Protein 3M8N (pdb70)

Sequence (782 aa):
SLYKLYSQRSGNSYKVRLALALLDAPYRAVEVDILRGESRTPDFLAKNPSGQVPLLETAPGRYLAESNAILWYLAVGTSLAPDTRDRAEALQWFFEQHALEPNIGSAYFWLCLVKGGRDLQTHALEDWLERGYAALQVENHLKTNDYFAAGQLTIADIALYGYTHVADQCDFDLSTFPAVNAWLRRVEQTPGFITDWTPSLYKLYSQRSGNSYKVRLALALLDAPYRAVEVDILRGESRTPDFLAKNPSGQVPLLETAPGRYLAESNAILWYLAVGTSLAPDTRDRAEALQWFFEQHALEPALEDWLERGYAALQVENHLKTNDYFAAGQLTIADIALYGYTHVADQCDFDLSTFPAVNAWLRRVEQTPGFITDWTPSLYKLYSQRSGNSYKVRLALALLDAPYRAVEVDILRGESRTPDFLAKNPSGQVPLLETAPGRYLAESNAILWYLAVGTSLAPDTRDRAEALQWFFEQHALEPNIGSAYFWLCLLEDWLERGYAALQVENHLKTNDYFAAGQLTIADIALYGYTHVADQCDFDLSTFPAVNAWLRRVEQTPGFITDWTPSLYKLYSQRSGNSYKVRLALALLDAPYRAVEVDILRGESRTPDFLAKNPSGQVPLLETAPGRYLAESNAILWYLAVGTSLAPDTRDRAEALQWFFEQHALEPNIGSAYFWLCLVKGGRDLQTHALEDWLERGYAALQVENHLKTNDYFAAGQLTIADIALYGYTHVADQCDFDLSTFPAVNAWLRRVEQTPGFITDWTPIAADPTSFAAEGHHHHHH

Nearest PDB structures (foldseek):
  3m8n-assembly2_C  TM=1.004E+00  e=1.010E-29  Rhodopseudomonas palustris
  3m8n-assembly1_A  TM=9.842E-01  e=3.176E-26  Rhodopseudomonas palustris
  3m8n-assembly2_D  TM=9.783E-01  e=2.150E-25  Rhodopseudomonas palustris
  3m8n-assembly1_B  TM=9.543E-01  e=1.333E-23  Rhodopseudomonas palustris
  4hz2-assembly1_A  TM=9.155E-01  e=4.753E-14  Xanthobacter autotrophicus Py2

Solvent-accessible surface area: 32626 Å² total

InterPro domains:
  IPR004045 Glutathione S-transferase, N-terminal [PF02798] (2-75)
  IPR004045 Glutathione S-transferase, N-terminal [PS50404] (1-82)
  IPR004046 Glutathione S-transferase, C-terminal [PF00043] (128-194)
  IPR010987 Glutathione S-transferase, C-terminal-like [PS50405] (84-213)
  IPR036249 Thioredoxin-like superfamily [SSF52833] (1-75)
  IPR036282 Glutathione S-transferase, C-terminal domain superfamily [SSF47616] (78-197)
  IPR040079 Glutathione transferase family [SFLDS00019] (1-205)

Secondary structure (DSSP, 8-state):
--EEEE----HHHHHHHHHHHHTT--EEEE---GGGTTTSSHHHHTT-TT--SSEEE-STT-EEE-HHHHHHHHHTTSTTS-S---HHHHHH--HIIIIIIIIIIHHIIIIIISTT-TGGGTTTHHHHHHHHHHHHH---GGGS-SSSBTTB--HHHHHHHHHHTTGGGTT---TT-HHHHHHHHHHHTSTT-------/---EEE----HHHHHHHHHHHHHT---EEE---BTTBTTSSHHHHTT-TT--S-EEEEETTEEEESHHHHHHHHHTTSTTS-S---HHHHHH--HHHHHT---HHHHHHHHHHHHH--TTTTS-SSSSTTS--HHHHHHHHHHHHHHHTT---TT-HHHHHHHHHHHTSTT-------/---EEE----HHHHHHHHHHHHHT---EEE---TTTTSSSSHHHHTTSTT--SSEEE-SSS-EEE-HHHHHHHHHTTSTTS-S---HHHHHH--HIIIIIIIIIIHHHHHHT--HHHHHHHHHHHH--TTTTT-SSSBTTB--HHHHHHHHHHTHHHHT---GGG-HHHHHHHHHHHTSTT-------/--EEEE----HHHHHHHHHHHHTT--EEEE---GGGTTTSSHHHHHH-TT--S-EEEEETTEEEESHHHHHHHHHTTSTTS-S---HHHHHH--HIIIIITTTHHHHIIIIIISTTTTTTTHHHHHHHHHHHHHHHH--TTGGG-SSSSTTS--HHHHHHHHHHTTGGGGT---TT-HHHHHHHHHHHTSTT-----------GGGGSSSSS-----

B-factor: mean 38.39, std 13.96, range [12.93, 94.6]

Organism: Rhodopseudomonas palustris (strain ATCC BAA-98 / CGA009) (NCBI:txid258594)

CATH classification: 3.40.30.10 (+1 more: 1.20.1050.10)

Foldseek 3Di:
DQKEWEAFLALLRVLLVQLCLLQVPDYHYDYADVLVVRLPDPVNCQLPVVSAPTWIDHDVSHIDGDSLVSQVVSPVPHPQADDPVLNVQLVVLVLCVPQPCVQLVVLCCQQPNDVVRCVVPVPCHVVSQVRNVVSLVCLVQLVPALDRTDRDHHSSLSSNLSRLVCNCVRPHDCPVNPSSVSSNVVQVVNPSGDDSDDD/DQKEKEAFPALLRVLLVQLCLLVVPDHHYHYADDVDCRLVDVVNCQLPVVSDDTWIRRHVSHIDDDSLVSQCVSCVPHPQADDPVLNVQLVVLVCCVVQQPCVVCCNVVSVVVSLVCLVCLVVALESTDNDHHSSLSSNLSRVVVCVVVDHDCVVSVSVVSSNVVSCPRPRGDRSDDD/DQKEWEAFLQLLRVLLVQLCLLQVPDYHYDYADPPVCSLPDPVNCVLPVPSAPTWMDNDPSRIDGGSLVSQVVSCVPHPQADDPCLNVQLVVLVLCVVQNCVQLVVVCVPLVCHPVSVVSNVVSLVCLVCQVVALDRTPNDHHSSLSSNLSRVVVCVVSVPPCVVSVSSVSNNVVSCPRPSGDDSDDD/DQKEKEAQPQLLRVLLVQLCLLQVHDYAYDYADVVVVRLPPPVNCQLPVVSDDIWIADDFSRIDDDSLVSQVVSCPPGPQADDPVLNVQLVVLVLCVPQNCVQLVVLCCQQPPDDNSCVVCVVCNVVSQVSNVVSLVVLVCLVPALDRTDRDHHSSLSSNLSRLVCSVVRPHDCPVNVSSVNSNVVQVPRPSGDDSDDDHDDDPVLPPDPDDPSDDD

Radius of gyration: 31.1 Å; Cα contacts (8 Å, |Δi|>4): 1304; chains: 4; bounding box: 64×101×50 Å

Structure (mmCIF, N/CA/C/O backbone):
data_3M8N
#
_entry.id   3M8N
#
_cell.length_a   56.972
_cell.length_b   105.088
_cell.length_c   152.128
_cell.angle_alpha   90.00
_cell.angle_beta   90.00
_cell.angle_gamma   90.00
#
_symmetry.space_group_name_H-M   'P 21 21 21'
#
loop_
_entity.id
_entity.type
_entity.pdbx_description
1 polymer 'Possible glutathione S-transferase'
2 non-polymer 'SULFATE ION'
3 water water
#
loop_
_atom_site.group_PDB
_atom_site.id
_atom_site.type_symbol
_atom_site.label_atom_id
_atom_site.label_alt_id
_atom_site.label_comp_id
_atom_site.label_asym_id
_atom_site.label_entity_id
_atom_site.label_seq_id
_atom_site.pdbx_PDB_ins_code
_atom_site.Cartn_x
_atom_site.Cartn_y
_atom_site.Cartn_z
_atom_site.occupancy
_atom_site.B_iso_or_equiv
_atom_site.auth_seq_id
_atom_site.auth_comp_id
_atom_site.auth_asym_id
_atom_site.auth_atom_id
_atom_site.pdbx_PDB_model_num
ATOM 1 N N . SER A 1 2 ? -21.225 59.535 69.353 1.00 39.36 0 SER A N 1
ATOM 2 C CA . SER A 1 2 ? -21.858 60.551 68.432 1.00 40.72 0 SER A CA 1
ATOM 3 C C . SER A 1 2 ? -21.068 61.849 68.383 1.00 39.42 0 SER A C 1
ATOM 4 O O . SER A 1 2 ? -20.265 62.013 67.487 1.00 39.85 0 SER A O 1
ATOM 7 N N . LEU A 1 3 ? -21.247 62.768 69.338 1.00 37.89 1 LEU A N 1
ATOM 8 C CA . LEU A 1 3 ? -20.301 63.889 69.440 1.00 36.35 1 LEU A CA 1
ATOM 9 C C . LEU A 1 3 ? -19.031 63.444 70.134 1.00 35.60 1 LEU A C 1
ATOM 10 O O . LEU A 1 3 ? -17.961 63.876 69.811 1.00 34.60 1 LEU A O 1
ATOM 15 N N . TYR A 1 4 ? -19.147 62.575 71.120 1.00 35.23 2 TYR A N 1
ATOM 16 C CA . TYR A 1 4 ? -17.971 62.235 71.907 1.00 33.68 2 TYR A CA 1
ATOM 17 C C . TYR A 1 4 ? -17.972 60.796 72.243 1.00 32.04 2 TYR A C 1
ATOM 18 O O . TYR A 1 4 ? -19.018 60.141 72.213 1.00 32.09 2 TYR A O 1
ATOM 27 N N . LYS A 1 5 ? -16.777 60.326 72.557 1.00 31.13 3 LYS A N 1
ATOM 28 C CA . LYS A 1 5 ? -16.557 59.011 73.096 1.00 30.65 3 LYS A CA 1
ATOM 29 C C . LYS A 1 5 ? -16.084 59.160 74.524 1.00 29.60 3 LYS A C 1
ATOM 30 O O . LYS A 1 5 ? -15.098 59.837 74.752 1.00 31.40 3 LYS A O 1
ATOM 36 N N . LEU A 1 6 ? -16.782 58.551 75.478 1.00 28.50 4 LEU A N 1
ATOM 37 C CA . LEU A 1 6 ? -16.354 58.459 76.838 1.00 26.92 4 LEU A CA 1
ATOM 38 C C . LEU A 1 6 ? -15.932 57.059 77.292 1.00 27.61 4 LEU A C 1
ATOM 39 O O . LEU A 1 6 ? -16.706 56.111 77.285 1.00 28.11 4 LEU A O 1
ATOM 44 N N . TYR A 1 7 ? -14.701 56.964 77.770 1.00 27.70 5 TYR A N 1
ATOM 45 C CA . TYR A 1 7 ? -14.235 55.774 78.437 1.00 27.92 5 TYR A CA 1
ATOM 46 C C . TYR A 1 7 ? -14.574 55.952 79.890 1.00 27.38 5 TYR A C 1
ATOM 47 O O . TYR A 1 7 ? -14.197 56.945 80.513 1.00 27.48 5 TYR A O 1
ATOM 56 N N . SER A 1 8 ? -15.328 54.994 80.408 1.00 27.14 6 SER A N 1
ATOM 57 C CA . SER A 1 8 ? -16.071 55.167 81.648 1.00 27.51 6 SER A CA 1
ATOM 58 C C . SER A 1 8 ? -16.113 53.908 82.468 1.00 27.07 6 SER A C 1
ATOM 59 O O . SER A 1 8 ? -16.233 52.851 81.960 1.00 27.05 6 SER A O 1
ATOM 70 N N . GLN A 1 10 ? -18.540 52.216 85.231 1.00 29.66 8 GLN A N 1
ATOM 71 C CA . GLN A 1 10 ? -19.948 52.333 85.662 1.00 30.86 8 GLN A CA 1
ATOM 72 C C . GLN A 1 10 ? -20.070 52.707 87.142 1.00 30.57 8 GLN A C 1
ATOM 73 O O . GLN A 1 10 ? -20.777 53.622 87.491 1.00 30.38 8 GLN A O 1
ATOM 79 N N . ARG A 1 11 ? -19.283 52.070 87.992 1.00 31.99 9 ARG A N 1
ATOM 80 C CA . ARG A 1 11 ? -19.391 52.267 89.442 1.00 33.23 9 ARG A CA 1
ATOM 81 C C . ARG A 1 11 ? -18.345 53.240 89.966 1.00 32.36 9 ARG A C 1
ATOM 82 O O . ARG A 1 11 ? -18.261 53.458 91.155 1.00 33.71 9 ARG A O 1
ATOM 90 N N . SER A 1 12 ? -17.570 53.853 89.083 1.00 30.17 10 SER A N 1
ATOM 91 C CA . SER A 1 12 ? -16.679 54.927 89.478 1.00 28.34 10 SER A CA 1
ATOM 92 C C . SER A 1 12 ? -17.372 56.298 89.672 1.00 27.82 10 SER A C 1
ATOM 93 O O . SER A 1 12 ? -18.120 56.748 88.785 1.00 28.36 10 SER A O 1
ATOM 96 N N . GLY A 1 13 ? -17.125 56.985 90.793 1.00 25.42 11 GLY A N 1
ATOM 97 C CA . GLY A 1 13 ? -17.760 58.260 91.063 1.00 24.57 11 GLY A CA 1
ATOM 98 C C . GLY A 1 13 ? -17.294 59.365 90.140 1.00 24.21 11 GLY A C 1
ATOM 99 O O . GLY A 1 13 ? -18.062 60.209 89.757 1.00 24.16 11 GLY A O 1
ATOM 100 N N . ASN A 1 14 ? -16.020 59.374 89.777 1.00 23.31 12 ASN A N 1
ATOM 101 C CA . ASN A 1 14 ? -15.538 60.332 88.796 1.00 23.08 12 ASN A CA 1
ATOM 102 C C . ASN A 1 14 ? -16.144 60.204 87.443 1.00 22.33 12 ASN A C 1
ATOM 103 O O . ASN A 1 14 ? -16.398 61.229 86.810 1.00 21.80 12 ASN A O 1
ATOM 108 N N . SER A 1 15 ? -16.357 58.958 87.012 1.00 21.15 13 SER A N 1
ATOM 109 C CA . SER A 1 15 ? -16.911 58.687 85.739 1.00 22.04 13 SER A CA 1
ATOM 110 C C . SER A 1 15 ? -18.367 59.064 85.760 1.00 22.80 13 SER A C 1
ATOM 111 O O . SER A 1 15 ? -18.874 59.599 84.765 1.00 24.09 13 SER A O 1
ATOM 114 N N . TYR A 1 16 ? -19.054 58.750 86.850 1.00 22.49 14 TYR A N 1
ATOM 115 C CA . TYR A 1 16 ? -20.444 59.093 86.944 1.00 22.33 14 TYR A CA 1
ATOM 116 C C . TYR A 1 16 ? -20.699 60.592 86.882 1.00 22.61 14 TYR A C 1
ATOM 117 O O . TYR A 1 16 ? -21.678 61.005 86.316 1.00 24.08 14 TYR A O 1
ATOM 126 N N . LYS A 1 17 ? -19.840 61.423 87.468 1.00 22.87 15 LYS A N 1
ATOM 127 C CA . LYS A 1 17 ? -19.917 62.890 87.269 1.00 22.58 15 LYS A CA 1
ATOM 128 C C . LYS A 1 17 ? -20.077 63.304 85.798 1.00 21.67 15 LYS A C 1
ATOM 129 O O . LYS A 1 17 ? -20.925 64.116 85.465 1.00 21.96 15 LYS A O 1
ATOM 135 N N . VAL A 1 18 ? -19.244 62.746 84.933 1.00 21.36 16 VAL A N 1
ATOM 136 C CA . VAL A 1 18 ? -19.232 63.094 83.561 1.00 20.56 16 VAL A CA 1
ATOM 137 C C . VAL A 1 18 ? -20.466 62.558 82.866 1.00 21.04 16 VAL A C 1
ATOM 138 O O . VAL A 1 18 ? -21.066 63.250 82.083 1.00 21.30 16 VAL A O 1
ATOM 142 N N . ARG A 1 19 ? -20.847 61.328 83.136 1.00 20.67 17 ARG A N 1
ATOM 143 C CA . ARG A 1 19 ? -22.146 60.833 82.638 1.00 20.90 17 ARG A CA 1
ATOM 144 C C . ARG A 1 19 ? -23.351 61.676 83.061 1.00 20.89 17 ARG A C 1
ATOM 145 O O . ARG A 1 19 ? -24.255 61.853 82.309 1.00 21.78 17 ARG A O 1
ATOM 153 N N . LEU A 1 20 ? -23.358 62.190 84.267 1.00 22.00 18 LEU A N 1
ATOM 154 C CA . LEU A 1 20 ? -24.440 62.985 84.788 1.00 22.19 18 LEU A CA 1
ATOM 155 C C . LEU A 1 20 ? -24.525 64.289 84.015 1.00 24.03 18 LEU A C 1
ATOM 156 O O . LEU A 1 20 ? -25.614 64.663 83.547 1.00 24.85 18 LEU A O 1
ATOM 161 N N . ALA A 1 21 ? -23.379 64.970 83.856 1.00 23.82 19 ALA A N 1
ATOM 162 C CA . ALA A 1 21 ? -23.291 66.171 83.021 1.00 22.14 19 ALA A CA 1
ATOM 163 C C . ALA A 1 21 ? -23.789 65.922 81.606 1.00 21.44 19 ALA A C 1
ATOM 164 O O . ALA A 1 21 ? -24.578 66.684 81.125 1.00 21.40 19 ALA A O 1
ATOM 166 N N . LEU A 1 22 ? -23.362 64.847 80.968 1.00 20.73 20 LEU A N 1
ATOM 167 C CA . LEU A 1 22 ? -23.824 64.500 79.655 1.00 22.00 20 LEU A CA 1
ATOM 168 C C . LEU A 1 22 ? -25.352 64.249 79.571 1.00 23.73 20 LEU A C 1
ATOM 169 O O . LEU A 1 22 ? -25.966 64.642 78.582 1.00 24.46 20 LEU A O 1
ATOM 174 N N . ALA A 1 23 ? -25.945 63.618 80.594 1.00 24.36 21 ALA A N 1
ATOM 175 C CA . ALA A 1 23 ? -27.390 63.430 80.677 1.00 24.67 21 ALA A CA 1
ATOM 176 C C . ALA A 1 23 ? -28.040 64.770 80.832 1.00 25.50 21 ALA A C 1
ATOM 177 O O . ALA A 1 23 ? -28.985 65.043 80.126 1.00 27.10 21 ALA A O 1
ATOM 179 N N . LEU A 1 24 ? -27.516 65.623 81.717 1.00 26.71 22 LEU A N 1
ATOM 180 C CA . LEU A 1 24 ? -28.172 66.896 81.975 1.00 27.46 22 LEU A CA 1
ATOM 181 C C . LEU A 1 24 ? -28.132 67.828 80.779 1.00 28.72 22 LEU A C 1
ATOM 182 O O . LEU A 1 24 ? -29.060 68.565 80.569 1.00 30.12 22 LEU A O 1
ATOM 187 N N . LEU A 1 25 ? -27.060 67.765 80.007 1.00 29.52 23 LEU A N 1
ATOM 188 C CA . LEU A 1 25 ? -26.847 68.529 78.794 1.00 30.88 23 LEU A CA 1
ATOM 189 C C . LEU A 1 25 ? -27.573 67.924 77.599 1.00 32.28 23 LEU A C 1
ATOM 190 O O . LEU A 1 25 ? -27.628 68.489 76.508 1.00 33.67 23 LEU A O 1
ATOM 195 N N . ASP A 1 26 ? -28.141 66.760 77.826 1.00 33.88 24 ASP A N 1
ATOM 196 C CA . ASP A 1 26 ? -28.723 65.980 76.814 1.00 34.05 24 ASP A CA 1
ATOM 197 C C . ASP A 1 26 ? -27.725 65.788 75.680 1.00 33.92 24 ASP A C 1
ATOM 198 O O . ASP A 1 26 ? -28.085 65.853 74.530 1.00 35.09 24 ASP A O 1
ATOM 203 N N . ALA A 1 27 ? -26.465 65.500 75.984 1.00 33.59 25 ALA A N 1
ATOM 204 C CA . ALA A 1 27 ? -25.452 65.430 74.950 1.00 31.41 25 ALA A CA 1
ATOM 205 C C . ALA A 1 27 ? -25.298 64.003 74.474 1.00 31.60 25 ALA A C 1
ATOM 206 O O . ALA A 1 27 ? -25.148 63.100 75.283 1.00 32.00 25 ALA A O 1
ATOM 208 N N . PRO A 1 28 ? -25.331 63.782 73.146 1.00 30.95 26 PRO A N 1
ATOM 209 C CA . PRO A 1 28 ? -25.137 62.466 72.563 1.00 30.51 26 PRO A CA 1
ATOM 210 C C . PRO A 1 28 ? -23.669 61.970 72.576 1.00 30.25 26 PRO A C 1
ATOM 211 O O . PRO A 1 28 ? -22.740 62.685 72.153 1.00 31.81 26 PRO A O 1
ATOM 215 N N . TYR A 1 29 ? -23.450 60.753 73.036 1.00 29.53 27 TYR A N 1
ATOM 216 C CA . TYR A 1 29 ? -22.113 60.275 73.145 1.00 30.78 27 TYR A CA 1
ATOM 217 C C . TYR A 1 29 ? -22.148 58.781 73.172 1.00 31.19 27 TYR A C 1
ATOM 218 O O . TYR A 1 29 ? -23.192 58.186 73.375 1.00 31.59 27 TYR A O 1
ATOM 227 N N . ARG A 1 30 ? -20.982 58.190 73.003 1.00 32.22 28 ARG A N 1
ATOM 228 C CA . ARG A 1 30 ? -20.825 56.763 72.938 1.00 33.04 28 ARG A CA 1
ATOM 229 C C . ARG A 1 30 ? -19.888 56.307 74.053 1.00 33.39 28 ARG A C 1
ATOM 230 O O . ARG A 1 30 ? -18.785 56.825 74.177 1.00 32.04 28 ARG A O 1
ATOM 238 N N . ALA A 1 31 ? -20.321 55.323 74.846 1.00 33.88 29 ALA A N 1
ATOM 239 C CA . ALA A 1 31 ? -19.621 54.913 76.049 1.00 34.27 29 ALA A CA 1
ATOM 240 C C . ALA A 1 31 ? -18.787 53.718 75.705 1.00 34.51 29 ALA A C 1
ATOM 241 O O . ALA A 1 31 ? -19.251 52.834 74.962 1.00 35.53 29 ALA A O 1
ATOM 243 N N . VAL A 1 32 ? -17.546 53.730 76.199 1.00 33.63 30 VAL A N 1
ATOM 244 C CA . VAL A 1 32 ? -16.702 52.558 76.203 1.00 32.28 30 VAL A CA 1
ATOM 245 C C . VAL A 1 32 ? -16.424 52.213 77.664 1.00 32.15 30 VAL A C 1
ATOM 246 O O . VAL A 1 32 ? -15.894 53.026 78.390 1.00 31.42 30 VAL A O 1
ATOM 250 N N . GLU A 1 33 ? -16.813 51.016 78.086 1.00 32.47 31 GLU A N 1
ATOM 251 C CA . GLU A 1 33 ? -16.626 50.584 79.457 1.00 33.20 31 GLU A CA 1
ATOM 252 C C . GLU A 1 33 ? -15.196 50.112 79.755 1.00 33.84 31 GLU A C 1
ATOM 253 O O . GLU A 1 33 ? -14.615 49.363 78.991 1.00 34.31 31 GLU A O 1
ATOM 259 N N . VAL A 1 34 ? -14.622 50.599 80.854 1.00 34.87 32 VAL A N 1
ATOM 260 C CA . VAL A 1 34 ? -13.250 50.308 81.247 1.00 35.14 32 VAL A CA 1
ATOM 261 C C . VAL A 1 34 ? -13.286 49.937 82.703 1.00 36.44 32 VAL A C 1
ATOM 262 O O . VAL A 1 34 ? -13.547 50.786 83.511 1.00 37.16 32 VAL A O 1
ATOM 266 N N . ASP A 1 35 ? -13.005 48.683 83.052 1.00 37.88 33 ASP A N 1
ATOM 267 C CA . ASP A 1 35 ? -13.009 48.279 84.452 1.00 39.25 33 ASP A CA 1
ATOM 268 C C . ASP A 1 35 ? -11.657 48.343 85.227 1.00 39.84 33 ASP A C 1
ATOM 269 O O . ASP A 1 35 ? -10.851 47.416 85.187 1.00 40.39 33 ASP A O 1
ATOM 274 N N . ILE A 1 36 ? -11.475 49.423 85.983 1.00 39.99 34 ILE A N 1
ATOM 275 C CA . ILE A 1 36 ? -10.271 49.681 86.788 1.00 40.51 34 ILE A CA 1
ATOM 276 C C . ILE A 1 36 ? -9.828 48.481 87.608 1.00 39.92 34 ILE A C 1
ATOM 277 O O . ILE A 1 36 ? -8.638 48.186 87.704 1.00 39.66 34 ILE A O 1
ATOM 282 N N . LEU A 1 37 ? -10.814 47.806 88.170 1.00 39.44 35 LEU A N 1
ATOM 283 C CA . LEU A 1 37 ? -10.594 46.726 89.093 1.00 39.35 35 LEU A CA 1
ATOM 284 C C . LEU A 1 37 ? -10.105 45.496 88.399 1.00 39.57 35 LEU A C 1
ATOM 285 O O . LEU A 1 37 ? -9.564 44.647 89.032 1.00 40.55 35 LEU A O 1
ATOM 290 N N . ARG A 1 38 ? -10.274 45.403 87.100 1.00 39.89 36 ARG A N 1
ATOM 291 C CA . ARG A 1 38 ? -9.667 44.319 86.368 1.00 40.52 36 ARG A CA 1
ATOM 292 C C . ARG A 1 38 ? -8.419 44.732 85.538 1.00 39.87 36 ARG A C 1
ATOM 293 O O . ARG A 1 38 ? -8.031 44.058 84.563 1.00 40.28 36 ARG A O 1
ATOM 301 N N . GLY A 1 39 ? -7.813 45.850 85.933 1.00 39.58 37 GLY A N 1
ATOM 302 C CA . GLY A 1 39 ? -6.574 46.359 85.347 1.00 39.20 37 GLY A CA 1
ATOM 303 C C . GLY A 1 39 ? -6.695 46.877 83.940 1.00 39.13 37 GLY A C 1
ATOM 304 O O . GLY A 1 39 ? -5.703 47.030 83.265 1.00 39.39 37 GLY A O 1
ATOM 305 N N . GLU A 1 40 ? -7.920 47.171 83.519 1.00 39.12 38 GLU A N 1
ATOM 306 C CA . GLU A 1 40 ? -8.237 47.399 82.143 1.00 38.25 38 GLU A CA 1
ATOM 307 C C . GLU A 1 40 ? -7.802 48.753 81.659 1.00 38.03 38 GLU A C 1
ATOM 308 O O . GLU A 1 40 ? -7.698 48.963 80.439 1.00 38.56 38 GLU A O 1
ATOM 314 N N . SER A 1 41 ? -7.564 49.679 82.570 1.00 37.31 39 SER A N 1
ATOM 315 C CA . SER A 1 41 ? -6.944 50.911 82.169 1.00 38.06 39 SER A CA 1
ATOM 316 C C . SER A 1 41 ? -5.402 50.825 82.031 1.00 39.66 39 SER A C 1
ATOM 317 O O . SER A 1 41 ? -4.754 51.823 81.691 1.00 39.82 39 SER A O 1
ATOM 320 N N . ARG A 1 42 ? -4.795 49.660 82.258 1.00 41.06 40 ARG A N 1
ATOM 321 C CA . ARG A 1 42 ? -3.321 49.589 82.303 1.00 43.11 40 ARG A CA 1
ATOM 322 C C . ARG A 1 42 ? -2.729 48.813 81.166 1.00 43.40 40 ARG A C 1
ATOM 323 O O . ARG A 1 42 ? -1.546 48.542 81.164 1.00 44.46 40 ARG A O 1
ATOM 331 N N . THR A 1 43 ? -3.555 48.446 80.213 1.00 43.94 41 THR A N 1
ATOM 332 C CA . THR A 1 43 ? -3.112 47.728 79.061 1.00 44.52 41 THR A CA 1
ATOM 333 C C . THR A 1 43 ? -2.377 48.661 78.096 1.00 45.19 41 THR A C 1
ATOM 334 O O . THR A 1 43 ? -2.606 49.879 78.086 1.00 45.35 41 THR A O 1
ATOM 338 N N . PRO A 1 44 ? -1.435 48.106 77.312 1.00 45.76 42 PRO A N 1
ATOM 339 C CA . PRO A 1 44 ? -0.834 48.884 76.267 1.00 45.24 42 PRO A CA 1
ATOM 340 C C . PRO A 1 44 ? -1.852 49.775 75.566 1.00 45.11 42 PRO A C 1
ATOM 341 O O . PRO A 1 44 ? -1.720 50.992 75.563 1.00 45.44 42 PRO A O 1
ATOM 345 N N . ASP A 1 45 ? -2.851 49.158 74.973 1.00 45.32 43 ASP A N 1
ATOM 346 C CA . ASP A 1 45 ? -3.856 49.837 74.170 1.00 46.43 43 ASP A CA 1
ATOM 347 C C . ASP A 1 45 ? -4.484 51.065 74.829 1.00 45.05 43 ASP A C 1
ATOM 348 O O . ASP A 1 45 ? -4.598 52.113 74.191 1.00 45.04 43 ASP A O 1
ATOM 353 N N . PHE A 1 46 ? -4.844 50.941 76.109 1.00 43.70 44 PHE A N 1
ATOM 354 C CA . PHE A 1 46 ? -5.359 52.075 76.869 1.00 42.15 44 PHE A CA 1
ATOM 355 C C . PHE A 1 46 ? -4.281 53.117 77.241 1.00 42.89 44 PHE A C 1
ATOM 356 O O . PHE A 1 46 ? -4.512 54.338 77.159 1.00 43.32 44 PHE A O 1
ATOM 364 N N . LEU A 1 47 ? -3.107 52.659 77.666 1.00 42.35 45 LEU A N 1
ATOM 365 C CA . LEU A 1 47 ? -2.084 53.589 78.087 1.00 40.84 45 LEU A CA 1
ATOM 366 C C . LEU A 1 47 ? -1.665 54.456 76.923 1.00 40.12 45 LEU A C 1
ATOM 367 O O . LEU A 1 47 ? -1.237 55.574 77.084 1.00 40.03 45 LEU A O 1
ATOM 372 N N . ALA A 1 48 ? -1.864 53.948 75.730 1.00 40.07 46 ALA A N 1
ATOM 373 C CA . ALA A 1 48 ? -1.626 54.737 74.569 1.00 40.67 46 ALA A CA 1
ATOM 374 C C . ALA A 1 48 ? -2.461 56.033 74.548 1.00 41.10 46 ALA A C 1
ATOM 375 O O . ALA A 1 48 ? -1.949 57.056 74.109 1.00 43.31 46 ALA A O 1
ATOM 377 N N . LYS A 1 49 ? -3.719 56.013 75.011 1.00 40.08 47 LYS A N 1
ATOM 378 C CA . LYS A 1 49 ? -4.606 57.211 74.980 1.00 38.35 47 LYS A CA 1
ATOM 379 C C . LYS A 1 49 ? -4.484 58.067 76.240 1.00 36.95 47 LYS A C 1
ATOM 380 O O . LYS A 1 49 ? -4.533 59.295 76.184 1.00 36.24 47 LYS A O 1
ATOM 386 N N . ASN A 1 50 ? -4.377 57.414 77.386 1.00 35.94 48 ASN A N 1
ATOM 387 C CA . ASN A 1 50 ? -3.922 58.100 78.566 1.00 35.94 48 ASN A CA 1
ATOM 388 C C . ASN A 1 50 ? -2.833 57.338 79.273 1.00 36.10 48 ASN A C 1
ATOM 389 O O . ASN A 1 50 ? -3.078 56.249 79.786 1.00 35.87 48 ASN A O 1
ATOM 394 N N . PRO A 1 51 ? -1.616 57.931 79.302 1.00 37.82 49 PRO A N 1
ATOM 395 C CA . PRO A 1 51 ? -0.383 57.259 79.780 1.00 38.51 49 PRO A CA 1
ATOM 396 C C . PRO A 1 51 ? -0.431 56.975 81.275 1.00 38.64 49 PRO A C 1
ATOM 397 O O . PRO A 1 51 ? 0.311 56.080 81.709 1.00 39.71 49 PRO A O 1
ATOM 401 N N . SER A 1 52 ? -1.293 57.707 82.016 1.00 37.89 50 SER A N 1
ATOM 402 C CA . SER A 1 52 ? -1.567 57.530 83.477 1.00 37.69 50 SER A CA 1
ATOM 403 C C . SER A 1 52 ? -2.680 56.588 83.880 1.00 36.79 50 SER A C 1
ATOM 404 O O . SER A 1 52 ? -3.004 56.532 85.047 1.00 36.94 50 SER A O 1
ATOM 407 N N . GLY A 1 53 ? -3.290 55.896 82.936 1.00 36.53 51 GLY A N 1
ATOM 408 C CA . GLY A 1 53 ? -4.333 54.945 83.254 1.00 35.97 51 GLY A CA 1
ATOM 409 C C . GLY A 1 53 ? -5.651 55.547 83.726 1.00 36.09 51 GLY A C 1
ATOM 410 O O . GLY A 1 53 ? -6.456 54.864 84.344 1.00 36.58 51 GLY A O 1
ATOM 411 N N . GLN A 1 54 ? -5.886 56.819 83.423 1.00 36.01 52 GLN A N 1
ATOM 412 C CA . GLN A 1 54 ? -7.033 57.531 83.965 1.00 35.30 52 GLN A CA 1
ATOM 413 C C . GLN A 1 54 ? -8.364 57.226 83.232 1.00 33.48 52 GLN A C 1
ATOM 414 O O . GLN A 1 54 ? -8.458 57.306 82.032 1.00 32.80 52 GLN A O 1
ATOM 420 N N . VAL A 1 55 ? -9.374 56.876 84.001 1.00 32.32 53 VAL A N 1
ATOM 421 C CA . VAL A 1 55 ? -10.775 56.788 83.582 1.00 30.62 53 VAL A CA 1
ATOM 422 C C . VAL A 1 55 ? -11.568 57.752 84.522 1.00 28.63 53 VAL A C 1
ATOM 423 O O . VAL A 1 55 ? -11.358 57.694 85.711 1.00 28.93 53 VAL A O 1
ATOM 427 N N . PRO A 1 56 ? -12.465 58.642 84.006 1.00 26.40 54 PRO A N 1
ATOM 428 C CA . PRO A 1 56 ? -12.947 58.776 82.648 1.00 25.54 54 PRO A CA 1
ATOM 429 C C . PRO A 1 56 ? -11.945 59.476 81.718 1.00 24.85 54 PRO A C 1
ATOM 430 O O . PRO A 1 56 ? -11.048 60.171 82.182 1.00 25.63 54 PRO A O 1
ATOM 434 N N . LEU A 1 57 ? -12.110 59.245 80.422 1.00 24.82 55 LEU A N 1
ATOM 435 C CA . LEU A 1 57 ? -11.366 59.915 79.391 1.00 25.12 55 LEU A CA 1
ATOM 436 C C . LEU A 1 57 ? -12.333 60.302 78.324 1.00 25.19 55 LEU A C 1
ATOM 437 O O . LEU A 1 57 ? -13.146 59.494 77.898 1.00 25.27 55 LEU A O 1
ATOM 442 N N . LEU A 1 58 ? -12.256 61.560 77.904 1.00 25.87 56 LEU A N 1
ATOM 443 C CA . LEU A 1 58 ? -13.092 62.057 76.843 1.00 27.31 56 LEU A CA 1
ATOM 444 C C . LEU A 1 58 ? -12.295 62.286 75.585 1.00 28.83 56 LEU A C 1
ATOM 445 O O . LEU A 1 58 ? -11.494 63.168 75.541 1.00 27.64 56 LEU A O 1
ATOM 450 N N . GLU A 1 59 ? -12.548 61.493 74.548 1.00 32.84 57 GLU A N 1
ATOM 451 C CA . GLU A 1 59 ? -12.024 61.793 73.196 1.00 37.21 57 GLU A CA 1
ATOM 452 C C . GLU A 1 59 ? -12.735 62.937 72.567 1.00 38.61 57 GLU A C 1
ATOM 453 O O . GLU A 1 59 ? -13.935 62.841 72.256 1.00 38.89 57 GLU A O 1
ATOM 459 N N . THR A 1 60 ? -12.008 64.011 72.363 1.00 41.29 58 THR A N 1
ATOM 460 C CA . THR A 1 60 ? -12.449 65.068 71.474 1.00 44.64 58 THR A CA 1
ATOM 461 C C . THR A 1 60 ? -12.289 64.782 69.950 1.00 45.74 58 THR A C 1
ATOM 462 O O . THR A 1 60 ? -13.139 64.166 69.255 1.00 46.61 58 THR A O 1
ATOM 466 N N . ALA A 1 61 ? -11.166 65.291 69.459 1.00 47.11 59 ALA A N 1
ATOM 467 C CA . ALA A 1 61 ? -10.609 64.990 68.145 1.00 47.87 59 ALA A CA 1
ATOM 468 C C . ALA A 1 61 ? -10.283 63.492 68.064 1.00 47.51 59 ALA A C 1
ATOM 469 O O . ALA A 1 61 ? -10.252 62.832 69.084 1.00 47.26 59 ALA A O 1
ATOM 471 N N . PRO A 1 62 ? -10.036 62.936 66.855 1.00 47.64 60 PRO A N 1
ATOM 472 C CA . PRO A 1 62 ? -9.557 61.527 66.876 1.00 46.71 60 PRO A CA 1
ATOM 473 C C . PRO A 1 62 ? -8.138 61.471 67.427 1.00 45.21 60 PRO A C 1
ATOM 474 O O . PRO A 1 62 ? -7.309 62.289 67.053 1.00 44.93 60 PRO A O 1
ATOM 478 N N . GLY A 1 63 ? -7.896 60.564 68.370 1.00 43.90 61 GLY A N 1
ATOM 479 C CA . GLY A 1 63 ? -6.639 60.553 69.123 1.00 40.66 61 GLY A CA 1
ATOM 480 C C . GLY A 1 63 ? -6.281 61.754 69.989 1.00 38.66 61 GLY A C 1
ATOM 481 O O . GLY A 1 63 ? -5.120 62.003 70.230 1.00 38.32 61 GLY A O 1
ATOM 482 N N . ARG A 1 64 ? -7.273 62.492 70.459 1.00 36.56 62 ARG A N 1
ATOM 483 C CA . ARG A 1 64 ? -7.051 63.502 71.446 1.00 35.06 62 ARG A CA 1
ATOM 484 C C . ARG A 1 64 ? -7.991 63.308 72.644 1.00 32.62 62 ARG A C 1
ATOM 485 O O . ARG A 1 64 ? -9.188 63.368 72.522 1.00 32.11 62 ARG A O 1
ATOM 493 N N . TYR A 1 65 ? -7.406 63.074 73.803 1.00 30.73 63 TYR A N 1
ATOM 494 C CA . TYR A 1 65 ? -8.117 62.696 75.029 1.00 29.19 63 TYR A CA 1
ATOM 495 C C . TYR A 1 65 ? -8.012 63.689 76.176 1.00 27.64 63 TYR A C 1
ATOM 496 O O . TYR A 1 65 ? -6.946 64.131 76.538 1.00 30.44 63 TYR A O 1
ATOM 505 N N . LEU A 1 66 ? -9.118 64.052 76.758 1.00 25.15 64 LEU A N 1
ATOM 506 C CA . LEU A 1 66 ? -9.066 64.867 77.907 1.00 23.12 64 LEU A CA 1
ATOM 507 C C . LEU A 1 66 ? -9.340 64.010 79.127 1.00 22.54 64 LEU A C 1
ATOM 508 O O . LEU A 1 66 ? -10.215 63.186 79.126 1.00 22.35 64 LEU A O 1
ATOM 513 N N . ALA A 1 67 ? -8.493 64.143 80.140 1.00 22.33 65 ALA A N 1
ATOM 514 C CA . ALA A 1 67 ? -8.602 63.385 81.353 1.00 21.29 65 ALA A CA 1
ATOM 515 C C . ALA A 1 67 ? -9.026 64.283 82.463 1.00 20.36 65 ALA A C 1
ATOM 516 O O . ALA A 1 67 ? -9.084 65.481 82.303 1.00 20.99 65 ALA A O 1
ATOM 518 N N . GLU A 1 68 ? -9.302 63.700 83.617 1.00 21.43 66 GLU A N 1
ATOM 519 C CA . GLU A 1 68 ? -9.744 64.443 84.817 1.00 22.36 66 GLU A CA 1
ATOM 520 C C . GLU A 1 68 ? -11.212 64.825 84.722 1.00 22.61 66 GLU A C 1
ATOM 521 O O . GLU A 1 68 ? -11.573 65.759 84.023 1.00 24.80 66 GLU A O 1
ATOM 527 N N . SER A 1 69 ? -12.041 64.130 85.488 1.00 21.95 67 SER A N 1
ATOM 528 C CA . SER A 1 69 ? -13.454 64.340 85.475 1.00 21.43 67 SER A CA 1
ATOM 529 C C . SER A 1 69 ? -13.823 65.761 85.630 1.00 20.49 67 SER A C 1
ATOM 530 O O . SER A 1 69 ? -14.735 66.159 85.008 1.00 21.73 67 SER A O 1
ATOM 533 N N . ASN A 1 70 ? -13.096 66.561 86.381 1.00 21.10 68 ASN A N 1
ATOM 534 C CA . ASN A 1 70 ? -13.530 67.944 86.609 1.00 19.71 68 ASN A CA 1
ATOM 535 C C . ASN A 1 70 ? -13.155 68.877 85.498 1.00 19.80 68 ASN A C 1
ATOM 536 O O . ASN A 1 70 ? -13.840 69.872 85.279 1.00 18.70 68 ASN A O 1
ATOM 541 N N . ALA A 1 71 ? -12.057 68.560 84.799 1.00 19.65 69 ALA A N 1
ATOM 542 C CA . ALA A 1 71 ? -11.703 69.221 83.536 1.00 18.92 69 ALA A CA 1
ATOM 543 C C . ALA A 1 71 ? -12.645 68.844 82.381 1.00 17.66 69 ALA A C 1
ATOM 544 O O . ALA A 1 71 ? -12.966 69.670 81.559 1.00 18.82 69 ALA A O 1
ATOM 546 N N . ILE A 1 72 ? -13.035 67.594 82.312 1.00 17.71 70 ILE A N 1
ATOM 547 C CA . ILE A 1 72 ? -14.047 67.126 81.385 1.00 18.00 70 ILE A CA 1
ATOM 548 C C . ILE A 1 72 ? -15.330 67.910 81.614 1.00 19.53 70 ILE A C 1
ATOM 549 O O . ILE A 1 72 ? -15.888 68.419 80.680 1.00 21.68 70 ILE A O 1
ATOM 554 N N . LEU A 1 73 ? -15.754 68.088 82.853 1.00 20.20 71 LEU A N 1
ATOM 555 C CA . LEU A 1 73 ? -16.986 68.766 83.152 1.00 20.70 71 LEU A CA 1
ATOM 556 C C . LEU A 1 73 ? -16.925 70.159 82.635 1.00 20.36 71 LEU A C 1
ATOM 557 O O . LEU A 1 73 ? -17.850 70.565 82.001 1.00 20.27 71 LEU A O 1
ATOM 562 N N . TRP A 1 74 ? -15.844 70.878 82.923 1.00 19.47 72 TRP A N 1
ATOM 563 C CA . TRP A 1 74 ? -15.683 72.230 82.442 1.00 19.43 72 TRP A CA 1
ATOM 564 C C . TRP A 1 74 ? -15.780 72.338 80.906 1.00 19.47 72 TRP A C 1
ATOM 565 O O . TRP A 1 74 ? -16.454 73.226 80.393 1.00 20.27 72 TRP A O 1
ATOM 576 N N . TYR A 1 75 ? -15.093 71.438 80.223 1.00 19.24 73 TYR A N 1
ATOM 577 C CA . TYR A 1 75 ? -15.063 71.390 78.817 1.00 20.33 73 TYR A CA 1
ATOM 578 C C . TYR A 1 75 ? -16.467 71.238 78.226 1.00 21.08 73 TYR A C 1
ATOM 579 O O . TYR A 1 75 ? -16.816 71.849 77.245 1.00 20.94 73 TYR A O 1
ATOM 588 N N . LEU A 1 76 ? -17.248 70.364 78.812 1.00 21.48 74 LEU A N 1
ATOM 589 C CA . LEU A 1 76 ? -18.545 70.044 78.286 1.00 21.70 74 LEU A CA 1
ATOM 590 C C . LEU A 1 76 ? -19.526 71.198 78.522 1.00 20.39 74 LEU A C 1
ATOM 591 O O . LEU A 1 76 ? -20.458 71.362 77.765 1.00 21.59 74 LEU A O 1
ATOM 596 N N . ALA A 1 77 ? -19.275 72.018 79.525 1.00 20.18 75 ALA A N 1
ATOM 597 C CA . ALA A 1 77 ? -20.205 73.001 79.979 1.00 18.35 75 ALA A CA 1
ATOM 598 C C . ALA A 1 77 ? -20.042 74.368 79.455 1.00 18.61 75 ALA A C 1
ATOM 599 O O . ALA A 1 77 ? -20.892 75.158 79.681 1.00 18.20 75 ALA A O 1
ATOM 601 N N . VAL A 1 78 ? -18.941 74.672 78.776 1.00 18.77 76 VAL A N 1
ATOM 602 C CA . VAL A 1 78 ? -18.709 75.994 78.270 1.00 18.25 76 VAL A CA 1
ATOM 603 C C . VAL A 1 78 ? -19.878 76.265 77.329 1.00 18.57 76 VAL A C 1
ATOM 604 O O . VAL A 1 78 ? -20.266 75.414 76.554 1.00 16.88 76 VAL A O 1
ATOM 608 N N . GLY A 1 79 ? -20.437 77.452 77.409 1.00 19.04 77 GLY A N 1
ATOM 609 C CA . GLY A 1 79 ? -21.492 77.808 76.535 1.00 20.41 77 GLY A CA 1
ATOM 610 C C . GLY A 1 79 ? -22.842 77.147 76.757 1.00 22.09 77 GLY A C 1
ATOM 611 O O . GLY A 1 79 ? -23.678 77.138 75.848 1.00 22.54 77 GLY A O 1
ATOM 612 N N . THR A 1 80 ? -23.022 76.544 77.932 1.00 22.36 78 THR A N 1
ATOM 613 C CA . THR A 1 80 ? -24.221 75.783 78.251 1.00 22.55 78 THR A CA 1
ATOM 614 C C . THR A 1 80 ? -24.831 76.401 79.447 1.00 22.54 78 THR A C 1
ATOM 615 O O . THR A 1 80 ? -24.276 77.311 80.020 1.00 22.53 78 THR A O 1
ATOM 619 N N . SER A 1 81 ? -26.026 75.950 79.777 1.00 23.99 79 SER A N 1
ATOM 620 C CA . SER A 1 81 ? -26.725 76.449 80.954 1.00 24.75 79 SER A CA 1
ATOM 621 C C . SER A 1 81 ? -26.065 76.016 82.273 1.00 24.81 79 SER A C 1
ATOM 622 O O . SER A 1 81 ? -26.308 76.644 83.261 1.00 25.23 79 SER A O 1
ATOM 625 N N . LEU A 1 82 ? -25.196 74.995 82.263 1.00 25.79 80 LEU A N 1
ATOM 626 C CA . LEU A 1 82 ? -24.356 74.663 83.425 1.00 25.53 80 LEU A CA 1
ATOM 627 C C . LEU A 1 82 ? -23.146 75.511 83.705 1.00 26.30 80 LEU A C 1
ATOM 628 O O . LEU A 1 82 ? -22.452 75.262 84.712 1.00 27.97 80 LEU A O 1
ATOM 633 N N . ALA A 1 83 ? -22.839 76.464 82.809 1.00 26.00 81 ALA A N 1
ATOM 634 C CA . ALA A 1 83 ? -21.787 77.445 82.989 1.00 25.90 81 ALA A CA 1
ATOM 635 C C . ALA A 1 83 ? -22.344 78.813 83.402 1.00 26.44 81 ALA A C 1
ATOM 636 O O . ALA A 1 83 ? -23.216 79.301 82.755 1.00 27.95 81 ALA A O 1
ATOM 638 N N . PRO A 1 84 ? -21.874 79.436 84.498 1.00 26.36 82 PRO A N 1
ATOM 639 C CA . PRO A 1 84 ? -22.418 80.771 84.824 1.00 27.60 82 PRO A CA 1
ATOM 640 C C . PRO A 1 84 ? -21.895 81.879 83.930 1.00 27.47 82 PRO A C 1
ATOM 641 O O . PRO A 1 84 ? -21.119 81.591 83.052 1.00 28.36 82 PRO A O 1
ATOM 645 N N . ASP A 1 85 ? -22.276 83.128 84.154 1.00 28.66 83 ASP A N 1
ATOM 646 C CA . ASP A 1 85 ? -21.994 84.193 83.171 1.00 29.62 83 ASP A CA 1
ATOM 647 C C . ASP A 1 85 ? -20.825 85.021 83.469 1.00 29.34 83 ASP A C 1
ATOM 648 O O . ASP A 1 85 ? -20.046 85.310 82.588 1.00 30.42 83 ASP A O 1
ATOM 653 N N . THR A 1 86 ? -20.714 85.458 84.703 1.00 28.89 84 THR A N 1
ATOM 654 C CA . THR A 1 86 ? -19.660 86.384 85.034 1.00 28.55 84 THR A CA 1
ATOM 655 C C . THR A 1 86 ? -18.342 85.679 85.300 1.00 27.02 84 THR A C 1
ATOM 656 O O . THR A 1 86 ? -18.296 84.519 85.599 1.00 25.85 84 THR A O 1
ATOM 660 N N . ARG A 1 87 ? -17.269 86.414 85.133 1.00 27.07 85 ARG A N 1
ATOM 661 C CA . ARG A 1 87 ? -15.972 85.895 85.410 1.00 27.91 85 ARG A CA 1
ATOM 662 C C . ARG A 1 87 ? -15.860 85.359 86.849 1.00 27.75 85 ARG A C 1
ATOM 663 O O . ARG A 1 87 ? -15.241 84.332 87.081 1.00 26.87 85 ARG A O 1
ATOM 679 N N . ASP A 1 89 ? -18.365 84.360 88.929 1.00 27.86 87 ASP A N 1
ATOM 680 C CA . ASP A 1 89 ? -19.180 83.175 89.101 1.00 27.37 87 ASP A CA 1
ATOM 681 C C . ASP A 1 89 ? -18.600 81.891 88.512 1.00 25.80 87 ASP A C 1
ATOM 682 O O . ASP A 1 89 ? -18.723 80.835 89.071 1.00 26.11 87 ASP A O 1
ATOM 687 N N . ARG A 1 90 ? -18.044 81.980 87.329 1.00 24.57 88 ARG A N 1
ATOM 688 C CA . ARG A 1 90 ? -17.251 80.931 86.816 1.00 22.50 88 ARG A CA 1
ATOM 689 C C . ARG A 1 90 ? -16.106 80.498 87.736 1.00 21.54 88 ARG A C 1
ATOM 690 O O . ARG A 1 90 ? -15.853 79.329 87.866 1.00 19.56 88 ARG A O 1
ATOM 698 N N . ALA A 1 91 ? -15.400 81.443 88.343 1.00 21.85 89 ALA A N 1
ATOM 699 C CA . ALA A 1 91 ? -14.246 81.146 89.179 1.00 22.05 89 ALA A CA 1
ATOM 700 C C . ALA A 1 91 ? -14.710 80.477 90.473 1.00 22.79 89 ALA A C 1
ATOM 701 O O . ALA A 1 91 ? -14.061 79.587 90.966 1.00 23.30 89 ALA A O 1
ATOM 703 N N . GLU A 1 92 ? -15.879 80.857 90.989 1.00 23.94 90 GLU A N 1
ATOM 704 C CA . GLU A 1 92 ? -16.477 80.177 92.126 1.00 23.99 90 GLU A CA 1
ATOM 705 C C . GLU A 1 92 ? -16.903 78.791 91.860 1.00 21.83 90 GLU A C 1
ATOM 706 O O . GLU A 1 92 ? -16.745 77.987 92.708 1.00 20.88 90 GLU A O 1
ATOM 712 N N . ALA A 1 93 ? -17.435 78.496 90.682 1.00 22.12 91 ALA A N 1
ATOM 713 C CA . ALA A 1 93 ? -17.703 77.114 90.280 1.00 21.24 91 ALA A CA 1
ATOM 714 C C . ALA A 1 93 ? -16.452 76.290 90.315 1.00 21.14 91 ALA A C 1
ATOM 715 O O . ALA A 1 93 ? -16.501 75.194 90.785 1.00 21.31 91 ALA A O 1
ATOM 717 N N . LEU A 1 94 ? -15.334 76.822 89.794 1.00 21.15 92 LEU A N 1
ATOM 718 C CA . LEU A 1 94 ? -14.046 76.150 89.792 1.00 21.15 92 LEU A CA 1
ATOM 719 C C . LEU A 1 94 ? -13.500 76.024 91.169 1.00 20.40 92 LEU A C 1
ATOM 720 O O . LEU A 1 94 ? -12.940 75.019 91.497 1.00 20.23 92 LEU A O 1
ATOM 725 N N . GLN A 1 95 ? -13.668 77.068 91.981 1.00 22.51 93 GLN A N 1
ATOM 726 C CA . GLN A 1 95 ? -13.314 77.031 93.403 1.00 21.99 93 GLN A CA 1
ATOM 727 C C . GLN A 1 95 ? -13.911 75.808 94.066 1.00 22.13 93 GLN A C 1
ATOM 728 O O . GLN A 1 95 ? -13.184 75.016 94.618 1.00 20.99 93 GLN A O 1
ATOM 734 N N . TRP A 1 96 ? -15.218 75.609 93.935 1.00 21.52 94 TRP A N 1
ATOM 735 C CA . TRP A 1 96 ? -15.836 74.459 94.520 1.00 21.73 94 TRP A CA 1
ATOM 736 C C . TRP A 1 96 ? -15.402 73.148 93.895 1.00 22.26 94 TRP A C 1
ATOM 737 O O . TRP A 1 96 ? -15.329 72.151 94.559 1.00 23.69 94 TRP A O 1
ATOM 756 N N . PHE A 1 98 ? -12.287 72.626 92.622 1.00 19.17 96 PHE A N 1
ATOM 757 C CA . PHE A 1 98 ? -10.982 72.419 93.212 1.00 20.00 96 PHE A CA 1
ATOM 758 C C . PHE A 1 98 ? -11.099 71.938 94.642 1.00 21.13 96 PHE A C 1
ATOM 759 O O . PHE A 1 98 ? -10.364 71.059 95.022 1.00 21.31 96 PHE A O 1
ATOM 767 N N . PHE A 1 99 ? -12.076 72.457 95.386 1.00 21.41 97 PHE A N 1
ATOM 768 C CA . PHE A 1 99 ? -12.391 71.977 96.716 1.00 22.39 97 PHE A CA 1
ATOM 769 C C . PHE A 1 99 ? -12.782 70.562 96.677 1.00 22.67 97 PHE A C 1
ATOM 770 O O . PHE A 1 99 ? -12.296 69.827 97.477 1.00 24.27 97 PHE A O 1
ATOM 778 N N . GLU A 1 100 ? -13.626 70.152 95.754 1.00 23.38 98 GLU A N 1
ATOM 779 C CA . GLU A 1 100 ? -13.982 68.733 95.645 1.00 23.77 98 GLU A CA 1
ATOM 780 C C . GLU A 1 100 ? -12.756 67.897 95.402 1.00 24.47 98 GLU A C 1
ATOM 781 O O . GLU A 1 100 ? -12.623 66.861 95.967 1.00 26.73 98 GLU A O 1
ATOM 787 N N . GLN A 1 101 ? -11.833 68.358 94.587 1.00 25.77 99 GLN A N 1
ATOM 788 C CA . GLN A 1 101 ? -10.588 67.607 94.257 1.00 26.52 99 GLN A CA 1
ATOM 789 C C . GLN A 1 101 ? -9.625 67.294 95.434 1.00 26.22 99 GLN A C 1
ATOM 790 O O . GLN A 1 101 ? -9.146 66.195 95.517 1.00 25.44 99 GLN A O 1
ATOM 796 N N . HIS A 1 102 ? -9.359 68.247 96.327 1.00 27.28 100 HIS A N 1
ATOM 797 C CA . HIS A 1 102 ? -8.511 67.986 97.506 1.00 28.93 100 HIS A CA 1
ATOM 798 C C . HIS A 1 102 ? -9.225 67.585 98.808 1.00 29.03 100 HIS A C 1
ATOM 799 O O . HIS A 1 102 ? -8.614 66.982 99.628 1.00 29.97 100 HIS A O 1
ATOM 806 N N . ALA A 1 103 ? -10.514 67.890 98.950 1.00 29.09 101 ALA A N 1
ATOM 807 C CA . ALA A 1 103 ? -11.295 67.573 100.151 1.00 28.89 101 ALA A CA 1
ATOM 808 C C . ALA A 1 103 ? -12.268 66.412 100.078 1.00 28.85 101 ALA A C 1
ATOM 809 O O . ALA A 1 103 ? -12.374 65.702 101.017 1.00 29.42 101 ALA A O 1
ATOM 811 N N . LEU A 1 104 ? -12.952 66.178 98.967 1.00 31.22 102 LEU A N 1
ATOM 812 C CA . LEU A 1 104 ? -13.886 65.016 98.816 1.00 31.77 102 LEU A CA 1
ATOM 813 C C . LEU A 1 104 ? -13.327 63.742 98.226 1.00 32.77 102 LEU A C 1
ATOM 814 O O . LEU A 1 104 ? -13.514 62.658 98.815 1.00 33.66 102 LEU A O 1
ATOM 819 N N . GLU A 1 105 ? -12.710 63.864 97.044 1.00 32.54 103 GLU A N 1
ATOM 820 C CA . GLU A 1 105 ? -12.076 62.768 96.378 1.00 32.87 103 GLU A CA 1
ATOM 821 C C . GLU A 1 105 ? -11.161 61.989 97.299 1.00 31.79 103 GLU A C 1
ATOM 822 O O . GLU A 1 105 ? -11.361 60.817 97.451 1.00 32.39 103 GLU A O 1
ATOM 828 N N . PRO A 1 106 ? -10.176 62.647 97.935 1.00 31.70 104 PRO A N 1
ATOM 829 C CA . PRO A 1 106 ? -9.230 61.908 98.760 1.00 32.32 104 PRO A CA 1
ATOM 830 C C . PRO A 1 106 ? -9.775 61.262 100.053 1.00 32.31 104 PRO A C 1
ATOM 831 O O . PRO A 1 106 ? -9.096 60.447 100.655 1.00 33.68 104 PRO A O 1
ATOM 835 N N . ASN A 1 107 ? -10.974 61.610 100.453 1.00 31.25 105 ASN A N 1
ATOM 836 C CA . ASN A 1 107 ? -11.497 61.162 101.693 1.00 31.36 105 ASN A CA 1
ATOM 837 C C . ASN A 1 107 ? -12.778 60.420 101.503 1.00 30.54 105 ASN A C 1
ATOM 838 O O . ASN A 1 107 ? -12.864 59.229 101.801 1.00 30.89 105 ASN A O 1
ATOM 843 N N . ILE A 1 108 ? -13.786 61.103 100.978 1.00 30.34 106 ILE A N 1
ATOM 844 C CA . ILE A 1 108 ? -15.037 60.399 100.715 1.00 29.49 106 ILE A CA 1
ATOM 845 C C . ILE A 1 108 ? -14.895 59.484 99.554 1.00 28.90 106 ILE A C 1
ATOM 846 O O . ILE A 1 108 ? -15.458 58.396 99.537 1.00 29.22 106 ILE A O 1
ATOM 851 N N . GLY A 1 109 ? -14.113 59.903 98.578 1.00 28.69 107 GLY A N 1
ATOM 852 C CA . GLY A 1 109 ? -13.847 59.033 97.432 1.00 28.86 107 GLY A CA 1
ATOM 853 C C . GLY A 1 109 ? -13.046 57.778 97.718 1.00 28.77 107 GLY A C 1
ATOM 854 O O . GLY A 1 109 ? -13.359 56.712 97.182 1.00 28.69 107 GLY A O 1
ATOM 855 N N . SER A 1 110 ? -11.985 57.906 98.525 1.00 29.17 108 SER A N 1
ATOM 856 C CA . SER A 1 110 ? -11.228 56.730 98.962 1.00 29.84 108 SER A CA 1
ATOM 857 C C . SER A 1 110 ? -12.073 55.800 99.826 1.00 29.51 108 SER A C 1
ATOM 858 O O . SER A 1 110 ? -12.045 54.610 99.645 1.00 29.80 108 SER A O 1
ATOM 861 N N . ALA A 1 111 ? -12.825 56.374 100.764 1.00 30.40 109 ALA A N 1
ATOM 862 C CA . ALA A 1 111 ? -13.826 55.647 101.559 1.00 30.73 109 ALA A CA 1
ATOM 863 C C . ALA A 1 111 ? -14.751 54.829 100.665 1.00 31.18 109 ALA A C 1
ATOM 864 O O . ALA A 1 111 ? -14.866 53.622 100.817 1.00 31.10 109 ALA A O 1
ATOM 866 N N . TYR A 1 112 ? -15.362 55.491 99.679 1.00 31.84 110 TYR A N 1
ATOM 867 C CA . TYR A 1 112 ? -16.194 54.817 98.680 1.00 32.25 110 TYR A CA 1
ATOM 868 C C . TYR A 1 112 ? -15.455 53.711 97.940 1.00 32.54 110 TYR A C 1
ATOM 869 O O . TYR A 1 112 ? -15.966 52.610 97.701 1.00 32.21 110 TYR A O 1
ATOM 878 N N . PHE A 1 113 ? -14.244 54.017 97.513 1.00 33.67 111 PHE A N 1
ATOM 879 C CA . PHE A 1 113 ? -13.557 53.073 96.666 1.00 33.41 111 PHE A CA 1
ATOM 880 C C . PHE A 1 113 ? -13.266 51.821 97.465 1.00 33.23 111 PHE A C 1
ATOM 881 O O . PHE A 1 113 ? -13.553 50.708 97.016 1.00 32.95 111 PHE A O 1
ATOM 889 N N . TRP A 1 114 ? -12.679 52.039 98.640 1.00 33.37 112 TRP A N 1
ATOM 890 C CA . TRP A 1 114 ? -12.148 50.945 99.480 1.00 35.11 112 TRP A CA 1
ATOM 891 C C . TRP A 1 114 ? -13.236 50.210 100.230 1.00 35.52 112 TRP A C 1
ATOM 892 O O . TRP A 1 114 ? -13.259 48.991 100.221 1.00 35.49 112 TRP A O 1
ATOM 903 N N . LEU A 1 115 ? -14.170 50.968 100.804 1.00 36.85 113 LEU A N 1
ATOM 904 C CA . LEU A 1 115 ? -15.234 50.368 101.594 1.00 39.28 113 LEU A CA 1
ATOM 905 C C . LEU A 1 115 ? -16.397 49.837 100.778 1.00 39.91 113 LEU A C 1
ATOM 906 O O . LEU A 1 115 ? -17.092 48.950 101.210 1.00 40.73 113 LEU A O 1
ATOM 911 N N . CYS A 1 116 ? -16.623 50.375 99.599 1.00 41.84 114 CYS A N 1
ATOM 912 C CA . CYS A 1 116 ? -17.788 49.959 98.822 1.00 43.54 114 CYS A CA 1
ATOM 913 C C . CYS A 1 116 ? -17.400 49.244 97.555 1.00 43.67 114 CYS A C 1
ATOM 914 O O . CYS A 1 116 ? -18.139 48.385 97.107 1.00 45.03 114 CYS A O 1
ATOM 917 N N . LEU A 1 117 ? -16.262 49.562 96.960 1.00 43.94 115 LEU A N 1
ATOM 918 C CA . LEU A 1 117 ? -15.985 48.990 95.642 1.00 43.81 115 LEU A CA 1
ATOM 919 C C . LEU A 1 117 ? -15.001 47.802 95.593 1.00 43.75 115 LEU A C 1
ATOM 920 O O . LEU A 1 117 ? -15.208 46.834 94.865 1.00 43.63 115 LEU A O 1
ATOM 925 N N . VAL A 1 118 ? -13.913 47.903 96.347 1.00 43.46 116 VAL A N 1
ATOM 926 C CA . VAL A 1 118 ? -12.895 46.867 96.376 1.00 43.33 116 VAL A CA 1
ATOM 927 C C . VAL A 1 118 ? -13.333 45.765 97.286 1.00 44.57 116 VAL A C 1
ATOM 928 O O . VAL A 1 118 ? -13.590 46.001 98.471 1.00 45.12 116 VAL A O 1
ATOM 932 N N . LYS A 1 119 ? -13.436 44.559 96.739 1.00 45.66 117 LYS A N 1
ATOM 933 C CA . LYS A 1 119 ? -13.899 43.408 97.525 1.00 46.47 117 LYS A CA 1
ATOM 934 C C . LYS A 1 119 ? -12.933 43.158 98.710 1.00 46.55 117 LYS A C 1
ATOM 935 O O . LYS A 1 119 ? -11.724 43.146 98.518 1.00 46.25 117 LYS A O 1
ATOM 941 N N . GLY A 1 120 ? -13.467 43.032 99.931 1.00 46.47 118 GLY A N 1
ATOM 942 C CA . GLY A 1 120 ? -12.648 43.011 101.148 1.00 46.27 118 GLY A CA 1
ATOM 943 C C . GLY A 1 120 ? -11.654 44.153 101.322 1.00 46.36 118 GLY A C 1
ATOM 944 O O . GLY A 1 120 ? -10.546 43.944 101.806 1.00 47.16 118 GLY A O 1
ATOM 945 N N . GLY A 1 121 ? -12.031 45.369 100.944 1.00 45.95 119 GLY A N 1
ATOM 946 C CA . GLY A 1 121 ? -11.124 46.506 101.039 1.00 45.07 119 GLY A CA 1
ATOM 947 C C . GLY A 1 121 ? -11.052 47.257 102.352 1.00 45.50 119 GLY A C 1
ATOM 948 O O . GLY A 1 121 ? -10.101 48.032 102.537 1.00 44.91 119 GLY A O 1
ATOM 949 N N . ARG A 1 122 ? -12.050 47.072 103.246 1.00 45.85 120 ARG A N 1
ATOM 950 C CA . ARG A 1 122 ? -12.009 47.666 104.609 1.00 46.64 120 ARG A CA 1
ATOM 951 C C . ARG A 1 122 ? -10.807 47.211 105.406 1.00 47.08 120 ARG A C 1
ATOM 952 O O . ARG A 1 122 ? -10.151 48.020 106.090 1.00 48.03 120 ARG A O 1
ATOM 960 N N . ASP A 1 123 ? -10.528 45.918 105.334 1.00 46.95 121 ASP A N 1
ATOM 961 C CA . ASP A 1 123 ? -9.376 45.373 106.021 1.00 47.97 121 ASP A CA 1
ATOM 962 C C . ASP A 1 123 ? -8.047 45.814 105.504 1.00 46.66 121 ASP A C 1
ATOM 963 O O . ASP A 1 123 ? -7.057 45.885 106.259 1.00 46.62 121 ASP A O 1
ATOM 968 N N . LEU A 1 124 ? -8.043 46.185 104.228 1.00 45.41 122 LEU A N 1
ATOM 969 C CA . LEU A 1 124 ? -6.860 46.745 103.609 1.00 44.00 122 LEU A CA 1
ATOM 970 C C . LEU A 1 124 ? -6.607 48.193 104.034 1.00 43.77 122 LEU A C 1
ATOM 971 O O . LEU A 1 124 ? -5.507 48.683 103.860 1.00 42.50 122 LEU A O 1
ATOM 976 N N . GLN A 1 125 ? -7.594 48.889 104.602 1.00 44.14 123 GLN A N 1
ATOM 977 C CA . GLN A 1 125 ? -7.351 50.309 104.883 1.00 44.81 123 GLN A CA 1
ATOM 978 C C . GLN A 1 125 ? -7.708 50.797 106.274 1.00 45.38 123 GLN A C 1
ATOM 979 O O . GLN A 1 125 ? -8.088 51.964 106.463 1.00 45.64 123 GLN A O 1
ATOM 985 N N . THR A 1 126 ? -7.538 49.922 107.252 1.00 46.41 124 THR A N 1
ATOM 986 C CA . THR A 1 126 ? -7.968 50.227 108.617 1.00 47.26 124 THR A CA 1
ATOM 987 C C . THR A 1 126 ? -7.249 51.437 109.185 1.00 47.55 124 THR A C 1
ATOM 988 O O . THR A 1 126 ? -7.799 52.171 109.975 1.00 47.09 124 THR A O 1
ATOM 992 N N . HIS A 1 127 ? -6.022 51.656 108.748 1.00 48.89 125 HIS A N 1
ATOM 993 C CA . HIS A 1 127 ? -5.265 52.818 109.184 1.00 50.53 125 HIS A CA 1
ATOM 994 C C . HIS A 1 127 ? -5.733 54.133 108.547 1.00 50.57 125 HIS A C 1
ATOM 995 O O . HIS A 1 127 ? -5.421 55.211 109.056 1.00 51.51 125 HIS A O 1
ATOM 1002 N N . ALA A 1 128 ? -6.422 54.070 107.411 1.00 50.16 126 ALA A N 1
ATOM 1003 C CA . ALA A 1 128 ? -6.710 55.290 106.681 1.00 49.56 126 ALA A CA 1
ATOM 1004 C C . ALA A 1 128 ? -8.059 55.819 107.102 1.00 49.47 126 ALA A C 1
ATOM 1005 O O . ALA A 1 128 ? -8.266 57.014 107.190 1.00 49.27 126 ALA A O 1
ATOM 1007 N N . LEU A 1 129 ? -8.952 54.899 107.423 1.00 49.48 127 LEU A N 1
ATOM 1008 C CA . LEU A 1 129 ? -10.310 55.203 107.747 1.00 49.81 127 LEU A CA 1
ATOM 1009 C C . LEU A 1 129 ? -10.610 56.426 108.589 1.00 49.89 127 LEU A C 1
ATOM 1010 O O . LEU A 1 129 ? -11.421 57.247 108.214 1.00 49.79 127 LEU A O 1
ATOM 1015 N N . GLU A 1 130 ? -10.022 56.565 109.753 1.00 50.26 128 GLU A N 1
ATOM 1016 C CA . GLU A 1 130 ? -10.585 57.585 110.651 1.00 51.06 128 GLU A CA 1
ATOM 1017 C C . GLU A 1 130 ? -10.193 59.032 110.237 1.00 50.32 128 GLU A C 1
ATOM 1018 O O . GLU A 1 130 ? -10.833 60.033 110.642 1.00 50.18 128 GLU A O 1
ATOM 1024 N N . ASP A 1 131 ? -9.152 59.110 109.396 1.00 49.06 129 ASP A N 1
ATOM 1025 C CA . ASP A 1 131 ? -8.813 60.328 108.675 1.00 47.57 129 ASP A CA 1
ATOM 1026 C C . ASP A 1 131 ? -9.811 60.636 107.590 1.00 44.65 129 ASP A C 1
ATOM 1027 O O . ASP A 1 131 ? -10.204 61.781 107.454 1.00 44.32 129 ASP A O 1
ATOM 1032 N N . TRP A 1 132 ? -10.191 59.612 106.818 1.00 41.58 130 TRP A N 1
ATOM 1033 C CA . TRP A 1 132 ? -11.160 59.767 105.749 1.00 39.00 130 TRP A CA 1
ATOM 1034 C C . TRP A 1 132 ? -12.412 60.337 106.363 1.00 39.80 130 TRP A C 1
ATOM 1035 O O . TRP A 1 132 ? -12.950 61.337 105.882 1.00 39.19 130 TRP A O 1
ATOM 1046 N N . LEU A 1 133 ? -12.844 59.717 107.461 1.00 40.43 131 LEU A N 1
ATOM 1047 C CA . LEU A 1 133 ? -13.994 60.179 108.200 1.00 40.70 131 LEU A CA 1
ATOM 1048 C C . LEU A 1 133 ? -13.727 61.586 108.769 1.00 40.48 131 LEU A C 1
ATOM 1049 O O . LEU A 1 133 ? -14.494 62.539 108.552 1.00 39.65 131 LEU A O 1
ATOM 1054 N N . GLU A 1 134 ? -12.633 61.714 109.493 1.00 40.20 132 GLU A N 1
ATOM 1055 C CA . GLU A 1 134 ? -12.343 62.984 110.065 1.00 40.82 132 GLU A CA 1
ATOM 1056 C C . GLU A 1 134 ? -12.350 64.093 108.956 1.00 39.95 132 GLU A C 1
ATOM 1057 O O . GLU A 1 134 ? -12.945 65.156 109.144 1.00 39.95 132 GLU A O 1
ATOM 1063 N N . ARG A 1 135 ? -11.710 63.841 107.813 1.00 38.69 133 ARG A N 1
ATOM 1064 C CA . ARG A 1 135 ? -11.476 64.905 106.833 1.00 38.15 133 ARG A CA 1
ATOM 1065 C C . ARG A 1 135 ? -12.698 65.105 105.946 1.00 36.27 133 ARG A C 1
ATOM 1066 O O . ARG A 1 135 ? -12.975 66.213 105.540 1.00 36.37 133 ARG A O 1
ATOM 1074 N N . GLY A 1 136 ? -13.398 64.021 105.655 1.00 34.74 134 GLY A N 1
ATOM 1075 C CA . GLY A 1 136 ? -14.678 64.041 104.947 1.00 34.12 134 GLY A CA 1
ATOM 1076 C C . GLY A 1 136 ? -15.767 64.794 105.695 1.00 33.95 134 GLY A C 1
ATOM 1077 O O . GLY A 1 136 ? -16.555 65.466 105.074 1.00 33.45 134 GLY A O 1
ATOM 1078 N N . TYR A 1 137 ? -15.796 64.707 107.034 1.00 33.36 135 TYR A N 1
ATOM 1079 C CA . TYR A 1 137 ? -16.798 65.395 107.797 1.00 31.95 135 TYR A CA 1
ATOM 1080 C C . TYR A 1 137 ? -16.465 66.861 107.871 1.00 31.65 135 TYR A C 1
ATOM 1081 O O . TYR A 1 137 ? -17.352 67.687 107.911 1.00 31.44 135 TYR A O 1
ATOM 1090 N N . ALA A 1 138 ? -15.187 67.200 107.907 1.00 30.35 136 ALA A N 1
ATOM 1091 C CA . ALA A 1 138 ? -14.831 68.586 107.878 1.00 30.20 136 ALA A CA 1
ATOM 1092 C C . ALA A 1 138 ? -15.250 69.219 106.543 1.00 29.80 136 ALA A C 1
ATOM 1093 O O . ALA A 1 138 ? -15.640 70.367 106.513 1.00 30.39 136 ALA A O 1
ATOM 1095 N N . ALA A 1 139 ? -15.168 68.459 105.444 1.00 30.41 137 ALA A N 1
ATOM 1096 C CA . ALA A 1 139 ? -15.595 68.917 104.104 1.00 29.94 137 ALA A CA 1
ATOM 1097 C C . ALA A 1 139 ? -17.126 69.101 104.035 1.00 30.02 137 ALA A C 1
ATOM 1098 O O . ALA A 1 139 ? -17.627 70.168 103.629 1.00 30.78 137 ALA A O 1
ATOM 1100 N N . LEU A 1 140 ? -17.866 68.073 104.452 1.00 29.68 138 LEU A N 1
ATOM 1101 C CA . LEU A 1 140 ? -19.310 68.134 104.535 1.00 28.53 138 LEU A CA 1
ATOM 1102 C C . LEU A 1 140 ? -19.787 69.281 105.360 1.00 29.34 138 LEU A C 1
ATOM 1103 O O . LEU A 1 140 ? -20.825 69.832 105.111 1.00 30.00 138 LEU A O 1
ATOM 1108 N N . GLN A 1 141 ? -18.981 69.703 106.300 1.00 31.16 139 GLN A N 1
ATOM 1109 C CA . GLN A 1 141 ? -19.323 70.831 107.135 1.00 33.08 139 GLN A CA 1
ATOM 1110 C C . GLN A 1 141 ? -19.113 72.125 106.446 1.00 32.81 139 GLN A C 1
ATOM 1111 O O . GLN A 1 141 ? -19.887 73.048 106.642 1.00 33.97 139 GLN A O 1
ATOM 1117 N N . VAL A 1 142 ? -18.036 72.217 105.669 1.00 32.61 140 VAL A N 1
ATOM 1118 C CA . VAL A 1 142 ? -17.819 73.375 104.821 1.00 31.79 140 VAL A CA 1
ATOM 1119 C C . VAL A 1 142 ? -19.018 73.460 103.876 1.00 30.78 140 VAL A C 1
ATOM 1120 O O . VAL A 1 142 ? -19.527 74.530 103.611 1.00 31.13 140 VAL A O 1
ATOM 1132 N N . GLU A 1 144 ? -22.194 72.105 104.330 1.00 33.30 142 GLU A N 1
ATOM 1133 C CA . GLU A 1 144 ? -23.335 72.459 105.164 1.00 34.15 142 GLU A CA 1
ATOM 1134 C C . GLU A 1 144 ? -23.351 73.938 105.434 1.00 34.08 142 GLU A C 1
ATOM 1135 O O . GLU A 1 144 ? -24.356 74.600 105.215 1.00 34.17 142 GLU A O 1
ATOM 1141 N N . ASN A 1 145 ? -22.249 74.461 105.927 1.00 34.04 143 ASN A N 1
ATOM 1142 C CA . ASN A 1 145 ? -22.256 75.855 106.291 1.00 35.78 143 ASN A CA 1
ATOM 1143 C C . ASN A 1 145 ? -22.620 76.798 105.133 1.00 34.71 143 ASN A C 1
ATOM 1144 O O . ASN A 1 145 ? -23.289 77.840 105.326 1.00 34.66 143 ASN A O 1
ATOM 1149 N N . HIS A 1 146 ? -22.217 76.405 103.921 1.00 33.70 144 HIS A N 1
ATOM 1150 C CA . HIS A 1 146 ? -22.426 77.202 102.715 1.00 31.54 144 HIS A CA 1
ATOM 1151 C C . HIS A 1 146 ? -23.846 77.103 102.216 1.00 31.17 144 HIS A C 1
ATOM 1152 O O . HIS A 1 146 ? -24.427 78.065 101.757 1.00 30.82 144 HIS A O 1
ATOM 1159 N N . LEU A 1 147 ? -24.388 75.904 102.325 1.00 30.91 145 LEU A N 1
ATOM 1160 C CA . LEU A 1 147 ? -25.682 75.585 101.869 1.00 31.79 145 LEU A CA 1
ATOM 1161 C C . LEU A 1 147 ? -26.739 76.128 102.811 1.00 34.45 145 LEU A C 1
ATOM 1162 O O . LEU A 1 147 ? -27.933 75.950 102.573 1.00 35.22 145 LEU A O 1
ATOM 1167 N N . LYS A 1 148 ? -26.299 76.789 103.876 1.00 36.52 146 LYS A N 1
ATOM 1168 C CA . LYS A 1 148 ? -27.198 77.387 104.814 1.00 38.15 146 LYS A CA 1
ATOM 1169 C C . LYS A 1 148 ? -27.798 78.584 104.154 1.00 38.67 146 LYS A C 1
ATOM 1170 O O . LYS A 1 148 ? -28.998 78.720 104.099 1.00 39.77 146 LYS A O 1
ATOM 1176 N N . THR A 1 149 ? -26.986 79.461 103.612 1.00 38.88 147 THR A N 1
ATOM 1177 C CA . THR A 1 149 ? -27.590 80.558 102.928 1.00 38.05 147 THR A CA 1
ATOM 1178 C C . THR A 1 149 ? -27.534 80.457 101.397 1.00 37.64 147 THR A C 1
ATOM 1179 O O . THR A 1 149 ? -27.645 81.477 100.736 1.00 38.81 147 THR A O 1
ATOM 1183 N N . ASN A 1 150 ? -27.385 79.257 100.827 1.00 35.50 148 ASN A N 1
ATOM 1184 C CA . ASN A 1 150 ? -27.284 79.095 99.388 1.00 32.76 148 ASN A CA 1
ATOM 1185 C C . ASN A 1 150 ? -27.963 77.822 98.970 1.00 31.80 148 ASN A C 1
ATOM 1186 O O . ASN A 1 150 ? -27.864 76.818 99.641 1.00 31.63 148 ASN A O 1
ATOM 1191 N N . ASP A 1 151 ? -28.661 77.837 97.847 1.00 30.79 149 ASP A N 1
ATOM 1192 C CA . ASP A 1 151 ? -29.294 76.593 97.342 1.00 30.30 149 ASP A CA 1
ATOM 1193 C C . ASP A 1 151 ? -28.361 75.754 96.470 1.00 29.13 149 ASP A C 1
ATOM 1194 O O . ASP A 1 151 ? -28.526 74.548 96.337 1.00 27.60 149 ASP A O 1
ATOM 1199 N N . TYR A 1 152 ? -27.412 76.440 95.848 1.00 28.74 150 TYR A N 1
ATOM 1200 C CA . TYR A 1 152 ? -26.401 75.831 94.966 1.00 28.84 150 TYR A CA 1
ATOM 1201 C C . TYR A 1 152 ? -25.053 76.386 95.264 1.00 28.29 150 TYR A C 1
ATOM 1202 O O . TYR A 1 152 ? -24.939 77.498 95.804 1.00 27.86 150 TYR A O 1
ATOM 1211 N N . PHE A 1 153 ? -24.021 75.644 94.871 1.00 28.23 151 PHE A N 1
ATOM 1212 C CA . PHE A 1 153 ? -22.674 76.056 95.263 1.00 28.00 151 PHE A CA 1
ATOM 1213 C C . PHE A 1 153 ? -22.168 77.324 94.605 1.00 27.87 151 PHE A C 1
ATOM 1214 O O . PHE A 1 153 ? -21.497 78.102 95.242 1.00 28.82 151 PHE A O 1
ATOM 1222 N N . ALA A 1 154 ? -22.506 77.579 93.353 1.00 29.07 152 ALA A N 1
ATOM 1223 C CA . ALA A 1 154 ? -22.003 78.796 92.706 1.00 28.31 152 ALA A CA 1
ATOM 1224 C C . ALA A 1 154 ? -23.104 79.483 91.945 1.00 28.25 152 ALA A C 1
ATOM 1225 O O . ALA A 1 154 ? -23.934 78.785 91.360 1.00 27.49 152 ALA A O 1
ATOM 1227 N N . ALA A 1 155 ? -23.091 80.831 91.918 1.00 28.98 153 ALA A N 1
ATOM 1228 C CA . ALA A 1 155 ? -23.893 81.610 90.964 1.00 30.14 153 ALA A CA 1
ATOM 1229 C C . ALA A 1 155 ? -25.434 81.505 91.129 1.00 30.80 153 ALA A C 1
ATOM 1230 O O . ALA A 1 155 ? -26.207 81.826 90.208 1.00 30.90 153 ALA A O 1
ATOM 1232 N N . GLY A 1 156 ? -25.862 80.992 92.274 1.00 31.35 154 GLY A N 1
ATOM 1233 C CA . GLY A 1 156 ? -27.263 80.782 92.546 1.00 30.65 154 GLY A CA 1
ATOM 1234 C C . GLY A 1 156 ? -28.005 79.840 91.656 1.00 30.54 154 GLY A C 1
ATOM 1235 O O . GLY A 1 156 ? -29.215 79.912 91.599 1.00 33.15 154 GLY A O 1
ATOM 1236 N N . GLN A 1 157 ? -27.342 78.923 90.990 1.00 28.63 155 GLN A N 1
ATOM 1237 C CA . GLN A 1 157 ? -28.025 78.090 90.018 1.00 27.69 155 GLN A CA 1
ATOM 1238 C C . GLN A 1 157 ? -27.232 76.859 89.939 1.00 25.40 1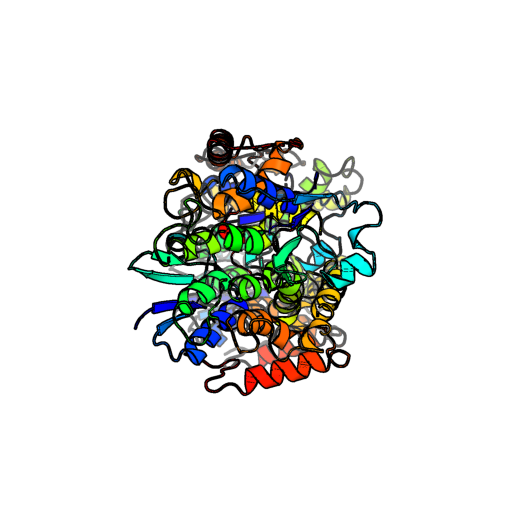55 GLN A C 1
ATOM 1239 O O . GLN A 1 157 ? -26.126 76.832 90.482 1.00 25.96 155 GLN A O 1
ATOM 1245 N N . LEU A 1 158 ? -27.819 75.838 89.325 1.00 24.42 156 LEU A N 1
ATOM 1246 C CA . LEU A 1 158 ? -27.137 74.581 89.037 1.00 24.41 156 LEU A CA 1
ATOM 1247 C C . LEU A 1 158 ? -25.980 74.813 88.026 1.00 25.22 156 LEU A C 1
ATOM 1248 O O . LEU A 1 158 ? -26.191 75.378 86.939 1.00 26.76 156 LEU A O 1
ATOM 1253 N N . THR A 1 159 ? -24.771 74.398 88.414 1.00 25.05 157 THR A N 1
ATOM 1254 C CA . THR A 1 159 ? -23.581 74.534 87.605 1.00 24.66 157 THR A CA 1
ATOM 1255 C C . THR A 1 159 ? -22.857 73.185 87.713 1.00 25.27 157 THR A C 1
ATOM 1256 O O . THR A 1 159 ? -23.338 72.263 88.402 1.00 25.90 157 THR A O 1
ATOM 1260 N N . ILE A 1 160 ? -21.738 73.055 87.009 1.00 24.67 158 ILE A N 1
ATOM 1261 C CA . ILE A 1 160 ? -20.901 71.861 87.094 1.00 23.87 158 ILE A CA 1
ATOM 1262 C C . ILE A 1 160 ? -20.268 71.651 88.466 1.00 22.11 158 ILE A C 1
ATOM 1263 O O . ILE A 1 160 ? -19.907 70.553 88.796 1.00 22.55 158 ILE A O 1
ATOM 1268 N N . ALA A 1 161 ? -20.132 72.695 89.264 1.00 22.88 159 ALA A N 1
ATOM 1269 C CA . ALA A 1 161 ? -19.695 72.556 90.653 1.00 23.42 159 ALA A CA 1
ATOM 1270 C C . ALA A 1 161 ? -20.586 71.659 91.470 1.00 24.11 159 ALA A C 1
ATOM 1271 O O . ALA A 1 161 ? -20.066 70.917 92.267 1.00 23.65 159 ALA A O 1
ATOM 1273 N N . ASP A 1 162 ? -21.929 71.753 91.287 1.00 26.34 160 ASP A N 1
ATOM 1274 C CA . ASP A 1 162 ? -22.928 70.915 91.996 1.00 24.65 160 ASP A CA 1
ATOM 1275 C C . ASP A 1 162 ? -22.799 69.480 91.559 1.00 24.49 160 ASP A C 1
ATOM 1276 O O . ASP A 1 162 ? -22.784 68.578 92.377 1.00 24.27 160 ASP A O 1
ATOM 1281 N N . ILE A 1 163 ? -22.690 69.284 90.256 1.00 25.08 161 ILE A N 1
ATOM 1282 C CA . ILE A 1 163 ? -22.487 67.970 89.664 1.00 24.52 161 ILE A CA 1
ATOM 1283 C C . ILE A 1 163 ? -21.201 67.360 90.158 1.00 24.26 161 ILE A C 1
ATOM 1284 O O . ILE A 1 163 ? -21.169 66.181 90.433 1.00 24.89 161 ILE A O 1
ATOM 1289 N N . ALA A 1 164 ? -20.115 68.124 90.203 1.00 23.03 162 ALA A N 1
ATOM 1290 C CA . ALA A 1 164 ? -18.863 67.578 90.705 1.00 23.25 162 ALA A CA 1
ATOM 1291 C C . ALA A 1 164 ? -18.943 67.124 92.161 1.00 23.37 162 ALA A C 1
ATOM 1292 O O . ALA A 1 164 ? -18.567 66.028 92.495 1.00 23.41 162 ALA A O 1
ATOM 1294 N N . LEU A 1 165 ? -19.498 67.967 93.015 1.00 24.39 163 LEU A N 1
ATOM 1295 C CA . LEU A 1 165 ? -19.694 67.646 94.426 1.00 25.00 163 LEU A CA 1
ATOM 1296 C C . LEU A 1 165 ? -20.697 66.520 94.628 1.00 25.80 163 LEU A C 1
ATOM 1297 O O . LEU A 1 165 ? -20.532 65.667 95.492 1.00 26.33 163 LEU A O 1
ATOM 1302 N N . TYR A 1 166 ? -21.692 66.459 93.767 1.00 24.91 164 TYR A N 1
ATOM 1303 C CA . TYR A 1 166 ? -22.640 65.413 93.882 1.00 24.43 164 TYR A CA 1
ATOM 1304 C C . TYR A 1 166 ? -22.063 64.020 93.751 1.00 24.52 164 TYR A C 1
ATOM 1305 O O . TYR A 1 166 ? -22.550 63.127 94.382 1.00 25.97 164 TYR A O 1
ATOM 1314 N N . GLY A 1 167 ? -21.077 63.821 92.902 1.00 24.30 165 GLY A N 1
ATOM 1315 C CA . GLY A 1 167 ? -20.462 62.534 92.634 1.00 24.63 165 GLY A CA 1
ATOM 1316 C C . GLY A 1 167 ? -20.149 61.627 93.812 1.00 25.65 165 GLY A C 1
ATOM 1317 O O . GLY A 1 167 ? -20.620 60.480 93.849 1.00 27.14 165 GLY A O 1
ATOM 1318 N N . TYR A 1 168 ? -19.330 62.109 94.744 1.00 25.37 166 TYR A N 1
ATOM 1319 C CA . TYR A 1 168 ? -19.051 61.391 95.967 1.00 24.73 166 TYR A CA 1
ATOM 1320 C C . TYR A 1 168 ? -20.035 61.747 97.076 1.00 25.07 166 TYR A C 1
ATOM 1321 O O . TYR A 1 168 ? -20.437 60.886 97.795 1.00 24.46 166 TYR A O 1
ATOM 1330 N N . THR A 1 169 ? -20.435 63.011 97.212 1.00 25.66 167 THR A N 1
ATOM 1331 C CA . THR A 1 169 ? -21.364 63.370 98.276 1.00 26.22 167 THR A CA 1
ATOM 1332 C C . THR A 1 169 ? -22.550 62.410 98.317 1.00 27.49 167 THR A C 1
ATOM 1333 O O . THR A 1 169 ? -23.016 62.028 99.391 1.00 29.19 167 THR A O 1
ATOM 1337 N N . HIS A 1 170 ? -22.991 61.932 97.183 1.00 27.43 168 HIS A N 1
ATOM 1338 C CA . HIS A 1 170 ? -24.223 61.226 97.182 1.00 27.74 168 HIS A CA 1
ATOM 1339 C C . HIS A 1 170 ? -24.062 59.799 97.621 1.00 28.59 168 HIS A C 1
ATOM 1340 O O . HIS A 1 170 ? -25.053 59.138 97.946 1.00 28.55 168 HIS A O 1
ATOM 1347 N N . VAL A 1 171 ? -22.848 59.301 97.627 1.00 28.54 169 VAL A N 1
ATOM 1348 C CA . VAL A 1 171 ? -22.651 57.952 98.132 1.00 30.44 169 VAL A CA 1
ATOM 1349 C C . VAL A 1 171 ? -22.070 57.914 99.550 1.00 31.25 169 VAL A C 1
ATOM 1350 O O . VAL A 1 171 ? -21.818 56.850 100.050 1.00 33.22 169 VAL A O 1
ATOM 1354 N N . ALA A 1 172 ? -21.866 59.054 100.191 1.00 32.09 170 ALA A N 1
ATOM 1355 C CA . ALA A 1 172 ? -21.193 59.105 101.476 1.00 33.86 170 ALA A CA 1
ATOM 1356 C C . ALA A 1 172 ? -21.863 58.250 102.556 1.00 36.20 170 ALA A C 1
ATOM 1357 O O . ALA A 1 172 ? -21.209 57.411 103.119 1.00 36.66 170 ALA A O 1
ATOM 1359 N N . ASP A 1 173 ? -23.153 58.442 102.817 1.00 38.91 171 ASP A N 1
ATOM 1360 C CA . ASP A 1 173 ? -23.919 57.596 103.758 1.00 41.25 171 ASP A CA 1
ATOM 1361 C C . ASP A 1 173 ? -23.859 56.080 103.461 1.00 41.60 171 ASP A C 1
ATOM 1362 O O . ASP A 1 173 ? -24.197 55.278 104.315 1.00 42.21 171 ASP A O 1
ATOM 1367 N N . GLN A 1 174 ? -23.428 55.684 102.270 1.00 41.70 172 GLN A N 1
ATOM 1368 C CA . GLN A 1 174 ? -23.256 54.279 101.983 1.00 42.13 172 GLN A CA 1
ATOM 1369 C C . GLN A 1 174 ? -21.867 53.857 102.369 1.00 42.23 172 GLN A C 1
ATOM 1370 O O . GLN A 1 174 ? -21.552 52.685 102.338 1.00 43.01 172 GLN A O 1
ATOM 1376 N N . CYS A 1 175 ? -21.023 54.781 102.764 1.00 41.99 173 CYS A N 1
ATOM 1377 C CA . CYS A 1 175 ? -19.664 54.389 102.979 1.00 42.11 173 CYS A CA 1
ATOM 1378 C C . CYS A 1 175 ? -19.128 54.853 104.321 1.00 40.84 173 CYS A C 1
ATOM 1379 O O . CYS A 1 175 ? -17.974 55.222 104.420 1.00 40.34 173 CYS A O 1
ATOM 1382 N N . ASP A 1 176 ? -19.995 54.842 105.337 1.00 39.79 174 ASP A N 1
ATOM 1383 C CA . ASP A 1 176 ? -19.630 55.016 106.737 1.00 38.92 174 ASP A CA 1
ATOM 1384 C C . ASP A 1 176 ? -19.761 56.430 107.206 1.00 38.02 174 ASP A C 1
ATOM 1385 O O . ASP A 1 176 ? -19.296 56.757 108.286 1.00 38.16 174 ASP A O 1
ATOM 1390 N N . PHE A 1 177 ? -20.349 57.289 106.385 1.00 36.60 175 PHE A N 1
ATOM 1391 C CA . PHE A 1 177 ? -20.654 58.623 106.832 1.00 34.90 175 PHE A CA 1
ATOM 1392 C C . PHE A 1 177 ? -22.139 58.646 107.213 1.00 35.18 175 PHE A C 1
ATOM 1393 O O . PHE A 1 177 ? -22.961 57.960 106.645 1.00 34.35 175 PHE A O 1
ATOM 1401 N N . ASP A 1 178 ? -22.473 59.462 108.183 1.00 36.24 176 ASP A N 1
ATOM 1402 C CA . ASP A 1 178 ? -23.835 59.552 108.652 1.00 38.10 176 ASP A CA 1
ATOM 1403 C C . ASP A 1 178 ? -24.195 60.968 108.369 1.00 37.34 176 ASP A C 1
ATOM 1404 O O . ASP A 1 178 ? -23.602 61.895 108.922 1.00 36.83 176 ASP A O 1
ATOM 1409 N N . LEU A 1 179 ? -25.175 61.120 107.485 1.00 38.22 177 LEU A N 1
ATOM 1410 C CA . LEU A 1 179 ? -25.526 62.427 106.978 1.00 38.47 177 LEU A CA 1
ATOM 1411 C C . LEU A 1 179 ? -26.696 63.105 107.692 1.00 38.57 177 LEU A C 1
ATOM 1412 O O . LEU A 1 179 ? -27.134 64.195 107.295 1.00 38.22 177 LEU A O 1
ATOM 1417 N N . SER A 1 180 ? -27.171 62.481 108.773 1.00 38.61 178 SER A N 1
ATOM 1418 C CA . SER A 1 180 ? -28.327 62.992 109.509 1.00 38.19 178 SER A CA 1
ATOM 1419 C C . SER A 1 180 ? -28.074 64.358 110.117 1.00 37.49 178 SER A C 1
ATOM 1420 O O . SER A 1 180 ? -28.941 65.153 110.265 1.00 37.34 178 SER A O 1
ATOM 1423 N N . THR A 1 181 ? -26.839 64.671 110.370 1.00 38.22 179 THR A N 1
ATOM 1424 C CA . THR A 1 181 ? -26.438 65.925 110.977 1.00 38.15 179 THR A CA 1
ATOM 1425 C C . THR A 1 181 ? -26.257 67.094 109.937 1.00 38.13 179 THR A C 1
ATOM 1426 O O . THR A 1 181 ? -25.879 68.238 110.284 1.00 37.88 179 THR A O 1
ATOM 1430 N N . PHE A 1 182 ? -26.553 66.802 108.660 1.00 37.67 180 PHE A N 1
ATOM 1431 C CA . PHE A 1 182 ? -26.317 67.733 107.524 1.00 36.18 180 PHE A CA 1
ATOM 1432 C C . PHE A 1 182 ? -27.564 67.850 106.662 1.00 35.81 180 PHE A C 1
ATOM 1433 O O . PHE A 1 182 ? -27.584 67.349 105.544 1.00 35.38 180 PHE A O 1
ATOM 1441 N N . PRO A 1 183 ? -28.613 68.518 107.191 1.00 35.58 181 PRO A N 1
ATOM 1442 C CA . PRO A 1 183 ? -29.882 68.737 106.472 1.00 34.83 181 PRO A CA 1
ATOM 1443 C C . PRO A 1 183 ? -29.762 69.611 105.217 1.00 33.19 181 PRO A C 1
ATOM 1444 O O . PRO A 1 183 ? -30.403 69.302 104.234 1.00 33.88 181 PRO A O 1
ATOM 1448 N N . ALA A 1 184 ? -28.970 70.688 105.271 1.00 31.90 182 ALA A N 1
ATOM 1449 C CA . ALA A 1 184 ? -28.730 71.564 104.123 1.00 30.91 182 ALA A CA 1
ATOM 1450 C C . ALA A 1 184 ? -28.056 70.781 103.030 1.00 30.59 182 ALA A C 1
ATOM 1451 O O . ALA A 1 184 ? -28.423 70.913 101.871 1.00 31.22 182 ALA A O 1
ATOM 1453 N N . VAL A 1 185 ? -27.148 69.894 103.402 1.00 29.76 183 VAL A N 1
ATOM 1454 C CA . VAL A 1 185 ? -26.514 69.026 102.428 1.00 29.68 183 VAL A CA 1
ATOM 1455 C C . VAL A 1 185 ? -27.517 68.134 101.818 1.00 29.45 183 VAL A C 1
ATOM 1456 O O . VAL A 1 185 ? -27.521 67.940 100.639 1.00 29.38 183 VAL A O 1
ATOM 1460 N N . ASN A 1 186 ? -28.369 67.567 102.636 1.00 29.95 184 ASN A N 1
ATOM 1461 C CA . ASN A 1 186 ? -29.282 66.594 102.137 1.00 29.94 184 ASN A CA 1
ATOM 1462 C C . ASN A 1 186 ? -30.371 67.205 101.255 1.00 28.58 184 ASN A C 1
ATOM 1463 O O . ASN A 1 186 ? -30.857 66.576 100.329 1.00 27.69 184 ASN A O 1
ATOM 1468 N N . ALA A 1 187 ? -30.750 68.441 101.543 1.00 28.80 185 ALA A N 1
ATOM 1469 C CA . ALA A 1 187 ? -31.744 69.162 100.736 1.00 28.63 185 ALA A CA 1
ATOM 1470 C C . ALA A 1 187 ? -31.167 69.462 99.366 1.00 28.47 185 ALA A C 1
ATOM 1471 O O . ALA A 1 187 ? -31.851 69.348 98.346 1.00 28.25 185 ALA A O 1
ATOM 1473 N N . TRP A 1 188 ? -29.883 69.828 99.372 1.00 28.84 186 TRP A N 1
ATOM 1474 C CA . TRP A 1 188 ? -29.080 70.026 98.145 1.00 28.29 186 TRP A CA 1
ATOM 1475 C C . TRP A 1 188 ? -29.002 68.764 97.242 1.00 27.84 186 TRP A C 1
ATOM 1476 O O . TRP A 1 188 ? -29.277 68.812 96.038 1.00 27.97 186 TRP A O 1
ATOM 1487 N N . LEU A 1 189 ? -28.725 67.614 97.836 1.00 27.96 187 LEU A N 1
ATOM 1488 C CA . LEU A 1 189 ? -28.731 66.355 97.085 1.00 27.35 187 LEU A CA 1
ATOM 1489 C C . LEU A 1 189 ? -30.024 66.114 96.419 1.00 27.78 187 LEU A C 1
ATOM 1490 O O . LEU A 1 189 ? -30.032 65.714 95.268 1.00 28.77 187 LEU A O 1
ATOM 1495 N N . ARG A 1 190 ? -31.125 66.333 97.141 1.00 28.50 188 ARG A N 1
ATOM 1496 C CA . ARG A 1 190 ? -32.460 66.159 96.568 1.00 28.71 188 ARG A CA 1
ATOM 1497 C C . ARG A 1 190 ? -32.696 67.179 95.504 1.00 27.44 188 ARG A C 1
ATOM 1498 O O . ARG A 1 190 ? -33.296 66.858 94.524 1.00 28.24 188 ARG A O 1
ATOM 1506 N N . ARG A 1 191 ? -32.216 68.409 95.661 1.00 27.21 189 ARG A N 1
ATOM 1507 C CA . ARG A 1 191 ? -32.411 69.423 94.629 1.00 26.92 189 ARG A CA 1
ATOM 1508 C C . ARG A 1 191 ? -31.736 69.028 93.319 1.00 27.29 189 ARG A C 1
ATOM 1509 O O . ARG A 1 191 ? -32.307 69.137 92.231 1.00 29.73 189 ARG A O 1
ATOM 1517 N N . VAL A 1 192 ? -30.533 68.514 93.425 1.00 26.62 190 VAL A N 1
ATOM 1518 C CA . VAL A 1 192 ? -29.813 67.956 92.301 1.00 25.53 190 VAL A CA 1
ATOM 1519 C C . VAL A 1 192 ? -30.507 66.789 91.650 1.00 25.56 190 VAL A C 1
ATOM 1520 O O . VAL A 1 192 ? -30.659 66.739 90.453 1.00 26.00 190 VAL A O 1
ATOM 1524 N N . GLU A 1 193 ? -30.923 65.830 92.440 1.00 26.52 191 GLU A N 1
ATOM 1525 C CA . GLU A 1 193 ? -31.759 64.753 91.927 1.00 26.80 191 GLU A CA 1
ATOM 1526 C C . GLU A 1 193 ? -33.084 65.149 91.249 1.00 26.95 191 GLU A C 1
ATOM 1527 O O . GLU A 1 193 ? -33.594 64.358 90.545 1.00 26.12 191 GLU A O 1
ATOM 1533 N N . GLN A 1 194 ? -33.615 66.354 91.453 1.00 29.05 192 GLN A N 1
ATOM 1534 C CA . GLN A 1 194 ? -34.907 66.681 90.883 1.00 31.23 192 GLN A CA 1
ATOM 1535 C C . GLN A 1 194 ? -34.776 67.523 89.664 1.00 32.01 192 GLN A C 1
ATOM 1536 O O . GLN A 1 194 ? -35.820 67.920 89.112 1.00 33.21 192 GLN A O 1
ATOM 1542 N N . THR A 1 195 ? -33.522 67.804 89.262 1.00 31.06 193 THR A N 1
ATOM 1543 C CA . THR A 1 195 ? -33.191 68.470 88.010 1.00 29.94 193 THR A CA 1
ATOM 1544 C C . THR A 1 195 ? -33.610 67.586 86.902 1.00 28.98 193 THR A C 1
ATOM 1545 O O . THR A 1 195 ? -33.407 66.398 86.957 1.00 28.60 193 THR A O 1
ATOM 1549 N N . PRO A 1 196 ? -34.215 68.171 85.872 1.00 29.53 194 PRO A N 1
ATOM 1550 C CA . PRO A 1 196 ? -34.688 67.371 84.770 1.00 28.94 194 PRO A CA 1
ATOM 1551 C C . PRO A 1 196 ? -33.534 66.727 84.071 1.00 29.28 194 PRO A C 1
ATOM 1552 O O . PRO A 1 196 ? -32.525 67.365 83.848 1.00 30.28 194 PRO A O 1
ATOM 1556 N N . GLY A 1 197 ? -33.689 65.465 83.709 1.00 29.12 195 GLY A N 1
ATOM 1557 C CA . GLY A 1 197 ? -32.639 64.738 83.059 1.00 28.00 195 GLY A CA 1
ATOM 1558 C C . GLY A 1 197 ? -31.647 64.105 83.978 1.00 28.16 195 GLY A C 1
ATOM 1559 O O . GLY A 1 197 ? -30.666 63.581 83.506 1.00 30.00 195 GLY A O 1
ATOM 1560 N N . PHE A 1 198 ? -31.890 64.128 85.281 1.00 27.77 196 PHE A N 1
ATOM 1561 C CA . PHE A 1 198 ? -31.006 63.545 86.228 1.00 27.20 196 PHE A CA 1
ATOM 1562 C C . PHE A 1 198 ? -30.987 62.057 85.976 1.00 28.36 196 PHE A C 1
ATOM 1563 O O . PHE A 1 198 ? -32.013 61.483 85.594 1.00 28.17 196 PHE A O 1
ATOM 1571 N N . ILE A 1 199 ? -29.793 61.453 86.132 1.00 28.98 197 ILE A N 1
ATOM 1572 C CA . ILE A 1 199 ? -29.576 59.987 86.119 1.00 28.06 197 ILE A CA 1
ATOM 1573 C C . ILE A 1 199 ? -28.812 59.531 87.345 1.00 29.13 197 ILE A C 1
ATOM 1574 O O . ILE A 1 199 ? -28.041 60.270 87.928 1.00 29.96 197 ILE A O 1
ATOM 1579 N N . THR A 1 200 ? -29.058 58.298 87.763 1.00 30.25 198 THR A N 1
ATOM 1580 C CA . THR A 1 200 ? -28.383 57.772 88.916 1.00 30.61 198 THR A CA 1
ATOM 1581 C C . THR A 1 200 ? -27.096 57.126 88.441 1.00 31.23 198 THR A C 1
ATOM 1582 O O . THR A 1 200 ? -26.903 56.962 87.261 1.00 30.61 198 THR A O 1
ATOM 1594 N N . ASP A 1 202 ? -26.337 54.030 88.592 1.00 36.25 200 ASP A N 1
ATOM 1595 C CA . ASP A 1 202 ? -26.513 52.734 87.973 1.00 38.40 200 ASP A CA 1
ATOM 1596 C C . ASP A 1 202 ? -27.215 52.720 86.616 1.00 38.74 200 ASP A C 1
ATOM 1597 O O . ASP A 1 202 ? -27.218 51.714 85.934 1.00 39.12 200 ASP A O 1
ATOM 1602 N N . TRP A 1 203 ? -27.742 53.854 86.197 1.00 39.49 201 TRP A N 1
ATOM 1603 C CA . TRP A 1 203 ? -28.275 54.017 84.869 1.00 40.85 201 TRP A CA 1
ATOM 1604 C C . TRP A 1 203 ? -27.219 53.768 83.806 1.00 42.56 201 TRP A C 1
ATOM 1605 O O . TRP A 1 203 ? -26.089 54.256 83.928 1.00 42.14 201 TRP A O 1
ATOM 1616 N N . THR A 1 204 ? -27.592 53.022 82.762 1.00 45.33 202 THR A N 1
ATOM 1617 C CA . THR A 1 204 ? -26.652 52.648 81.670 1.00 48.77 202 THR A CA 1
ATOM 1618 C C . THR A 1 204 ? -26.863 53.370 80.336 1.00 50.34 202 THR A C 1
ATOM 1619 O O . THR A 1 204 ? -27.995 53.576 79.906 1.00 50.46 202 THR A O 1
ATOM 1623 N N . PRO A 1 205 ? -25.751 53.749 79.669 1.00 52.58 203 PRO A N 1
ATOM 1624 C CA . PRO A 1 205 ? -25.851 54.467 78.383 1.00 53.35 203 PRO A CA 1
ATOM 1625 C C . PRO A 1 205 ? -26.142 53.506 77.243 1.00 53.60 203 PRO A C 1
ATOM 1626 O O . PRO A 1 205 ? -25.272 52.707 76.900 1.00 54.36 203 PRO A O 1
ATOM 1630 N N . SER B 1 2 ? -5.428 97.959 95.067 1.00 59.85 0 SER B N 1
ATOM 1631 C CA . SER B 1 2 ? -5.838 98.389 93.698 1.00 59.85 0 SER B CA 1
ATOM 1632 C C . SER B 1 2 ? -7.336 98.126 93.461 1.00 59.54 0 SER B C 1
ATOM 1633 O O . SER B 1 2 ? -8.194 98.972 93.777 1.00 60.23 0 SER B O 1
ATOM 1636 N N . LEU B 1 3 ? -7.660 96.979 92.875 1.00 58.63 1 LEU B N 1
ATOM 1637 C CA . LEU B 1 3 ? -8.777 96.239 93.454 1.00 57.32 1 LEU B CA 1
ATOM 1638 C C . LEU B 1 3 ? -7.999 95.192 94.261 1.00 54.33 1 LEU B C 1
ATOM 1639 O O . LEU B 1 3 ? -7.536 95.506 95.364 1.00 54.48 1 LEU B O 1
ATOM 1644 N N . TYR B 1 4 ? -7.792 94.012 93.677 1.00 50.36 2 TYR B N 1
ATOM 1645 C CA . TYR B 1 4 ? -7.021 92.935 94.303 1.00 46.03 2 TYR B CA 1
ATOM 1646 C C . TYR B 1 4 ? -6.257 93.176 95.623 1.00 43.25 2 TYR B C 1
ATOM 1647 O O . TYR B 1 4 ? -5.231 93.896 95.709 1.00 42.26 2 TYR B O 1
ATOM 1656 N N . LYS B 1 5 ? -6.794 92.535 96.645 1.00 39.54 3 LYS B N 1
ATOM 1657 C CA . LYS B 1 5 ? -6.107 92.320 97.882 1.00 36.50 3 LYS B CA 1
ATOM 1658 C C . LYS B 1 5 ? -5.937 90.824 98.000 1.00 33.86 3 LYS B C 1
ATOM 1659 O O . LYS B 1 5 ? -6.904 90.087 97.928 1.00 33.57 3 LYS B O 1
ATOM 1665 N N . LEU B 1 6 ? -4.709 90.373 98.168 1.00 31.97 4 LEU B N 1
ATOM 1666 C CA . LEU B 1 6 ? -4.446 88.952 98.297 1.00 30.58 4 LEU B CA 1
ATOM 1667 C C . LEU B 1 6 ? -4.051 88.607 99.712 1.00 30.04 4 LEU B C 1
ATOM 1668 O O . LEU B 1 6 ? -3.074 89.104 100.215 1.00 30.56 4 LEU B O 1
ATOM 1673 N N . TYR B 1 7 ? -4.809 87.723 100.347 1.00 29.93 5 TYR B N 1
ATOM 1674 C CA . TYR B 1 7 ? -4.383 87.180 101.624 1.00 29.69 5 TYR B CA 1
ATOM 1675 C C . TYR B 1 7 ? -3.451 86.015 101.392 1.00 29.56 5 TYR B C 1
ATOM 1676 O O . TYR B 1 7 ? -3.825 85.036 100.762 1.00 29.53 5 TYR B O 1
ATOM 1685 N N . SER B 1 8 ? -2.248 86.118 101.931 1.00 30.33 6 SER B N 1
ATOM 1686 C CA . SER B 1 8 ? -1.170 85.259 101.529 1.00 31.41 6 SER B CA 1
ATOM 1687 C C . SER B 1 8 ? -0.268 84.906 102.676 1.00 32.36 6 SER B C 1
ATOM 1688 O O . SER B 1 8 ? -0.135 85.672 103.577 1.00 32.73 6 SER B O 1
ATOM 1699 N N . GLN B 1 10 ? 3.833 83.693 103.181 1.00 35.28 8 GLN B N 1
ATOM 1700 C CA . GLN B 1 10 ? 5.091 83.589 102.423 1.00 35.34 8 GLN B CA 1
ATOM 1701 C C . GLN B 1 10 ? 5.515 82.191 102.152 1.00 34.91 8 GLN B C 1
ATOM 1702 O O . GLN B 1 10 ? 5.746 81.829 101.036 1.00 34.94 8 GLN B O 1
ATOM 1708 N N . ARG B 1 11 ? 5.591 81.366 103.150 1.00 35.41 9 ARG B N 1
ATOM 1709 C CA . ARG B 1 11 ? 6.190 80.093 102.885 1.00 37.02 9 ARG B CA 1
ATOM 1710 C C . ARG B 1 11 ? 5.127 79.014 102.656 1.00 36.59 9 ARG B C 1
ATOM 1711 O O . ARG B 1 11 ? 5.158 77.944 103.184 1.00 38.15 9 ARG B O 1
ATOM 1719 N N . SER B 1 12 ? 4.188 79.310 101.800 1.00 35.23 10 SER B N 1
ATOM 1720 C CA . SER B 1 12 ? 3.154 78.402 101.479 1.00 32.79 10 SER B CA 1
ATOM 1721 C C . SER B 1 12 ? 3.176 78.251 99.949 1.00 31.27 10 SER B C 1
ATOM 1722 O O . SER B 1 12 ? 3.139 79.224 99.254 1.00 30.41 10 SER B O 1
ATOM 1725 N N . GLY B 1 13 ? 3.244 77.020 99.452 1.00 30.00 11 GLY B N 1
ATOM 1726 C CA . GLY B 1 13 ? 3.173 76.710 98.051 1.00 28.56 11 GLY B CA 1
ATOM 1727 C C . GLY B 1 13 ? 1.938 77.245 97.348 1.00 28.15 11 GLY B C 1
ATOM 1728 O O . GLY B 1 13 ? 2.041 77.845 96.276 1.00 28.34 11 GLY B O 1
ATOM 1729 N N . ASN B 1 14 ? 0.773 77.048 97.933 1.00 26.59 12 ASN B N 1
ATOM 1730 C CA . ASN B 1 14 ? -0.425 77.517 97.330 1.00 26.11 12 ASN B CA 1
ATOM 1731 C C . ASN B 1 14 ? -0.448 79.031 97.198 1.00 26.19 12 ASN B C 1
ATOM 1732 O O . ASN B 1 14 ? -0.976 79.547 96.202 1.00 26.37 12 ASN B O 1
ATOM 1737 N N . SER B 1 15 ? 0.097 79.756 98.178 1.00 25.40 13 SER B N 1
ATOM 1738 C CA . SER B 1 15 ? 0.082 81.215 98.123 1.00 24.09 13 SER B CA 1
ATOM 1739 C C . SER B 1 15 ? 1.113 81.688 97.115 1.00 23.84 13 SER B C 1
ATOM 1740 O O . SER B 1 15 ? 0.931 82.656 96.438 1.00 23.84 13 SER B O 1
ATOM 1743 N N . TYR B 1 16 ? 2.220 80.998 97.029 1.00 24.38 14 TYR B N 1
ATOM 1744 C CA . TYR B 1 16 ? 3.276 81.364 96.091 1.00 24.43 14 TYR B CA 1
ATOM 1745 C C . TYR B 1 16 ? 2.778 81.302 94.633 1.00 23.40 14 TYR B C 1
ATOM 1746 O O . TYR B 1 16 ? 2.969 82.214 93.884 1.00 24.02 14 TYR B O 1
ATOM 1755 N N . LYS B 1 17 ? 2.094 80.231 94.265 1.00 23.62 15 LYS B N 1
ATOM 1756 C CA . LYS B 1 17 ? 1.417 80.113 92.969 1.00 23.66 15 LYS B CA 1
ATOM 1757 C C . LYS B 1 17 ? 0.777 81.382 92.477 1.00 23.35 15 LYS B C 1
ATOM 1758 O O . LYS B 1 17 ? 0.973 81.774 91.343 1.00 22.45 15 LYS B O 1
ATOM 1764 N N . VAL B 1 18 ? -0.033 81.967 93.348 1.00 23.08 16 VAL B N 1
ATOM 1765 C CA . VAL B 1 18 ? -0.753 83.167 93.097 1.00 21.86 16 VAL B CA 1
ATOM 1766 C C . VAL B 1 18 ? 0.171 84.354 93.039 1.00 23.18 16 VAL B C 1
ATOM 1767 O O . VAL B 1 18 ? 0.016 85.185 92.162 1.00 24.98 16 VAL B O 1
ATOM 1771 N N . ARG B 1 19 ? 1.124 84.496 93.941 1.00 23.80 17 ARG B N 1
ATOM 1772 C CA . ARG B 1 19 ? 2.038 85.646 93.832 1.00 23.76 17 ARG B CA 1
ATOM 1773 C C . ARG B 1 19 ? 2.863 85.596 92.540 1.00 23.30 17 ARG B C 1
ATOM 1774 O O . ARG B 1 19 ? 3.217 86.617 92.014 1.00 24.10 17 ARG B O 1
ATOM 1782 N N . LEU B 1 20 ? 3.222 84.407 92.091 1.00 22.84 18 LEU B N 1
ATOM 1783 C CA . LEU B 1 20 ? 3.991 84.193 90.900 1.00 22.08 18 LEU B CA 1
ATOM 1784 C C . LEU B 1 20 ? 3.211 84.596 89.668 1.00 23.43 18 LEU B C 1
ATOM 1785 O O . LEU B 1 20 ? 3.731 85.338 88.859 1.00 26.33 18 LEU B O 1
ATOM 1790 N N . ALA B 1 21 ? 1.957 84.171 89.547 1.00 22.62 19 ALA B N 1
ATOM 1791 C CA . ALA B 1 21 ? 1.029 84.595 88.515 1.00 21.63 19 ALA B CA 1
ATOM 1792 C C . ALA B 1 21 ? 0.866 86.067 88.501 1.00 21.69 19 ALA B C 1
ATOM 1793 O O . ALA B 1 21 ? 0.976 86.643 87.472 1.00 22.32 19 ALA B O 1
ATOM 1795 N N . LEU B 1 22 ? 0.595 86.696 89.637 1.00 22.70 20 LEU B N 1
ATOM 1796 C CA . LEU B 1 22 ? 0.527 88.159 89.703 1.00 23.91 20 LEU B CA 1
ATOM 1797 C C . LEU B 1 22 ? 1.755 88.851 89.154 1.00 23.86 20 LEU B C 1
ATOM 1798 O O . LEU B 1 22 ? 1.649 89.837 88.444 1.00 25.50 20 LEU B O 1
ATOM 1803 N N . ALA B 1 23 ? 2.921 88.354 89.499 1.00 24.56 21 ALA B N 1
ATOM 1804 C CA . ALA B 1 23 ? 4.196 88.922 89.018 1.00 24.79 21 ALA B CA 1
ATOM 1805 C C . ALA B 1 23 ? 4.386 88.714 87.517 1.00 25.70 21 ALA B C 1
ATOM 1806 O O . ALA B 1 23 ? 4.777 89.619 86.810 1.00 26.25 21 ALA B O 1
ATOM 1808 N N . LEU B 1 24 ? 4.108 87.507 87.043 1.00 26.01 22 LEU B N 1
ATOM 1809 C CA . LEU B 1 24 ? 4.163 87.274 85.621 1.00 27.31 22 LEU B CA 1
ATOM 1810 C C . LEU B 1 24 ? 3.143 88.133 84.843 1.00 27.60 22 LEU B C 1
ATOM 1811 O O . LEU B 1 24 ? 3.432 88.516 83.721 1.00 28.58 22 LEU B O 1
ATOM 1816 N N . LEU B 1 25 ? 1.998 88.445 85.448 1.00 27.86 23 LEU B N 1
ATOM 1817 C CA . LEU B 1 25 ? 1.010 89.309 84.855 1.00 28.91 23 LEU B CA 1
ATOM 1818 C C . LEU B 1 25 ? 1.316 90.782 85.064 1.00 29.97 23 LEU B C 1
ATOM 1819 O O . LEU B 1 25 ? 0.763 91.620 84.385 1.00 30.40 23 LEU B O 1
ATOM 1824 N N . ASP B 1 26 ? 2.230 91.105 85.974 1.00 31.88 24 ASP B N 1
ATOM 1825 C CA . ASP B 1 26 ? 2.495 92.515 86.328 1.00 33.11 24 ASP B CA 1
ATOM 1826 C C . ASP B 1 26 ? 1.189 93.114 86.822 1.00 32.84 24 ASP B C 1
ATOM 1827 O O . ASP B 1 26 ? 0.813 94.198 86.442 1.00 33.44 24 ASP B O 1
ATOM 1832 N N . ALA B 1 27 ? 0.464 92.368 87.630 1.00 32.38 25 ALA B N 1
ATOM 1833 C CA . ALA B 1 27 ? -0.756 92.887 88.131 1.00 33.12 25 ALA B CA 1
ATOM 1834 C C . ALA B 1 27 ? -0.508 93.473 89.544 1.00 34.26 25 ALA B C 1
ATOM 1835 O O . ALA B 1 27 ? 0.075 92.797 90.411 1.00 34.30 25 ALA B O 1
ATOM 1837 N N . PRO B 1 28 ? -0.870 94.771 89.756 1.00 34.78 26 PRO B N 1
ATOM 1838 C CA . PRO B 1 28 ? -0.711 95.394 91.043 1.00 35.02 26 PRO B CA 1
ATOM 1839 C C . PRO B 1 28 ? -1.723 94.792 92.017 1.00 34.75 26 PRO B C 1
ATOM 1840 O O . PRO B 1 28 ? -2.837 94.461 91.641 1.00 35.97 26 PRO B O 1
ATOM 1844 N N . TYR B 1 29 ? -1.302 94.560 93.240 1.00 34.72 27 TYR B N 1
ATOM 1845 C CA . TYR B 1 29 ? -2.234 94.163 94.257 1.00 35.15 27 TYR B CA 1
ATOM 1846 C C . TYR B 1 29 ? -1.699 94.564 95.606 1.00 35.65 27 TYR B C 1
ATOM 1847 O O . TYR B 1 29 ? -0.520 94.807 95.760 1.00 36.55 27 TYR B O 1
ATOM 1856 N N . ARG B 1 30 ? -2.593 94.593 96.574 1.00 37.47 28 ARG B N 1
ATOM 1857 C CA . ARG B 1 30 ? -2.272 94.851 97.972 1.00 38.75 28 ARG B CA 1
ATOM 1858 C C . ARG B 1 30 ? -2.173 93.486 98.653 1.00 36.82 28 ARG B C 1
ATOM 1859 O O . ARG B 1 30 ? -3.057 92.692 98.565 1.00 36.44 28 ARG B O 1
ATOM 1867 N N . ALA B 1 31 ? -1.066 93.220 99.297 1.00 36.35 29 ALA B N 1
ATOM 1868 C CA . ALA B 1 31 ? -0.819 91.948 99.854 1.00 36.56 29 ALA B CA 1
ATOM 1869 C C . ALA B 1 31 ? -1.027 91.974 101.371 1.00 37.44 29 ALA B C 1
ATOM 1870 O O . ALA B 1 31 ? -0.692 92.944 102.038 1.00 38.09 29 ALA B O 1
ATOM 1872 N N . VAL B 1 32 ? -1.616 90.918 101.917 1.00 37.70 30 VAL B N 1
ATOM 1873 C CA . VAL B 1 32 ? -1.894 90.852 103.345 1.00 37.73 30 VAL B CA 1
ATOM 1874 C C . VAL B 1 32 ? -1.304 89.551 103.849 1.00 37.54 30 VAL B C 1
ATOM 1875 O O . VAL B 1 32 ? -1.766 88.491 103.490 1.00 37.09 30 VAL B O 1
ATOM 1879 N N . GLU B 1 33 ? -0.250 89.647 104.656 1.00 37.80 31 GLU B N 1
ATOM 1880 C CA . GLU B 1 33 ? 0.396 88.480 105.183 1.00 38.43 31 GLU B CA 1
ATOM 1881 C C . GLU B 1 33 ? -0.468 87.851 106.284 1.00 39.47 31 GLU B C 1
ATOM 1882 O O . GLU B 1 33 ? -1.020 88.549 107.113 1.00 40.52 31 GLU B O 1
ATOM 1888 N N . VAL B 1 34 ? -0.636 86.536 106.249 1.00 40.64 32 VAL B N 1
ATOM 1889 C CA . VAL B 1 34 ? -1.506 85.850 107.163 1.00 41.72 32 VAL B CA 1
ATOM 1890 C C . VAL B 1 34 ? -0.650 84.791 107.822 1.00 44.83 32 VAL B C 1
ATOM 1891 O O . VAL B 1 34 ? -0.155 83.857 107.169 1.00 45.08 32 VAL B O 1
ATOM 1895 N N . ASP B 1 35 ? -0.472 84.958 109.133 1.00 48.84 33 ASP B N 1
ATOM 1896 C CA . ASP B 1 35 ? 0.338 84.048 109.941 1.00 52.25 33 ASP B CA 1
ATOM 1897 C C . ASP B 1 35 ? -0.471 82.900 110.486 1.00 53.96 33 ASP B C 1
ATOM 1898 O O . ASP B 1 35 ? -1.081 83.028 111.536 1.00 54.21 33 ASP B O 1
ATOM 1903 N N . ILE B 1 36 ? -0.498 81.812 109.717 1.00 57.00 34 ILE B N 1
ATOM 1904 C CA . ILE B 1 36 ? -0.780 80.458 110.201 1.00 59.60 34 ILE B CA 1
ATOM 1905 C C . ILE B 1 36 ? 0.556 79.967 110.723 1.00 61.15 34 ILE B C 1
ATOM 1906 O O . ILE B 1 36 ? 1.619 80.576 110.416 1.00 62.19 34 ILE B O 1
ATOM 1911 N N . LEU B 1 37 ? 0.519 78.826 111.426 1.00 62.39 35 LEU B N 1
ATOM 1912 C CA . LEU B 1 37 ? 1.650 78.320 112.238 1.00 62.89 35 LEU B CA 1
ATOM 1913 C C . LEU B 1 37 ? 1.776 79.374 113.389 1.00 62.98 35 LEU B C 1
ATOM 1914 O O . LEU B 1 37 ? 2.802 79.529 114.098 1.00 63.24 35 LEU B O 1
ATOM 1919 N N . ARG B 1 38 ? 0.660 80.111 113.456 1.00 61.93 36 ARG B N 1
ATOM 1920 C CA . ARG B 1 38 ? 0.152 80.910 114.525 1.00 60.99 36 ARG B CA 1
ATOM 1921 C C . ARG B 1 38 ? -1.335 80.960 114.141 1.00 59.89 36 ARG B C 1
ATOM 1922 O O . ARG B 1 38 ? -1.817 80.065 113.411 1.00 59.79 36 ARG B O 1
ATOM 1930 N N . GLY B 1 39 ? -2.036 82.022 114.567 1.00 58.02 37 GLY B N 1
ATOM 1931 C CA . GLY B 1 39 ? -3.496 82.001 114.673 1.00 55.67 37 GLY B CA 1
ATOM 1932 C C . GLY B 1 39 ? -4.333 82.662 113.608 1.00 53.87 37 GLY B C 1
ATOM 1933 O O . GLY B 1 39 ? -5.550 82.504 113.601 1.00 53.20 37 GLY B O 1
ATOM 1934 N N . GLU B 1 40 ? -3.682 83.366 112.687 1.00 52.66 38 GLU B N 1
ATOM 1935 C CA . GLU B 1 40 ? -4.354 84.389 111.871 1.00 51.31 38 GLU B CA 1
ATOM 1936 C C . GLU B 1 40 ? -5.424 83.961 110.837 1.00 49.79 38 GLU B C 1
ATOM 1937 O O . GLU B 1 40 ? -6.237 84.788 110.409 1.00 48.88 38 GLU B O 1
ATOM 1943 N N . SER B 1 41 ? -5.429 82.687 110.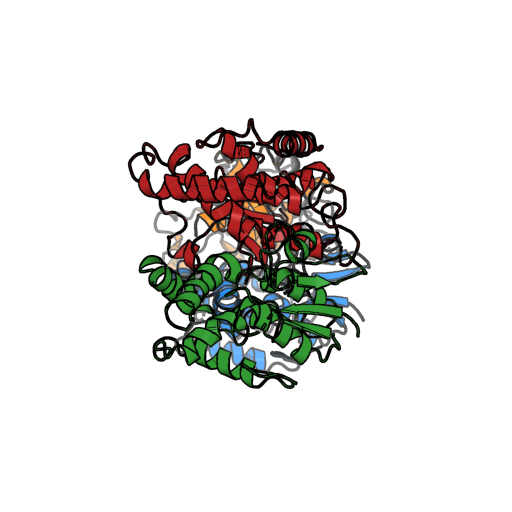452 1.00 48.51 39 SER B N 1
ATOM 1944 C CA . SER B 1 41 ? -6.422 82.193 109.521 1.00 47.49 39 SER B CA 1
ATOM 1945 C C . SER B 1 41 ? -7.535 81.434 110.258 1.00 47.97 39 SER B C 1
ATOM 1946 O O . SER B 1 41 ? -8.441 80.851 109.635 1.00 47.84 39 SER B O 1
ATOM 1949 N N . ARG B 1 42 ? -7.431 81.449 111.589 1.00 47.86 40 ARG B N 1
ATOM 1950 C CA . ARG B 1 42 ? -8.353 80.797 112.499 1.00 48.13 40 ARG B CA 1
ATOM 1951 C C . ARG B 1 42 ? -9.353 81.818 113.067 1.00 47.04 40 ARG B C 1
ATOM 1952 O O . ARG B 1 42 ? -10.340 81.424 113.641 1.00 47.28 40 ARG B O 1
ATOM 1960 N N . THR B 1 43 ? -9.098 83.117 112.905 1.00 45.92 41 THR B N 1
ATOM 1961 C CA . THR B 1 43 ? -9.880 84.133 113.576 1.00 44.86 41 THR B CA 1
ATOM 1962 C C . THR B 1 43 ? -11.265 84.265 112.994 1.00 44.69 41 THR B C 1
ATOM 1963 O O . THR B 1 43 ? -11.496 83.950 111.849 1.00 44.59 41 THR B O 1
ATOM 1967 N N . PRO B 1 44 ? -12.203 84.747 113.797 1.00 44.34 42 PRO B N 1
ATOM 1968 C CA . PRO B 1 44 ? -13.535 84.871 113.291 1.00 43.83 42 PRO B CA 1
ATOM 1969 C C . PRO B 1 44 ? -13.591 85.786 112.116 1.00 43.21 42 PRO B C 1
ATOM 1970 O O . PRO B 1 44 ? -14.406 85.599 111.230 1.00 43.14 42 PRO B O 1
ATOM 1974 N N . ASP B 1 45 ? -12.761 86.806 112.155 1.00 43.06 43 ASP B N 1
ATOM 1975 C CA . ASP B 1 45 ? -12.750 87.836 111.141 1.00 43.43 43 ASP B CA 1
ATOM 1976 C C . ASP B 1 45 ? -12.269 87.268 109.801 1.00 41.96 43 ASP B C 1
ATOM 1977 O O . ASP B 1 45 ? -12.801 87.617 108.775 1.00 40.49 43 ASP B O 1
ATOM 1982 N N . PHE B 1 46 ? -11.245 86.414 109.859 1.00 41.82 44 PHE B N 1
ATOM 1983 C CA . PHE B 1 46 ? -10.789 85.692 108.709 1.00 41.35 44 PHE B CA 1
ATOM 1984 C C . PHE B 1 46 ? -11.805 84.652 108.261 1.00 41.46 44 PHE B C 1
ATOM 1985 O O . PHE B 1 46 ? -12.103 84.587 107.085 1.00 41.72 44 PHE B O 1
ATOM 1993 N N . LEU B 1 47 ? -12.352 83.847 109.181 1.00 41.43 45 LEU B N 1
ATOM 1994 C CA . LEU B 1 47 ? -13.488 82.924 108.863 1.00 39.97 45 LEU B CA 1
ATOM 1995 C C . LEU B 1 47 ? -14.732 83.637 108.322 1.00 39.36 45 LEU B C 1
ATOM 1996 O O . LEU B 1 47 ? -15.550 83.028 107.674 1.00 40.11 45 LEU B O 1
ATOM 2001 N N . ALA B 1 48 ? -14.869 84.930 108.577 1.00 38.94 46 ALA B N 1
ATOM 2002 C CA . ALA B 1 48 ? -15.949 85.684 108.000 1.00 39.10 46 ALA B CA 1
ATOM 2003 C C . ALA B 1 48 ? -15.731 85.818 106.491 1.00 40.19 46 ALA B C 1
ATOM 2004 O O . ALA B 1 48 ? -16.683 86.026 105.749 1.00 41.09 46 ALA B O 1
ATOM 2006 N N . LYS B 1 49 ? -14.471 85.769 106.050 1.00 40.20 47 LYS B N 1
ATOM 2007 C CA . LYS B 1 49 ? -14.105 85.970 104.636 1.00 39.24 47 LYS B CA 1
ATOM 2008 C C . LYS B 1 49 ? -14.019 84.648 103.910 1.00 39.35 47 LYS B C 1
ATOM 2009 O O . LYS B 1 49 ? -14.505 84.513 102.782 1.00 39.42 47 LYS B O 1
ATOM 2015 N N . ASN B 1 50 ? -13.399 83.683 104.575 1.00 39.23 48 ASN B N 1
ATOM 2016 C CA . ASN B 1 50 ? -13.345 82.319 104.119 1.00 40.27 48 ASN B CA 1
ATOM 2017 C C . ASN B 1 50 ? -13.532 81.323 105.294 1.00 41.14 48 ASN B C 1
ATOM 2018 O O . ASN B 1 50 ? -12.623 81.119 106.095 1.00 41.16 48 ASN B O 1
ATOM 2023 N N . PRO B 1 51 ? -14.742 80.738 105.406 1.00 42.47 49 PRO B N 1
ATOM 2024 C CA . PRO B 1 51 ? -15.186 79.694 106.329 1.00 43.81 49 PRO B CA 1
ATOM 2025 C C . PRO B 1 51 ? -14.253 78.535 106.493 1.00 44.61 49 PRO B C 1
ATOM 2026 O O . PRO B 1 51 ? -14.281 77.912 107.541 1.00 46.15 49 PRO B O 1
ATOM 2030 N N . SER B 1 52 ? -13.458 78.224 105.474 1.00 44.57 50 SER B N 1
ATOM 2031 C CA . SER B 1 52 ? -12.571 77.073 105.493 1.00 44.35 50 SER B CA 1
ATOM 2032 C C . SER B 1 52 ? -11.318 77.479 106.143 1.00 43.93 50 SER B C 1
ATOM 2033 O O . SER B 1 52 ? -10.440 76.669 106.330 1.00 43.74 50 SER B O 1
ATOM 2036 N N . GLY B 1 53 ? -11.199 78.765 106.417 1.00 43.86 51 GLY B N 1
ATOM 2037 C CA . GLY B 1 53 ? -9.963 79.294 106.981 1.00 45.08 51 GLY B CA 1
ATOM 2038 C C . GLY B 1 53 ? -8.697 78.994 106.194 1.00 45.39 51 GLY B C 1
ATOM 2039 O O . GLY B 1 53 ? -7.664 78.629 106.778 1.00 46.51 51 GLY B O 1
ATOM 2040 N N . GLN B 1 54 ? -8.764 79.159 104.873 1.00 44.57 52 GLN B N 1
ATOM 2041 C CA . GLN B 1 54 ? -7.587 78.940 104.034 1.00 43.51 52 GLN B CA 1
ATOM 2042 C C . GLN B 1 54 ? -7.084 80.171 103.315 1.00 39.92 52 GLN B C 1
ATOM 2043 O O . GLN B 1 54 ? -7.821 81.109 103.015 1.00 38.51 52 GLN B O 1
ATOM 2049 N N . VAL B 1 55 ? -5.781 80.092 103.085 1.00 37.48 53 VAL B N 1
ATOM 2050 C CA . VAL B 1 55 ? -4.958 81.072 102.433 1.00 35.27 53 VAL B CA 1
ATOM 2051 C C . VAL B 1 55 ? -4.380 80.275 101.226 1.00 32.73 53 VAL B C 1
ATOM 2052 O O . VAL B 1 55 ? -3.982 79.110 101.374 1.00 32.36 53 VAL B O 1
ATOM 2056 N N . PRO B 1 56 ? -4.352 80.878 100.024 1.00 30.26 54 PRO B N 1
ATOM 2057 C CA . PRO B 1 56 ? -4.568 82.270 99.742 1.00 29.29 54 PRO B CA 1
ATOM 2058 C C . PRO B 1 56 ? -6.001 82.624 99.516 1.00 27.25 54 PRO B C 1
ATOM 2059 O O . PRO B 1 56 ? -6.801 81.767 99.271 1.00 27.52 54 PRO B O 1
ATOM 2063 N N . LEU B 1 57 ? -6.295 83.904 99.577 1.00 25.59 55 LEU B N 1
ATOM 2064 C CA . LEU B 1 57 ? -7.605 84.323 99.383 1.00 25.99 55 LEU B CA 1
ATOM 2065 C C . LEU B 1 57 ? -7.540 85.593 98.636 1.00 25.07 55 LEU B C 1
ATOM 2066 O O . LEU B 1 57 ? -6.811 86.455 99.018 1.00 25.47 55 LEU B O 1
ATOM 2071 N N . LEU B 1 58 ? -8.306 85.706 97.555 1.00 26.45 56 LEU B N 1
ATOM 2072 C CA . LEU B 1 58 ? -8.298 86.916 96.716 1.00 28.07 56 LEU B CA 1
ATOM 2073 C C . LEU B 1 58 ? -9.547 87.734 96.894 1.00 29.96 56 LEU B C 1
ATOM 2074 O O . LEU B 1 58 ? -10.640 87.258 96.651 1.00 29.76 56 LEU B O 1
ATOM 2079 N N . GLU B 1 59 ? -9.385 88.965 97.351 1.00 33.58 57 GLU B N 1
ATOM 2080 C CA . GLU B 1 59 ? -10.526 89.837 97.490 1.00 37.63 57 GLU B CA 1
ATOM 2081 C C . GLU B 1 59 ? -10.716 90.469 96.121 1.00 39.54 57 GLU B C 1
ATOM 2082 O O . GLU B 1 59 ? -9.915 91.283 95.699 1.00 40.32 57 GLU B O 1
ATOM 2088 N N . THR B 1 60 ? -11.794 90.071 95.447 1.00 42.51 58 THR B N 1
ATOM 2089 C CA . THR B 1 60 ? -12.074 90.377 94.045 1.00 44.97 58 THR B CA 1
ATOM 2090 C C . THR B 1 60 ? -13.032 91.532 93.885 1.00 47.10 58 THR B C 1
ATOM 2091 O O . THR B 1 60 ? -12.937 92.300 92.934 1.00 48.82 58 THR B O 1
ATOM 2095 N N . ALA B 1 61 ? -13.985 91.640 94.795 1.00 48.72 59 ALA B N 1
ATOM 2096 C CA . ALA B 1 61 ? -14.896 92.765 94.826 1.00 49.20 59 ALA B CA 1
ATOM 2097 C C . ALA B 1 61 ? -14.906 93.278 96.252 1.00 49.68 59 ALA B C 1
ATOM 2098 O O . ALA B 1 61 ? -14.376 92.637 97.158 1.00 50.25 59 ALA B O 1
ATOM 2100 N N . PRO B 1 62 ? -15.477 94.460 96.463 1.00 50.02 60 PRO B N 1
ATOM 2101 C CA . PRO B 1 62 ? -15.639 94.872 97.847 1.00 49.78 60 PRO B CA 1
ATOM 2102 C C . PRO B 1 62 ? -16.327 93.803 98.724 1.00 48.61 60 PRO B C 1
ATOM 2103 O O . PRO B 1 62 ? -17.507 93.471 98.535 1.00 48.90 60 PRO B O 1
ATOM 2107 N N . GLY B 1 63 ? -15.559 93.249 99.654 1.00 47.31 61 GLY B N 1
ATOM 2108 C CA . GLY B 1 63 ? -16.060 92.203 100.513 1.00 45.08 61 GLY B CA 1
ATOM 2109 C C . GLY B 1 63 ? -16.496 90.942 99.817 1.00 43.67 61 GLY B C 1
ATOM 2110 O O . GLY B 1 63 ? -17.197 90.174 100.410 1.00 44.17 61 GLY B O 1
ATOM 2111 N N . ARG B 1 64 ? -16.070 90.717 98.576 1.00 42.66 62 ARG B N 1
ATOM 2112 C CA . ARG B 1 64 ? -16.316 89.462 97.839 1.00 41.54 62 ARG B CA 1
ATOM 2113 C C . ARG B 1 64 ? -14.976 88.721 97.642 1.00 39.50 62 ARG B C 1
ATOM 2114 O O . ARG B 1 64 ? -14.014 89.306 97.157 1.00 38.33 62 ARG B O 1
ATOM 2122 N N . TYR B 1 65 ? -14.906 87.456 98.059 1.00 37.39 63 TYR B N 1
ATOM 2123 C CA . TYR B 1 65 ? -13.637 86.705 98.084 1.00 35.34 63 TYR B CA 1
ATOM 2124 C C . TYR B 1 65 ? -13.595 85.410 97.251 1.00 33.78 63 TYR B C 1
ATOM 2125 O O . TYR B 1 65 ? -14.576 84.651 97.143 1.00 34.90 63 TYR B O 1
ATOM 2134 N N . LEU B 1 66 ? -12.431 85.159 96.677 1.00 30.62 64 LEU B N 1
ATOM 2135 C CA . LEU B 1 66 ? -12.216 83.917 95.985 1.00 27.98 64 LEU B CA 1
ATOM 2136 C C . LEU B 1 66 ? -11.092 83.065 96.671 1.00 26.70 64 LEU B C 1
ATOM 2137 O O . LEU B 1 66 ? -9.996 83.530 96.929 1.00 26.57 64 LEU B O 1
ATOM 2142 N N . ALA B 1 67 ? -11.394 81.808 96.936 1.00 25.26 65 ALA B N 1
ATOM 2143 C CA . ALA B 1 67 ? -10.478 80.903 97.537 1.00 24.98 65 ALA B CA 1
ATOM 2144 C C . ALA B 1 67 ? -10.081 79.855 96.515 1.00 24.69 65 ALA B C 1
ATOM 2145 O O . ALA B 1 67 ? -10.621 79.804 95.416 1.00 25.49 65 ALA B O 1
ATOM 2147 N N . GLU B 1 68 ? -9.146 79.002 96.914 1.00 25.01 66 GLU B N 1
ATOM 2148 C CA . GLU B 1 68 ? -8.542 77.915 96.118 1.00 24.97 66 GLU B CA 1
ATOM 2149 C C . GLU B 1 68 ? -7.505 78.495 95.139 1.00 23.87 66 GLU B C 1
ATOM 2150 O O . GLU B 1 68 ? -7.827 79.240 94.223 1.00 23.84 66 GLU B O 1
ATOM 2156 N N . SER B 1 69 ? -6.256 78.187 95.343 1.00 23.43 67 SER B N 1
ATOM 2157 C CA . SER B 1 69 ? -5.225 78.886 94.505 1.00 23.66 67 SER B CA 1
ATOM 2158 C C . SER B 1 69 ? -5.368 78.680 92.981 1.00 22.50 67 SER B C 1
ATOM 2159 O O . SER B 1 69 ? -5.081 79.541 92.205 1.00 22.85 67 SER B O 1
ATOM 2162 N N . ASN B 1 70 ? -5.841 77.517 92.590 1.00 22.79 68 ASN B N 1
ATOM 2163 C CA . ASN B 1 70 ? -5.989 77.163 91.205 1.00 22.84 68 ASN B CA 1
ATOM 2164 C C . ASN B 1 70 ? -7.126 77.892 90.593 1.00 22.48 68 ASN B C 1
ATOM 2165 O O . ASN B 1 70 ? -7.066 78.269 89.433 1.00 22.89 68 ASN B O 1
ATOM 2170 N N . ALA B 1 71 ? -8.154 78.137 91.399 1.00 22.14 69 ALA B N 1
ATOM 2171 C CA . ALA B 1 71 ? -9.266 78.927 90.971 1.00 21.38 69 ALA B CA 1
ATOM 2172 C C . ALA B 1 71 ? -8.888 80.391 90.891 1.00 21.21 69 ALA B C 1
ATOM 2173 O O . ALA B 1 71 ? -9.296 81.089 90.005 1.00 21.27 69 ALA B O 1
ATOM 2175 N N . ILE B 1 72 ? -8.118 80.861 91.843 1.00 21.73 70 ILE B N 1
ATOM 2176 C CA . ILE B 1 72 ? -7.623 82.216 91.798 1.00 21.63 70 ILE B CA 1
ATOM 2177 C C . ILE B 1 72 ? -6.737 82.434 90.546 1.00 21.30 70 ILE B C 1
ATOM 2178 O O . ILE B 1 72 ? -6.790 83.492 89.945 1.00 20.85 70 ILE B O 1
ATOM 2183 N N . LEU B 1 73 ? -5.916 81.444 90.214 1.00 21.20 71 LEU B N 1
ATOM 2184 C CA . LEU B 1 73 ? -5.043 81.497 89.025 1.00 22.12 71 LEU B CA 1
ATOM 2185 C C . LEU B 1 73 ? -5.883 81.587 87.746 1.00 22.69 71 LEU B C 1
ATOM 2186 O O . LEU B 1 73 ? -5.618 82.387 86.871 1.00 23.64 71 LEU B O 1
ATOM 2191 N N . TRP B 1 74 ? -6.933 80.780 87.680 1.00 23.27 72 TRP B N 1
ATOM 2192 C CA . TRP B 1 74 ? -7.784 80.817 86.562 1.00 22.47 72 TRP B CA 1
ATOM 2193 C C . TRP B 1 74 ? -8.411 82.168 86.443 1.00 23.21 72 TRP B C 1
ATOM 2194 O O . TRP B 1 74 ? -8.434 82.742 85.375 1.00 24.62 72 TRP B O 1
ATOM 2205 N N . TYR B 1 75 ? -8.951 82.673 87.532 1.00 23.53 73 TYR B N 1
ATOM 2206 C CA . TYR B 1 75 ? -9.566 83.979 87.564 1.00 23.06 73 TYR B CA 1
ATOM 2207 C C . TYR B 1 75 ? -8.664 85.145 87.040 1.00 23.50 73 TYR B C 1
ATOM 2208 O O . TYR B 1 75 ? -9.072 86.026 86.257 1.00 23.02 73 TYR B O 1
ATOM 2217 N N . LEU B 1 76 ? -7.433 85.145 87.520 1.00 24.29 74 LEU B N 1
ATOM 2218 C CA . LEU B 1 76 ? -6.508 86.159 87.224 1.00 23.52 74 LEU B CA 1
ATOM 2219 C C . LEU B 1 76 ? -6.013 86.026 85.802 1.00 24.48 74 LEU B C 1
ATOM 2220 O O . LEU B 1 76 ? -5.620 87.005 85.220 1.00 25.69 74 LEU B O 1
ATOM 2225 N N . ALA B 1 77 ? -6.037 84.822 85.220 1.00 24.58 75 ALA B N 1
ATOM 2226 C CA . ALA B 1 77 ? -5.457 84.610 83.914 1.00 23.80 75 ALA B CA 1
ATOM 2227 C C . ALA B 1 77 ? -6.448 84.808 82.754 1.00 23.79 75 ALA B C 1
ATOM 2228 O O . ALA B 1 77 ? -6.045 84.899 81.614 1.00 24.28 75 ALA B O 1
ATOM 2230 N N . VAL B 1 78 ? -7.722 84.931 83.050 1.00 24.84 76 VAL B N 1
ATOM 2231 C CA . VAL B 1 78 ? -8.789 85.007 82.025 1.00 25.98 76 VAL B CA 1
ATOM 2232 C C . VAL B 1 78 ? -8.518 86.211 81.157 1.00 26.49 76 VAL B C 1
ATOM 2233 O O . VAL B 1 78 ? -8.315 87.291 81.672 1.00 27.90 76 VAL B O 1
ATOM 2237 N N . GLY B 1 79 ? -8.460 85.997 79.848 1.00 26.59 77 GLY B N 1
ATOM 2238 C CA . GLY B 1 79 ? -8.130 87.048 78.901 1.00 26.81 77 GLY B CA 1
ATOM 2239 C C . GLY B 1 79 ? -6.695 87.561 78.860 1.00 27.25 77 GLY B C 1
ATOM 2240 O O . GLY B 1 79 ? -6.474 88.674 78.437 1.00 28.07 77 GLY B O 1
ATOM 2241 N N . THR B 1 80 ? -5.733 86.771 79.324 1.00 26.97 78 THR B N 1
ATOM 2242 C CA . THR B 1 80 ? -4.323 87.151 79.356 1.00 25.95 78 THR B CA 1
ATOM 2243 C C . THR B 1 80 ? -3.513 86.121 78.609 1.00 25.39 78 THR B C 1
ATOM 2244 O O . THR B 1 80 ? -4.002 85.077 78.202 1.00 23.92 78 THR B O 1
ATOM 2248 N N . SER B 1 81 ? -2.226 86.416 78.515 1.00 26.87 79 SER B N 1
ATOM 2249 C CA . SER B 1 81 ? -1.244 85.526 77.967 1.00 27.32 79 SER B CA 1
ATOM 2250 C C . SER B 1 81 ? -1.075 84.230 78.735 1.00 26.49 79 SER B C 1
ATOM 2251 O O . SER B 1 81 ? -0.542 83.295 78.187 1.00 27.09 79 SER B O 1
ATOM 2254 N N . LEU B 1 82 ? -1.524 84.154 79.987 1.00 26.36 80 LEU B N 1
ATOM 2255 C CA . LEU B 1 82 ? -1.396 82.907 80.736 1.00 25.64 80 LEU B CA 1
ATOM 2256 C C . LEU B 1 82 ? -2.591 81.968 80.596 1.00 25.26 80 LEU B C 1
ATOM 2257 O O . LEU B 1 82 ? -2.605 80.887 81.161 1.00 25.00 80 LEU B O 1
ATOM 2262 N N . ALA B 1 83 ? -3.591 82.368 79.813 1.00 25.69 81 ALA B N 1
ATOM 2263 C CA . ALA B 1 83 ? -4.699 81.472 79.457 1.00 24.90 81 ALA B CA 1
ATOM 2264 C C . ALA B 1 83 ? -4.568 81.195 77.962 1.00 24.90 81 ALA B C 1
ATOM 2265 O O . ALA B 1 83 ? -4.418 82.127 77.200 1.00 25.54 81 ALA B O 1
ATOM 2267 N N . PRO B 1 84 ? -4.585 79.907 77.550 1.00 24.49 82 PRO B N 1
ATOM 2268 C CA . PRO B 1 84 ? -4.551 79.624 76.169 1.00 25.61 82 PRO B CA 1
ATOM 2269 C C . PRO B 1 84 ? -5.859 79.971 75.411 1.00 26.90 82 PRO B C 1
ATOM 2270 O O . PRO B 1 84 ? -6.876 80.312 75.978 1.00 27.06 82 PRO B O 1
ATOM 2274 N N . ASP B 1 85 ? -5.797 79.868 74.111 1.00 28.84 83 ASP B N 1
ATOM 2275 C CA . ASP B 1 85 ? -6.813 80.381 73.255 1.00 31.32 83 ASP B CA 1
ATOM 2276 C C . ASP B 1 85 ? -8.033 79.521 73.025 1.00 30.68 83 ASP B C 1
ATOM 2277 O O . ASP B 1 85 ? -9.118 80.036 73.052 1.00 33.65 83 ASP B O 1
ATOM 2282 N N . THR B 1 86 ? -7.916 78.223 72.843 1.00 27.95 84 THR B N 1
ATOM 2283 C CA . THR B 1 86 ? -9.094 77.525 72.485 1.00 24.03 84 THR B CA 1
ATOM 2284 C C . THR B 1 86 ? -9.708 76.830 73.684 1.00 23.40 84 THR B C 1
ATOM 2285 O O . THR B 1 86 ? -9.083 76.674 74.700 1.00 21.08 84 THR B O 1
ATOM 2289 N N . ARG B 1 87 ? -10.962 76.433 73.536 1.00 21.90 85 ARG B N 1
ATOM 2290 C CA . ARG B 1 87 ? -11.661 75.686 74.542 1.00 21.78 85 ARG B CA 1
ATOM 2291 C C . ARG B 1 87 ? -10.896 74.385 74.905 1.00 22.01 85 ARG B C 1
ATOM 2292 O O . ARG B 1 87 ? -10.760 74.058 76.078 1.00 20.39 85 ARG B O 1
ATOM 2308 N N . ASP B 1 89 ? -7.598 73.695 74.588 1.00 22.91 87 ASP B N 1
ATOM 2309 C CA . ASP B 1 89 ? -6.359 74.043 75.261 1.00 23.79 87 ASP B CA 1
ATOM 2310 C C . ASP B 1 89 ? -6.601 74.511 76.670 1.00 22.75 87 ASP B C 1
ATOM 2311 O O . ASP B 1 89 ? -5.844 74.165 77.572 1.00 23.33 87 ASP B O 1
ATOM 2316 N N . ARG B 1 90 ? -7.645 75.302 76.866 1.00 22.25 88 ARG B N 1
ATOM 2317 C CA . ARG B 1 90 ? -8.045 75.660 78.224 1.00 22.26 88 ARG B CA 1
ATOM 2318 C C . ARG B 1 90 ? -8.418 74.489 79.125 1.00 21.24 88 ARG B C 1
ATOM 2319 O O . ARG B 1 90 ? -7.965 74.404 80.222 1.00 20.89 88 ARG B O 1
ATOM 2327 N N . ALA B 1 91 ? -9.218 73.576 78.622 1.00 20.20 89 ALA B N 1
ATOM 2328 C CA . ALA B 1 91 ? -9.514 72.363 79.321 1.00 20.89 89 ALA B CA 1
ATOM 2329 C C . ALA B 1 91 ? -8.260 71.557 79.663 1.00 21.13 89 ALA B C 1
ATOM 2330 O O . ALA B 1 91 ? -8.188 70.938 80.686 1.00 21.03 89 ALA B O 1
ATOM 2332 N N . GLU B 1 92 ? -7.287 71.554 78.759 1.00 22.71 90 GLU B N 1
ATOM 2333 C CA . GLU B 1 92 ? -6.031 70.830 78.909 1.00 22.76 90 GLU B CA 1
ATOM 2334 C C . GLU B 1 92 ? -5.246 71.438 80.061 1.00 21.05 90 GLU B C 1
ATOM 2335 O O . GLU B 1 92 ? -4.690 70.736 80.821 1.00 22.03 90 GLU B O 1
ATOM 2341 N N . ALA B 1 93 ? -5.288 72.736 80.228 1.00 20.65 91 ALA B N 1
ATOM 2342 C CA . ALA B 1 93 ? -4.708 73.364 81.363 1.00 21.22 91 ALA B CA 1
ATOM 2343 C C . ALA B 1 93 ? -5.426 73.002 82.660 1.00 21.24 91 ALA B C 1
ATOM 2344 O O . ALA B 1 93 ? -4.781 72.621 83.628 1.00 21.80 91 ALA B O 1
ATOM 2346 N N . LEU B 1 94 ? -6.748 73.030 82.651 1.00 20.38 92 LEU B N 1
ATOM 2347 C CA . LEU B 1 94 ? -7.494 72.558 83.788 1.00 19.99 92 LEU B CA 1
ATOM 2348 C C . LEU B 1 94 ? -7.207 71.156 84.133 1.00 19.11 92 LEU B C 1
ATOM 2349 O O . LEU B 1 94 ? -7.130 70.832 85.299 1.00 19.57 92 LEU B O 1
ATOM 2354 N N . GLN B 1 95 ? -7.052 70.318 83.141 1.00 18.63 93 GLN B N 1
ATOM 2355 C CA . GLN B 1 95 ? -6.675 68.943 83.393 1.00 18.66 93 GLN B CA 1
ATOM 2356 C C . GLN B 1 95 ? -5.410 68.829 84.272 1.00 19.65 93 GLN B C 1
ATOM 2357 O O . GLN B 1 95 ? -5.393 68.073 85.217 1.00 20.05 93 GLN B O 1
ATOM 2363 N N . TRP B 1 96 ? -4.359 69.548 83.956 1.00 18.49 94 TRP B N 1
ATOM 2364 C CA . TRP B 1 96 ? -3.164 69.427 84.744 1.00 18.56 94 TRP B CA 1
ATOM 2365 C C . TRP B 1 96 ? -3.299 70.097 86.125 1.00 19.43 94 TRP B C 1
ATOM 2366 O O . TRP B 1 96 ? -2.621 69.721 87.073 1.00 19.80 94 TRP B O 1
ATOM 2385 N N . PHE B 1 98 ? -6.208 70.179 87.926 1.00 20.33 96 PHE B N 1
ATOM 2386 C CA . PHE B 1 98 ? -6.881 69.199 88.743 1.00 20.87 96 PHE B CA 1
ATOM 2387 C C . PHE B 1 98 ? -5.995 68.028 89.204 1.00 21.30 96 PHE B C 1
ATOM 2388 O O . PHE B 1 98 ? -6.087 67.624 90.332 1.00 21.39 96 PHE B O 1
ATOM 2396 N N . PHE B 1 99 ? -5.163 67.495 88.310 1.00 21.45 97 PHE B N 1
ATOM 2397 C CA . PHE B 1 99 ? -4.090 66.556 88.596 1.00 21.38 97 PHE B CA 1
ATOM 2398 C C . PHE B 1 99 ? -3.196 67.060 89.722 1.00 21.41 97 PHE B C 1
ATOM 2399 O O . PHE B 1 99 ? -2.902 66.348 90.620 1.00 22.21 97 PHE B O 1
ATOM 2407 N N . GLU B 1 100 ? -2.757 68.297 89.663 1.00 22.10 98 GLU B N 1
ATOM 2408 C CA . GLU B 1 100 ? -1.879 68.855 90.670 1.00 23.15 98 GLU B CA 1
ATOM 2409 C C . GLU B 1 100 ? -2.612 68.802 92.009 1.00 23.75 98 GLU B C 1
ATOM 2410 O O . GLU B 1 100 ? -2.009 68.611 93.038 1.00 23.02 98 GLU B O 1
ATOM 2416 N N . GLN B 1 101 ? -3.919 68.971 91.969 1.00 24.69 99 GLN B N 1
ATOM 2417 C CA . GLN B 1 101 ? -4.717 69.129 93.155 1.00 26.63 99 GLN B CA 1
ATOM 2418 C C . GLN B 1 101 ? -4.943 67.814 93.891 1.00 27.18 99 GLN B C 1
ATOM 2419 O O . GLN B 1 101 ? -4.977 67.806 95.101 1.00 29.60 99 GLN B O 1
ATOM 2425 N N . HIS B 1 102 ? -5.056 66.698 93.192 1.00 27.27 100 HIS B N 1
ATOM 2426 C CA . HIS B 1 102 ? -5.043 65.395 93.854 1.00 27.70 100 HIS B CA 1
ATOM 2427 C C . HIS B 1 102 ? -3.724 64.656 93.918 1.00 28.73 100 HIS B C 1
ATOM 2428 O O . HIS B 1 102 ? -3.572 63.830 94.762 1.00 29.29 100 HIS B O 1
ATOM 2435 N N . ALA B 1 103 ? -2.779 64.952 93.031 1.00 30.58 101 ALA B N 1
ATOM 2436 C CA . ALA B 1 103 ? -1.502 64.256 92.932 1.00 32.28 101 ALA B CA 1
ATOM 2437 C C . ALA B 1 103 ? -0.365 64.902 93.698 1.00 34.56 101 ALA B C 1
ATOM 2438 O O . ALA B 1 103 ? 0.491 64.207 94.190 1.00 35.41 101 ALA B O 1
ATOM 2440 N N . LEU B 1 104 ? -0.322 66.227 93.782 1.00 37.14 102 LEU B N 1
ATOM 2441 C CA . LEU B 1 104 ? 0.794 66.914 94.452 1.00 38.12 102 LEU B CA 1
ATOM 2442 C C . LEU B 1 104 ? 0.417 67.587 95.757 1.00 39.83 102 LEU B C 1
ATOM 2443 O O . LEU B 1 104 ? 1.152 67.551 96.685 1.00 41.06 102 LEU B O 1
ATOM 2448 N N . GLU B 1 105 ? -0.721 68.237 95.811 1.00 42.18 103 GLU B N 1
ATOM 2449 C CA . GLU B 1 105 ? -1.240 68.851 97.017 1.00 44.40 103 GLU B CA 1
ATOM 2450 C C . GLU B 1 105 ? -1.429 67.791 98.084 1.00 45.08 103 GLU B C 1
ATOM 2451 O O . GLU B 1 105 ? -2.132 66.807 97.852 1.00 45.51 103 GLU B O 1
ATOM 2457 N N . PRO B 1 106 ? -0.802 68.000 99.261 1.00 46.34 104 PRO B N 1
ATOM 2458 C CA . PRO B 1 106 ? -0.727 66.998 100.362 1.00 46.54 104 PRO B CA 1
ATOM 2459 C C . PRO B 1 106 ? -2.073 66.460 100.881 1.00 47.31 104 PRO B C 1
ATOM 2460 O O . PRO B 1 106 ? -3.077 67.187 100.929 1.00 47.62 104 PRO B O 1
ATOM 2464 N N . ALA B 1 128 ? -0.111 57.741 106.123 1.00 59.88 126 ALA B N 1
ATOM 2465 C CA . ALA B 1 128 ? -0.736 58.768 105.278 1.00 60.07 126 ALA B CA 1
ATOM 2466 C C . ALA B 1 128 ? 0.253 59.817 104.746 1.00 60.22 126 ALA B C 1
ATOM 2467 O O . ALA B 1 128 ? -0.021 60.497 103.747 1.00 60.10 126 ALA B O 1
ATOM 2469 N N . LEU B 1 129 ? 1.394 59.953 105.428 1.00 60.48 127 LEU B N 1
ATOM 2470 C CA . LEU B 1 129 ? 2.542 60.697 104.893 1.00 60.46 127 LEU B CA 1
ATOM 2471 C C . LEU B 1 129 ? 3.264 59.896 103.766 1.00 60.24 127 LEU B C 1
ATOM 2472 O O . LEU B 1 129 ? 3.666 60.494 102.746 1.00 60.83 127 LEU B O 1
ATOM 2474 N N . GLU B 1 130 ? 3.418 58.567 103.925 1.00 59.07 128 GLU B N 1
ATOM 2475 C CA . GLU B 1 130 ? 3.948 57.754 102.826 1.00 57.89 128 GLU B CA 1
ATOM 2476 C C . GLU B 1 130 ? 3.118 57.912 101.578 1.00 56.88 128 GLU B C 1
ATOM 2477 O O . GLU B 1 130 ? 3.642 58.405 100.599 1.00 56.24 128 GLU B O 1
ATOM 2483 N N . ASP B 1 131 ? 1.831 57.546 101.611 1.00 56.18 129 ASP B N 1
ATOM 2484 C CA . ASP B 1 131 ? 0.976 57.741 100.415 1.00 55.59 129 ASP B CA 1
ATOM 2485 C C . ASP B 1 131 ? 1.185 59.085 99.697 1.00 55.60 129 ASP B C 1
ATOM 2486 O O . ASP B 1 131 ? 1.211 59.081 98.464 1.00 55.05 129 ASP B O 1
ATOM 2491 N N . TRP B 1 132 ? 1.299 60.204 100.444 1.00 55.62 130 TRP B N 1
ATOM 2492 C CA . TRP B 1 132 ? 1.597 61.530 99.822 1.00 56.61 130 TRP B CA 1
ATOM 2493 C C . TRP B 1 132 ? 3.030 61.660 99.204 1.00 55.37 130 TRP B C 1
ATOM 2494 O O . TRP B 1 132 ? 3.167 62.264 98.141 1.00 55.88 130 TRP B O 1
ATOM 2505 N N . LEU B 1 133 ? 4.060 61.103 99.845 1.00 53.64 131 LEU B N 1
ATOM 2506 C CA . LEU B 1 133 ? 5.422 61.133 99.309 1.00 52.66 131 LEU B CA 1
ATOM 2507 C C . LEU B 1 133 ? 5.582 60.203 98.083 1.00 51.08 131 LEU B C 1
ATOM 2508 O O . LEU B 1 133 ? 6.282 60.503 97.127 1.00 51.01 131 LEU B O 1
ATOM 2513 N N . GLU B 1 134 ? 4.927 59.055 98.146 1.00 48.81 132 GLU B N 1
ATOM 2514 C CA . GLU B 1 134 ? 4.929 58.071 97.107 1.00 45.96 132 GLU B CA 1
ATOM 2515 C C . GLU B 1 134 ? 4.094 58.528 95.965 1.00 43.35 132 GLU B C 1
ATOM 2516 O O . GLU B 1 134 ? 4.382 58.195 94.825 1.00 41.91 132 GLU B O 1
ATOM 2522 N N . ARG B 1 135 ? 3.023 59.237 96.305 1.00 40.91 133 ARG B N 1
ATOM 2523 C CA . ARG B 1 135 ? 2.044 59.675 95.337 1.00 39.49 133 ARG B CA 1
ATOM 2524 C C . ARG B 1 135 ? 2.656 60.826 94.539 1.00 37.63 133 ARG B C 1
ATOM 2525 O O . ARG B 1 135 ? 2.445 60.931 93.333 1.00 36.65 133 ARG B O 1
ATOM 2533 N N . GLY B 1 136 ? 3.441 61.645 95.226 1.00 36.04 134 GLY B N 1
ATOM 2534 C CA . GLY B 1 136 ? 4.198 62.756 94.625 1.00 34.41 134 GLY B CA 1
ATOM 2535 C C . GLY B 1 136 ? 5.340 62.307 93.736 1.00 32.40 134 GLY B C 1
ATOM 2536 O O . GLY B 1 136 ? 5.643 62.897 92.736 1.00 32.01 134 GLY B O 1
ATOM 2537 N N . TYR B 1 137 ? 5.968 61.231 94.107 1.00 31.77 135 TYR B N 1
ATOM 2538 C CA . TYR B 1 137 ? 6.991 60.679 93.297 1.00 31.62 135 TYR B CA 1
ATOM 2539 C C . TYR B 1 137 ? 6.432 60.088 92.002 1.00 30.18 135 TYR B C 1
ATOM 2540 O O . TYR B 1 137 ? 7.013 60.203 90.954 1.00 30.42 135 TYR B O 1
ATOM 2549 N N . ALA B 1 138 ? 5.308 59.421 92.082 1.00 28.25 136 ALA B N 1
ATOM 2550 C CA . ALA B 1 138 ? 4.688 58.891 90.939 1.00 26.38 136 ALA B CA 1
ATOM 2551 C C . ALA B 1 138 ? 4.142 60.012 90.089 1.00 25.55 136 ALA B C 1
ATOM 2552 O O . ALA B 1 138 ? 4.106 59.878 88.894 1.00 25.76 136 ALA B O 1
ATOM 2554 N N . ALA B 1 139 ? 3.718 61.104 90.721 1.00 25.14 137 ALA B N 1
ATOM 2555 C CA . ALA B 1 139 ? 3.261 62.319 90.042 1.00 24.85 137 ALA B CA 1
ATOM 2556 C C . ALA B 1 139 ? 4.382 62.932 89.242 1.00 24.40 137 ALA B C 1
ATOM 2557 O O . ALA B 1 139 ? 4.191 63.328 88.095 1.00 24.24 137 ALA B O 1
ATOM 2559 N N . LEU B 1 140 ? 5.564 62.954 89.852 1.00 25.45 138 LEU B N 1
ATOM 2560 C CA . LEU B 1 140 ? 6.831 63.306 89.195 1.00 25.69 138 LEU B CA 1
ATOM 2561 C C . LEU B 1 140 ? 7.187 62.500 87.964 1.00 24.84 138 LEU B C 1
ATOM 2562 O O . LEU B 1 140 ? 7.636 63.058 86.997 1.00 25.39 138 LEU B O 1
ATOM 2567 N N . GLN B 1 141 ? 6.995 61.189 87.997 1.00 24.71 139 GLN B N 1
ATOM 2568 C CA . GLN B 1 141 ? 7.117 60.399 86.819 1.00 24.69 139 GLN B CA 1
ATOM 2569 C C . GLN B 1 141 ? 6.104 60.721 85.711 1.00 24.49 139 GLN B C 1
ATOM 2570 O O . GLN B 1 141 ? 6.467 60.739 84.566 1.00 24.68 139 GLN B O 1
ATOM 2576 N N . VAL B 1 142 ? 4.845 60.971 86.066 1.00 24.17 140 VAL B N 1
ATOM 2577 C CA . VAL B 1 142 ? 3.833 61.382 85.134 1.00 23.22 140 VAL B CA 1
ATOM 2578 C C . VAL B 1 142 ? 4.263 62.687 84.522 1.00 23.01 140 VAL B C 1
ATOM 2579 O O . VAL B 1 142 ? 4.157 62.845 83.331 1.00 23.50 140 VAL B O 1
ATOM 2591 N N . GLU B 1 144 ? 7.359 63.950 84.231 1.00 23.80 142 GLU B N 1
ATOM 2592 C CA . GLU B 1 144 ? 8.525 63.635 83.480 1.00 24.61 142 GLU B CA 1
ATOM 2593 C C . GLU B 1 144 ? 8.176 63.047 82.158 1.00 24.20 142 GLU B C 1
ATOM 2594 O O . GLU B 1 144 ? 8.703 63.429 81.143 1.00 24.02 142 GLU B O 1
ATOM 2600 N N . ASN B 1 145 ? 7.342 62.039 82.162 1.00 24.94 143 ASN B N 1
ATOM 2601 C CA . ASN B 1 145 ? 6.941 61.463 80.927 1.00 25.18 143 ASN B CA 1
ATOM 2602 C C . ASN B 1 145 ? 6.310 62.426 79.953 1.00 24.94 143 ASN B C 1
ATOM 2603 O O . ASN B 1 145 ? 6.512 62.303 78.790 1.00 25.06 143 ASN B O 1
ATOM 2608 N N . HIS B 1 146 ? 5.548 63.377 80.429 1.00 23.73 144 HIS B N 1
ATOM 2609 C CA . HIS B 1 146 ? 4.861 64.313 79.579 1.00 22.85 144 HIS B CA 1
ATOM 2610 C C . HIS B 1 146 ? 5.858 65.303 79.014 1.00 22.71 144 HIS B C 1
ATOM 2611 O O . HIS B 1 146 ? 5.801 65.665 77.873 1.00 23.26 144 HIS B O 1
ATOM 2618 N N . LEU B 1 147 ? 6.774 65.728 79.843 1.00 22.47 145 LEU B N 1
ATOM 2619 C CA . LEU B 1 147 ? 7.791 66.738 79.494 1.00 24.01 145 LEU B CA 1
ATOM 2620 C C . LEU B 1 147 ? 8.907 66.212 78.551 1.00 24.22 145 LEU B C 1
ATOM 2621 O O . LEU B 1 147 ? 9.658 66.973 77.969 1.00 25.50 145 LEU B O 1
ATOM 2626 N N . LYS B 1 148 ? 8.956 64.911 78.357 1.00 26.17 146 LYS B N 1
ATOM 2627 C CA . LYS B 1 148 ? 9.820 64.333 77.403 1.00 29.00 146 LYS B CA 1
ATOM 2628 C C . LYS B 1 148 ? 9.464 64.803 76.022 1.00 30.48 146 LYS B C 1
ATOM 2629 O O . LYS B 1 148 ? 10.345 64.930 75.148 1.00 32.73 146 LYS B O 1
ATOM 2635 N N . THR B 1 149 ? 8.197 65.098 75.792 1.00 30.87 147 THR B N 1
ATOM 2636 C CA . THR B 1 149 ? 7.798 65.430 74.443 1.00 30.20 147 THR B CA 1
ATOM 2637 C C . THR B 1 149 ? 7.140 66.778 74.367 1.00 28.94 147 THR B C 1
ATOM 2638 O O . THR B 1 149 ? 6.655 67.146 73.335 1.00 30.69 147 THR B O 1
ATOM 2642 N N . ASN B 1 150 ? 7.130 67.523 75.463 1.00 27.07 148 ASN B N 1
ATOM 2643 C CA . ASN B 1 150 ? 6.443 68.755 75.515 1.00 24.53 148 ASN B CA 1
ATOM 2644 C C . ASN B 1 150 ? 7.288 69.636 76.345 1.00 23.84 148 ASN B C 1
ATOM 2645 O O . ASN B 1 150 ? 7.908 69.213 77.282 1.00 25.22 148 ASN B O 1
ATOM 2650 N N . ASP B 1 151 ? 7.320 70.913 76.027 1.00 23.94 149 ASP B N 1
ATOM 2651 C CA . ASP B 1 151 ? 8.048 71.842 76.857 1.00 22.41 149 ASP B CA 1
ATOM 2652 C C . ASP B 1 151 ? 7.182 72.377 77.963 1.00 21.25 149 ASP B C 1
ATOM 2653 O O . ASP B 1 151 ? 7.708 72.816 78.953 1.00 20.54 149 ASP B O 1
ATOM 2658 N N . TYR B 1 152 ? 5.857 72.389 77.770 1.00 21.15 150 TYR B N 1
ATOM 2659 C CA . TYR B 1 152 ? 4.892 72.986 78.708 1.00 21.77 150 TYR B CA 1
ATOM 2660 C C . TYR B 1 152 ? 3.788 71.995 78.903 1.00 21.45 150 TYR B C 1
ATOM 2661 O O . TYR B 1 152 ? 3.573 71.162 78.068 1.00 23.58 150 TYR B O 1
ATOM 2670 N N . PHE B 1 153 ? 3.092 72.074 80.019 1.00 21.02 151 PHE B N 1
ATOM 2671 C CA . PHE B 1 153 ? 2.063 71.096 80.341 1.00 20.48 151 PHE B CA 1
ATOM 2672 C C . PHE B 1 153 ? 0.908 71.171 79.371 1.00 20.73 151 PHE B C 1
ATOM 2673 O O . PHE B 1 153 ? 0.487 70.145 78.870 1.00 21.34 151 PHE B O 1
ATOM 2681 N N . ALA B 1 154 ? 0.422 72.382 79.081 1.00 21.97 152 ALA B N 1
ATOM 2682 C CA . ALA B 1 154 ? -0.714 72.508 78.176 1.00 21.44 152 ALA B CA 1
ATOM 2683 C C . ALA B 1 154 ? -0.522 73.497 77.092 1.00 21.11 152 ALA B C 1
ATOM 2684 O O . ALA B 1 154 ? 0.185 74.512 77.244 1.00 20.25 152 ALA B O 1
ATOM 2686 N N . ALA B 1 155 ? -1.174 73.180 75.971 1.00 22.04 153 ALA B N 1
ATOM 2687 C CA . ALA B 1 155 ? -1.316 74.101 74.833 1.00 22.25 153 ALA B CA 1
ATOM 2688 C C . ALA B 1 155 ? -0.040 74.489 74.126 1.00 21.67 153 ALA B C 1
ATOM 2689 O O . ALA B 1 155 ? -0.071 75.432 73.409 1.00 23.23 153 ALA B O 1
ATOM 2691 N N . GLY B 1 156 ? 1.064 73.820 74.383 1.00 22.17 154 GLY B N 1
ATOM 2692 C CA . GLY B 1 156 ? 2.343 74.191 73.808 1.00 21.58 154 GLY B CA 1
ATOM 2693 C C . GLY B 1 156 ? 2.883 75.565 74.155 1.00 21.38 154 GLY B C 1
ATOM 2694 O O . GLY B 1 156 ? 3.707 76.086 73.430 1.00 21.27 154 GLY B O 1
ATOM 2695 N N . GLN B 1 157 ? 2.435 76.172 75.243 1.00 20.93 155 GLN B N 1
ATOM 2696 C CA . GLN B 1 157 ? 2.916 77.472 75.678 1.00 20.92 155 GLN B CA 1
ATOM 2697 C C . GLN B 1 157 ? 2.842 77.434 77.179 1.00 21.12 155 GLN B C 1
ATOM 2698 O O . GLN B 1 157 ? 2.240 76.523 77.715 1.00 21.18 155 GLN B O 1
ATOM 2704 N N . LEU B 1 158 ? 3.520 78.366 77.836 1.00 20.97 156 LEU B N 1
ATOM 2705 C CA . LEU B 1 158 ? 3.331 78.639 79.277 1.00 22.27 156 LEU B CA 1
ATOM 2706 C C . LEU B 1 158 ? 1.896 79.103 79.652 1.00 22.13 156 LEU B C 1
ATOM 2707 O O . LEU B 1 158 ? 1.394 80.105 79.128 1.00 21.87 156 LEU B O 1
ATOM 2712 N N . THR B 1 159 ? 1.279 78.408 80.605 1.00 21.95 157 THR B N 1
ATOM 2713 C CA . THR B 1 159 ? -0.066 78.729 81.020 1.00 22.04 157 THR B CA 1
ATOM 2714 C C . THR B 1 159 ? -0.079 78.734 82.505 1.00 22.61 157 THR B C 1
ATOM 2715 O O . THR B 1 159 ? 0.904 78.413 83.127 1.00 22.10 157 THR B O 1
ATOM 2719 N N . ILE B 1 160 ? -1.219 79.080 83.084 1.00 22.69 158 ILE B N 1
ATOM 2720 C CA . ILE B 1 160 ? -1.500 78.744 84.498 1.00 22.10 158 ILE B CA 1
ATOM 2721 C C . ILE B 1 160 ? -1.310 77.278 84.944 1.00 20.65 158 ILE B C 1
ATOM 2722 O O . ILE B 1 160 ? -1.049 77.056 86.080 1.00 20.68 158 ILE B O 1
ATOM 2727 N N . ALA B 1 161 ? -1.382 76.300 84.062 1.00 19.86 159 ALA B N 1
ATOM 2728 C CA . ALA B 1 161 ? -1.111 74.941 84.420 1.00 19.55 159 ALA B CA 1
ATOM 2729 C C . ALA B 1 161 ? 0.338 74.739 84.827 1.00 20.35 159 ALA B C 1
ATOM 2730 O O . ALA B 1 161 ? 0.597 73.991 85.734 1.00 20.82 159 ALA B O 1
ATOM 2732 N N . ASP B 1 162 ? 1.283 75.421 84.192 1.00 20.55 160 ASP B N 1
ATOM 2733 C CA . ASP B 1 162 ? 2.710 75.287 84.557 1.00 20.08 160 ASP B CA 1
ATOM 2734 C C . ASP B 1 162 ? 2.970 75.964 85.870 1.00 19.94 160 ASP B C 1
ATOM 2735 O O . ASP B 1 162 ? 3.683 75.470 86.662 1.00 20.74 160 ASP B O 1
ATOM 2740 N N . ILE B 1 163 ? 2.413 77.141 86.070 1.00 19.99 161 ILE B N 1
ATOM 2741 C CA . ILE B 1 163 ? 2.475 77.811 87.338 1.00 21.16 161 ILE B CA 1
ATOM 2742 C C . ILE B 1 163 ? 1.877 77.079 88.536 1.00 20.76 161 ILE B C 1
ATOM 2743 O O . ILE B 1 163 ? 2.503 77.050 89.561 1.00 21.53 161 ILE B O 1
ATOM 2748 N N . ALA B 1 164 ? 0.710 76.466 88.397 1.00 20.92 162 ALA B N 1
ATOM 2749 C CA . ALA B 1 164 ? 0.129 75.585 89.417 1.00 22.39 162 ALA B CA 1
ATOM 2750 C C . ALA B 1 164 ? 1.103 74.500 89.822 1.00 23.85 162 ALA B C 1
ATOM 2751 O O . ALA B 1 164 ? 1.404 74.319 91.019 1.00 25.80 162 ALA B O 1
ATOM 2753 N N . LEU B 1 165 ? 1.632 73.808 88.826 1.00 23.38 163 LEU B N 1
ATOM 2754 C CA . LEU B 1 165 ? 2.481 72.699 89.038 1.00 23.45 163 LEU B CA 1
ATOM 2755 C C . LEU B 1 165 ? 3.817 73.211 89.553 1.00 24.29 163 LEU B C 1
ATOM 2756 O O . LEU B 1 165 ? 4.462 72.509 90.321 1.00 24.64 163 LEU B O 1
ATOM 2761 N N . TYR B 1 166 ? 4.224 74.426 89.166 1.00 23.86 164 TYR B N 1
ATOM 2762 C CA . TYR B 1 166 ? 5.522 74.934 89.628 1.00 24.05 164 TYR B CA 1
ATOM 2763 C C . TYR B 1 166 ? 5.560 75.044 91.180 1.00 24.87 164 TYR B C 1
ATOM 2764 O O . TYR B 1 166 ? 6.539 74.686 91.809 1.00 25.67 164 TYR B O 1
ATOM 2773 N N . GLY B 1 167 ? 4.471 75.542 91.754 1.00 25.42 165 GLY B N 1
ATOM 2774 C CA . GLY B 1 167 ? 4.349 75.876 93.151 1.00 25.88 165 GLY B CA 1
ATOM 2775 C C . GLY B 1 167 ? 4.987 74.849 94.034 1.00 26.22 165 GLY B C 1
ATOM 2776 O O . GLY B 1 167 ? 5.927 75.169 94.700 1.00 25.89 165 GLY B O 1
ATOM 2777 N N . TYR B 1 168 ? 4.498 73.609 93.992 1.00 27.25 166 TYR B N 1
ATOM 2778 C CA . TYR B 1 168 ? 4.983 72.571 94.880 1.00 28.52 166 TYR B CA 1
ATOM 2779 C C . TYR B 1 168 ? 6.141 71.832 94.340 1.00 28.95 166 TYR B C 1
ATOM 2780 O O . TYR B 1 168 ? 6.930 71.369 95.128 1.00 30.34 166 TYR B O 1
ATOM 2789 N N . THR B 1 169 ? 6.278 71.693 93.037 1.00 28.84 167 THR B N 1
ATOM 2790 C CA . THR B 1 169 ? 7.466 71.055 92.500 1.00 28.91 167 THR B CA 1
ATOM 2791 C C . THR B 1 169 ? 8.704 71.870 92.874 1.00 30.53 167 THR B C 1
ATOM 2792 O O . THR B 1 169 ? 9.760 71.316 93.087 1.00 31.36 167 THR B O 1
ATOM 2796 N N . HIS B 1 170 ? 8.548 73.185 92.891 1.00 31.10 168 HIS B N 1
ATOM 2797 C CA . HIS B 1 170 ? 9.543 74.131 93.353 1.00 33.78 168 HIS B CA 1
ATOM 2798 C C . HIS B 1 170 ? 9.953 73.918 94.817 1.00 35.42 168 HIS B C 1
ATOM 2799 O O . HIS B 1 170 ? 11.133 73.772 95.095 1.00 37.36 168 HIS B O 1
ATOM 2806 N N . VAL B 1 171 ? 8.984 73.925 95.743 1.00 36.78 169 VAL B N 1
ATOM 2807 C CA . VAL B 1 171 ? 9.202 73.612 97.162 1.00 36.96 169 VAL B CA 1
ATOM 2808 C C . VAL B 1 171 ? 9.996 72.329 97.311 1.00 37.36 169 VAL B C 1
ATOM 2809 O O . VAL B 1 171 ? 10.931 72.291 98.036 1.00 37.90 169 VAL B O 1
ATOM 2813 N N . ALA B 1 172 ? 9.655 71.285 96.577 1.00 38.49 170 ALA B N 1
ATOM 2814 C CA . ALA B 1 172 ? 10.398 70.055 96.653 1.00 39.51 170 ALA B CA 1
ATOM 2815 C C . ALA B 1 172 ? 11.797 70.339 96.262 1.00 40.73 170 ALA B C 1
ATOM 2816 O O . ALA B 1 172 ? 12.711 69.809 96.846 1.00 41.74 170 ALA B O 1
ATOM 2818 N N . ASP B 1 173 ? 11.956 71.177 95.252 1.00 43.02 171 ASP B N 1
ATOM 2819 C CA . ASP B 1 173 ? 13.253 71.431 94.612 1.00 45.03 171 ASP B CA 1
ATOM 2820 C C . ASP B 1 173 ? 14.127 72.146 95.609 1.00 46.96 171 ASP B C 1
ATOM 2821 O O . ASP B 1 173 ? 15.296 71.760 95.843 1.00 46.92 171 ASP B O 1
ATOM 2826 N N . GLN B 1 174 ? 13.508 73.179 96.188 1.00 49.07 172 GLN B N 1
ATOM 2827 C CA . GLN B 1 174 ? 14.113 74.141 97.102 1.00 51.75 172 GLN B CA 1
ATOM 2828 C C . GLN B 1 174 ? 14.182 73.601 98.514 1.00 53.49 172 GLN B C 1
ATOM 2829 O O . GLN B 1 174 ? 14.621 74.305 99.411 1.00 53.76 172 GLN B O 1
ATOM 2835 N N . CYS B 1 175 ? 13.721 72.375 98.721 1.00 55.20 173 CYS B N 1
ATOM 2836 C CA . CYS B 1 175 ? 13.793 71.797 100.026 1.00 57.43 173 CYS B CA 1
ATOM 2837 C C . CYS B 1 175 ? 14.345 70.395 99.902 1.00 57.52 173 CYS B C 1
ATOM 2838 O O . CYS B 1 175 ? 13.769 69.417 100.386 1.00 57.43 173 CYS B O 1
ATOM 2841 N N . ASP B 1 176 ? 15.475 70.333 99.198 1.00 57.90 174 ASP B N 1
ATOM 2842 C CA . ASP B 1 176 ? 16.406 69.203 99.254 1.00 58.83 174 ASP B CA 1
ATOM 2843 C C . ASP B 1 176 ? 16.025 67.921 98.468 1.00 56.92 174 ASP B C 1
ATOM 2844 O O . ASP B 1 176 ? 16.848 66.990 98.385 1.00 57.24 174 ASP B O 1
ATOM 2849 N N . PHE B 1 177 ? 14.828 67.860 97.869 1.00 54.48 175 PHE B N 1
ATOM 2850 C CA . PHE B 1 177 ? 14.365 66.570 97.282 1.00 51.98 175 PHE B CA 1
ATOM 2851 C C . PHE B 1 177 ? 15.133 66.119 96.072 1.00 49.29 175 PHE B C 1
ATOM 2852 O O . PHE B 1 177 ? 15.454 66.944 95.220 1.00 50.04 175 PHE B O 1
ATOM 2860 N N . ASP B 1 178 ? 15.451 64.839 96.002 1.00 45.57 176 ASP B N 1
ATOM 2861 C CA . ASP B 1 178 ? 16.255 64.376 94.889 1.00 43.39 176 ASP B CA 1
ATOM 2862 C C . ASP B 1 178 ? 15.493 64.204 93.548 1.00 41.31 176 ASP B C 1
ATOM 2863 O O . ASP B 1 178 ? 14.898 63.168 93.277 1.00 40.27 176 ASP B O 1
ATOM 2868 N N . LEU B 1 179 ? 15.597 65.213 92.688 1.00 38.82 177 LEU B N 1
ATOM 2869 C CA . LEU B 1 179 ? 14.894 65.233 91.421 1.00 37.20 177 LEU B CA 1
ATOM 2870 C C . LEU B 1 179 ? 15.772 64.846 90.220 1.00 36.09 177 LEU B C 1
ATOM 2871 O O . LEU B 1 179 ? 15.343 64.945 89.080 1.00 35.26 177 LEU B O 1
ATOM 2876 N N . SER B 1 180 ? 16.982 64.357 90.500 1.00 35.73 178 SER B N 1
ATOM 2877 C CA . SER B 1 180 ? 17.981 64.048 89.488 1.00 34.75 178 SER B CA 1
ATOM 2878 C C . SER B 1 180 ? 17.474 63.009 88.500 1.00 34.48 178 SER B C 1
ATOM 2879 O O . SER B 1 180 ? 17.900 62.976 87.352 1.00 34.14 178 SER B O 1
ATOM 2882 N N . THR B 1 181 ? 16.516 62.180 88.905 1.00 33.93 179 THR B N 1
ATOM 2883 C CA . THR B 1 181 ? 15.997 61.186 87.961 1.00 32.62 179 THR B CA 1
ATOM 2884 C C . THR B 1 181 ? 14.908 61.751 87.037 1.00 30.83 179 THR B C 1
ATOM 2885 O O . THR B 1 181 ? 14.454 61.078 86.110 1.00 29.33 179 THR B O 1
ATOM 2889 N N . PHE B 1 182 ? 14.587 63.032 87.243 1.00 29.47 180 PHE B N 1
ATOM 2890 C CA . PHE B 1 182 ? 13.557 63.727 86.458 1.00 27.51 180 PHE B CA 1
ATOM 2891 C C . PHE B 1 182 ? 14.095 64.909 85.690 1.00 26.15 180 PHE B C 1
ATOM 2892 O O . PHE B 1 182 ? 13.692 66.016 85.966 1.00 26.82 180 PHE B O 1
ATOM 2900 N N . PRO B 1 183 ? 14.993 64.674 84.715 1.00 25.29 181 PRO B N 1
ATOM 2901 C CA . PRO B 1 183 ? 15.631 65.725 83.961 1.00 24.88 181 PRO B CA 1
ATOM 2902 C C . PRO B 1 183 ? 14.719 66.645 83.130 1.00 23.74 181 PRO B C 1
ATOM 2903 O O . PRO B 1 183 ? 14.927 67.873 83.080 1.00 23.69 181 PRO B O 1
ATOM 2907 N N . ALA B 1 184 ? 13.726 66.052 82.486 1.00 23.60 182 ALA B N 1
ATOM 2908 C CA . ALA B 1 184 ? 12.689 66.799 81.819 1.00 22.35 182 ALA B CA 1
ATOM 2909 C C . ALA B 1 184 ? 11.951 67.740 82.787 1.00 22.20 182 ALA B C 1
ATOM 2910 O O . ALA B 1 184 ? 11.775 68.873 82.482 1.00 25.43 182 ALA B O 1
ATOM 2912 N N . VAL B 1 185 ? 11.606 67.327 83.990 1.00 22.82 183 VAL B N 1
ATOM 2913 C CA . VAL B 1 185 ? 11.031 68.211 84.984 1.00 21.81 183 VAL B CA 1
ATOM 2914 C C . VAL B 1 185 ? 11.973 69.320 85.358 1.00 22.73 183 VAL B C 1
ATOM 2915 O O . VAL B 1 185 ? 11.591 70.475 85.429 1.00 23.55 183 VAL B O 1
ATOM 2919 N N . ASN B 1 186 ? 13.223 68.977 85.633 1.00 23.17 184 ASN B N 1
ATOM 2920 C CA . ASN B 1 186 ? 14.208 69.989 85.923 1.00 22.54 184 ASN B CA 1
ATOM 2921 C C . ASN B 1 186 ? 14.416 70.959 84.829 1.00 21.54 184 ASN B C 1
ATOM 2922 O O . ASN B 1 186 ? 14.506 72.125 85.119 1.00 21.88 184 ASN B O 1
ATOM 2927 N N . ALA B 1 187 ? 14.507 70.516 83.577 1.00 21.88 185 ALA B N 1
ATOM 2928 C CA . ALA B 1 187 ? 14.559 71.485 82.447 1.00 20.94 185 ALA B CA 1
ATOM 2929 C C . ALA B 1 187 ? 13.330 72.396 82.326 1.00 19.93 185 ALA B C 1
ATOM 2930 O O . ALA 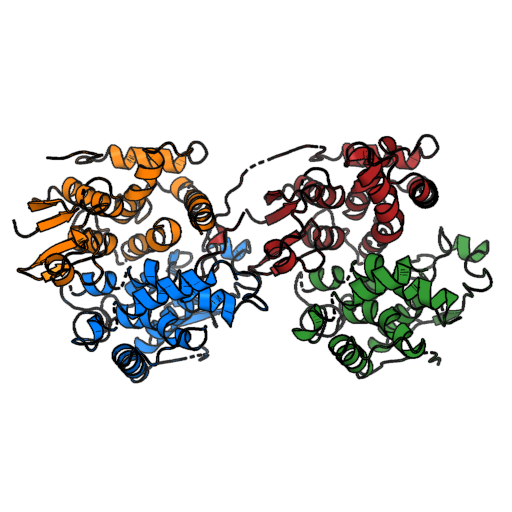B 1 187 ? 13.453 73.557 81.998 1.00 19.39 185 ALA B O 1
ATOM 2932 N N . TRP B 1 188 ? 12.136 71.846 82.566 1.00 20.77 186 TRP B N 1
ATOM 2933 C CA . TRP B 1 188 ? 10.898 72.619 82.676 1.00 18.86 186 TRP B CA 1
ATOM 2934 C C . TRP B 1 188 ? 10.918 73.635 83.850 1.00 20.00 186 TRP B C 1
ATOM 2935 O O . TRP B 1 188 ? 10.526 74.779 83.686 1.00 20.12 186 TRP B O 1
ATOM 2946 N N . LEU B 1 189 ? 11.405 73.253 85.040 1.00 19.77 187 LEU B N 1
ATOM 2947 C CA . LEU B 1 189 ? 11.511 74.227 86.118 1.00 20.13 187 LEU B CA 1
ATOM 2948 C C . LEU B 1 189 ? 12.345 75.423 85.740 1.00 18.98 187 LEU B C 1
ATOM 2949 O O . LEU B 1 189 ? 12.033 76.530 86.116 1.00 19.81 187 LEU B O 1
ATOM 2954 N N . ARG B 1 190 ? 13.426 75.189 85.027 1.00 19.84 188 ARG B N 1
ATOM 2955 C CA . ARG B 1 190 ? 14.319 76.246 84.524 1.00 19.85 188 ARG B CA 1
ATOM 2956 C C . ARG B 1 190 ? 13.607 77.121 83.544 1.00 19.25 188 ARG B C 1
ATOM 2957 O O . ARG B 1 190 ? 13.733 78.315 83.604 1.00 19.21 188 ARG B O 1
ATOM 2965 N N . ARG B 1 191 ? 12.824 76.531 82.649 1.00 20.43 189 ARG B N 1
ATOM 2966 C CA . ARG B 1 191 ? 12.011 77.338 81.775 1.00 20.82 189 ARG B CA 1
ATOM 2967 C C . ARG B 1 191 ? 11.139 78.288 82.502 1.00 20.83 189 ARG B C 1
ATOM 2968 O O . ARG B 1 191 ? 11.025 79.430 82.099 1.00 21.97 189 ARG B O 1
ATOM 2976 N N . VAL B 1 192 ? 10.477 77.854 83.553 1.00 20.72 190 VAL B N 1
ATOM 2977 C CA . VAL B 1 192 ? 9.611 78.764 84.285 1.00 20.03 190 VAL B CA 1
ATOM 2978 C C . VAL B 1 192 ? 10.396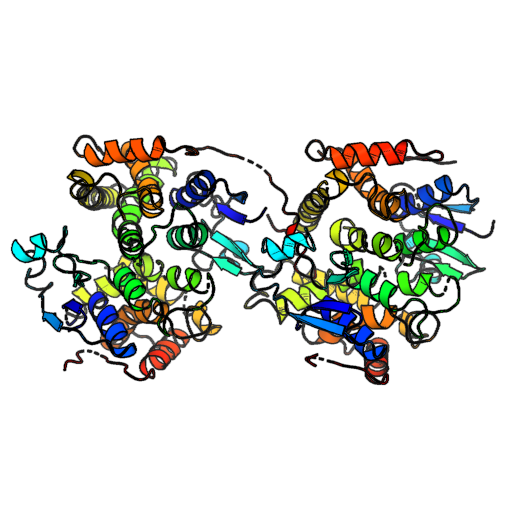 79.907 84.886 1.00 20.09 190 VAL B C 1
ATOM 2979 O O . VAL B 1 192 ? 9.997 81.034 84.850 1.00 20.82 190 VAL B O 1
ATOM 2983 N N . GLU B 1 193 ? 11.528 79.600 85.471 1.00 21.76 191 GLU B N 1
ATOM 2984 C CA . GLU B 1 193 ? 12.321 80.563 86.227 1.00 22.08 191 GLU B CA 1
ATOM 2985 C C . GLU B 1 193 ? 12.933 81.604 85.344 1.00 22.70 191 GLU B C 1
ATOM 2986 O O . GLU B 1 193 ? 13.265 82.704 85.801 1.00 22.65 191 GLU B O 1
ATOM 2992 N N . GLN B 1 194 ? 13.102 81.218 84.064 1.00 23.53 192 GLN B N 1
ATOM 2993 C CA . GLN B 1 194 ? 13.645 82.074 83.028 1.00 23.14 192 GLN B CA 1
ATOM 2994 C C . GLN B 1 194 ? 12.632 82.983 82.345 1.00 22.94 192 GLN B C 1
ATOM 2995 O O . GLN B 1 194 ? 13.016 83.850 81.600 1.00 23.41 192 GLN B O 1
ATOM 3001 N N . THR B 1 195 ? 11.354 82.807 82.663 1.00 22.62 193 THR B N 1
ATOM 3002 C CA . THR B 1 195 ? 10.295 83.633 82.200 1.00 22.36 193 THR B CA 1
ATOM 3003 C C . THR B 1 195 ? 10.384 85.019 82.790 1.00 23.45 193 THR B C 1
ATOM 3004 O O . THR B 1 195 ? 10.534 85.187 83.976 1.00 26.03 193 THR B O 1
ATOM 3008 N N . PRO B 1 196 ? 10.290 86.042 81.934 1.00 23.19 194 PRO B N 1
ATOM 3009 C CA . PRO B 1 196 ? 10.304 87.370 82.428 1.00 23.35 194 PRO B CA 1
ATOM 3010 C C . PRO B 1 196 ? 9.189 87.640 83.459 1.00 24.38 194 PRO B C 1
ATOM 3011 O O . PRO B 1 196 ? 8.023 87.283 83.280 1.00 25.11 194 PRO B O 1
ATOM 3015 N N . GLY B 1 197 ? 9.603 88.253 84.547 1.00 25.10 195 GLY B N 1
ATOM 3016 C CA . GLY B 1 197 ? 8.763 88.517 85.655 1.00 24.73 195 GLY B CA 1
ATOM 3017 C C . GLY B 1 197 ? 8.832 87.458 86.707 1.00 25.09 195 GLY B C 1
ATOM 3018 O O . GLY B 1 197 ? 8.238 87.665 87.713 1.00 27.07 195 GLY B O 1
ATOM 3019 N N . PHE B 1 198 ? 9.500 86.321 86.513 1.00 24.77 196 PHE B N 1
ATOM 3020 C CA . PHE B 1 198 ? 9.542 85.339 87.551 1.00 24.43 196 PHE B CA 1
ATOM 3021 C C . PHE B 1 198 ? 10.047 85.885 88.915 1.00 26.59 196 PHE B C 1
ATOM 3022 O O . PHE B 1 198 ? 10.931 86.703 88.974 1.00 27.49 196 PHE B O 1
ATOM 3030 N N . ILE B 1 199 ? 9.433 85.444 90.014 1.00 27.34 197 ILE B N 1
ATOM 3031 C CA . ILE B 1 199 ? 9.845 85.729 91.391 1.00 27.34 197 ILE B CA 1
ATOM 3032 C C . ILE B 1 199 ? 9.966 84.410 92.158 1.00 28.07 197 ILE B C 1
ATOM 3033 O O . ILE B 1 199 ? 9.193 83.467 91.934 1.00 28.33 197 ILE B O 1
ATOM 3038 N N . THR B 1 200 ? 10.943 84.296 93.047 1.00 29.48 198 THR B N 1
ATOM 3039 C CA . THR B 1 200 ? 11.086 83.065 93.833 1.00 30.29 198 THR B CA 1
ATOM 3040 C C . THR B 1 200 ? 10.128 83.109 94.982 1.00 30.83 198 THR B C 1
ATOM 3041 O O . THR B 1 200 ? 9.502 84.129 95.245 1.00 29.91 198 THR B O 1
ATOM 3053 N N . ASP B 1 202 ? 10.747 83.039 98.182 1.00 39.55 200 ASP B N 1
ATOM 3054 C CA . ASP B 1 202 ? 11.107 84.000 99.195 1.00 42.82 200 ASP B CA 1
ATOM 3055 C C . ASP B 1 202 ? 11.286 85.415 98.753 1.00 42.58 200 ASP B C 1
ATOM 3056 O O . ASP B 1 202 ? 11.744 86.197 99.539 1.00 43.99 200 ASP B O 1
ATOM 3061 N N . TRP B 1 203 ? 10.869 85.769 97.542 1.00 41.73 201 TRP B N 1
ATOM 3062 C CA . TRP B 1 203 ? 10.840 87.144 97.157 1.00 41.15 201 TRP B CA 1
ATOM 3063 C C . TRP B 1 203 ? 9.685 87.876 97.829 1.00 42.31 201 TRP B C 1
ATOM 3064 O O . TRP B 1 203 ? 8.590 87.344 97.981 1.00 42.21 201 TRP B O 1
ATOM 3075 N N . THR B 1 204 ? 9.953 89.123 98.210 1.00 44.05 202 THR B N 1
ATOM 3076 C CA . THR B 1 204 ? 8.968 90.086 98.669 1.00 45.58 202 THR B CA 1
ATOM 3077 C C . THR B 1 204 ? 9.248 91.413 97.970 1.00 46.53 202 THR B C 1
ATOM 3078 O O . THR B 1 204 ? 10.370 91.655 97.531 1.00 46.68 202 THR B O 1
ATOM 3082 N N . PRO B 1 205 ? 8.237 92.295 97.866 1.00 48.27 203 PRO B N 1
ATOM 3083 C CA . PRO B 1 205 ? 8.426 93.519 97.030 1.00 49.24 203 PRO B CA 1
ATOM 3084 C C . PRO B 1 205 ? 9.704 94.357 97.299 1.00 49.93 203 PRO B C 1
ATOM 3085 O O . PRO B 1 205 ? 9.863 94.956 98.377 1.00 50.92 203 PRO B O 1
ATOM 3089 N N . SER C 1 2 ? -10.417 5.348 75.675 1.00 50.92 0 SER C N 1
ATOM 3090 C CA . SER C 1 2 ? -11.278 6.335 75.008 1.00 51.29 0 SER C CA 1
ATOM 3091 C C . SER C 1 2 ? -10.453 7.557 74.658 1.00 50.99 0 SER C C 1
ATOM 3092 O O . SER C 1 2 ? -9.471 7.445 73.935 1.00 51.88 0 SER C O 1
ATOM 3095 N N . LEU C 1 3 ? -10.837 8.724 75.159 1.00 50.30 1 LEU C N 1
ATOM 3096 C CA . LEU C 1 3 ? -9.996 9.889 74.988 1.00 50.06 1 LEU C CA 1
ATOM 3097 C C . LEU C 1 3 ? -8.639 9.802 75.709 1.00 49.66 1 LEU C C 1
ATOM 3098 O O . LEU C 1 3 ? -7.646 10.305 75.216 1.00 50.52 1 LEU C O 1
ATOM 3103 N N . TYR C 1 4 ? -8.616 9.198 76.897 1.00 49.16 2 TYR C N 1
ATOM 3104 C CA . TYR C 1 4 ? -7.448 9.228 77.807 1.00 47.35 2 TYR C CA 1
ATOM 3105 C C . TYR C 1 4 ? -7.348 7.905 78.527 1.00 45.80 2 TYR C C 1
ATOM 3106 O O . TYR C 1 4 ? -8.361 7.247 78.716 1.00 46.49 2 TYR C O 1
ATOM 3115 N N . LYS C 1 5 ? -6.146 7.558 78.976 1.00 44.30 3 LYS C N 1
ATOM 3116 C CA . LYS C 1 5 ? -5.937 6.531 79.996 1.00 42.81 3 LYS C CA 1
ATOM 3117 C C . LYS C 1 5 ? -5.510 7.173 81.339 1.00 41.04 3 LYS C C 1
ATOM 3118 O O . LYS C 1 5 ? -4.554 7.936 81.398 1.00 40.41 3 LYS C O 1
ATOM 3124 N N . LEU C 1 6 ? -6.221 6.857 82.410 1.00 38.97 4 LEU C N 1
ATOM 3125 C CA . LEU C 1 6 ? -5.872 7.318 83.733 1.00 36.97 4 LEU C CA 1
ATOM 3126 C C . LEU C 1 6 ? -5.416 6.158 84.617 1.00 37.53 4 LEU C C 1
ATOM 3127 O O . LEU C 1 6 ? -6.151 5.224 84.795 1.00 38.44 4 LEU C O 1
ATOM 3132 N N . TYR C 1 7 ? -4.213 6.206 85.169 1.00 37.50 5 TYR C N 1
ATOM 3133 C CA . TYR C 1 7 ? -3.848 5.289 86.228 1.00 37.71 5 TYR C CA 1
ATOM 3134 C C . TYR C 1 7 ? -4.214 5.919 87.539 1.00 38.60 5 TYR C C 1
ATOM 3135 O O . TYR C 1 7 ? -3.804 7.060 87.836 1.00 38.52 5 TYR C O 1
ATOM 3144 N N . SER C 1 8 ? -4.977 5.175 88.335 1.00 39.70 6 SER C N 1
ATOM 3145 C CA . SER C 1 8 ? -5.693 5.747 89.462 1.00 41.53 6 SER C CA 1
ATOM 3146 C C . SER C 1 8 ? -5.784 4.817 90.646 1.00 42.27 6 SER C C 1
ATOM 3147 O O . SER C 1 8 ? -5.943 3.617 90.504 1.00 41.91 6 SER C O 1
ATOM 3158 N N . GLN C 1 10 ? -8.241 4.220 94.045 1.00 46.70 8 GLN C N 1
ATOM 3159 C CA . GLN C 1 10 ? -9.610 4.551 94.385 1.00 46.92 8 GLN C CA 1
ATOM 3160 C C . GLN C 1 10 ? -9.713 5.478 95.619 1.00 47.10 8 GLN C C 1
ATOM 3161 O O . GLN C 1 10 ? -10.456 6.476 95.608 1.00 46.78 8 GLN C O 1
ATOM 3167 N N . ARG C 1 11 ? -8.946 5.185 96.663 1.00 47.16 9 ARG C N 1
ATOM 3168 C CA . ARG C 1 11 ? -9.084 5.948 97.899 1.00 47.15 9 ARG C CA 1
ATOM 3169 C C . ARG C 1 11 ? -8.060 7.084 98.042 1.00 45.92 9 ARG C C 1
ATOM 3170 O O . ARG C 1 11 ? -7.922 7.650 99.119 1.00 46.04 9 ARG C O 1
ATOM 3178 N N . SER C 1 12 ? -7.334 7.401 96.966 1.00 44.82 10 SER C N 1
ATOM 3179 C CA . SER C 1 12 ? -6.303 8.468 96.948 1.00 43.12 10 SER C CA 1
ATOM 3180 C C . SER C 1 12 ? -6.933 9.809 96.623 1.00 41.07 10 SER C C 1
ATOM 3181 O O . SER C 1 12 ? -7.523 9.956 95.587 1.00 40.26 10 SER C O 1
ATOM 3184 N N . GLY C 1 13 ? -6.829 10.785 97.506 1.00 39.72 11 GLY C N 1
ATOM 3185 C CA . GLY C 1 13 ? -7.523 12.052 97.283 1.00 38.34 11 GLY C CA 1
ATOM 3186 C C . GLY C 1 13 ? -7.154 12.653 95.934 1.00 37.29 11 GLY C C 1
ATOM 3187 O O . GLY C 1 13 ? -8.011 13.167 95.213 1.00 36.98 11 GLY C O 1
ATOM 3188 N N . ASN C 1 14 ? -5.856 12.542 95.626 1.00 36.22 12 ASN C N 1
ATOM 3189 C CA . ASN C 1 14 ? -5.179 13.073 94.447 1.00 34.46 12 ASN C CA 1
ATOM 3190 C C . ASN C 1 14 ? -5.775 12.513 93.173 1.00 32.76 12 ASN C C 1
ATOM 3191 O O . ASN C 1 14 ? -6.013 13.242 92.226 1.00 32.59 12 ASN C O 1
ATOM 3196 N N . SER C 1 15 ? -6.003 11.211 93.171 1.00 32.15 13 SER C N 1
ATOM 3197 C CA . SER C 1 15 ? -6.667 10.469 92.074 1.00 31.29 13 SER C CA 1
ATOM 3198 C C . SER C 1 15 ? -8.129 10.813 91.872 1.00 30.10 13 SER C C 1
ATOM 3199 O O . SER C 1 15 ? -8.566 10.998 90.748 1.00 29.57 13 SER C O 1
ATOM 3202 N N . TYR C 1 16 ? -8.859 10.880 92.980 1.00 29.56 14 TYR C N 1
ATOM 3203 C CA . TYR C 1 16 ? -10.247 11.248 92.996 1.00 30.23 14 TYR C CA 1
ATOM 3204 C C . TYR C 1 16 ? -10.450 12.645 92.378 1.00 30.52 14 TYR C C 1
ATOM 3205 O O . TYR C 1 16 ? -11.364 12.877 91.599 1.00 30.85 14 TYR C O 1
ATOM 3214 N N . LYS C 1 17 ? -9.547 13.566 92.691 1.00 31.14 15 LYS C N 1
ATOM 3215 C CA . LYS C 1 17 ? -9.522 14.871 92.049 1.00 31.00 15 LYS C CA 1
ATOM 3216 C C . LYS C 1 17 ? -9.636 14.794 90.524 1.00 30.81 15 LYS C C 1
ATOM 3217 O O . LYS C 1 17 ? -10.449 15.467 89.950 1.00 30.69 15 LYS C O 1
ATOM 3223 N N . VAL C 1 18 ? -8.812 13.973 89.882 1.00 30.03 16 VAL C N 1
ATOM 3224 C CA . VAL C 1 18 ? -8.828 13.869 88.456 1.00 29.83 16 VAL C CA 1
ATOM 3225 C C . VAL C 1 18 ? -10.079 13.129 88.017 1.00 30.35 16 VAL C C 1
ATOM 3226 O O . VAL C 1 18 ? -10.659 13.438 87.029 1.00 30.68 16 VAL C O 1
ATOM 3230 N N . ARG C 1 19 ? -10.526 12.175 88.783 1.00 31.12 17 ARG C N 1
ATOM 3231 C CA . ARG C 1 19 ? -11.713 11.482 88.389 1.00 31.88 17 ARG C CA 1
ATOM 3232 C C . ARG C 1 19 ? -12.893 12.380 88.432 1.00 31.56 17 ARG C C 1
ATOM 3233 O O . ARG C 1 19 ? -13.759 12.281 87.599 1.00 31.73 17 ARG C O 1
ATOM 3241 N N . LEU C 1 20 ? -12.934 13.214 89.452 1.00 32.01 18 LEU C N 1
ATOM 3242 C CA . LEU C 1 20 ? -14.032 14.132 89.658 1.00 32.80 18 LEU C CA 1
ATOM 3243 C C . LEU C 1 20 ? -14.127 15.160 88.531 1.00 32.85 18 LEU C C 1
ATOM 3244 O O . LEU C 1 20 ? -15.190 15.421 87.981 1.00 33.10 18 LEU C O 1
ATOM 3249 N N . ALA C 1 21 ? -12.987 15.729 88.176 1.00 33.39 19 ALA C N 1
ATOM 3250 C CA . ALA C 1 21 ? -12.916 16.643 87.066 1.00 32.32 19 ALA C CA 1
ATOM 3251 C C . ALA C 1 21 ? -13.385 15.985 85.763 1.00 31.64 19 ALA C C 1
ATOM 3252 O O . ALA C 1 21 ? -14.117 16.609 85.030 1.00 32.06 19 ALA C O 1
ATOM 3254 N N . LEU C 1 22 ? -12.942 14.762 85.457 1.00 31.27 20 LEU C N 1
ATOM 3255 C CA . LEU C 1 22 ? -13.359 14.028 84.240 1.00 31.28 20 LEU C CA 1
ATOM 3256 C C . LEU C 1 22 ? -14.871 13.854 84.219 1.00 32.13 20 LEU C C 1
ATOM 3257 O O . LEU C 1 22 ? -15.551 14.146 83.239 1.00 32.85 20 LEU C O 1
ATOM 3262 N N . ALA C 1 23 ? -15.406 13.433 85.347 1.00 33.50 21 ALA C N 1
ATOM 3263 C CA . ALA C 1 23 ? -16.831 13.330 85.505 1.00 33.86 21 ALA C CA 1
ATOM 3264 C C . ALA C 1 23 ? -17.532 14.702 85.359 1.00 34.78 21 ALA C C 1
ATOM 3265 O O . ALA C 1 23 ? -18.478 14.847 84.565 1.00 35.47 21 ALA C O 1
ATOM 3267 N N . LEU C 1 24 ? -17.086 15.715 86.097 1.00 35.40 22 LEU C N 1
ATOM 3268 C CA . LEU C 1 24 ? -17.664 17.049 85.919 1.00 36.29 22 LEU C CA 1
ATOM 3269 C C . LEU C 1 24 ? -17.626 17.530 84.491 1.00 36.74 22 LEU C C 1
ATOM 3270 O O . LEU C 1 24 ? -18.510 18.231 84.083 1.00 37.87 22 LEU C O 1
ATOM 3275 N N . LEU C 1 25 ? -16.620 17.137 83.723 1.00 38.74 23 LEU C N 1
ATOM 3276 C CA . LEU C 1 25 ? -16.491 17.543 82.317 1.00 39.60 23 LEU C CA 1
ATOM 3277 C C . LEU C 1 25 ? -17.082 16.555 81.357 1.00 41.00 23 LEU C C 1
ATOM 3278 O O . LEU C 1 25 ? -17.150 16.824 80.161 1.00 41.77 23 LEU C O 1
ATOM 3283 N N . ASP C 1 26 ? -17.445 15.382 81.855 1.00 42.77 24 ASP C N 1
ATOM 3284 C CA . ASP C 1 26 ? -18.142 14.401 81.038 1.00 43.41 24 ASP C CA 1
ATOM 3285 C C . ASP C 1 26 ? -17.206 13.903 79.955 1.00 42.70 24 ASP C C 1
ATOM 3286 O O . ASP C 1 26 ? -17.619 13.682 78.835 1.00 42.63 24 ASP C O 1
ATOM 3291 N N . ALA C 1 27 ? -15.937 13.730 80.310 1.00 41.91 25 ALA C N 1
ATOM 3292 C CA . ALA C 1 27 ? -14.893 13.323 79.371 1.00 41.29 25 ALA C CA 1
ATOM 3293 C C . ALA C 1 27 ? -14.812 11.813 79.391 1.00 41.07 25 ALA C C 1
ATOM 3294 O O . ALA C 1 27 ? -14.996 11.248 80.457 1.00 42.29 25 ALA C O 1
ATOM 3296 N N . PRO C 1 28 ? -14.607 11.131 78.225 1.00 41.02 26 PRO C N 1
ATOM 3297 C CA . PRO C 1 28 ? -14.478 9.659 78.299 1.00 40.00 26 PRO C CA 1
ATOM 3298 C C . PRO C 1 28 ? -13.065 9.240 78.605 1.00 39.05 26 PRO C C 1
ATOM 3299 O O . PRO C 1 28 ? -12.130 9.905 78.214 1.00 39.15 26 PRO C O 1
ATOM 3303 N N . TYR C 1 29 ? -12.908 8.151 79.320 1.00 38.71 27 TYR C N 1
ATOM 3304 C CA . TYR C 1 29 ? -11.592 7.713 79.603 1.00 39.13 27 TYR C CA 1
ATOM 3305 C C . TYR C 1 29 ? -11.546 6.265 80.079 1.00 40.33 27 TYR C C 1
ATOM 3306 O O . TYR C 1 29 ? -12.522 5.723 80.583 1.00 41.40 27 TYR C O 1
ATOM 3315 N N . ARG C 1 30 ? -10.384 5.654 79.939 1.00 41.81 28 ARG C N 1
ATOM 3316 C CA . ARG C 1 30 ? -10.134 4.316 80.448 1.00 43.90 28 ARG C CA 1
ATOM 3317 C C . ARG C 1 30 ? -9.386 4.362 81.792 1.00 45.24 28 ARG C C 1
ATOM 3318 O O . ARG C 1 30 ? -8.242 4.803 81.857 1.00 45.07 28 ARG C O 1
ATOM 3326 N N . ALA C 1 31 ? -10.032 3.917 82.864 1.00 46.92 29 ALA C N 1
ATOM 3327 C CA . ALA C 1 31 ? -9.387 3.813 84.165 1.00 48.42 29 ALA C CA 1
ATOM 3328 C C . ALA C 1 31 ? -8.477 2.590 84.242 1.00 49.99 29 ALA C C 1
ATOM 3329 O O . ALA C 1 31 ? -8.707 1.607 83.562 1.00 51.04 29 ALA C O 1
ATOM 3331 N N . VAL C 1 32 ? -7.439 2.650 85.065 1.00 51.02 30 VAL C N 1
ATOM 3332 C CA . VAL C 1 32 ? -6.646 1.465 85.390 1.00 51.62 30 VAL C CA 1
ATOM 3333 C C . VAL C 1 32 ? -6.317 1.541 86.873 1.00 53.10 30 VAL C C 1
ATOM 3334 O O . VAL C 1 32 ? -5.693 2.501 87.305 1.00 54.03 30 VAL C O 1
ATOM 3338 N N . GLU C 1 33 ? -6.730 0.562 87.670 1.00 54.76 31 GLU C N 1
ATOM 3339 C CA . GLU C 1 33 ? -6.453 0.646 89.104 1.00 56.33 31 GLU C CA 1
ATOM 3340 C C . GLU C 1 33 ? -5.064 0.188 89.519 1.00 57.66 31 GLU C C 1
ATOM 3341 O O . GLU C 1 33 ? -4.693 -0.949 89.307 1.00 57.73 31 GLU C O 1
ATOM 3347 N N . VAL C 1 34 ? -4.320 1.085 90.141 1.00 60.06 32 VAL C N 1
ATOM 3348 C CA . VAL C 1 34 ? -3.001 0.783 90.687 1.00 62.99 32 VAL C CA 1
ATOM 3349 C C . VAL C 1 34 ? -3.129 0.810 92.207 1.00 66.05 32 VAL C C 1
ATOM 3350 O O . VAL C 1 34 ? -3.758 1.719 92.761 1.00 66.95 32 VAL C O 1
ATOM 3354 N N . ASP C 1 35 ? -2.532 -0.162 92.899 1.00 69.55 33 ASP C N 1
ATOM 3355 C CA . ASP C 1 35 ? -2.528 -0.125 94.381 1.00 72.47 33 ASP C CA 1
ATOM 3356 C C . ASP C 1 35 ? -1.316 0.558 95.024 1.00 73.68 33 ASP C C 1
ATOM 3357 O O . ASP C 1 35 ? -0.242 -0.048 95.121 1.00 74.08 33 ASP C O 1
ATOM 3362 N N . ILE C 1 36 ? -1.484 1.813 95.461 1.00 75.10 34 ILE C N 1
ATOM 3363 C CA . ILE C 1 36 ? -0.397 2.520 96.172 1.00 76.23 34 ILE C CA 1
ATOM 3364 C C . ILE C 1 36 ? -0.110 1.684 97.433 1.00 77.13 34 ILE C C 1
ATOM 3365 O O . ILE C 1 36 ? 1.051 1.365 97.735 1.00 77.21 34 ILE C O 1
ATOM 3370 N N . LEU C 1 37 ? -1.196 1.267 98.096 1.00 78.08 35 LEU C N 1
ATOM 3371 C CA . LEU C 1 37 ? -1.142 0.459 99.319 1.00 78.79 35 LEU C CA 1
ATOM 3372 C C . LEU C 1 37 ? -0.289 -0.817 99.152 1.00 79.22 35 LEU C C 1
ATOM 3373 O O . LEU C 1 37 ? 0.597 -1.057 99.985 1.00 79.52 35 LEU C O 1
ATOM 3378 N N . ARG C 1 38 ? -0.496 -1.590 98.075 1.00 79.35 36 ARG C N 1
ATOM 3379 C CA . ARG C 1 38 ? 0.292 -2.822 97.865 1.00 79.71 36 ARG C CA 1
ATOM 3380 C C . ARG C 1 38 ? 1.519 -2.699 96.966 1.00 79.86 36 ARG C C 1
ATOM 3381 O O . ARG C 1 38 ? 1.887 -3.670 96.315 1.00 79.93 36 ARG C O 1
ATOM 3389 N N . GLY C 1 39 ? 2.150 -1.523 96.945 1.00 80.20 37 GLY C N 1
ATOM 3390 C CA . GLY C 1 39 ? 3.390 -1.297 96.198 1.00 80.44 37 GLY C CA 1
ATOM 3391 C C . GLY C 1 39 ? 3.261 -1.579 94.713 1.00 80.71 37 GLY C C 1
ATOM 3392 O O . GLY C 1 39 ? 4.230 -2.014 94.083 1.00 80.76 37 GLY C O 1
ATOM 3393 N N . GLU C 1 40 ? 2.054 -1.349 94.175 1.00 80.86 38 GLU C N 1
ATOM 3394 C CA . GLU C 1 40 ? 1.758 -1.431 92.730 1.00 80.92 38 GLU C CA 1
ATOM 3395 C C . GLU C 1 40 ? 2.280 -0.214 91.973 1.00 80.83 38 GLU C C 1
ATOM 3396 O O . GLU C 1 40 ? 2.605 -0.314 90.797 1.00 80.53 38 GLU C O 1
ATOM 3402 N N . SER C 1 41 ? 2.335 0.931 92.659 1.00 81.21 39 SER C N 1
ATOM 3403 C CA . SER C 1 41 ? 2.976 2.152 92.143 1.00 81.50 39 SER C CA 1
ATOM 3404 C C . SER C 1 41 ? 4.521 2.076 92.123 1.00 81.51 39 SER C C 1
ATOM 3405 O O . SER C 1 41 ? 5.175 2.825 91.392 1.00 81.00 39 SER C O 1
ATOM 3408 N N . ARG C 1 42 ? 5.098 1.175 92.919 1.00 81.86 40 ARG C N 1
ATOM 3409 C CA . ARG C 1 42 ? 6.542 0.931 92.856 1.00 82.28 40 ARG C CA 1
ATOM 3410 C C . ARG C 1 42 ? 6.922 -0.500 92.405 1.00 81.73 40 ARG C C 1
ATOM 3411 O O . ARG C 1 42 ? 7.473 -1.294 93.172 1.00 82.00 40 ARG C O 1
ATOM 3419 N N . THR C 1 43 ? 6.606 -0.793 91.140 1.00 80.97 41 THR C N 1
ATOM 3420 C CA . THR C 1 43 ? 6.961 -2.038 90.439 1.00 80.05 41 THR C CA 1
ATOM 3421 C C . THR C 1 43 ? 7.759 -1.631 89.188 1.00 79.46 41 THR C C 1
ATOM 3422 O O . THR C 1 43 ? 7.607 -0.489 88.757 1.00 79.68 41 THR C O 1
ATOM 3426 N N . PRO C 1 44 ? 8.590 -2.541 88.589 1.00 78.69 42 PRO C N 1
ATOM 3427 C CA . PRO C 1 44 ? 9.447 -2.065 87.459 1.00 77.76 42 PRO C CA 1
ATOM 3428 C C . PRO C 1 44 ? 8.644 -1.409 86.311 1.00 76.69 42 PRO C C 1
ATOM 3429 O O . PRO C 1 44 ? 9.053 -0.348 85.815 1.00 76.40 42 PRO C O 1
ATOM 3433 N N . ASP C 1 45 ? 7.509 -2.028 85.944 1.00 75.35 43 ASP C N 1
ATOM 3434 C CA . ASP C 1 45 ? 6.596 -1.578 84.870 1.00 74.24 43 ASP C CA 1
ATOM 3435 C C . ASP C 1 45 ? 5.874 -0.254 85.104 1.00 73.40 43 ASP C C 1
ATOM 3436 O O . ASP C 1 45 ? 5.685 0.530 84.162 1.00 73.55 43 ASP C O 1
ATOM 3441 N N . PHE C 1 46 ? 5.406 -0.045 86.333 1.00 72.09 44 PHE C N 1
ATOM 3442 C CA . PHE C 1 46 ? 4.828 1.229 86.698 1.00 70.73 44 PHE C CA 1
ATOM 3443 C C . PHE C 1 46 ? 5.888 2.334 86.902 1.00 70.41 44 PHE C C 1
ATOM 3444 O O . PHE C 1 46 ? 5.651 3.492 86.549 1.00 69.91 44 PHE C O 1
ATOM 3452 N N . LEU C 1 47 ? 7.045 1.977 87.455 1.00 70.46 45 LEU C N 1
ATOM 3453 C CA . LEU C 1 47 ? 8.160 2.929 87.594 1.00 70.98 45 LEU C CA 1
ATOM 3454 C C . LEU C 1 47 ? 8.793 3.266 86.252 1.00 71.54 45 LEU C C 1
ATOM 3455 O O . LEU C 1 47 ? 9.341 4.376 86.079 1.00 72.02 45 LEU C O 1
ATOM 3460 N N . ALA C 1 48 ? 8.715 2.311 85.317 1.00 71.53 46 ALA C N 1
ATOM 3461 C CA . ALA C 1 48 ? 8.968 2.553 83.880 1.00 71.30 46 ALA C CA 1
ATOM 3462 C C . ALA C 1 48 ? 8.099 3.688 83.289 1.00 70.92 46 ALA C C 1
ATOM 3463 O O . ALA C 1 48 ? 8.558 4.438 82.404 1.00 70.82 46 ALA C O 1
ATOM 3465 N N . LYS C 1 49 ? 6.854 3.780 83.798 1.00 70.65 47 LYS C N 1
ATOM 3466 C CA . LYS C 1 49 ? 5.802 4.744 83.381 1.00 70.00 47 LYS C CA 1
ATOM 3467 C C . LYS C 1 49 ? 5.852 6.102 84.115 1.00 69.92 47 LYS C C 1
ATOM 3468 O O . LYS C 1 49 ? 5.680 7.142 83.479 1.00 70.08 47 LYS C O 1
ATOM 3474 N N . ASN C 1 50 ? 6.069 6.116 85.429 1.00 69.38 48 ASN C N 1
ATOM 3475 C CA . ASN C 1 50 ? 6.554 7.354 86.012 1.00 69.39 48 ASN C CA 1
ATOM 3476 C C . ASN C 1 50 ? 7.781 7.188 86.892 1.00 69.55 48 ASN C C 1
ATOM 3477 O O . ASN C 1 50 ? 7.782 6.329 87.767 1.00 69.03 48 ASN C O 1
ATOM 3482 N N . PRO C 1 51 ? 8.838 8.003 86.621 1.00 69.93 49 PRO C N 1
ATOM 3483 C CA . PRO C 1 51 ? 9.996 8.277 87.463 1.00 69.63 49 PRO C CA 1
ATOM 3484 C C . PRO C 1 51 ? 9.919 7.784 88.917 1.00 68.76 49 PRO C C 1
ATOM 3485 O O . PRO C 1 51 ? 10.640 6.847 89.286 1.00 68.92 49 PRO C O 1
ATOM 3489 N N . SER C 1 52 ? 9.048 8.402 89.720 1.00 67.24 50 SER C N 1
ATOM 3490 C CA . SER C 1 52 ? 9.007 8.175 91.176 1.00 65.39 50 SER C CA 1
ATOM 3491 C C . SER C 1 52 ? 7.701 7.529 91.697 1.00 64.05 50 SER C C 1
ATOM 3492 O O . SER C 1 52 ? 7.225 7.886 92.794 1.00 64.45 50 SER C O 1
ATOM 3495 N N . GLY C 1 53 ? 7.145 6.590 90.910 1.00 61.88 51 GLY C N 1
ATOM 3496 C CA . GLY C 1 53 ? 5.882 5.866 91.200 1.00 58.64 51 GLY C CA 1
ATOM 3497 C C . GLY C 1 53 ? 4.627 6.712 91.440 1.00 56.48 51 GLY C C 1
ATOM 3498 O O . GLY C 1 53 ? 3.965 6.606 92.494 1.00 56.17 51 GLY C O 1
ATOM 3499 N N . GLN C 1 54 ? 4.274 7.548 90.471 1.00 53.71 52 GLN C N 1
ATOM 3500 C CA . GLN C 1 54 ? 3.258 8.552 90.754 1.00 50.82 52 GLN C CA 1
ATOM 3501 C C . GLN C 1 54 ? 1.898 8.183 90.256 1.00 47.67 52 GLN C C 1
ATOM 3502 O O . GLN C 1 54 ? 1.745 7.723 89.148 1.00 47.22 52 GLN C O 1
ATOM 3508 N N . VAL C 1 55 ? 0.915 8.389 91.121 1.00 44.88 53 VAL C N 1
ATOM 3509 C CA . VAL C 1 55 ? -0.497 8.152 90.830 1.00 40.84 53 VAL C CA 1
ATOM 3510 C C . VAL C 1 55 ? -1.207 9.348 91.427 1.00 37.86 53 VAL C C 1
ATOM 3511 O O . VAL C 1 55 ? -1.040 9.643 92.586 1.00 36.55 53 VAL C O 1
ATOM 3515 N N . PRO C 1 56 ? -2.036 10.029 90.637 1.00 35.86 54 PRO C N 1
ATOM 3516 C CA . PRO C 1 56 ? -2.508 9.640 89.315 1.00 34.42 54 PRO C CA 1
ATOM 3517 C C . PRO C 1 56 ? -1.564 9.939 88.171 1.00 33.42 54 PRO C C 1
ATOM 3518 O O . PRO C 1 56 ? -0.682 10.811 88.270 1.00 32.92 54 PRO C O 1
ATOM 3522 N N . LEU C 1 57 ? -1.784 9.214 87.088 1.00 32.72 55 LEU C N 1
ATOM 3523 C CA . LEU C 1 57 ? -0.992 9.329 85.898 1.00 33.02 55 LEU C CA 1
ATOM 3524 C C . LEU C 1 57 ? -1.925 9.332 84.689 1.00 32.62 55 LEU C C 1
ATOM 3525 O O . LEU C 1 57 ? -2.702 8.443 84.516 1.00 31.15 55 LEU C O 1
ATOM 3530 N N . LEU C 1 58 ? -1.827 10.361 83.860 1.00 34.09 56 LEU C N 1
ATOM 3531 C CA . LEU C 1 58 ? -2.663 10.517 82.683 1.00 36.24 56 LEU C CA 1
ATOM 3532 C C . LEU C 1 58 ? -1.846 10.362 81.436 1.00 38.65 56 LEU C C 1
ATOM 3533 O O . LEU C 1 58 ? -0.857 11.056 81.253 1.00 38.43 56 LEU C O 1
ATOM 3538 N N . GLU C 1 59 ? -2.279 9.455 80.576 1.00 42.37 57 GLU C N 1
ATOM 3539 C CA . GLU C 1 59 ? -1.608 9.188 79.315 1.00 46.39 57 GLU C CA 1
ATOM 3540 C C . GLU C 1 59 ? -2.193 10.129 78.295 1.00 47.75 57 GLU C C 1
ATOM 3541 O O . GLU C 1 59 ? -3.357 10.036 77.910 1.00 48.23 57 GLU C O 1
ATOM 3547 N N . THR C 1 60 ? -1.331 11.025 77.858 1.00 49.69 58 THR C N 1
ATOM 3548 C CA . THR C 1 60 ? -1.701 12.278 77.290 1.00 51.81 58 THR C CA 1
ATOM 3549 C C . THR C 1 60 ? -1.535 12.191 75.790 1.00 53.65 58 THR C C 1
ATOM 3550 O O . THR C 1 60 ? -2.336 12.713 75.038 1.00 54.71 58 THR C O 1
ATOM 3554 N N . ALA C 1 61 ? -0.464 11.538 75.369 1.00 55.84 59 ALA C N 1
ATOM 3555 C CA . ALA C 1 61 ? -0.260 11.063 73.997 1.00 57.65 59 ALA C CA 1
ATOM 3556 C C . ALA C 1 61 ? -0.094 9.515 74.120 1.00 58.75 59 ALA C C 1
ATOM 3557 O O . ALA C 1 61 ? -0.555 8.927 75.127 1.00 59.71 59 ALA C O 1
ATOM 3559 N N . PRO C 1 62 ? 0.491 8.832 73.105 1.00 59.17 60 PRO C N 1
ATOM 3560 C CA . PRO C 1 62 ? 0.786 7.387 73.404 1.00 58.74 60 PRO C CA 1
ATOM 3561 C C . PRO C 1 62 ? 2.197 7.190 73.949 1.00 57.77 60 PRO C C 1
ATOM 3562 O O . PRO C 1 62 ? 3.156 7.747 73.419 1.00 57.50 60 PRO C O 1
ATOM 3566 N N . GLY C 1 63 ? 2.306 6.435 75.037 1.00 57.12 61 GLY C N 1
ATOM 3567 C CA . GLY C 1 63 ? 3.496 6.509 75.887 1.00 56.00 61 GLY C CA 1
ATOM 3568 C C . GLY C 1 63 ? 3.923 7.915 76.398 1.00 55.14 61 GLY C C 1
ATOM 3569 O O . GLY C 1 63 ? 5.084 8.103 76.812 1.00 55.51 61 GLY C O 1
ATOM 3570 N N . ARG C 1 64 ? 3.027 8.908 76.373 1.00 53.44 62 ARG C N 1
ATOM 3571 C CA . ARG C 1 64 ? 3.333 10.229 76.945 1.00 51.72 62 ARG C CA 1
ATOM 3572 C C . ARG C 1 64 ? 2.408 10.491 78.155 1.00 49.78 62 ARG C C 1
ATOM 3573 O O . ARG C 1 64 ? 1.195 10.503 78.016 1.00 48.80 62 ARG C O 1
ATOM 3581 N N . TYR C 1 65 ? 3.004 10.627 79.342 1.00 48.23 63 TYR C N 1
ATOM 3582 C CA . TYR C 1 65 ? 2.273 10.711 80.590 1.00 46.71 63 TYR C CA 1
ATOM 3583 C C . TYR C 1 65 ? 2.364 12.070 81.229 1.00 44.25 63 TYR C C 1
ATOM 3584 O O . TYR C 1 65 ? 3.244 12.857 80.911 1.00 45.34 63 TYR C O 1
ATOM 3593 N N . LEU C 1 66 ? 1.445 12.345 82.139 1.00 40.32 64 LEU C N 1
ATOM 3594 C CA . LEU C 1 66 ? 1.477 13.570 82.901 1.00 36.35 64 LEU C CA 1
ATOM 3595 C C . LEU C 1 66 ? 1.214 13.184 84.366 1.00 34.53 64 LEU C C 1
ATOM 3596 O O . LEU C 1 66 ? 0.304 12.448 84.673 1.00 33.93 64 LEU C O 1
ATOM 3601 N N . ALA C 1 67 ? 2.074 13.646 85.254 1.00 33.06 65 ALA C N 1
ATOM 3602 C CA . ALA C 1 67 ? 2.009 13.359 86.666 1.00 32.21 65 ALA C CA 1
ATOM 3603 C C . ALA C 1 67 ? 1.549 14.615 87.366 1.00 31.74 65 ALA C C 1
ATOM 3604 O O . ALA C 1 67 ? 1.547 15.663 86.761 1.00 32.71 65 ALA C O 1
ATOM 3606 N N . GLU C 1 68 ? 1.150 14.497 88.630 1.00 31.23 66 GLU C N 1
ATOM 3607 C CA . GLU C 1 68 ? 0.689 15.616 89.450 1.00 30.52 66 GLU C CA 1
ATOM 3608 C C . GLU C 1 68 ? -0.726 15.937 89.145 1.00 29.36 66 GLU C C 1
ATOM 3609 O O . GLU C 1 68 ? -1.033 16.598 88.174 1.00 30.28 66 GLU C O 1
ATOM 3615 N N . SER C 1 69 ? -1.593 15.528 90.035 1.00 29.39 67 SER C N 1
ATOM 3616 C CA . SER C 1 69 ? -3.009 15.732 89.871 1.00 27.89 67 SER C CA 1
ATOM 3617 C C . SER C 1 69 ? -3.398 17.177 89.556 1.00 26.20 67 SER C C 1
ATOM 3618 O O . SER C 1 69 ? -4.207 17.411 88.706 1.00 25.95 67 SER C O 1
ATOM 3621 N N . ASN C 1 70 ? -2.790 18.145 90.195 1.00 25.17 68 ASN C N 1
ATOM 3622 C CA . ASN C 1 70 ? -3.097 19.508 89.884 1.00 24.69 68 ASN C CA 1
ATOM 3623 C C . ASN C 1 70 ? -2.670 19.908 88.489 1.00 24.83 68 ASN C C 1
ATOM 3624 O O . ASN C 1 70 ? -3.338 20.716 87.899 1.00 24.92 68 ASN C O 1
ATOM 3629 N N . ALA C 1 71 ? -1.590 19.348 87.930 1.00 24.48 69 ALA C N 1
ATOM 3630 C CA . ALA C 1 71 ? -1.220 19.668 86.550 1.00 24.01 69 ALA C CA 1
ATOM 3631 C C . ALA C 1 71 ? -2.148 18.949 85.601 1.00 24.65 69 ALA C C 1
ATOM 3632 O O . ALA C 1 71 ? -2.437 19.442 84.513 1.00 25.36 69 ALA C O 1
ATOM 3634 N N . ILE C 1 72 ? -2.543 17.740 85.977 1.00 25.55 70 ILE C N 1
ATOM 3635 C CA . ILE C 1 72 ? -3.459 16.998 85.192 1.00 25.53 70 ILE C CA 1
ATOM 3636 C C . ILE C 1 72 ? -4.789 17.709 85.150 1.00 26.19 70 ILE C C 1
ATOM 3637 O O . ILE C 1 72 ? -5.380 17.742 84.098 1.00 27.45 70 ILE C O 1
ATOM 3642 N N . LEU C 1 73 ? -5.233 18.296 86.258 1.00 26.16 71 LEU C N 1
ATOM 3643 C CA . LEU C 1 73 ? -6.446 19.095 86.278 1.00 26.45 71 LEU C CA 1
ATOM 3644 C C . LEU C 1 73 ? -6.402 20.314 85.390 1.00 26.14 71 LEU C C 1
ATOM 3645 O O . LEU C 1 73 ? -7.377 20.582 84.699 1.00 26.14 71 LEU C O 1
ATOM 3650 N N . TRP C 1 74 ? -5.298 21.064 85.412 1.00 25.50 72 TRP C N 1
ATOM 3651 C CA . TRP C 1 74 ? -5.159 22.205 84.531 1.00 24.46 72 TRP C CA 1
ATOM 3652 C C . TRP C 1 74 ? -5.249 21.740 83.070 1.00 24.42 72 TRP C C 1
ATOM 3653 O O . TRP C 1 74 ? -5.928 22.345 82.278 1.00 24.00 72 TRP C O 1
ATOM 3664 N N . TYR C 1 75 ? -4.614 20.620 82.742 1.00 24.68 73 TYR C N 1
ATOM 3665 C CA . TYR C 1 75 ? -4.573 20.166 81.389 1.00 25.06 73 TYR C CA 1
ATOM 3666 C C . TYR C 1 75 ? -5.929 19.870 80.857 1.00 24.99 73 TYR C C 1
ATOM 3667 O O . TYR C 1 75 ? -6.234 20.164 79.725 1.00 26.47 73 TYR C O 1
ATOM 3676 N N . LEU C 1 76 ? -6.731 19.222 81.662 1.00 25.54 74 LEU C N 1
ATOM 3677 C CA . LEU C 1 76 ? -8.074 18.861 81.286 1.00 25.98 74 LEU C CA 1
ATOM 3678 C C . LEU C 1 76 ? -9.036 20.062 81.168 1.00 25.35 74 LEU C C 1
ATOM 3679 O O . LEU C 1 76 ? -9.919 20.037 80.369 1.00 24.42 74 LEU C O 1
ATOM 3684 N N . ALA C 1 77 ? -8.819 21.094 81.971 1.00 24.59 75 ALA C N 1
ATOM 3685 C CA . ALA C 1 77 ? -9.757 22.146 82.185 1.00 23.92 75 ALA C CA 1
ATOM 3686 C C . ALA C 1 77 ? -9.594 23.175 81.144 1.00 24.35 75 ALA C C 1
ATOM 3687 O O . ALA C 1 77 ? -10.424 24.035 80.991 1.00 25.19 75 ALA C O 1
ATOM 3689 N N . VAL C 1 78 ? -8.504 23.120 80.406 1.00 24.31 76 VAL C N 1
ATOM 3690 C CA . VAL C 1 78 ? -8.230 24.145 79.401 1.00 24.55 76 VAL C CA 1
ATOM 3691 C C . VAL C 1 78 ? -9.328 24.232 78.354 1.00 25.22 76 VAL C C 1
ATOM 3692 O O . VAL C 1 78 ? -9.649 23.232 77.745 1.00 26.84 76 VAL C O 1
ATOM 3696 N N . GLY C 1 79 ? -9.848 25.409 78.085 1.00 23.83 77 GLY C N 1
ATOM 3697 C CA . GLY C 1 79 ? -10.913 25.466 77.130 1.00 26.19 77 GLY C CA 1
ATOM 3698 C C . GLY C 1 79 ? -12.270 24.927 77.517 1.00 26.99 77 GLY C C 1
ATOM 3699 O O . GLY C 1 79 ? -13.123 24.722 76.670 1.00 28.01 77 GLY C O 1
ATOM 3700 N N . THR C 1 80 ? -12.458 24.663 78.793 1.00 28.33 78 THR C N 1
ATOM 3701 C CA . THR C 1 80 ? -13.692 24.057 79.277 1.00 28.91 78 THR C CA 1
ATOM 3702 C C . THR C 1 80 ? -14.287 25.043 80.197 1.00 28.96 78 THR C C 1
ATOM 3703 O O . THR C 1 80 ? -13.698 26.090 80.414 1.00 29.39 78 THR C O 1
ATOM 3707 N N . SER C 1 81 ? -15.486 24.741 80.690 1.00 29.64 79 SER C N 1
ATOM 3708 C CA . SER C 1 81 ? -16.178 25.600 81.647 1.00 29.68 79 SER C CA 1
ATOM 3709 C C . SER C 1 81 ? -15.560 25.696 83.034 1.00 29.67 79 SER C C 1
ATOM 3710 O O . SER C 1 81 ? -15.974 26.519 83.798 1.00 31.42 79 SER C O 1
ATOM 3713 N N . LEU C 1 82 ? -14.588 24.852 83.364 1.00 30.16 80 LEU C N 1
ATOM 3714 C CA . LEU C 1 82 ? -13.832 24.913 84.607 1.00 30.31 80 LEU C CA 1
ATOM 3715 C C . LEU C 1 82 ? -12.602 25.832 84.553 1.00 30.72 80 LEU C C 1
ATOM 3716 O O . LEU C 1 82 ? -11.891 25.926 85.555 1.00 33.34 80 LEU C O 1
ATOM 3721 N N . ALA C 1 83 ? -12.328 26.450 83.396 1.00 29.76 81 ALA C N 1
ATOM 3722 C CA . ALA C 1 83 ? -11.269 27.399 83.230 1.00 28.73 81 ALA C CA 1
ATOM 3723 C C . ALA C 1 83 ? -11.864 28.784 83.069 1.00 28.71 81 ALA C C 1
ATOM 3724 O O . ALA C 1 83 ? -12.613 29.041 82.150 1.00 30.33 81 ALA C O 1
ATOM 3726 N N . PRO C 1 84 ? -11.514 29.702 83.965 1.00 29.18 82 PRO C N 1
ATOM 3727 C CA . PRO C 1 84 ? -11.953 31.098 83.840 1.00 30.06 82 PRO C CA 1
ATOM 3728 C C . PRO C 1 84 ? -11.385 31.807 82.630 1.00 31.41 82 PRO C C 1
ATOM 3729 O O . PRO C 1 84 ? -10.524 31.271 81.960 1.00 31.68 82 PRO C O 1
ATOM 3733 N N . ASP C 1 85 ? -11.829 33.017 82.354 1.00 32.64 83 ASP C N 1
ATOM 3734 C CA . ASP C 1 85 ? -11.491 33.652 81.094 1.00 34.31 83 ASP C CA 1
ATOM 3735 C C . ASP C 1 85 ? -10.277 34.557 81.192 1.00 34.25 83 ASP C C 1
ATOM 3736 O O . ASP C 1 85 ? -9.387 34.587 80.323 1.00 34.50 83 ASP C O 1
ATOM 3741 N N . THR C 1 86 ? -10.232 35.334 82.246 1.00 33.65 84 THR C N 1
ATOM 3742 C CA . THR C 1 86 ? -9.153 36.276 82.339 1.00 33.19 84 THR C CA 1
ATOM 3743 C C . THR C 1 86 ? -7.805 35.696 82.902 1.00 32.53 84 THR C C 1
ATOM 3744 O O . THR C 1 86 ? -7.748 34.732 83.663 1.00 31.55 84 THR C O 1
ATOM 3748 N N . ARG C 1 87 ? -6.731 36.319 82.452 1.00 32.72 85 ARG C N 1
ATOM 3749 C CA . ARG C 1 87 ? -5.415 36.008 82.892 1.00 33.76 85 ARG C CA 1
ATOM 3750 C C . ARG C 1 87 ? -5.470 36.017 84.409 1.00 33.21 85 ARG C C 1
ATOM 3751 O O . ARG C 1 87 ? -5.029 35.033 84.967 1.00 33.63 85 ARG C O 1
ATOM 3767 N N . ASP C 1 89 ? -8.016 35.736 86.647 1.00 29.96 87 ASP C N 1
ATOM 3768 C CA . ASP C 1 89 ? -8.901 34.675 87.176 1.00 29.82 87 ASP C CA 1
ATOM 3769 C C . ASP C 1 89 ? -8.158 33.347 87.127 1.00 28.83 87 ASP C C 1
ATOM 3770 O O . ASP C 1 89 ? -8.260 32.551 88.033 1.00 27.94 87 ASP C O 1
ATOM 3775 N N . ARG C 1 90 ? -7.486 33.080 86.002 1.00 28.68 88 ARG C N 1
ATOM 3776 C CA . ARG C 1 90 ? -6.772 31.829 85.802 1.00 27.91 88 ARG C CA 1
ATOM 3777 C C . ARG C 1 90 ? -5.574 31.722 86.716 1.00 27.69 88 ARG C C 1
ATOM 3778 O O . ARG C 1 90 ? -5.312 30.668 87.236 1.00 26.42 88 ARG C O 1
ATOM 3786 N N . ALA C 1 91 ? -4.851 32.818 86.925 1.00 27.19 89 ALA C N 1
ATOM 3787 C CA . ALA C 1 91 ? -3.758 32.783 87.882 1.00 27.80 89 ALA C CA 1
ATOM 3788 C C . ALA C 1 91 ? -4.244 32.613 89.289 1.00 28.28 89 ALA C C 1
ATOM 3789 O O . ALA C 1 91 ? -3.622 31.905 90.077 1.00 29.08 89 ALA C O 1
ATOM 3791 N N . GLU C 1 92 ? -5.374 33.246 89.612 1.00 29.42 90 GLU C N 1
ATOM 3792 C CA . GLU C 1 92 ? -5.974 33.053 90.929 1.00 30.37 90 GLU C CA 1
ATOM 3793 C C . GLU C 1 92 ? -6.338 31.605 91.224 1.00 28.17 90 GLU C C 1
ATOM 3794 O O . GLU C 1 92 ? -6.102 31.132 92.299 1.00 28.39 90 GLU C O 1
ATOM 3800 N N . ALA C 1 93 ? -6.872 30.884 90.263 1.00 27.31 91 ALA C N 1
ATOM 3801 C CA . ALA C 1 93 ? -7.125 29.438 90.409 1.00 26.52 91 ALA C CA 1
ATOM 3802 C C . ALA C 1 93 ? -5.885 28.658 90.671 1.00 25.91 91 ALA C C 1
ATOM 3803 O O . ALA C 1 93 ? -5.880 27.761 91.485 1.00 25.88 91 ALA C O 1
ATOM 3805 N N . LEU C 1 94 ? -4.835 28.968 89.920 1.00 26.12 92 LEU C N 1
ATOM 3806 C CA . LEU C 1 94 ? -3.562 28.310 90.102 1.00 26.43 92 LEU C CA 1
ATOM 3807 C C . LEU C 1 94 ? -3.021 28.523 91.476 1.00 25.75 92 LEU C C 1
ATOM 3808 O O . LEU C 1 94 ? -2.489 27.632 92.087 1.00 25.97 92 LEU C O 1
ATOM 3813 N N . GLN C 1 95 ? -3.165 29.742 91.959 1.00 27.42 93 GLN C N 1
ATOM 3814 C CA . GLN C 1 95 ? -2.711 30.092 93.287 1.00 27.72 93 GLN C CA 1
ATOM 3815 C C . GLN C 1 95 ? -3.277 29.180 94.351 1.00 27.94 93 GLN C C 1
ATOM 3816 O O . GLN C 1 95 ? -2.547 28.742 95.205 1.00 28.00 93 GLN C O 1
ATOM 3822 N N . TRP C 1 96 ? -4.562 28.850 94.266 1.00 28.26 94 TRP C N 1
ATOM 3823 C CA . TRP C 1 96 ? -5.214 28.004 95.249 1.00 28.58 94 TRP C CA 1
ATOM 3824 C C . TRP C 1 96 ? -4.820 26.578 95.114 1.00 28.41 94 TRP C C 1
ATOM 3825 O O . TRP C 1 96 ? -4.821 25.860 96.079 1.00 28.75 94 TRP C O 1
ATOM 3844 N N . PHE C 1 98 ? -1.667 25.634 94.093 1.00 28.71 96 PHE C N 1
ATOM 3845 C CA . PHE C 1 98 ? -0.383 25.677 94.817 1.00 29.85 96 PHE C CA 1
ATOM 3846 C C . PHE C 1 98 ? -0.498 25.667 96.340 1.00 29.97 96 PHE C C 1
ATOM 3847 O O . PHE C 1 98 ? 0.150 24.869 97.003 1.00 29.93 96 PHE C O 1
ATOM 3855 N N . PHE C 1 99 ? -1.355 26.518 96.873 1.00 31.31 97 PHE C N 1
ATOM 3856 C CA . PHE C 1 99 ? -1.744 26.460 98.280 1.00 32.45 97 PHE C CA 1
ATOM 3857 C C . PHE C 1 99 ? -2.124 25.035 98.696 1.00 32.92 97 PHE C C 1
ATOM 3858 O O . PHE C 1 99 ? -1.633 24.496 99.674 1.00 32.93 97 PHE C O 1
ATOM 3866 N N . GLU C 1 100 ? -3.006 24.441 97.924 1.00 34.11 98 GLU C N 1
ATOM 3867 C CA . GLU C 1 100 ? -3.544 23.144 98.192 1.00 35.69 98 GLU C CA 1
ATOM 3868 C C . GLU C 1 100 ? -2.398 22.159 98.305 1.00 37.46 98 GLU C C 1
ATOM 3869 O O . GLU C 1 100 ? -2.397 21.318 99.173 1.00 38.08 98 GLU C O 1
ATOM 3875 N N . GLN C 1 101 ? -1.393 22.290 97.451 1.00 39.54 99 GLN C N 1
ATOM 3876 C CA . GLN C 1 101 ? -0.291 21.315 97.342 1.00 41.04 99 GLN C CA 1
ATOM 3877 C C . GLN C 1 101 ? 0.690 21.281 98.553 1.00 42.30 99 GLN C C 1
ATOM 3878 O O . GLN C 1 101 ? 1.026 20.196 99.023 1.00 42.83 99 GLN C O 1
ATOM 3884 N N . HIS C 1 102 ? 1.166 22.458 99.004 1.00 43.42 100 HIS C N 1
ATOM 3885 C CA . HIS C 1 102 ? 1.995 22.600 100.233 1.00 44.38 100 HIS C CA 1
ATOM 3886 C C . HIS C 1 102 ? 1.185 22.627 101.541 1.00 43.89 100 HIS C C 1
ATOM 3887 O O . HIS C 1 102 ? 1.638 22.135 102.552 1.00 43.95 100 HIS C O 1
ATOM 3894 N N . ALA C 1 103 ? -0.022 23.161 101.502 1.00 43.73 101 ALA C N 1
ATOM 3895 C CA . ALA C 1 103 ? -0.745 23.423 102.706 1.00 44.38 101 ALA C CA 1
ATOM 3896 C C . ALA C 1 103 ? -1.683 22.297 103.101 1.00 44.82 101 ALA C C 1
ATOM 3897 O O . ALA C 1 103 ? -1.672 21.823 104.255 1.00 44.34 101 ALA C O 1
ATOM 3899 N N . LEU C 1 104 ? -2.481 21.870 102.128 1.00 45.34 102 LEU C N 1
ATOM 3900 C CA . LEU C 1 104 ? -3.517 20.882 102.324 1.00 45.68 102 LEU C CA 1
ATOM 3901 C C . LEU C 1 104 ? -3.145 19.434 102.066 1.00 46.27 102 LEU C C 1
ATOM 3902 O O . LEU C 1 104 ? -3.321 18.614 102.957 1.00 47.28 102 LEU C O 1
ATOM 3907 N N . GLU C 1 105 ? -2.667 19.064 100.885 1.00 46.31 103 GLU C N 1
ATOM 3908 C CA . GLU C 1 105 ? -2.537 17.628 100.677 1.00 46.68 103 GLU C CA 1
ATOM 3909 C C . GLU C 1 105 ? -1.484 17.001 101.595 1.00 46.20 103 GLU C C 1
ATOM 3910 O O . GLU C 1 105 ? -1.681 15.894 102.108 1.00 46.42 103 GLU C O 1
ATOM 3916 N N . PRO C 1 106 ? -0.377 17.706 101.847 1.00 46.21 104 PRO C N 1
ATOM 3917 C CA . PRO C 1 106 ? 0.627 16.958 102.572 1.00 47.00 104 PRO C CA 1
ATOM 3918 C C . PRO C 1 106 ? 0.172 16.634 103.995 1.00 48.82 104 PRO C C 1
ATOM 3919 O O . PRO C 1 106 ? 0.734 15.722 104.618 1.00 49.62 104 PRO C O 1
ATOM 3923 N N . ASN C 1 107 ? -0.852 17.373 104.471 1.00 49.70 105 ASN C N 1
ATOM 3924 C CA . ASN C 1 107 ? -1.290 17.436 105.885 1.00 50.13 105 ASN C CA 1
ATOM 3925 C C . ASN C 1 107 ? -2.596 16.714 106.159 1.00 50.37 105 ASN C C 1
ATOM 3926 O O . ASN C 1 107 ? -2.574 15.663 106.800 1.00 50.37 105 ASN C O 1
ATOM 3931 N N . ILE C 1 108 ? -3.709 17.258 105.671 1.00 50.74 106 ILE C N 1
ATOM 3932 C CA . ILE C 1 108 ? -4.981 16.553 105.697 1.00 51.89 106 ILE C CA 1
ATOM 3933 C C . ILE C 1 108 ? -4.927 15.256 104.891 1.00 53.18 106 ILE C C 1
ATOM 3934 O O . ILE C 1 108 ? -5.820 14.407 105.013 1.00 53.54 106 ILE C O 1
ATOM 3939 N N . GLY C 1 109 ? -3.884 15.087 104.068 1.00 54.51 107 GLY C N 1
ATOM 3940 C CA . GLY C 1 109 ? -3.752 13.877 103.244 1.00 54.84 107 GLY C CA 1
ATOM 3941 C C . GLY C 1 109 ? -2.988 12.790 103.954 1.00 55.38 107 GLY C C 1
ATOM 3942 O O . GLY C 1 109 ? -3.356 11.605 103.904 1.00 54.60 107 GLY C O 1
ATOM 3943 N N . SER C 1 110 ? -1.915 13.204 104.619 1.00 56.17 108 SER C N 1
ATOM 3944 C CA . SER C 1 110 ? -1.054 12.265 105.307 1.00 57.53 108 SER C CA 1
ATOM 3945 C C . SER C 1 110 ? -1.768 11.688 106.526 1.00 59.07 108 SER C C 1
ATOM 3946 O O . SER C 1 110 ? -1.661 10.504 106.814 1.00 58.82 108 SER C O 1
ATOM 3949 N N . ALA C 1 111 ? -2.507 12.554 107.213 1.00 61.39 109 ALA C N 1
ATOM 3950 C CA . ALA C 1 111 ? -3.472 12.185 108.266 1.00 63.85 109 ALA C CA 1
ATOM 3951 C C . ALA C 1 111 ? -4.475 11.099 107.858 1.00 65.48 109 ALA C C 1
ATOM 3952 O O . ALA C 1 111 ? -4.563 10.061 108.515 1.00 66.20 109 ALA C O 1
ATOM 3954 N N . TYR C 1 112 ? -5.246 11.355 106.802 1.00 66.91 110 TYR C N 1
ATOM 3955 C CA . TYR C 1 112 ? -6.077 10.337 106.168 1.00 68.68 110 TYR C CA 1
ATOM 3956 C C . TYR C 1 112 ? -5.376 8.971 105.945 1.00 69.54 110 TYR C C 1
ATOM 3957 O O . TYR C 1 112 ? -5.956 7.941 106.253 1.00 69.44 110 TYR C O 1
ATOM 3966 N N . PHE C 1 113 ? -4.141 8.966 105.429 1.00 71.13 111 PHE C N 1
ATOM 3967 C CA . PHE C 1 113 ? -3.410 7.724 105.108 1.00 72.98 111 PHE C CA 1
ATOM 3968 C C . PHE C 1 113 ? -3.513 6.800 106.279 1.00 73.75 111 PHE C C 1
ATOM 3969 O O . PHE C 1 113 ? -3.895 5.642 106.138 1.00 73.97 111 PHE C O 1
ATOM 3977 N N . TRP C 1 114 ? -3.183 7.355 107.441 1.00 75.08 112 TRP C N 1
ATOM 3978 C CA . TRP C 1 114 ? -2.955 6.608 108.661 1.00 76.37 112 TRP C CA 1
ATOM 3979 C C . TRP C 1 114 ? -4.225 6.382 109.463 1.00 76.45 112 TRP C C 1
ATOM 3980 O O . TRP C 1 114 ? -4.560 5.245 109.775 1.00 76.68 112 TRP C O 1
ATOM 3991 N N . LEU C 1 115 ? -4.946 7.448 109.779 1.00 76.85 113 LEU C N 1
ATOM 3992 C CA . LEU C 1 115 ? -6.178 7.312 110.560 1.00 77.44 113 LEU C CA 1
ATOM 3993 C C . LEU C 1 115 ? -7.331 6.663 109.788 1.00 78.65 113 LEU C C 1
ATOM 3994 O O . LEU C 1 115 ? -8.082 5.860 110.331 1.00 79.00 113 LEU C O 1
ATOM 3999 N N . CYS C 1 116 ? -7.455 7.005 108.516 1.00 80.10 114 CYS C N 1
ATOM 4000 C CA . CYS C 1 116 ? -8.607 6.620 107.717 1.00 81.43 114 CYS C CA 1
ATOM 4001 C C . CYS C 1 116 ? -8.309 5.528 106.665 1.00 81.93 114 CYS C C 1
ATOM 4002 O O . CYS C 1 116 ? -8.777 5.636 105.527 1.00 82.62 114 CYS C O 1
ATOM 4005 N N . LEU C 1 117 ? -7.540 4.492 107.027 1.00 82.22 115 LEU C N 1
ATOM 4006 C CA . LEU C 1 117 ? -7.065 3.458 106.064 1.00 82.22 115 LEU C CA 1
ATOM 4007 C C . LEU C 1 117 ? -6.154 2.407 106.728 1.00 82.26 115 LEU C C 1
ATOM 4008 O O . LEU C 1 117 ? -4.995 2.211 106.329 1.00 81.82 115 LEU C O 1
ATOM 4013 N N . LEU C 1 129 ? 2.827 13.540 112.882 1.00 52.05 127 LEU C N 1
ATOM 4014 C CA . LEU C 1 129 ? 1.387 13.323 113.008 1.00 52.56 127 LEU C CA 1
ATOM 4015 C C . LEU C 1 129 ? 0.703 14.355 113.845 1.00 53.20 127 LEU C C 1
ATOM 4016 O O . LEU C 1 129 ? -0.467 14.638 113.607 1.00 53.73 127 LEU C O 1
ATOM 4018 N N . GLU C 1 130 ? 1.403 14.901 114.841 1.00 53.91 128 GLU C N 1
ATOM 4019 C CA . GLU C 1 130 ? 0.880 16.071 115.555 1.00 54.10 128 GLU C CA 1
ATOM 4020 C C . GLU C 1 130 ? 0.963 17.278 114.616 1.00 53.99 128 GLU C C 1
ATOM 4021 O O . GLU C 1 130 ? 0.045 18.119 114.514 1.00 53.27 128 GLU C O 1
ATOM 4023 N N . ASP C 1 131 ? 2.081 17.321 113.901 1.00 54.12 129 ASP C N 1
ATOM 4024 C CA . ASP C 1 131 ? 2.391 18.404 113.002 1.00 53.88 129 ASP C CA 1
ATOM 4025 C C . ASP C 1 131 ? 1.347 18.476 111.890 1.00 53.45 129 ASP C C 1
ATOM 4026 O O . ASP C 1 131 ? 0.896 19.562 111.573 1.00 54.07 129 ASP C O 1
ATOM 4028 N N . TRP C 1 132 ? 0.922 17.329 111.356 1.00 52.81 130 TRP C N 1
ATOM 4029 C CA . TRP C 1 132 ? -0.106 17.299 110.280 1.00 52.88 130 TRP C CA 1
ATOM 4030 C C . TRP C 1 132 ? -1.411 17.936 110.647 1.00 53.50 130 TRP C C 1
ATOM 4031 O O . TRP C 1 132 ? -2.025 18.623 109.843 1.00 53.62 130 TRP C O 1
ATOM 4042 N N . LEU C 1 133 ? -1.853 17.676 111.861 1.00 54.84 131 LEU C N 1
ATOM 4043 C CA . LEU C 1 133 ? -3.162 18.115 112.273 1.00 56.16 131 LEU C CA 1
ATOM 4044 C C . LEU C 1 133 ? -3.115 19.618 112.568 1.00 57.17 131 LEU C C 1
ATOM 4045 O O . LEU C 1 133 ? -4.068 20.366 112.275 1.00 57.18 131 LEU C O 1
ATOM 4050 N N . GLU C 1 134 ? -1.961 20.065 113.072 1.00 58.47 132 GLU C N 1
ATOM 4051 C CA . GLU C 1 134 ? -1.722 21.505 113.269 1.00 59.16 132 GLU C CA 1
ATOM 4052 C C . GLU C 1 134 ? -1.756 22.280 111.946 1.00 58.23 132 GLU C C 1
ATOM 4053 O O . GLU C 1 134 ? -2.587 23.182 111.776 1.00 58.87 132 GLU C O 1
ATOM 4059 N N . ARG C 1 135 ? -0.885 21.910 111.007 1.00 56.66 133 ARG C N 1
ATOM 4060 C CA . ARG C 1 135 ? -0.800 22.626 109.734 1.00 54.69 133 ARG C CA 1
ATOM 4061 C C . ARG C 1 135 ? -2.110 22.479 108.933 1.00 53.25 133 ARG C C 1
ATOM 4062 O O . ARG C 1 135 ? -2.531 23.404 108.248 1.00 52.86 133 ARG C O 1
ATOM 4070 N N . GLY C 1 136 ? -2.782 21.347 109.122 1.00 52.32 134 GLY C N 1
ATOM 4071 C CA . GLY C 1 136 ? -4.110 21.077 108.576 1.00 51.95 134 GLY C CA 1
ATOM 4072 C C . GLY C 1 136 ? -5.222 21.995 109.033 1.00 51.84 134 GLY C C 1
ATOM 4073 O O . GLY C 1 136 ? -6.020 22.447 108.214 1.00 51.22 134 GLY C O 1
ATOM 4074 N N . TYR C 1 137 ? -5.287 22.242 110.347 1.00 51.87 135 TYR C N 1
ATOM 4075 C CA . TYR C 1 137 ? -6.252 23.163 110.933 1.00 51.53 135 TYR C CA 1
ATOM 4076 C C . TYR C 1 137 ? -6.012 24.534 110.349 1.00 49.85 135 TYR C C 1
ATOM 4077 O O . TYR C 1 137 ? -6.942 25.196 109.938 1.00 49.39 135 TYR C O 1
ATOM 4086 N N . ALA C 1 138 ? -4.754 24.946 110.307 1.00 48.57 136 ALA C N 1
ATOM 4087 C CA . ALA C 1 138 ? -4.351 26.272 109.823 1.00 48.06 136 ALA C CA 1
ATOM 4088 C C . ALA C 1 138 ? -4.692 26.560 108.344 1.00 47.72 136 ALA C C 1
ATOM 4089 O O . ALA C 1 138 ? -4.999 27.698 107.949 1.00 47.01 136 ALA C O 1
ATOM 4091 N N . ALA C 1 139 ? -4.585 25.518 107.528 1.00 47.16 137 ALA C N 1
ATOM 4092 C CA . ALA C 1 139 ? -4.978 25.563 106.127 1.00 46.70 137 ALA C CA 1
ATOM 4093 C C . ALA C 1 139 ? -6.478 25.752 106.017 1.00 46.00 137 ALA C C 1
ATOM 4094 O O . ALA C 1 139 ? -6.954 26.676 105.369 1.00 45.81 137 ALA C O 1
ATOM 4096 N N . LEU C 1 140 ? -7.209 24.880 106.690 1.00 46.52 138 LEU C N 1
ATOM 4097 C CA . LEU C 1 140 ? -8.654 24.979 106.815 1.00 46.74 138 LEU C CA 1
ATOM 4098 C C . LEU C 1 140 ? -9.127 26.330 107.321 1.00 47.53 138 LEU C C 1
ATOM 4099 O O . LEU C 1 140 ? -10.153 26.829 106.867 1.00 47.42 138 LEU C O 1
ATOM 4104 N N . GLN C 1 141 ? -8.389 26.910 108.265 1.00 48.53 139 GLN C N 1
ATOM 4105 C CA . GLN C 1 141 ? -8.694 28.255 108.757 1.00 49.87 139 GLN C CA 1
ATOM 4106 C C . GLN C 1 141 ? -8.560 29.307 107.654 1.00 49.49 139 GLN C C 1
ATOM 4107 O O . GLN C 1 141 ? -9.376 30.243 107.607 1.00 49.63 139 GLN C O 1
ATOM 4113 N N . VAL C 1 142 ? -7.539 29.155 106.779 1.00 48.89 140 VAL C N 1
ATOM 4114 C CA . VAL C 1 142 ? -7.307 30.095 105.657 1.00 47.85 140 VAL C CA 1
ATOM 4115 C C . VAL C 1 142 ? -8.425 29.983 104.661 1.00 47.42 140 VAL C C 1
ATOM 4116 O O . VAL C 1 142 ? -8.889 30.987 104.116 1.00 47.49 140 VAL C O 1
ATOM 4128 N N . GLU C 1 144 ? -11.481 28.789 105.427 1.00 48.85 142 GLU C N 1
ATOM 4129 C CA . GLU C 1 144 ? -12.714 29.268 106.111 1.00 50.42 142 GLU C CA 1
ATOM 4130 C C . GLU C 1 144 ? -12.838 30.786 106.037 1.00 49.89 142 GLU C C 1
ATOM 4131 O O . GLU C 1 144 ? -13.872 31.352 105.665 1.00 49.43 142 GLU C O 1
ATOM 4137 N N . ASN C 1 145 ? -11.736 31.432 106.359 1.00 50.20 143 ASN C N 1
ATOM 4138 C CA . ASN C 1 145 ? -11.664 32.854 106.243 1.00 50.77 143 ASN C CA 1
ATOM 4139 C C . ASN C 1 145 ? -11.932 33.340 104.809 1.00 49.62 143 ASN C C 1
ATOM 4140 O O . ASN C 1 145 ? -12.661 34.315 104.610 1.00 49.96 143 ASN C O 1
ATOM 4145 N N . HIS C 1 146 ? -11.379 32.656 103.804 1.00 48.60 144 HIS C N 1
ATOM 4146 C CA . HIS C 1 146 ? -11.635 33.040 102.396 1.00 46.89 144 HIS C CA 1
ATOM 4147 C C . HIS C 1 146 ? -13.086 32.854 101.971 1.00 45.88 144 HIS C C 1
ATOM 4148 O O . HIS C 1 146 ? -13.627 33.632 101.223 1.00 45.10 144 HIS C O 1
ATOM 4155 N N . LEU C 1 147 ? -13.704 31.807 102.464 1.00 46.52 145 LEU C N 1
ATOM 4156 C CA . LEU C 1 147 ? -15.003 31.400 101.970 1.00 47.98 145 LEU C CA 1
ATOM 4157 C C . LEU C 1 147 ? -16.203 32.122 102.614 1.00 49.87 145 LEU C C 1
ATOM 4158 O O . LEU C 1 147 ? -17.372 32.077 102.095 1.00 50.44 145 LEU C O 1
ATOM 4163 N N . LYS C 1 148 ? -15.918 32.750 103.761 1.00 50.94 146 LYS C N 1
ATOM 4164 C CA . LYS C 1 148 ? -16.878 33.653 104.434 1.00 51.28 146 LYS C CA 1
ATOM 4165 C C . LYS C 1 148 ? -17.365 34.763 103.507 1.00 50.09 146 LYS C C 1
ATOM 4166 O O . LYS C 1 148 ? -18.504 35.144 103.571 1.00 50.01 146 LYS C O 1
ATOM 4172 N N . THR C 1 149 ? -16.496 35.213 102.615 1.00 49.54 147 THR C N 1
ATOM 4173 C CA . THR C 1 149 ? -16.758 36.321 101.708 1.00 49.52 147 THR C CA 1
ATOM 4174 C C . THR C 1 149 ? -17.040 35.886 100.264 1.00 49.09 147 THR C C 1
ATOM 4175 O O . THR C 1 149 ? -17.539 36.682 99.482 1.00 49.83 147 THR C O 1
ATOM 4179 N N . ASN C 1 150 ? -16.695 34.639 99.914 1.00 47.86 148 ASN C N 1
ATOM 4180 C CA . ASN C 1 150 ? -16.656 34.152 98.527 1.00 46.08 148 ASN C CA 1
ATOM 4181 C C . ASN C 1 150 ? -17.320 32.825 98.362 1.00 45.63 148 ASN C C 1
ATOM 4182 O O . ASN C 1 150 ? -17.085 31.960 99.197 1.00 46.64 148 ASN C O 1
ATOM 4187 N N . ASP C 1 151 ? -18.071 32.602 97.289 1.00 44.86 149 ASP C N 1
ATOM 4188 C CA . ASP C 1 151 ? -18.671 31.252 97.102 1.00 45.08 149 ASP C CA 1
ATOM 4189 C C . ASP C 1 151 ? -17.678 30.135 96.668 1.00 44.26 149 ASP C C 1
ATOM 4190 O O . ASP C 1 151 ? -17.733 28.953 97.098 1.00 43.59 149 ASP C O 1
ATOM 4195 N N . TYR C 1 152 ? -16.767 30.558 95.795 1.00 43.80 150 TYR C N 1
ATOM 4196 C CA . TYR C 1 152 ? -15.771 29.709 95.147 1.00 42.16 150 TYR C CA 1
ATOM 4197 C C . TYR C 1 152 ? -14.406 30.338 95.261 1.00 41.33 150 TYR C C 1
ATOM 4198 O O . TYR C 1 152 ? -14.264 31.571 95.313 1.00 40.59 150 TYR C O 1
ATOM 4207 N N . PHE C 1 153 ? -13.396 29.485 95.259 1.00 40.46 151 PHE C N 1
ATOM 4208 C CA . PHE C 1 153 ? -12.050 30.001 95.438 1.00 40.25 151 PHE C CA 1
ATOM 4209 C C . PHE C 1 153 ? -11.596 31.032 94.463 1.00 38.96 151 PHE C C 1
ATOM 4210 O O . PHE C 1 153 ? -10.963 31.999 94.878 1.00 40.12 151 PHE C O 1
ATOM 4218 N N . ALA C 1 154 ? -11.986 30.873 93.208 1.00 39.03 152 ALA C N 1
ATOM 4219 C CA . ALA C 1 154 ? -11.496 31.722 92.120 1.00 38.49 152 ALA C CA 1
ATOM 4220 C C . ALA C 1 154 ? -12.588 32.111 91.175 1.00 37.92 152 ALA C C 1
ATOM 4221 O O . ALA C 1 154 ? -13.502 31.338 90.953 1.00 37.64 152 ALA C O 1
ATOM 4223 N N . ALA C 1 155 ? -12.468 33.308 90.615 1.00 38.29 153 ALA C N 1
ATOM 4224 C CA . ALA C 1 155 ? -13.304 33.785 89.518 1.00 39.94 153 ALA C CA 1
ATOM 4225 C C . ALA C 1 155 ? -14.768 33.962 89.867 1.00 41.11 153 ALA C C 1
ATOM 4226 O O . ALA C 1 155 ? -15.588 34.271 89.002 1.00 41.92 153 ALA C O 1
ATOM 4228 N N . GLY C 1 156 ? -15.088 33.769 91.138 1.00 41.98 154 GLY C N 1
ATOM 4229 C CA . GLY C 1 156 ? -16.467 33.777 91.588 1.00 42.09 154 GLY C CA 1
ATOM 4230 C C . GLY C 1 156 ? -17.282 32.697 90.912 1.00 41.82 154 GLY C C 1
ATOM 4231 O O . GLY C 1 156 ? -18.417 32.948 90.532 1.00 41.85 154 GLY C O 1
ATOM 4232 N N . GLN C 1 157 ? -16.692 31.510 90.741 1.00 40.66 155 GLN C N 1
ATOM 4233 C CA . GLN C 1 157 ? -17.380 30.405 90.073 1.00 39.41 155 GLN C CA 1
ATOM 4234 C C . GLN C 1 157 ? -16.607 29.143 90.213 1.00 38.37 155 GLN C C 1
ATOM 4235 O O . GLN C 1 157 ? -15.473 29.170 90.667 1.00 38.14 155 GLN C O 1
ATOM 4241 N N . LEU C 1 158 ? -17.234 28.029 89.869 1.00 37.30 156 LEU C N 1
ATOM 4242 C CA . LEU C 1 158 ? -16.622 26.752 90.092 1.00 37.40 156 LEU C CA 1
ATOM 4243 C C . LEU C 1 158 ? -15.449 26.626 89.114 1.00 37.84 156 LEU C C 1
ATOM 4244 O O . LEU C 1 158 ? -15.642 26.821 87.899 1.00 38.59 156 LEU C O 1
ATOM 4249 N N . THR C 1 159 ? -14.236 26.329 89.631 1.00 37.78 157 THR C N 1
ATOM 4250 C CA . THR C 1 159 ? -13.074 26.087 88.779 1.00 36.36 157 THR C CA 1
ATOM 4251 C C . THR C 1 159 ? -12.364 24.845 89.254 1.00 37.22 157 THR C C 1
ATOM 4252 O O . THR C 1 159 ? -12.698 24.281 90.291 1.00 38.26 157 THR C O 1
ATOM 4256 N N . ILE C 1 160 ? -11.316 24.459 88.539 1.00 36.62 158 ILE C N 1
ATOM 4257 C CA . ILE C 1 160 ? -10.519 23.317 88.936 1.00 36.13 158 ILE C CA 1
ATOM 4258 C C . ILE C 1 160 ? -9.811 23.593 90.214 1.00 34.70 158 ILE C C 1
ATOM 4259 O O . ILE C 1 160 ? -9.367 22.668 90.889 1.00 35.15 158 ILE C O 1
ATOM 4264 N N . ALA C 1 161 ? -9.717 24.869 90.562 1.00 34.16 159 ALA C N 1
ATOM 4265 C CA . ALA C 1 161 ? -9.326 25.246 91.906 1.00 33.96 159 ALA C CA 1
ATOM 4266 C C . ALA C 1 161 ? -10.205 24.653 92.963 1.00 33.73 159 ALA C C 1
ATOM 4267 O O . ALA C 1 161 ? -9.702 24.205 93.959 1.00 34.90 159 ALA C O 1
ATOM 4269 N N . ASP C 1 162 ? -11.510 24.690 92.795 1.00 33.21 160 ASP C N 1
ATOM 4270 C CA . ASP C 1 162 ? -12.379 24.094 93.802 1.00 33.22 160 ASP C CA 1
ATOM 4271 C C . ASP C 1 162 ? -12.237 22.591 93.835 1.00 33.73 160 ASP C C 1
ATOM 4272 O O . ASP C 1 162 ? -12.147 21.977 94.903 1.00 34.65 160 ASP C O 1
ATOM 4277 N N . ILE C 1 163 ? -12.162 21.976 92.673 1.00 34.40 161 ILE C N 1
ATOM 4278 C CA . ILE C 1 163 ? -11.886 20.546 92.624 1.00 34.21 161 ILE C CA 1
ATOM 4279 C C . ILE C 1 163 ? -10.575 20.129 93.272 1.00 34.76 161 ILE C C 1
ATOM 4280 O O . ILE C 1 163 ? -10.543 19.165 94.007 1.00 35.54 161 ILE C O 1
ATOM 4285 N N . ALA C 1 164 ? -9.477 20.829 93.017 1.00 34.96 162 ALA C N 1
ATOM 4286 C CA . ALA C 1 164 ? -8.248 20.453 93.695 1.00 34.67 162 ALA C CA 1
ATOM 4287 C C . ALA C 1 164 ? -8.443 20.496 95.199 1.00 34.72 162 ALA C C 1
ATOM 4288 O O . ALA C 1 164 ? -8.026 19.583 95.918 1.00 35.34 162 ALA C O 1
ATOM 4290 N N . LEU C 1 165 ? -9.100 21.541 95.678 1.00 34.76 163 LEU C N 1
ATOM 4291 C CA . LEU C 1 165 ? -9.325 21.691 97.119 1.00 35.36 163 LEU C CA 1
ATOM 4292 C C . LEU C 1 165 ? -10.391 20.751 97.647 1.00 35.21 163 LEU C C 1
ATOM 4293 O O . LEU C 1 165 ? -10.248 20.241 98.732 1.00 35.90 163 LEU C O 1
ATOM 4298 N N . TYR C 1 166 ? -11.420 20.479 96.878 1.00 34.94 164 TYR C N 1
ATOM 4299 C CA . TYR C 1 166 ? -12.353 19.481 97.278 1.00 35.84 164 TYR C CA 1
ATOM 4300 C C . TYR C 1 166 ? -11.691 18.133 97.619 1.00 37.61 164 TYR C C 1
ATOM 4301 O O . TYR C 1 166 ? -11.964 17.529 98.666 1.00 38.05 164 TYR C O 1
ATOM 4310 N N . GLY C 1 167 ? -10.805 17.646 96.763 1.00 38.74 165 GLY C N 1
ATOM 4311 C CA . GLY C 1 167 ? -10.234 16.319 96.947 1.00 39.67 165 GLY C CA 1
ATOM 4312 C C . GLY C 1 167 ? -9.968 15.898 98.378 1.00 41.11 165 GLY C C 1
ATOM 4313 O O . GLY C 1 167 ? -10.449 14.876 98.816 1.00 41.25 165 GLY C O 1
ATOM 4314 N N . TYR C 1 168 ? -9.180 16.678 99.101 1.00 42.27 166 TYR C N 1
ATOM 4315 C CA . TYR C 1 168 ? -8.772 16.284 100.413 1.00 43.66 166 TYR C CA 1
ATOM 4316 C C . TYR C 1 168 ? -9.632 16.851 101.530 1.00 45.66 166 TYR C C 1
ATOM 4317 O O . TYR C 1 168 ? -9.804 16.209 102.548 1.00 46.52 166 TYR C O 1
ATOM 4326 N N . THR C 1 169 ? -10.159 18.050 101.354 1.00 47.59 167 THR C N 1
ATOM 4327 C CA . THR C 1 169 ? -11.017 18.670 102.359 1.00 50.15 167 THR C CA 1
ATOM 4328 C C . THR C 1 169 ? -12.241 17.815 102.677 1.00 51.69 167 THR C C 1
ATOM 4329 O O . THR C 1 169 ? -12.730 17.792 103.809 1.00 52.03 167 THR C O 1
ATOM 4333 N N . HIS C 1 170 ? -12.719 17.127 101.651 1.00 53.47 168 HIS C N 1
ATOM 4334 C CA . HIS C 1 170 ? -13.826 16.221 101.752 1.00 55.35 168 HIS C CA 1
ATOM 4335 C C . HIS C 1 170 ? -13.522 14.943 102.555 1.00 57.31 168 HIS C C 1
ATOM 4336 O O . HIS C 1 170 ? -14.412 14.408 103.197 1.00 57.65 168 HIS C O 1
ATOM 4343 N N . VAL C 1 171 ? -12.288 14.445 102.538 1.00 59.83 169 VAL C N 1
ATOM 4344 C CA . VAL C 1 171 ? -12.007 13.199 103.251 1.00 62.32 169 VAL C CA 1
ATOM 4345 C C . VAL C 1 171 ? -12.148 13.429 104.748 1.00 64.88 169 VAL C C 1
ATOM 4346 O O . VAL C 1 171 ? -12.656 12.588 105.487 1.00 65.66 169 VAL C O 1
ATOM 4350 N N . ALA C 1 172 ? -11.734 14.598 105.196 1.00 67.30 170 ALA C N 1
ATOM 4351 C CA . ALA C 1 172 ? -11.856 14.906 106.587 1.00 69.78 170 ALA C CA 1
ATOM 4352 C C . ALA C 1 172 ? -13.310 15.197 106.964 1.00 71.54 170 ALA C C 1
ATOM 4353 O O . ALA C 1 172 ? -13.555 15.819 107.982 1.00 72.10 170 ALA C O 1
ATOM 4355 N N . ASP C 1 173 ? -14.260 14.756 106.138 1.00 73.54 171 ASP C N 1
ATOM 4356 C CA . ASP C 1 173 ? -15.686 14.731 106.486 1.00 75.45 171 ASP C CA 1
ATOM 4357 C C . ASP C 1 173 ? -16.090 13.288 106.790 1.00 76.96 171 ASP C C 1
ATOM 4358 O O . ASP C 1 173 ? -16.835 13.037 107.738 1.00 77.32 171 ASP C O 1
ATOM 4363 N N . GLN C 1 174 ? -15.602 12.346 105.973 1.00 78.63 172 GLN C N 1
ATOM 4364 C CA . GLN C 1 174 ? -15.784 10.886 106.196 1.00 80.20 172 GLN C CA 1
ATOM 4365 C C . GLN C 1 174 ? -15.004 10.420 107.423 1.00 80.92 172 GLN C C 1
ATOM 4366 O O . GLN C 1 174 ? -15.547 9.711 108.287 1.00 81.02 172 GLN C O 1
ATOM 4372 N N . CYS C 1 175 ? -13.728 10.824 107.462 1.00 81.75 173 CYS C N 1
ATOM 4373 C CA . CYS C 1 175 ? -12.830 10.679 108.607 1.00 82.49 173 CYS C CA 1
ATOM 4374 C C . CYS C 1 175 ? -13.481 11.128 109.916 1.00 82.73 173 CYS C C 1
ATOM 4375 O O . CYS C 1 175 ? -12.803 11.302 110.933 1.00 82.79 173 CYS C O 1
ATOM 4378 N N . ASP C 1 176 ? -14.800 11.295 109.892 1.00 82.94 174 ASP C N 1
ATOM 4379 C CA . ASP C 1 176 ? -15.505 11.976 110.959 1.00 82.95 174 ASP C CA 1
ATOM 4380 C C . ASP C 1 176 ? -14.941 13.405 110.973 1.00 82.92 174 ASP C C 1
ATOM 4381 O O . ASP C 1 176 ? -15.496 14.276 110.301 1.00 83.20 174 ASP C O 1
ATOM 4383 N N . PHE C 1 177 ? -13.818 13.616 111.676 1.00 82.60 175 PHE C N 1
ATOM 4384 C CA . PHE C 1 177 ? -13.135 14.927 111.806 1.00 81.87 175 PHE C CA 1
ATOM 4385 C C . PHE C 1 177 ? -14.095 16.138 111.936 1.00 81.27 175 PHE C C 1
ATOM 4386 O O . PHE C 1 177 ? -14.729 16.566 110.962 1.00 81.29 175 PHE C O 1
ATOM 4388 N N . ASP C 1 178 ? -14.209 16.674 113.151 1.00 80.28 176 ASP C N 1
ATOM 4389 C CA . ASP C 1 178 ? -15.259 17.656 113.461 1.00 79.10 176 ASP C CA 1
ATOM 4390 C C . ASP C 1 178 ? -15.238 18.910 112.558 1.00 77.95 176 ASP C C 1
ATOM 4391 O O . ASP C 1 178 ? -14.507 19.869 112.829 1.00 78.08 176 ASP C O 1
ATOM 4393 N N . LEU C 1 179 ? -16.028 18.908 111.484 1.00 76.18 177 LEU C N 1
ATOM 4394 C CA . LEU C 1 179 ? -16.077 20.114 110.642 1.00 74.66 177 LEU C CA 1
ATOM 4395 C C . LEU C 1 179 ? -17.046 21.186 111.094 1.00 73.44 177 LEU C C 1
ATOM 4396 O O . LEU C 1 179 ? -17.089 22.274 110.513 1.00 73.01 177 LEU C O 1
ATOM 4401 N N . SER C 1 180 ? -17.801 20.859 112.141 1.00 72.01 178 SER C N 1
ATOM 4402 C CA . SER C 1 180 ? -18.552 21.814 112.966 1.00 70.11 178 SER C CA 1
ATOM 4403 C C . SER C 1 180 ? -17.922 23.202 113.046 1.00 68.16 178 SER C C 1
ATOM 4404 O O . SER C 1 180 ? -18.545 24.193 112.681 1.00 67.73 178 SER C O 1
ATOM 4407 N N . THR C 1 181 ? -16.678 23.259 113.512 1.00 66.24 179 THR C N 1
ATOM 4408 C CA . THR C 1 181 ? -15.975 24.536 113.708 1.00 64.47 179 THR C CA 1
ATOM 4409 C C . THR C 1 181 ? -15.643 25.332 112.424 1.00 62.94 179 THR C C 1
ATOM 4410 O O . THR C 1 181 ? -15.270 26.517 112.523 1.00 63.36 179 THR C O 1
ATOM 4414 N N . PHE C 1 182 ? -15.801 24.705 111.240 1.00 60.18 180 PHE C N 1
ATOM 4415 C CA . PHE C 1 182 ? -15.473 25.337 109.940 1.00 56.80 180 PHE C CA 1
ATOM 4416 C C . PHE C 1 182 ? -16.666 25.473 108.983 1.00 55.49 180 PHE C C 1
ATOM 4417 O O . PHE C 1 182 ? -16.657 24.895 107.918 1.00 55.51 180 PHE C O 1
ATOM 4425 N N . PRO C 1 183 ? -17.671 26.274 109.347 1.00 54.34 181 PRO C N 1
ATOM 4426 C CA . PRO C 1 183 ? -18.982 26.366 108.673 1.00 53.66 181 PRO C CA 1
ATOM 4427 C C . PRO C 1 183 ? -19.067 26.875 107.209 1.00 52.34 181 PRO C C 1
ATOM 4428 O O . PRO C 1 183 ? -19.993 26.512 106.470 1.00 51.73 181 PRO C O 1
ATOM 4432 N N . ALA C 1 184 ? -18.150 27.756 106.835 1.00 51.15 182 ALA C N 1
ATOM 4433 C CA . ALA C 1 184 ? -18.078 28.270 105.467 1.00 50.46 182 ALA C CA 1
ATOM 4434 C C . ALA C 1 184 ? -17.450 27.236 104.493 1.00 49.32 182 ALA C C 1
ATOM 4435 O O . ALA C 1 184 ? -17.856 27.136 103.321 1.00 48.62 182 ALA C O 1
ATOM 4437 N N . VAL C 1 185 ? -16.489 26.460 105.009 1.00 48.62 183 VAL C N 1
ATOM 4438 C CA . VAL C 1 185 ? -15.908 25.320 104.281 1.00 47.35 183 VAL C CA 1
ATOM 4439 C C . VAL C 1 185 ? -17.028 24.382 103.999 1.00 47.43 183 VAL C C 1
ATOM 4440 O O . VAL C 1 185 ? -17.394 24.216 102.855 1.00 48.26 183 VAL C O 1
ATOM 4444 N N . ASN C 1 186 ? -17.618 23.833 105.063 1.00 48.01 184 ASN C N 1
ATOM 4445 C CA . ASN C 1 186 ? -18.805 22.973 104.979 1.00 47.66 184 ASN C CA 1
ATOM 4446 C C . ASN C 1 186 ? -19.843 23.441 103.947 1.00 46.40 184 ASN C C 1
ATOM 4447 O O . ASN C 1 186 ? -20.383 22.612 103.242 1.00 45.77 184 ASN C O 1
ATOM 4452 N N . ALA C 1 187 ? -20.059 24.755 103.827 1.00 45.31 185 ALA C N 1
ATOM 4453 C CA . ALA C 1 187 ? -21.056 25.329 102.903 1.00 44.66 185 ALA C CA 1
ATOM 4454 C C . ALA C 1 187 ? -20.621 25.182 101.458 1.00 44.75 185 ALA C C 1
ATOM 4455 O O . ALA C 1 187 ? -21.456 25.107 100.545 1.00 44.37 185 ALA C O 1
ATOM 4457 N N . TRP C 1 188 ? -19.291 25.142 101.281 1.00 44.38 186 TRP C N 1
ATOM 4458 C CA . TRP C 1 188 ? -18.632 25.059 99.974 1.00 42.80 186 TRP C CA 1
ATOM 4459 C C . TRP C 1 188 ? -18.523 23.591 99.589 1.00 41.77 186 TRP C C 1
ATOM 4460 O O . TRP C 1 188 ? -18.880 23.208 98.488 1.00 41.46 186 TRP C O 1
ATOM 4471 N N . LEU C 1 189 ? -18.097 22.750 100.523 1.00 41.46 187 LEU C N 1
ATOM 4472 C CA . LEU C 1 189 ? -18.082 21.318 100.266 1.00 41.45 187 LEU C CA 1
ATOM 4473 C C . LEU C 1 189 ? -19.403 20.934 99.652 1.00 42.76 187 LEU C C 1
ATOM 4474 O O . LEU C 1 189 ? -19.433 20.240 98.680 1.00 43.18 187 LEU C O 1
ATOM 4479 N N . ARG C 1 190 ? -20.490 21.407 100.254 1.00 44.31 188 ARG C N 1
ATOM 4480 C CA . ARG C 1 190 ? -21.876 21.169 99.813 1.00 45.55 188 ARG C CA 1
ATOM 4481 C C . ARG C 1 190 ? -22.173 21.652 98.391 1.00 44.40 188 ARG C C 1
ATOM 4482 O O . ARG C 1 190 ? -22.724 20.924 97.584 1.00 44.60 188 ARG C O 1
ATOM 4490 N N . ARG C 1 191 ? -21.792 22.887 98.124 1.00 43.52 189 ARG C N 1
ATOM 4491 C CA . ARG C 1 191 ? -22.000 23.589 96.886 1.00 43.61 189 ARG C CA 1
ATOM 4492 C C . ARG C 1 191 ? -21.336 22.890 95.718 1.00 43.22 189 ARG C C 1
ATOM 4493 O O . ARG C 1 191 ? -21.848 22.880 94.575 1.00 42.96 189 ARG C O 1
ATOM 4501 N N . VAL C 1 192 ? -20.154 22.355 96.013 1.00 43.37 190 VAL C N 1
ATOM 4502 C CA . VAL C 1 192 ? -19.391 21.525 95.075 1.00 43.07 190 VAL C CA 1
ATOM 4503 C C . VAL C 1 192 ? -20.103 20.146 94.852 1.00 43.62 190 VAL C C 1
ATOM 4504 O O . VAL C 1 192 ? -20.263 19.653 93.717 1.00 43.52 190 VAL C O 1
ATOM 4508 N N . GLU C 1 193 ? -20.569 19.563 95.947 1.00 43.89 191 GLU C N 1
ATOM 4509 C CA . GLU C 1 193 ? -21.400 18.379 95.888 1.00 44.37 191 GLU C CA 1
ATOM 4510 C C . GLU C 1 193 ? -22.671 18.515 95.030 1.00 44.88 191 GLU C C 1
ATOM 4511 O O . GLU C 1 193 ? -23.150 17.522 94.485 1.00 45.19 191 GLU C O 1
ATOM 4517 N N . GLN C 1 194 ? -23.188 19.728 94.884 1.00 45.55 192 GLN C N 1
ATOM 4518 C CA . GLN C 1 194 ? -24.402 19.963 94.112 1.00 47.04 192 GLN C CA 1
ATOM 4519 C C . GLN C 1 194 ? -24.190 20.233 92.606 1.00 47.32 192 GLN C C 1
ATOM 4520 O O . GLN C 1 194 ? -25.170 20.359 91.832 1.00 47.74 192 GLN C O 1
ATOM 4526 N N . THR C 1 195 ? -22.931 20.343 92.181 1.00 46.87 193 THR C N 1
ATOM 4527 C CA . THR C 1 195 ? -22.590 20.448 90.759 1.00 45.50 193 THR C CA 1
ATOM 4528 C C . THR C 1 195 ? -23.130 19.226 90.014 1.00 44.20 193 THR C C 1
ATOM 4529 O O . THR C 1 195 ? -23.007 18.126 90.526 1.00 44.19 193 THR C O 1
ATOM 4533 N N . PRO C 1 196 ? -23.730 19.414 88.815 1.00 43.24 194 PRO C N 1
ATOM 4534 C CA . PRO C 1 196 ? -24.154 18.322 87.937 1.00 42.33 194 PRO C CA 1
ATOM 4535 C C . PRO C 1 196 ? -22.982 17.473 87.656 1.00 41.92 194 PRO C C 1
ATOM 4536 O O . PRO C 1 196 ? -21.901 17.987 87.531 1.00 42.88 194 PRO C O 1
ATOM 4540 N N . GLY C 1 197 ? -23.189 16.175 87.546 1.00 41.76 195 GLY C N 1
ATOM 4541 C CA . GLY C 1 197 ? -22.139 15.260 87.172 1.00 41.01 195 GLY C CA 1
ATOM 4542 C C . GLY C 1 197 ? -21.207 14.862 88.287 1.00 40.83 195 GLY C C 1
ATOM 4543 O O . GLY C 1 197 ? -20.341 14.039 88.062 1.00 41.17 195 GLY C O 1
ATOM 4544 N N . PHE C 1 198 ? -21.392 15.439 89.482 1.00 40.63 196 PHE C N 1
ATOM 4545 C CA . PHE C 1 198 ? -20.586 15.152 90.686 1.00 39.60 196 PHE C CA 1
ATOM 4546 C C . PHE C 1 198 ? -20.603 13.677 91.093 1.00 39.84 196 PHE C C 1
ATOM 4547 O O . PHE C 1 198 ? -21.637 13.027 91.102 1.00 40.29 196 PHE C O 1
ATOM 4555 N N . ILE C 1 199 ? -19.437 13.157 91.416 1.00 40.05 197 ILE C N 1
ATOM 4556 C CA . ILE C 1 199 ? -19.303 11.794 91.845 1.00 41.07 197 ILE C CA 1
ATOM 4557 C C . ILE C 1 199 ? -18.597 11.858 93.190 1.00 42.85 197 ILE C C 1
ATOM 4558 O O . ILE C 1 199 ? -17.869 12.824 93.485 1.00 42.89 197 ILE C O 1
ATOM 4563 N N . THR C 1 200 ? -18.784 10.816 93.995 1.00 44.57 198 THR C N 1
ATOM 4564 C CA . THR C 1 200 ? -18.106 10.675 95.280 1.00 46.19 198 THR C CA 1
ATOM 4565 C C . THR C 1 200 ? -16.836 9.848 95.116 1.00 47.08 198 THR C C 1
ATOM 4566 O O . THR C 1 200 ? -16.620 9.235 94.070 1.00 47.09 198 THR C O 1
ATOM 4578 N N . ASP C 1 202 ? -15.884 7.001 96.523 1.00 52.46 200 ASP C N 1
ATOM 4579 C CA . ASP C 1 202 ? -15.981 5.557 96.394 1.00 54.27 200 ASP C CA 1
ATOM 4580 C C . ASP C 1 202 ? -16.902 5.139 95.266 1.00 53.42 200 ASP C C 1
ATOM 4581 O O . ASP C 1 202 ? -17.087 3.954 95.053 1.00 53.26 200 ASP C O 1
ATOM 4586 N N . TRP C 1 203 ? -17.433 6.118 94.531 1.00 53.35 201 TRP C N 1
ATOM 4587 C CA . TRP C 1 203 ? -18.198 5.865 93.307 1.00 53.59 201 TRP C CA 1
ATOM 4588 C C . TRP C 1 203 ? -17.350 5.176 92.229 1.00 54.38 201 TRP C C 1
ATOM 4589 O O . TRP C 1 203 ? -16.181 5.511 92.051 1.00 54.27 201 TRP C O 1
ATOM 4600 N N . THR C 1 204 ? -17.943 4.194 91.536 1.00 55.64 202 THR C N 1
ATOM 4601 C CA . THR C 1 204 ? -17.358 3.525 90.353 1.00 56.59 202 THR C CA 1
ATOM 4602 C C . THR C 1 204 ? -18.425 3.326 89.220 1.00 57.69 202 THR C C 1
ATOM 4603 O O . THR C 1 204 ? -19.626 3.445 89.460 1.00 57.54 202 THR C O 1
ATOM 4607 N N . PRO C 1 205 ? -17.988 3.048 87.972 1.00 59.34 203 PRO C N 1
ATOM 4608 C CA . PRO C 1 205 ? -18.989 2.793 86.918 1.00 60.48 203 PRO C CA 1
ATOM 4609 C C . PRO C 1 205 ? -19.250 1.289 86.654 1.00 61.76 203 PRO C C 1
ATOM 4610 O O . PRO C 1 205 ? -20.208 0.920 85.932 1.00 63.09 203 PRO C O 1
ATOM 4614 N N . SER D 1 2 ? 5.401 49.878 88.197 1.00 55.90 0 SER D N 1
ATOM 4615 C CA . SER D 1 2 ? 5.948 50.498 86.936 1.00 55.74 0 SER D CA 1
ATOM 4616 C C . SER D 1 2 ? 5.013 50.027 85.796 1.00 54.96 0 SER D C 1
ATOM 4617 O O . SER D 1 2 ? 4.278 50.818 85.080 1.00 55.61 0 SER D O 1
ATOM 4620 N N . LEU D 1 3 ? 5.074 48.723 85.635 1.00 52.47 1 LEU D N 1
ATOM 4621 C CA . LEU D 1 3 ? 3.880 48.014 85.629 1.00 50.51 1 LEU D CA 1
ATOM 4622 C C . LEU D 1 3 ? 3.804 47.260 87.005 1.00 48.66 1 LEU D C 1
ATOM 4623 O O . LEU D 1 3 ? 2.883 47.548 87.754 1.00 49.08 1 LEU D O 1
ATOM 4628 N N . TYR D 1 4 ? 4.764 46.421 87.407 1.00 45.39 2 TYR D N 1
ATOM 4629 C CA . TYR D 1 4 ? 4.512 45.551 88.604 1.00 43.40 2 TYR D CA 1
ATOM 4630 C C . TYR D 1 4 ? 4.959 46.071 90.020 1.00 41.38 2 TYR D C 1
ATOM 4631 O O . TYR D 1 4 ? 6.042 46.645 90.148 1.00 41.77 2 TYR D O 1
ATOM 4640 N N . LYS D 1 5 ? 4.110 45.914 91.046 1.00 38.70 3 LYS D N 1
ATOM 4641 C CA . LYS D 1 5 ? 4.493 46.017 92.463 1.00 36.28 3 LYS D CA 1
ATOM 4642 C C . LYS D 1 5 ? 4.686 44.630 93.096 1.00 34.47 3 LYS D C 1
ATOM 4643 O O . LYS D 1 5 ? 3.755 43.861 93.201 1.00 33.94 3 LYS D O 1
ATOM 4649 N N . LEU D 1 6 ? 5.895 44.310 93.537 1.00 32.79 4 LEU D N 1
ATOM 4650 C CA . LEU D 1 6 ? 6.155 43.029 94.122 1.00 31.70 4 LEU D CA 1
ATOM 4651 C C . LEU D 1 6 ? 6.631 43.164 95.587 1.00 30.92 4 LEU D C 1
ATOM 4652 O O . LEU D 1 6 ? 7.571 43.841 95.865 1.00 31.05 4 LEU D O 1
ATOM 4657 N N . TYR D 1 7 ? 5.970 42.492 96.512 1.00 30.12 5 TYR D N 1
ATOM 4658 C CA . TYR D 1 7 ? 6.456 42.407 97.868 1.00 31.02 5 TYR D CA 1
ATOM 4659 C C . TYR D 1 7 ? 7.392 41.232 97.912 1.00 30.53 5 TYR D C 1
ATOM 4660 O O . TYR D 1 7 ? 6.975 40.169 97.572 1.00 32.34 5 TYR D O 1
ATOM 4669 N N . SER D 1 8 ? 8.624 41.424 98.356 1.00 30.66 6 SER D N 1
ATOM 4670 C CA . SER D 1 8 ? 9.723 40.516 98.131 1.00 31.18 6 SER D CA 1
ATOM 4671 C C . SER D 1 8 ? 10.633 40.612 99.329 1.00 32.41 6 SER D C 1
ATOM 4672 O O . SER D 1 8 ? 10.747 41.666 99.915 1.00 33.05 6 SER D O 1
ATOM 4683 N N . GLN D 1 10 ? 14.736 40.094 99.655 1.00 35.40 8 GLN D N 1
ATOM 4684 C CA . GLN D 1 10 ? 15.938 39.904 98.868 1.00 36.08 8 GLN D CA 1
ATOM 4685 C C . GLN D 1 10 ? 16.513 38.494 98.904 1.00 36.85 8 GLN D C 1
ATOM 4686 O O . GLN D 1 10 ? 16.841 37.947 97.866 1.00 38.32 8 GLN D O 1
ATOM 4692 N N . ARG D 1 11 ? 16.590 37.862 100.055 1.00 37.11 9 ARG D N 1
ATOM 4693 C CA . ARG D 1 11 ? 17.115 36.501 100.076 1.00 37.80 9 ARG D CA 1
ATOM 4694 C C . ARG D 1 11 ? 16.087 35.416 100.327 1.00 36.59 9 ARG D C 1
ATOM 4695 O O . ARG D 1 11 ? 16.406 34.384 100.897 1.00 37.61 9 ARG D O 1
ATOM 4703 N N . SER D 1 12 ? 14.850 35.590 99.930 1.00 35.48 10 SER D N 1
ATOM 4704 C CA . SER D 1 12 ? 14.020 34.407 100.015 1.00 34.37 10 SER D CA 1
ATOM 4705 C C . SER D 1 12 ? 14.067 33.798 98.635 1.00 32.31 10 SER D C 1
ATOM 4706 O O . SER D 1 12 ? 14.035 34.523 97.667 1.00 31.80 10 SER D O 1
ATOM 4709 N N . GLY D 1 13 ? 14.219 32.485 98.540 1.00 30.23 11 GLY D N 1
ATOM 4710 C CA . GLY D 1 13 ? 14.223 31.843 97.243 1.00 28.98 11 GLY D CA 1
ATOM 4711 C C . GLY D 1 13 ? 12.943 31.964 96.439 1.00 27.94 11 GLY D C 1
ATOM 4712 O O . GLY D 1 13 ? 13.017 32.157 95.254 1.00 28.97 11 GLY D O 1
ATOM 4713 N N . ASN D 1 14 ? 11.788 31.835 97.078 1.00 26.67 12 ASN D N 1
ATOM 4714 C CA . ASN D 1 14 ? 10.496 32.082 96.471 1.00 26.08 12 ASN D CA 1
ATOM 4715 C C . ASN D 1 14 ? 10.308 33.488 95.879 1.00 25.54 12 ASN D C 1
ATOM 4716 O O . ASN D 1 14 ? 9.789 33.653 94.790 1.00 25.27 12 ASN D O 1
ATOM 4721 N N . SER D 1 15 ? 10.789 34.506 96.563 1.00 26.51 13 SER D N 1
ATOM 4722 C CA . SER D 1 15 ? 10.842 35.835 95.973 1.00 26.83 13 SER D CA 1
ATOM 4723 C C . SER D 1 15 ? 11.884 35.983 94.857 1.00 27.64 13 SER D C 1
ATOM 4724 O O . SER D 1 15 ? 11.644 36.628 93.861 1.00 30.15 13 SER D O 1
ATOM 4727 N N . TYR D 1 16 ? 13.043 35.392 94.995 1.00 26.98 14 TYR D N 1
ATOM 4728 C CA . TYR D 1 16 ? 13.993 35.452 93.924 1.00 26.55 14 TYR D CA 1
ATOM 4729 C C . TYR D 1 16 ? 13.526 34.804 92.604 1.00 25.46 14 TYR D C 1
ATOM 4730 O O . TYR D 1 16 ? 13.734 35.333 91.551 1.00 26.42 14 TYR D O 1
ATOM 4739 N N . LYS D 1 17 ? 12.920 33.646 92.674 1.00 26.15 15 LYS D N 1
ATOM 4740 C CA . LYS D 1 17 ? 12.168 33.104 91.579 1.00 25.96 15 LYS D CA 1
ATOM 4741 C C . LYS D 1 17 ? 11.449 34.161 90.727 1.00 25.82 15 LYS D C 1
ATOM 4742 O O . LYS D 1 17 ? 11.582 34.215 89.490 1.00 26.26 15 LYS D O 1
ATOM 4748 N N . VAL D 1 18 ? 10.687 35.037 91.370 1.00 25.14 16 VAL D N 1
ATOM 4749 C CA . VAL D 1 18 ? 9.884 35.957 90.628 1.00 23.32 16 VAL D CA 1
ATOM 4750 C C . VAL D 1 18 ? 10.708 37.081 90.066 1.00 23.97 16 VAL D C 1
ATOM 4751 O O . VAL D 1 18 ? 10.534 37.475 88.927 1.00 24.15 16 VAL D O 1
ATOM 4755 N N . ARG D 1 19 ? 11.619 37.640 90.856 1.00 25.32 17 ARG D N 1
ATOM 4756 C CA . ARG D 1 19 ? 12.521 38.681 90.336 1.00 25.14 17 ARG D CA 1
ATOM 4757 C C . ARG D 1 19 ? 13.361 38.213 89.149 1.00 25.13 17 ARG D C 1
ATOM 4758 O O . ARG D 1 19 ? 13.611 38.977 88.224 1.00 24.93 17 ARG D O 1
ATOM 4766 N N . LEU D 1 20 ? 13.883 36.985 89.238 1.00 25.90 18 LEU D N 1
ATOM 4767 C CA . LEU D 1 20 ? 14.618 36.365 88.131 1.00 26.00 18 LEU D CA 1
ATOM 4768 C C . LEU D 1 20 ? 13.806 36.278 86.814 1.00 26.04 18 LEU D C 1
ATOM 4769 O O . LEU D 1 20 ? 14.294 36.699 85.765 1.00 27.73 18 LEU D O 1
ATOM 4774 N N . ALA D 1 21 ? 12.557 35.817 86.865 1.00 25.88 19 ALA D N 1
ATOM 4775 C CA . ALA D 1 21 ? 11.703 35.812 85.701 1.00 25.83 19 ALA D CA 1
ATOM 4776 C C . ALA D 1 21 ? 11.498 37.200 85.136 1.00 26.38 19 ALA D C 1
ATOM 4777 O O . ALA D 1 21 ? 11.488 37.369 83.946 1.00 26.96 19 ALA D O 1
ATOM 4779 N N . LEU D 1 22 ? 11.314 38.204 85.980 1.00 27.03 20 LEU D N 1
ATOM 4780 C CA . LEU D 1 22 ? 11.024 39.537 85.484 1.00 27.17 20 LEU D CA 1
ATOM 4781 C C . LEU D 1 22 ? 12.218 40.115 84.803 1.00 27.11 20 LEU D C 1
ATOM 4782 O O . LEU D 1 22 ? 12.079 40.842 83.838 1.00 26.66 20 LEU D O 1
ATOM 4787 N N . ALA D 1 23 ? 13.387 39.805 85.361 1.00 28.03 21 ALA D N 1
ATOM 4788 C CA . ALA D 1 23 ? 14.669 40.112 84.786 1.00 28.06 21 ALA D CA 1
ATOM 4789 C C . ALA D 1 23 ? 14.865 39.435 83.397 1.00 28.22 21 ALA D C 1
ATOM 4790 O O . ALA D 1 23 ? 15.311 40.061 82.431 1.00 29.43 21 ALA D O 1
ATOM 4792 N N . LEU D 1 24 ? 14.497 38.172 83.269 1.00 28.79 22 LEU D N 1
ATOM 4793 C CA . LEU D 1 24 ? 14.621 37.485 81.998 1.00 27.58 22 LEU D CA 1
ATOM 4794 C C . LEU D 1 24 ? 13.650 37.976 80.944 1.00 28.34 22 LEU D C 1
ATOM 4795 O O . LEU D 1 24 ? 13.937 37.912 79.766 1.00 28.42 22 LEU D O 1
ATOM 4800 N N . LEU D 1 25 ? 12.511 38.485 81.366 1.00 29.01 23 LEU D N 1
ATOM 4801 C CA . LEU D 1 25 ? 11.499 39.024 80.480 1.00 30.64 23 LEU D CA 1
ATOM 4802 C C . LEU D 1 25 ? 11.704 40.489 80.293 1.00 31.82 23 LEU D C 1
ATOM 4803 O O . LEU D 1 25 ? 10.939 41.115 79.597 1.00 32.75 23 LEU D O 1
ATOM 4808 N N . ASP D 1 26 ? 12.752 41.022 80.916 1.00 34.26 24 ASP D N 1
ATOM 4809 C CA . ASP D 1 26 ? 13.051 42.462 80.971 1.00 35.91 24 ASP D CA 1
ATOM 4810 C C . ASP D 1 26 ? 11.836 43.358 81.383 1.00 36.05 24 ASP D C 1
ATOM 4811 O O . ASP D 1 26 ? 11.603 44.419 80.818 1.00 37.20 24 ASP D O 1
ATOM 4816 N N . ALA D 1 27 ? 11.059 42.927 82.361 1.00 36.49 25 ALA D N 1
ATOM 4817 C CA . ALA D 1 27 ? 9.820 43.628 82.707 1.00 37.03 25 ALA D CA 1
ATOM 4818 C C . ALA D 1 27 ? 10.076 44.572 83.861 1.00 37.55 25 ALA D C 1
ATOM 4819 O O . ALA D 1 27 ? 10.630 44.146 84.873 1.00 38.70 25 ALA D O 1
ATOM 4821 N N . PRO D 1 28 ? 9.685 45.848 83.727 1.00 37.80 26 PRO D N 1
ATOM 4822 C CA . PRO D 1 28 ? 9.815 46.757 84.845 1.00 38.32 26 PRO D CA 1
ATOM 4823 C C . PRO D 1 28 ? 8.942 46.373 86.062 1.00 38.24 26 PRO D C 1
ATOM 4824 O O . PRO D 1 28 ? 7.859 45.799 85.911 1.00 37.54 26 PRO D O 1
ATOM 4828 N N . TYR D 1 29 ? 9.474 46.651 87.249 1.00 38.47 27 TYR D N 1
ATOM 4829 C CA . TYR D 1 29 ? 8.778 46.433 88.508 1.00 38.68 27 TYR D CA 1
ATOM 4830 C C . TYR D 1 29 ? 9.415 47.222 89.696 1.00 38.65 27 TYR D C 1
ATOM 4831 O O . TYR D 1 29 ? 10.522 47.746 89.602 1.00 38.78 27 TYR D O 1
ATOM 4840 N N . ARG D 1 30 ? 8.694 47.286 90.805 1.00 39.28 28 ARG D N 1
ATOM 4841 C CA . ARG D 1 30 ? 9.097 47.974 92.016 1.00 39.94 28 ARG D CA 1
ATOM 4842 C C . ARG D 1 30 ? 9.170 46.947 93.113 1.00 39.48 28 ARG D C 1
ATOM 4843 O O . ARG D 1 30 ? 8.154 46.404 93.472 1.00 39.88 28 ARG D O 1
ATOM 4851 N N . ALA D 1 31 ? 10.317 46.644 93.672 1.00 39.01 29 ALA D N 1
ATOM 4852 C CA . ALA D 1 31 ? 10.244 45.744 94.802 1.00 39.51 29 ALA D CA 1
ATOM 4853 C C . ALA D 1 31 ? 9.977 46.489 96.131 1.00 40.06 29 ALA D C 1
ATOM 4854 O O . ALA D 1 31 ? 10.548 47.545 96.395 1.00 41.04 29 ALA D O 1
ATOM 4856 N N . VAL D 1 32 ? 9.045 45.947 96.917 1.00 39.40 30 VAL D N 1
ATOM 4857 C CA . VAL D 1 32 ? 8.751 46.386 98.259 1.00 38.32 30 VAL D CA 1
ATOM 4858 C C . VAL D 1 32 ? 9.297 45.297 99.221 1.00 39.09 30 VAL D C 1
ATOM 4859 O O . VAL D 1 32 ? 8.801 44.168 99.285 1.00 38.17 30 VAL D O 1
ATOM 4863 N N . GLU D 1 33 ? 10.356 45.638 99.944 1.00 39.81 31 GLU D N 1
ATOM 4864 C CA . GLU D 1 33 ? 11.020 44.712 100.846 1.00 40.68 31 GLU D CA 1
ATOM 4865 C C . GLU D 1 33 ? 10.187 44.362 102.054 1.00 40.95 31 GLU D C 1
ATOM 4866 O O . GLU D 1 33 ? 9.571 45.232 102.688 1.00 41.98 31 GLU D O 1
ATOM 4872 N N . VAL D 1 34 ? 10.137 43.077 102.350 1.00 41.31 32 VAL D N 1
ATOM 4873 C CA . VAL D 1 34 ? 9.441 42.582 103.503 1.00 42.42 32 VAL D CA 1
ATOM 4874 C C . VAL D 1 34 ? 10.388 41.584 104.158 1.00 44.05 32 VAL D C 1
ATOM 4875 O O . VAL D 1 34 ? 10.692 40.537 103.578 1.00 44.17 32 VAL D O 1
ATOM 4879 N N . ASP D 1 35 ? 10.863 41.925 105.360 1.00 45.86 33 ASP D N 1
ATOM 4880 C CA . ASP D 1 35 ? 11.875 41.140 106.067 1.00 47.28 33 ASP D CA 1
ATOM 4881 C C . ASP D 1 35 ? 11.205 40.169 106.986 1.00 47.54 33 ASP D C 1
ATOM 4882 O O . ASP D 1 35 ? 10.801 40.518 108.060 1.00 46.77 33 ASP D O 1
ATOM 4887 N N . ILE D 1 36 ? 11.089 38.934 106.521 1.00 49.57 34 ILE D N 1
ATOM 4888 C CA . ILE D 1 36 ? 10.463 37.820 107.243 1.00 51.32 34 ILE D CA 1
ATOM 4889 C C . ILE D 1 36 ? 11.100 37.592 108.616 1.00 52.28 34 ILE D C 1
ATOM 4890 O O . ILE D 1 36 ? 10.420 37.280 109.597 1.00 52.68 34 ILE D O 1
ATOM 4895 N N . LEU D 1 37 ? 12.413 37.738 108.669 1.00 53.56 35 LEU D N 1
ATOM 4896 C CA . LEU D 1 37 ? 13.146 37.520 109.886 1.00 55.02 35 LEU D CA 1
ATOM 4897 C C . LEU D 1 37 ? 12.783 38.545 111.005 1.00 56.39 35 LEU D C 1
ATOM 4898 O O . LEU D 1 37 ? 12.806 38.197 112.202 1.00 57.25 35 LEU D O 1
ATOM 4903 N N . ARG D 1 38 ? 12.414 39.775 110.626 1.00 56.81 36 ARG D N 1
ATOM 4904 C CA . ARG D 1 38 ? 11.909 40.763 111.592 1.00 57.27 36 ARG D CA 1
ATOM 4905 C C . ARG D 1 38 ? 10.399 40.716 111.773 1.00 56.77 36 ARG D C 1
ATOM 4906 O O . ARG D 1 38 ? 9.822 41.694 112.203 1.00 57.48 36 ARG D O 1
ATOM 4914 N N . GLY D 1 39 ? 9.766 39.594 111.434 1.00 56.47 37 GLY D N 1
ATOM 4915 C CA . GLY D 1 39 ? 8.316 39.394 111.600 1.00 55.44 37 GLY D CA 1
ATOM 4916 C C . GLY D 1 39 ? 7.375 40.188 110.695 1.00 55.28 37 GLY D C 1
ATOM 4917 O O . GLY D 1 39 ? 6.143 40.182 110.925 1.00 55.57 37 GLY D O 1
ATOM 4918 N N . GLU D 1 40 ? 7.949 40.832 109.661 1.00 54.48 38 GLU D N 1
ATOM 4919 C CA . GLU D 1 40 ? 7.273 41.812 108.798 1.00 53.26 38 GLU D CA 1
ATOM 4920 C C . GLU D 1 40 ? 6.230 41.241 107.879 1.00 52.49 38 GLU D C 1
ATOM 4921 O O . GLU D 1 40 ? 5.437 41.988 107.357 1.00 51.64 38 GLU D O 1
ATOM 4927 N N . SER D 1 41 ? 6.221 39.925 107.696 1.00 52.52 39 SER D N 1
ATOM 4928 C CA . SER D 1 41 ? 5.142 39.234 106.978 1.00 52.71 39 SER D CA 1
ATOM 4929 C C . SER D 1 41 ? 3.949 38.788 107.868 1.00 53.27 39 SER D C 1
ATOM 4930 O O . SER D 1 41 ? 3.047 38.057 107.426 1.00 52.94 39 SER D O 1
ATOM 4933 N N . ARG D 1 42 ? 3.954 39.229 109.119 1.00 53.85 40 ARG D N 1
ATOM 4934 C CA . ARG D 1 42 ? 2.956 38.819 110.070 1.00 54.74 40 ARG D CA 1
ATOM 4935 C C . ARG D 1 42 ? 2.399 40.029 110.816 1.00 54.71 40 ARG D C 1
ATOM 4936 O O . ARG D 1 42 ? 1.739 39.869 111.843 1.00 55.73 40 ARG D O 1
ATOM 4944 N N . THR D 1 43 ? 2.664 41.238 110.318 1.00 54.01 41 THR D N 1
ATOM 4945 C CA . THR D 1 43 ? 1.865 42.410 110.693 1.00 53.21 41 THR D CA 1
ATOM 4946 C C . THR D 1 43 ? 0.393 42.306 110.204 1.00 53.53 41 THR D C 1
ATOM 4947 O O . THR D 1 43 ? 0.098 41.635 109.213 1.00 53.15 41 THR D O 1
ATOM 4951 N N . PRO D 1 44 ? -0.550 42.957 110.912 1.00 53.61 42 PRO D N 1
ATOM 4952 C CA . PRO D 1 44 ? -1.930 42.846 110.419 1.00 53.07 42 PRO D CA 1
ATOM 4953 C C . PRO D 1 44 ? -2.148 43.522 109.065 1.00 51.96 42 PRO D C 1
ATOM 4954 O O . PRO D 1 44 ? -2.950 43.049 108.267 1.00 51.34 42 PRO D O 1
ATOM 4958 N N . ASP D 1 45 ? -1.403 44.588 108.812 1.00 51.20 43 ASP D N 1
ATOM 4959 C CA . ASP D 1 45 ? -1.391 45.231 107.506 1.00 51.25 43 ASP D CA 1
ATOM 4960 C C . ASP D 1 45 ? -1.008 44.229 106.395 1.00 49.70 43 ASP D C 1
ATOM 4961 O O . ASP D 1 45 ? -1.670 44.105 105.372 1.00 48.91 43 ASP D O 1
ATOM 4966 N N . PHE D 1 46 ? 0.060 43.483 106.613 1.00 48.39 44 PHE D N 1
ATOM 4967 C CA . PHE D 1 46 ? 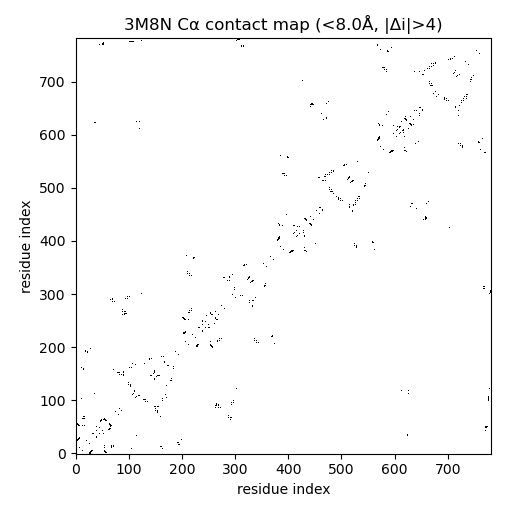0.464 42.505 105.613 1.00 46.36 44 PHE D CA 1
ATOM 4968 C C . PHE D 1 46 ? -0.531 41.334 105.512 1.00 46.21 44 PHE D C 1
ATOM 4969 O O . PHE D 1 46 ? -0.788 40.839 104.403 1.00 45.61 44 PHE D O 1
ATOM 4977 N N . LEU D 1 47 ? -1.091 40.889 106.647 1.00 45.78 45 LEU D N 1
ATOM 4978 C CA . LEU D 1 47 ? -1.975 39.706 106.630 1.00 45.35 45 LEU D CA 1
ATOM 4979 C C . LEU D 1 47 ? -3.333 40.039 106.033 1.00 44.70 45 LEU D C 1
ATOM 4980 O O . LEU D 1 47 ? -4.033 39.157 105.542 1.00 44.40 45 LEU D O 1
ATOM 4985 N N . ALA D 1 48 ? -3.670 41.332 106.073 1.00 44.64 46 ALA D N 1
ATOM 4986 C CA . ALA D 1 48 ? -4.729 41.912 105.255 1.00 44.12 46 ALA D CA 1
ATOM 4987 C C . ALA D 1 48 ? -4.470 41.719 103.748 1.00 43.91 46 ALA D C 1
ATOM 4988 O O . ALA D 1 48 ? -5.394 41.360 103.017 1.00 44.76 46 ALA D O 1
ATOM 4990 N N . LYS D 1 49 ? -3.241 41.931 103.279 1.00 42.77 47 LYS D N 1
ATOM 4991 C CA . LYS D 1 49 ? -2.937 41.642 101.879 1.00 42.38 47 LYS D CA 1
ATOM 4992 C C . LYS D 1 49 ? -2.780 40.156 101.597 1.00 42.60 47 LYS D C 1
ATOM 4993 O O . LYS D 1 49 ? -3.227 39.684 100.574 1.00 42.73 47 LYS D O 1
ATOM 4999 N N . ASN D 1 50 ? -2.137 39.411 102.489 1.00 43.44 48 ASN D N 1
ATOM 5000 C CA . ASN D 1 50 ? -2.009 37.971 102.307 1.00 44.41 48 ASN D CA 1
ATOM 5001 C C . ASN D 1 50 ? -2.292 37.211 103.615 1.00 45.40 48 ASN D C 1
ATOM 5002 O O . ASN D 1 50 ? -1.409 37.138 104.443 1.00 45.65 48 ASN D O 1
ATOM 5007 N N . PRO D 1 51 ? -3.517 36.650 103.802 1.00 46.24 49 PRO D N 1
ATOM 5008 C CA . PRO D 1 51 ? -3.885 35.879 105.004 1.00 46.72 49 PRO D CA 1
ATOM 5009 C C . PRO D 1 51 ? -2.928 34.758 105.381 1.00 47.43 49 PRO D C 1
ATOM 5010 O O . PRO D 1 51 ? -2.842 34.402 106.571 1.00 47.83 49 PRO D O 1
ATOM 5014 N N . SER D 1 52 ? -2.217 34.227 104.380 1.00 47.61 50 SER D N 1
ATOM 5015 C CA . SER D 1 52 ? -1.173 33.215 104.575 1.00 47.60 50 SER D CA 1
ATOM 5016 C C . SER D 1 52 ? 0.201 33.749 105.058 1.00 46.65 50 SER D C 1
ATOM 5017 O O . SER D 1 52 ? 1.049 32.964 105.444 1.00 47.13 50 SER D O 1
ATOM 5020 N N . GLY D 1 53 ? 0.433 35.057 105.024 1.00 45.58 51 GLY D N 1
ATOM 5021 C CA . GLY D 1 53 ? 1.612 35.651 105.653 1.00 45.04 51 GLY D CA 1
ATOM 5022 C C . GLY D 1 53 ? 2.968 35.359 104.995 1.00 45.51 51 GLY D C 1
ATOM 5023 O O . GLY D 1 53 ? 4.015 35.244 105.689 1.00 45.21 51 GLY D O 1
ATOM 5024 N N . GLN D 1 54 ? 2.951 35.274 103.654 1.00 44.89 52 GLN D N 1
ATOM 5025 C CA . GLN D 1 54 ? 4.144 34.957 102.824 1.00 44.01 52 GLN D CA 1
ATOM 5026 C C . GLN D 1 54 ? 4.496 36.013 101.750 1.00 41.85 52 GLN D C 1
ATOM 5027 O O . GLN D 1 54 ? 3.609 36.697 101.186 1.00 40.91 52 GLN D O 1
ATOM 5033 N N . VAL D 1 55 ? 5.807 36.163 101.525 1.00 40.11 53 VAL D N 1
ATOM 5034 C CA . VAL D 1 55 ? 6.310 36.733 100.285 1.00 37.24 53 VAL D CA 1
ATOM 5035 C C . VAL D 1 55 ? 6.699 35.582 99.307 1.00 34.98 53 VAL D C 1
ATOM 5036 O O . VAL D 1 55 ? 7.085 34.489 99.742 1.00 35.64 53 VAL D O 1
ATOM 5040 N N . PRO D 1 56 ? 6.629 35.836 97.981 1.00 31.75 54 PRO D N 1
ATOM 5041 C CA . PRO D 1 56 ? 6.352 37.098 97.385 1.00 28.87 54 PRO D CA 1
ATOM 5042 C C . PRO D 1 56 ? 4.837 37.294 97.232 1.00 27.67 54 PRO D C 1
ATOM 5043 O O . PRO D 1 56 ? 4.078 36.374 97.439 1.00 26.75 54 PRO D O 1
ATOM 5047 N N . LEU D 1 57 ? 4.431 38.494 96.866 1.00 27.19 55 LEU D N 1
ATOM 5048 C CA . LEU D 1 57 ? 3.068 38.787 96.615 1.00 28.12 55 LEU D CA 1
ATOM 5049 C C . LEU D 1 57 ? 3.061 39.848 95.572 1.00 28.59 55 LEU D C 1
ATOM 5050 O O . LEU D 1 57 ? 3.732 40.832 95.728 1.00 28.58 55 LEU D O 1
ATOM 5055 N N . LEU D 1 58 ? 2.310 39.617 94.482 1.00 30.11 56 LEU D N 1
ATOM 5056 C CA . LEU D 1 58 ? 2.179 40.521 93.335 1.00 30.63 56 LEU D CA 1
ATOM 5057 C C . LEU D 1 58 ? 0.860 41.260 93.432 1.00 32.11 56 LEU D C 1
ATOM 5058 O O . LEU D 1 58 ? -0.189 40.644 93.554 1.00 32.55 56 LEU D O 1
ATOM 5063 N N . GLU D 1 59 ? 0.915 42.574 93.425 1.00 34.14 57 GLU D N 1
ATOM 5064 C CA . GLU D 1 59 ? -0.286 43.364 93.396 1.00 37.29 57 GLU D CA 1
ATOM 5065 C C . GLU D 1 59 ? -0.708 43.505 91.956 1.00 37.98 57 GLU D C 1
ATOM 5066 O O . GLU D 1 59 ? 0.041 43.962 91.118 1.00 38.88 57 GLU D O 1
ATOM 5072 N N . THR D 1 60 ? -1.949 43.171 91.691 1.00 39.58 58 THR D N 1
ATOM 5073 C CA . THR D 1 60 ? -2.332 42.751 90.371 1.00 40.71 58 THR D CA 1
ATOM 5074 C C . THR D 1 60 ? -3.294 43.771 89.770 1.00 41.08 58 THR D C 1
ATOM 5075 O O . THR D 1 60 ? -3.308 44.006 88.568 1.00 41.40 58 THR D O 1
ATOM 5079 N N . ALA D 1 61 ? -4.021 44.432 90.663 1.00 41.43 59 ALA D N 1
ATOM 5080 C CA . ALA D 1 61 ? -5.058 45.435 90.387 1.00 42.02 59 ALA D CA 1
ATOM 5081 C C . ALA D 1 61 ? -5.209 46.004 91.777 1.00 42.26 59 ALA D C 1
ATOM 5082 O O . ALA D 1 61 ? -4.644 45.479 92.713 1.00 42.98 59 ALA D O 1
ATOM 5084 N N . PRO D 1 62 ? -5.951 47.084 91.931 1.00 42.49 60 PRO D N 1
ATOM 5085 C CA . PRO D 1 62 ? -6.021 47.654 93.266 1.00 42.09 60 PRO D CA 1
ATOM 5086 C C . PRO D 1 62 ? -6.731 46.776 94.303 1.00 41.62 60 PRO D C 1
ATOM 5087 O O . PRO D 1 62 ? -7.827 46.279 94.068 1.00 41.82 60 PRO D O 1
ATOM 5091 N N . GLY D 1 63 ? -6.090 46.554 95.444 1.00 40.68 61 GLY D N 1
ATOM 5092 C CA . GLY D 1 63 ? -6.663 45.665 96.445 1.00 38.87 61 GLY D CA 1
ATOM 5093 C C . GLY D 1 63 ? -6.779 44.233 96.008 1.00 38.18 61 GLY D C 1
ATOM 5094 O O . GLY D 1 63 ? -7.600 43.463 96.550 1.00 38.26 61 GLY D O 1
ATOM 5095 N N . ARG D 1 64 ? -5.958 43.885 95.012 1.00 37.15 62 ARG D N 1
ATOM 5096 C CA . ARG D 1 64 ? -5.959 42.551 94.412 1.00 35.54 62 ARG D CA 1
ATOM 5097 C C . ARG D 1 64 ? -4.513 42.062 94.337 1.00 34.01 62 ARG D C 1
ATOM 5098 O O . ARG D 1 64 ? -3.633 42.714 93.766 1.00 33.08 62 ARG D O 1
ATOM 5106 N N . TYR D 1 65 ? -4.293 40.916 94.974 1.00 33.19 63 TYR D N 1
ATOM 5107 C CA . TYR D 1 65 ? -2.956 40.361 95.188 1.00 32.49 63 TYR D CA 1
ATOM 5108 C C . TYR D 1 65 ? -2.901 38.942 94.724 1.00 31.89 63 TYR D C 1
ATOM 5109 O O . TYR D 1 65 ? -3.869 38.187 94.918 1.00 33.35 63 TYR D O 1
ATOM 5118 N N . LEU D 1 66 ? -1.804 38.591 94.056 1.00 29.62 64 LEU D N 1
ATOM 5119 C CA . LEU D 1 66 ? -1.606 37.228 93.690 1.00 28.09 64 LEU D CA 1
ATOM 5120 C C . LEU D 1 66 ? -0.518 36.667 94.575 1.00 27.33 64 LEU D C 1
ATOM 5121 O O . LEU D 1 66 ? 0.488 37.279 94.700 1.00 27.88 64 LEU D O 1
ATOM 5126 N N . ALA D 1 67 ? -0.742 35.552 95.237 1.00 27.24 65 ALA D N 1
ATOM 5127 C CA . ALA D 1 67 ? 0.271 34.931 96.066 1.00 29.05 65 ALA D CA 1
ATOM 5128 C C . ALA D 1 67 ? 0.749 33.618 95.446 1.00 30.27 65 ALA D C 1
ATOM 5129 O O . ALA D 1 67 ? 0.238 33.201 94.423 1.00 30.77 65 ALA D O 1
ATOM 5131 N N . GLU D 1 68 ? 1.695 32.946 96.099 1.00 31.05 66 GLU D N 1
ATOM 5132 C CA . GLU D 1 68 ? 2.311 31.695 95.595 1.00 30.68 66 GLU D CA 1
ATOM 5133 C C .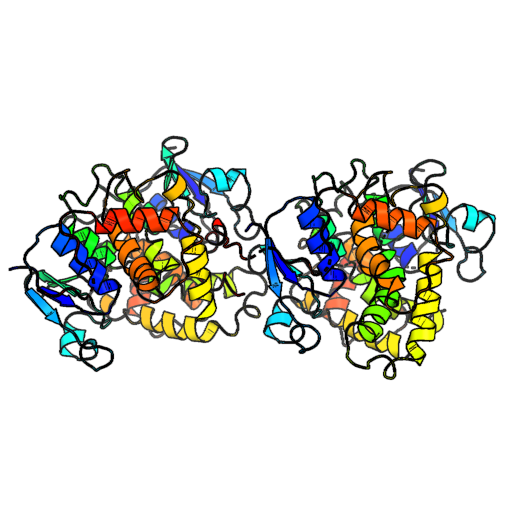 GLU D 1 68 ? 3.281 31.977 94.470 1.00 29.33 66 GLU D C 1
ATOM 5134 O O . GLU D 1 68 ? 2.849 32.291 93.357 1.00 29.42 66 GLU D O 1
ATOM 5140 N N . SER D 1 69 ? 4.585 31.898 94.764 1.00 27.82 67 SER D N 1
ATOM 5141 C CA . SER D 1 69 ? 5.614 32.225 93.759 1.00 26.90 67 SER D CA 1
ATOM 5142 C C . SER D 1 69 ? 5.339 31.557 92.410 1.00 25.75 67 SER D C 1
ATOM 5143 O O . SER D 1 69 ? 5.586 32.159 91.407 1.00 25.71 67 SER D O 1
ATOM 5146 N N . ASN D 1 70 ? 4.871 30.306 92.406 1.00 25.39 68 ASN D N 1
ATOM 5147 C CA . ASN D 1 70 ? 4.644 29.574 91.166 1.00 25.79 68 ASN D CA 1
ATOM 5148 C C . ASN D 1 70 ? 3.459 30.051 90.344 1.00 25.48 68 ASN D C 1
ATOM 5149 O O . ASN D 1 70 ? 3.502 29.939 89.144 1.00 25.05 68 ASN D O 1
ATOM 5154 N N . ALA D 1 71 ? 2.395 30.556 90.992 1.00 26.26 69 ALA D N 1
ATOM 5155 C CA . ALA D 1 71 ? 1.292 31.219 90.292 1.00 25.16 69 ALA D CA 1
ATOM 5156 C C . ALA D 1 71 ? 1.700 32.596 89.813 1.00 24.47 69 ALA D C 1
ATOM 5157 O O . ALA D 1 71 ? 1.250 33.009 88.790 1.00 25.40 69 ALA D O 1
ATOM 5159 N N . ILE D 1 72 ? 2.564 33.309 90.527 1.00 24.57 70 ILE D N 1
ATOM 5160 C CA . ILE D 1 72 ? 3.057 34.596 90.065 1.00 22.80 70 ILE D CA 1
ATOM 5161 C C . ILE D 1 72 ? 3.920 34.382 88.839 1.00 23.15 70 ILE D C 1
ATOM 5162 O O . ILE D 1 72 ? 3.850 35.165 87.930 1.00 23.07 70 ILE D O 1
ATOM 5167 N N . LEU D 1 73 ? 4.720 33.321 88.802 1.00 23.29 71 LEU D N 1
ATOM 5168 C CA . LEU D 1 73 ? 5.543 33.018 87.635 1.00 23.73 71 LEU D CA 1
ATOM 5169 C C . LEU D 1 73 ? 4.665 32.737 86.448 1.00 24.08 71 LEU D C 1
ATOM 5170 O O . LEU D 1 73 ? 4.878 33.285 85.404 1.00 26.00 71 LEU D O 1
ATOM 5175 N N . TRP D 1 74 ? 3.680 31.874 86.609 1.00 24.37 72 TRP D N 1
ATOM 5176 C CA . TRP D 1 74 ? 2.729 31.616 85.572 1.00 25.26 72 TRP D CA 1
ATOM 5177 C C . TRP D 1 74 ? 2.020 32.843 85.023 1.00 26.14 72 TRP D C 1
ATOM 5178 O O . TRP D 1 74 ? 1.907 32.979 83.850 1.00 26.73 72 TRP D O 1
ATOM 5189 N N . TYR D 1 75 ? 1.558 33.729 85.876 1.00 26.95 73 TYR D N 1
ATOM 5190 C CA . TYR D 1 75 ? 0.916 34.948 85.483 1.00 26.83 73 TYR D CA 1
ATOM 5191 C C . TYR D 1 75 ? 1.803 35.846 84.662 1.00 27.63 73 TYR D C 1
ATOM 5192 O O . TYR D 1 75 ? 1.436 36.290 83.571 1.00 28.51 73 TYR D O 1
ATOM 5201 N N . LEU D 1 76 ? 2.973 36.132 85.203 1.00 27.88 74 LEU D N 1
ATOM 5202 C CA . LEU D 1 76 ? 4.062 36.797 84.508 1.00 27.60 74 LEU D CA 1
ATOM 5203 C C . LEU D 1 76 ? 4.463 36.217 83.173 1.00 27.35 74 LEU D C 1
ATOM 5204 O O . LEU D 1 76 ? 4.674 36.966 82.265 1.00 28.13 74 LEU D O 1
ATOM 5209 N N . ALA D 1 77 ? 4.632 34.898 83.076 1.00 27.84 75 ALA D N 1
ATOM 5210 C CA . ALA D 1 77 ? 5.021 34.234 81.837 1.00 27.89 75 ALA D CA 1
ATOM 5211 C C . ALA D 1 77 ? 4.002 34.127 80.708 1.00 28.52 75 ALA D C 1
ATOM 5212 O O . ALA D 1 77 ? 4.411 33.827 79.617 1.00 27.97 75 ALA D O 1
ATOM 5214 N N . VAL D 1 78 ? 2.701 34.358 80.968 1.00 28.28 76 VAL D N 1
ATOM 5215 C CA . VAL D 1 78 ? 1.657 34.164 79.969 1.00 28.88 76 VAL D CA 1
ATOM 5216 C C . VAL D 1 78 ? 1.940 34.996 78.770 1.00 28.89 76 VAL D C 1
ATOM 5217 O O . VAL D 1 78 ? 2.084 36.218 78.858 1.00 29.54 76 VAL D O 1
ATOM 5221 N N . GLY D 1 79 ? 2.026 34.309 77.646 1.00 29.38 77 GLY D N 1
ATOM 5222 C CA . GLY D 1 79 ? 2.146 34.928 76.360 1.00 29.13 77 GLY D CA 1
ATOM 5223 C C . GLY D 1 79 ? 3.537 35.400 76.069 1.00 30.28 77 GLY D C 1
ATOM 5224 O O . GLY D 1 79 ? 3.681 36.231 75.205 1.00 31.81 77 GLY D O 1
ATOM 5225 N N . THR D 1 80 ? 4.555 34.910 76.795 1.00 30.19 78 THR D N 1
ATOM 5226 C CA . THR D 1 80 ? 5.933 35.424 76.688 1.00 28.90 78 THR D CA 1
ATOM 5227 C C . THR D 1 80 ? 6.805 34.259 76.300 1.00 28.66 78 THR D C 1
ATOM 5228 O O . THR D 1 80 ? 6.349 33.168 76.253 1.00 28.03 78 THR D O 1
ATOM 5232 N N . SER D 1 81 ? 8.083 34.481 76.043 1.00 29.76 79 SER D N 1
ATOM 5233 C CA . SER D 1 81 ? 8.957 33.381 75.650 1.00 29.84 79 SER D CA 1
ATOM 5234 C C . SER D 1 81 ? 9.199 32.396 76.770 1.00 28.78 79 SER D C 1
ATOM 5235 O O . SER D 1 81 ? 9.739 31.343 76.526 1.00 29.04 79 SER D O 1
ATOM 5238 N N . LEU D 1 82 ? 8.785 32.700 77.993 1.00 28.23 80 LEU D N 1
ATOM 5239 C CA . LEU D 1 82 ? 8.998 31.745 79.100 1.00 27.82 80 LEU D CA 1
ATOM 5240 C C . LEU D 1 82 ? 7.895 30.759 79.281 1.00 26.44 80 LEU D C 1
ATOM 5241 O O . LEU D 1 82 ? 7.986 29.885 80.086 1.00 26.64 80 LEU D O 1
ATOM 5246 N N . ALA D 1 83 ? 6.865 30.908 78.481 1.00 26.89 81 ALA D N 1
ATOM 5247 C CA . ALA D 1 83 ? 5.772 29.952 78.384 1.00 27.24 81 ALA D CA 1
ATOM 5248 C C . ALA D 1 83 ? 5.938 29.114 77.133 1.00 27.69 81 ALA D C 1
ATOM 5249 O O . ALA D 1 83 ? 6.171 29.643 76.060 1.00 28.95 81 ALA D O 1
ATOM 5251 N N . PRO D 1 84 ? 5.822 27.791 77.265 1.00 28.65 82 PRO D N 1
ATOM 5252 C CA . PRO D 1 84 ? 5.907 26.972 76.134 1.00 29.63 82 PRO D CA 1
ATOM 5253 C C . PRO D 1 84 ? 4.657 27.113 75.286 1.00 30.81 82 PRO D C 1
ATOM 5254 O O . PRO D 1 84 ? 3.711 27.721 75.711 1.00 31.16 82 PRO D O 1
ATOM 5258 N N . ASP D 1 85 ? 4.661 26.548 74.098 1.00 32.24 83 ASP D N 1
ATOM 5259 C CA . ASP D 1 85 ? 3.635 26.879 73.147 1.00 34.55 83 ASP D CA 1
ATOM 5260 C C . ASP D 1 85 ? 2.452 25.977 73.053 1.00 33.40 83 ASP D C 1
ATOM 5261 O O . ASP D 1 85 ? 1.415 26.432 72.672 1.00 36.10 83 ASP D O 1
ATOM 5266 N N . THR D 1 86 ? 2.590 24.707 73.358 1.00 31.30 84 THR D N 1
ATOM 5267 C CA . THR D 1 86 ? 1.446 23.840 73.292 1.00 28.55 84 THR D CA 1
ATOM 5268 C C . THR D 1 86 ? 0.846 23.567 74.687 1.00 28.03 84 THR D C 1
ATOM 5269 O O . THR D 1 86 ? 1.498 23.763 75.740 1.00 27.82 84 THR D O 1
ATOM 5273 N N . ARG D 1 87 ? -0.405 23.116 74.697 1.00 26.87 85 ARG D N 1
ATOM 5274 C CA . ARG D 1 87 ? -1.117 22.770 75.913 1.00 25.26 85 ARG D CA 1
ATOM 5275 C C . ARG D 1 87 ? -0.406 21.731 76.683 1.00 25.68 85 ARG D C 1
ATOM 5276 O O . ARG D 1 87 ? -0.437 21.756 77.882 1.00 26.39 85 ARG D O 1
ATOM 5292 N N . ASP D 1 89 ? 2.954 20.940 76.648 1.00 28.14 87 ASP D N 1
ATOM 5293 C CA . ASP D 1 89 ? 4.212 21.477 77.200 1.00 27.66 87 ASP D CA 1
ATOM 5294 C C . ASP D 1 89 ? 4.039 22.404 78.414 1.00 26.93 87 ASP D C 1
ATOM 5295 O O . ASP D 1 89 ? 4.769 22.311 79.383 1.00 27.24 87 ASP D O 1
ATOM 5300 N N . ARG D 1 90 ? 3.087 23.311 78.327 1.00 26.34 88 ARG D N 1
ATOM 5301 C CA . ARG D 1 90 ? 2.593 24.034 79.482 1.00 26.54 88 ARG D CA 1
ATOM 5302 C C . ARG D 1 90 ? 2.145 23.198 80.630 1.00 25.26 88 ARG D C 1
ATOM 5303 O O . ARG D 1 90 ? 2.422 23.546 81.750 1.00 26.06 88 ARG D O 1
ATOM 5311 N N . ALA D 1 91 ? 1.427 22.113 80.386 1.00 25.34 89 ALA D N 1
ATOM 5312 C CA . ALA D 1 91 ? 1.060 21.220 81.471 1.00 24.47 89 ALA D CA 1
ATOM 5313 C C . ALA D 1 91 ? 2.284 20.543 82.070 1.00 24.21 89 ALA D C 1
ATOM 5314 O O . ALA D 1 91 ? 2.361 20.301 83.243 1.00 23.43 89 ALA D O 1
ATOM 5316 N N . GLU D 1 92 ? 3.257 20.235 81.231 1.00 26.19 90 GLU D N 1
ATOM 5317 C CA . GLU D 1 92 ? 4.524 19.634 81.662 1.00 26.75 90 GLU D CA 1
ATOM 5318 C C . GLU D 1 92 ? 5.320 20.614 82.491 1.00 24.41 90 GLU D C 1
ATOM 5319 O O . GLU D 1 92 ? 5.910 20.261 83.454 1.00 24.69 90 GLU D O 1
ATOM 5325 N N . ALA D 1 93 ? 5.338 21.863 82.094 1.00 24.38 91 ALA D N 1
ATOM 5326 C CA . ALA D 1 93 ? 5.857 22.924 82.913 1.00 23.60 91 ALA D CA 1
ATOM 5327 C C . ALA D 1 93 ? 5.214 22.992 84.286 1.00 23.35 91 ALA D C 1
ATOM 5328 O O . ALA D 1 93 ? 5.915 23.065 85.251 1.00 22.99 91 ALA D O 1
ATOM 5330 N N . LEU D 1 94 ? 3.894 22.915 84.369 1.00 23.18 92 LEU D N 1
ATOM 5331 C CA . LEU D 1 94 ? 3.183 22.947 85.636 1.00 23.43 92 LEU D CA 1
ATOM 5332 C C . LEU D 1 94 ? 3.424 21.763 86.495 1.00 23.44 92 LEU D C 1
ATOM 5333 O O . LEU D 1 94 ? 3.444 21.873 87.721 1.00 24.29 92 LEU D O 1
ATOM 5338 N N . GLN D 1 95 ? 3.538 20.595 85.876 1.00 23.88 93 GLN D N 1
ATOM 5339 C CA . GLN D 1 95 ? 3.923 19.370 86.606 1.00 23.43 93 GLN D CA 1
ATOM 5340 C C . GLN D 1 95 ? 5.219 19.510 87.427 1.00 23.05 93 GLN D C 1
ATOM 5341 O O . GLN D 1 95 ? 5.241 19.103 88.580 1.00 21.34 93 GLN D O 1
ATOM 5347 N N . TRP D 1 96 ? 6.270 20.096 86.818 1.00 23.55 94 TRP D N 1
ATOM 5348 C CA . TRP D 1 96 ? 7.529 20.351 87.512 1.00 24.48 94 TRP D CA 1
ATOM 5349 C C . TRP D 1 96 ? 7.422 21.430 88.590 1.00 24.49 94 TRP D C 1
ATOM 5350 O O . TRP D 1 96 ? 8.056 21.353 89.607 1.00 26.21 94 TRP D O 1
ATOM 5369 N N . PHE D 1 98 ? 4.699 21.943 90.427 1.00 26.12 96 PHE D N 1
ATOM 5370 C CA . PHE D 1 98 ? 3.977 21.290 91.515 1.00 25.92 96 PHE D CA 1
ATOM 5371 C C . PHE D 1 98 ? 4.891 20.376 92.241 1.00 26.15 96 PHE D C 1
ATOM 5372 O O . PHE D 1 98 ? 4.816 20.262 93.449 1.00 26.16 96 PHE D O 1
ATOM 5380 N N . PHE D 1 99 ? 5.773 19.711 91.504 1.00 26.28 97 PHE D N 1
ATOM 5381 C CA . PHE D 1 99 ? 6.861 18.929 92.111 1.00 26.14 97 PHE D CA 1
ATOM 5382 C C . PHE D 1 99 ? 7.800 19.778 92.937 1.00 26.33 97 PHE D C 1
ATOM 5383 O O . PHE D 1 99 ? 8.228 19.384 93.975 1.00 26.51 97 PHE D O 1
ATOM 5391 N N . GLU D 1 100 ? 8.125 20.956 92.450 1.00 27.33 98 GLU D N 1
ATOM 5392 C CA . GLU D 1 100 ? 8.960 21.853 93.189 1.00 29.62 98 GLU D CA 1
ATOM 5393 C C . GLU D 1 100 ? 8.311 22.183 94.537 1.00 31.03 98 GLU D C 1
ATOM 5394 O O . GLU D 1 100 ? 8.950 22.189 95.565 1.00 32.26 98 GLU D O 1
ATOM 5400 N N . GLN D 1 101 ? 7.020 22.434 94.508 1.00 32.63 99 GLN D N 1
ATOM 5401 C CA . GLN D 1 101 ? 6.278 22.944 95.617 1.00 34.27 99 GLN D CA 1
ATOM 5402 C C . GLN D 1 101 ? 6.314 21.923 96.674 1.00 34.16 99 GLN D C 1
ATOM 5403 O O . GLN D 1 101 ? 6.380 22.247 97.792 1.00 34.29 99 GLN D O 1
ATOM 5409 N N . HIS D 1 102 ? 6.270 20.665 96.317 1.00 36.15 100 HIS D N 1
ATOM 5410 C CA . HIS D 1 102 ? 6.117 19.667 97.347 1.00 37.99 100 HIS D CA 1
ATOM 5411 C C . HIS D 1 102 ? 7.415 18.905 97.692 1.00 38.66 100 HIS D C 1
ATOM 5412 O O . HIS D 1 102 ? 7.613 18.540 98.847 1.00 39.31 100 HIS D O 1
ATOM 5419 N N . ALA D 1 103 ? 8.341 18.744 96.732 1.00 39.48 101 ALA D N 1
ATOM 5420 C CA . ALA D 1 103 ? 9.598 17.986 96.986 1.00 38.93 101 ALA D CA 1
ATOM 5421 C C . ALA D 1 103 ? 10.795 18.861 97.230 1.00 38.67 101 ALA D C 1
ATOM 5422 O O . ALA D 1 103 ? 11.660 18.526 98.019 1.00 39.93 101 ALA D O 1
ATOM 5424 N N . LEU D 1 104 ? 10.832 19.990 96.552 1.00 38.36 102 LEU D N 1
ATOM 5425 C CA . LEU D 1 104 ? 11.985 20.834 96.555 1.00 38.35 102 LEU D CA 1
ATOM 5426 C C . LEU D 1 104 ? 11.888 21.888 97.635 1.00 39.01 102 LEU D C 1
ATOM 5427 O O . LEU D 1 104 ? 12.679 21.917 98.583 1.00 39.02 102 LEU D O 1
ATOM 5432 N N . GLU D 1 105 ? 10.885 22.746 97.540 1.00 39.37 103 GLU D N 1
ATOM 5433 C CA . GLU D 1 105 ? 10.900 23.873 98.413 1.00 39.74 103 GLU D CA 1
ATOM 5434 C C . GLU D 1 105 ? 10.644 23.696 99.909 1.00 38.89 103 GLU D C 1
ATOM 5435 O O . GLU D 1 105 ? 11.072 24.518 100.666 1.00 38.72 103 GLU D O 1
ATOM 5441 N N . PRO D 1 106 ? 9.998 22.607 100.339 1.00 38.23 104 PRO D N 1
ATOM 5442 C CA . PRO D 1 106 ? 9.923 22.360 101.752 1.00 37.94 104 PRO D CA 1
ATOM 5443 C C . PRO D 1 106 ? 11.207 21.880 102.376 1.00 38.27 104 PRO D C 1
ATOM 5444 O O . PRO D 1 106 ? 11.384 21.970 103.585 1.00 38.23 104 PRO D O 1
ATOM 5448 N N . ASN D 1 107 ? 12.086 21.318 101.583 1.00 38.06 105 ASN D N 1
ATOM 5449 C CA . ASN D 1 107 ? 13.250 20.673 102.167 1.00 37.02 105 ASN D CA 1
ATOM 5450 C C . ASN D 1 107 ? 14.515 21.487 101.978 1.00 36.16 105 ASN D C 1
ATOM 5451 O O . ASN D 1 107 ? 15.111 21.934 102.948 1.00 37.28 105 ASN D O 1
ATOM 5456 N N . ILE D 1 108 ? 14.890 21.739 100.741 1.00 34.91 106 ILE D N 1
ATOM 5457 C CA . ILE D 1 108 ? 15.997 22.625 100.501 1.00 34.49 106 ILE D CA 1
ATOM 5458 C C . ILE D 1 108 ? 15.606 24.036 100.934 1.00 34.88 106 ILE D C 1
ATOM 5459 O O . ILE D 1 108 ? 16.420 24.767 101.494 1.00 35.63 106 ILE D O 1
ATOM 5464 N N . GLY D 1 109 ? 14.363 24.434 100.687 1.00 35.18 107 GLY D N 1
ATOM 5465 C CA . GLY D 1 109 ? 13.878 25.718 101.194 1.00 35.09 107 GLY D CA 1
ATOM 5466 C C . GLY D 1 109 ? 14.011 25.885 102.704 1.00 35.55 107 GLY D C 1
ATOM 5467 O O . GLY D 1 109 ? 14.374 26.964 103.184 1.00 34.91 107 GLY D O 1
ATOM 5468 N N . SER D 1 110 ? 13.748 24.823 103.452 1.00 36.02 108 SER D N 1
ATOM 5469 C CA . SER D 1 110 ? 13.875 24.893 104.904 1.00 37.48 108 SER D CA 1
ATOM 5470 C C . SER D 1 110 ? 15.314 24.872 105.375 1.00 37.35 108 SER D C 1
ATOM 5471 O O . SER D 1 110 ? 15.700 25.665 106.216 1.00 37.14 108 SER D O 1
ATOM 5474 N N . ALA D 1 111 ? 16.106 23.973 104.807 1.00 37.43 109 ALA D N 1
ATOM 5475 C CA . ALA D 1 111 ? 17.551 23.982 105.032 1.00 37.38 109 ALA D CA 1
ATOM 5476 C C . ALA D 1 111 ? 18.111 25.346 104.790 1.00 37.29 109 ALA D C 1
ATOM 5477 O O . ALA D 1 111 ? 18.822 25.878 105.610 1.00 38.16 109 ALA D O 1
ATOM 5479 N N . TYR D 1 112 ? 17.814 25.906 103.641 1.00 36.75 110 TYR D N 1
ATOM 5480 C CA . TYR D 1 112 ? 18.339 27.186 103.335 1.00 36.65 110 TYR D CA 1
ATOM 5481 C C . TYR D 1 112 ? 17.959 28.161 104.418 1.00 37.16 110 TYR D C 1
ATOM 5482 O O . TYR D 1 112 ? 18.807 28.941 104.865 1.00 38.18 110 TYR D O 1
ATOM 5491 N N . PHE D 1 113 ? 16.696 28.153 104.839 1.00 37.66 111 PHE D N 1
ATOM 5492 C CA . PHE D 1 113 ? 16.202 29.177 105.772 1.00 37.28 111 PHE D CA 1
ATOM 5493 C C . PHE D 1 113 ? 17.024 29.142 107.077 1.00 37.09 111 PHE D C 1
ATOM 5494 O O . PHE D 1 113 ? 17.616 30.132 107.514 1.00 36.34 111 PHE D O 1
ATOM 5502 N N . TRP D 1 114 ? 17.092 27.972 107.674 1.00 38.27 112 TRP D N 1
ATOM 5503 C CA . TRP D 1 114 ? 17.830 27.799 108.911 1.00 38.82 112 TRP D CA 1
ATOM 5504 C C . TRP D 1 114 ? 19.364 27.792 108.790 1.00 40.05 112 TRP D C 1
ATOM 5505 O O . TRP D 1 114 ? 20.050 28.450 109.574 1.00 40.65 112 TRP D O 1
ATOM 5516 N N . LEU D 1 115 ? 19.918 27.097 107.810 1.00 40.72 113 LEU D N 1
ATOM 5517 C CA . LEU D 1 115 ? 21.359 27.054 107.732 1.00 41.69 113 LEU D CA 1
ATOM 5518 C C . LEU D 1 115 ? 21.916 28.318 107.187 1.00 43.17 113 LEU D C 1
ATOM 5519 O O . LEU D 1 115 ? 22.997 28.668 107.577 1.00 44.62 113 LEU D O 1
ATOM 5524 N N . CYS D 1 116 ? 21.195 29.033 106.327 1.00 45.34 114 CYS D N 1
ATOM 5525 C CA . CYS D 1 116 ? 21.766 30.247 105.660 1.00 47.37 114 CYS D CA 1
ATOM 5526 C C . CYS D 1 116 ? 21.146 31.587 106.002 1.00 48.23 114 CYS D C 1
ATOM 5527 O O . CYS D 1 116 ? 21.808 32.584 105.837 1.00 48.80 114 CYS D O 1
ATOM 5530 N N . LEU D 1 117 ? 19.909 31.632 106.472 1.00 49.43 115 LEU D N 1
ATOM 5531 C CA . LEU D 1 117 ? 19.327 32.933 106.846 1.00 51.56 115 LEU D CA 1
ATOM 5532 C C . LEU D 1 117 ? 19.393 33.379 108.345 1.00 52.56 115 LEU D C 1
ATOM 5533 O O . LEU D 1 117 ? 19.717 34.531 108.674 1.00 52.85 115 LEU D O 1
ATOM 5538 N N . VAL D 1 118 ? 19.055 32.453 109.230 1.00 53.61 116 VAL D N 1
ATOM 5539 C CA . VAL D 1 118 ? 18.939 32.689 110.648 1.00 54.52 116 VAL D CA 1
ATOM 5540 C C . VAL D 1 118 ? 20.290 32.496 111.283 1.00 55.81 116 VAL D C 1
ATOM 5541 O O . VAL D 1 118 ? 20.814 31.385 111.189 1.00 56.33 116 VAL D O 1
ATOM 5545 N N . LYS D 1 119 ? 20.857 33.539 111.919 1.00 57.31 117 LYS D N 1
ATOM 5546 C CA . LYS D 1 119 ? 22.095 33.401 112.742 1.00 58.64 117 LYS D CA 1
ATOM 5547 C C . LYS D 1 119 ? 22.025 32.204 113.720 1.00 58.57 117 LYS D C 1
ATOM 5548 O O . LYS D 1 119 ? 21.125 32.153 114.565 1.00 58.99 117 LYS D O 1
ATOM 5554 N N . GLY D 1 120 ? 22.952 31.248 113.612 1.00 58.28 118 GLY D N 1
ATOM 5555 C CA . GLY D 1 120 ? 22.904 30.049 114.446 1.00 57.27 118 GLY D CA 1
ATOM 5556 C C . GLY D 1 120 ? 21.534 29.369 114.545 1.00 57.10 118 GLY D C 1
ATOM 5557 O O . GLY D 1 120 ? 21.117 28.918 115.624 1.00 58.14 118 GLY D O 1
ATOM 5558 N N . GLY D 1 121 ? 20.819 29.266 113.433 1.00 55.88 119 GLY D N 1
ATOM 5559 C CA . GLY D 1 121 ? 19.633 28.416 113.398 1.00 54.74 119 GLY D CA 1
ATOM 5560 C C . GLY D 1 121 ? 19.984 26.959 113.178 1.00 54.28 119 GLY D C 1
ATOM 5561 O O . GLY D 1 121 ? 19.118 26.102 113.096 1.00 52.38 119 GLY D O 1
ATOM 5562 N N . ARG D 1 122 ? 21.275 26.686 113.070 1.00 55.27 120 ARG D N 1
ATOM 5563 C CA . ARG D 1 122 ? 21.735 25.357 112.735 1.00 56.86 120 ARG D CA 1
ATOM 5564 C C . ARG D 1 122 ? 21.406 24.380 113.871 1.00 58.10 120 ARG D C 1
ATOM 5565 O O . ARG D 1 122 ? 20.912 23.254 113.629 1.00 57.55 120 ARG D O 1
ATOM 5573 N N . ASP D 1 123 ? 21.670 24.826 115.108 1.00 60.10 121 ASP D N 1
ATOM 5574 C CA . ASP D 1 123 ? 21.544 23.962 116.305 1.00 61.53 121 ASP D CA 1
ATOM 5575 C C . ASP D 1 123 ? 20.112 23.867 116.789 1.00 61.44 121 ASP D C 1
ATOM 5576 O O . ASP D 1 123 ? 19.718 22.815 117.343 1.00 61.82 121 ASP D O 1
ATOM 5581 N N . LEU D 1 124 ? 19.360 24.969 116.566 1.00 60.73 122 LEU D N 1
ATOM 5582 C CA . LEU D 1 124 ? 17.866 25.005 116.602 1.00 59.64 122 LEU D CA 1
ATOM 5583 C C . LEU D 1 124 ? 17.115 24.005 115.684 1.00 59.66 122 LEU D C 1
ATOM 5584 O O . LEU D 1 124 ? 15.935 23.781 115.906 1.00 59.37 122 LEU D O 1
ATOM 5589 N N . GLN D 1 125 ? 17.764 23.415 114.662 1.00 59.44 123 GLN D N 1
ATOM 5590 C CA . GLN D 1 125 ? 17.064 22.480 113.745 1.00 58.69 123 GLN D CA 1
ATOM 5591 C C . GLN D 1 125 ? 17.645 21.078 113.439 1.00 58.64 123 GLN D C 1
ATOM 5592 O O . GLN D 1 125 ? 17.010 20.353 112.691 1.00 58.59 123 GLN D O 1
ATOM 5598 N N . THR D 1 126 ? 18.778 20.692 114.045 1.00 58.60 124 THR D N 1
ATOM 5599 C CA . THR D 1 126 ? 19.529 19.442 113.701 1.00 59.23 124 THR D CA 1
ATOM 5600 C C . THR D 1 126 ? 18.754 18.107 113.482 1.00 60.39 124 THR D C 1
ATOM 5601 O O . THR D 1 126 ? 19.187 17.215 112.750 1.00 60.19 124 THR D O 1
ATOM 5605 N N . HIS D 1 127 ? 17.583 17.992 114.069 1.00 62.09 125 HIS D N 1
ATOM 5606 C CA . HIS D 1 127 ? 16.732 16.814 113.879 1.00 64.25 125 HIS D CA 1
ATOM 5607 C C . HIS D 1 127 ? 15.975 16.899 112.569 1.00 63.78 125 HIS D C 1
ATOM 5608 O O . HIS D 1 127 ? 15.797 15.892 111.877 1.00 64.19 125 HIS D O 1
ATOM 5615 N N . ALA D 1 128 ? 15.504 18.104 112.256 1.00 63.25 126 ALA D N 1
ATOM 5616 C CA . ALA D 1 128 ? 14.714 18.361 111.056 1.00 63.22 126 ALA D CA 1
ATOM 5617 C C . ALA D 1 128 ? 15.530 18.225 109.766 1.00 63.03 126 ALA D C 1
ATOM 5618 O O . ALA D 1 128 ? 14.992 17.879 108.711 1.00 63.00 126 ALA D O 1
ATOM 5620 N N . LEU D 1 129 ? 16.823 18.515 109.889 1.00 62.42 127 LEU D N 1
ATOM 5621 C CA . LEU D 1 129 ? 17.803 18.382 108.838 1.00 61.98 127 LEU D CA 1
ATOM 5622 C C . LEU D 1 129 ? 17.892 16.991 108.329 1.00 61.69 127 LEU D C 1
ATOM 5623 O O . LEU D 1 129 ? 17.840 16.769 107.134 1.00 62.12 127 LEU D O 1
ATOM 5628 N N . GLU D 1 130 ? 18.055 16.040 109.227 1.00 61.41 128 GLU D N 1
ATOM 5629 C CA . GLU D 1 130 ? 18.089 14.654 108.815 1.00 61.38 128 GLU D CA 1
ATOM 5630 C C . GLU D 1 130 ? 17.094 14.468 107.670 1.00 59.52 128 GLU D C 1
ATOM 5631 O O . GLU D 1 130 ? 17.402 13.835 106.668 1.00 58.89 128 GLU D O 1
ATOM 5637 N N . ASP D 1 131 ? 15.919 15.074 107.844 1.00 58.07 129 ASP D N 1
ATOM 5638 C CA . ASP D 1 131 ? 14.756 14.984 106.942 1.00 56.85 129 ASP D CA 1
ATOM 5639 C C . ASP D 1 131 ? 14.783 15.848 105.698 1.00 54.12 129 ASP D C 1
ATOM 5640 O O . ASP D 1 131 ? 14.542 15.388 104.593 1.00 54.38 129 ASP D O 1
ATOM 5645 N N . TRP D 1 132 ? 15.040 17.118 105.906 1.00 51.08 130 TRP D N 1
ATOM 5646 C CA . TRP D 1 132 ? 15.298 18.016 104.834 1.00 48.46 130 TRP D CA 1
ATOM 5647 C C . TRP D 1 132 ? 16.320 17.447 103.841 1.00 47.14 130 TRP D C 1
ATOM 5648 O O . TRP D 1 132 ? 16.097 17.423 102.624 1.00 46.61 130 TRP D O 1
ATOM 5659 N N . LEU D 1 133 ? 17.413 16.939 104.362 1.00 45.70 131 LEU D N 1
ATOM 5660 C CA . LEU D 1 133 ? 18.426 16.375 103.518 1.00 44.84 131 LEU D CA 1
ATOM 5661 C C . LEU D 1 133 ? 17.943 15.193 102.740 1.00 44.12 131 LEU D C 1
ATOM 5662 O O . LEU D 1 133 ? 18.167 15.100 101.561 1.00 43.88 131 LEU D O 1
ATOM 5667 N N . GLU D 1 134 ? 17.314 14.248 103.403 1.00 44.55 132 GLU D N 1
ATOM 5668 C CA . GLU D 1 134 ? 16.965 13.001 102.744 1.00 44.47 132 GLU D CA 1
ATOM 5669 C C . GLU D 1 134 ? 15.952 13.217 101.660 1.00 42.63 132 GLU D C 1
ATOM 5670 O O . GLU D 1 134 ? 16.009 12.600 100.615 1.00 41.88 132 GLU D O 1
ATOM 5676 N N . ARG D 1 135 ? 14.981 14.058 101.972 1.00 41.25 133 ARG D N 1
ATOM 5677 C CA . ARG D 1 135 ? 13.887 14.327 101.085 1.00 40.54 133 ARG D CA 1
ATOM 5678 C C . ARG D 1 135 ? 14.402 15.199 99.979 1.00 39.03 133 ARG D C 1
ATOM 5679 O O . ARG D 1 135 ? 14.093 14.963 98.841 1.00 39.95 133 ARG D O 1
ATOM 5687 N N . GLY D 1 136 ? 15.224 16.179 100.304 1.00 37.97 134 GLY D N 1
ATOM 5688 C CA . GLY D 1 136 ? 15.878 16.997 99.297 1.00 37.07 134 GLY D CA 1
ATOM 5689 C C . GLY D 1 136 ? 16.732 16.217 98.338 1.00 36.61 134 GLY D C 1
ATOM 5690 O O . GLY D 1 136 ? 16.742 16.505 97.151 1.00 36.41 134 GLY D O 1
ATOM 5691 N N . TYR D 1 137 ? 17.467 15.235 98.852 1.00 37.00 135 TYR D N 1
ATOM 5692 C CA . TYR D 1 137 ? 18.360 14.426 98.024 1.00 37.85 135 TYR D CA 1
ATOM 5693 C C . TYR D 1 137 ? 17.589 13.547 97.100 1.00 37.14 135 TYR D C 1
ATOM 5694 O O . TYR D 1 137 ? 17.995 13.311 95.984 1.00 37.84 135 TYR D O 1
ATOM 5703 N N . ALA D 1 138 ? 16.481 13.043 97.593 1.00 36.74 136 ALA D N 1
ATOM 5704 C CA . ALA D 1 138 ? 15.581 12.246 96.798 1.00 36.09 136 ALA D CA 1
ATOM 5705 C C . ALA D 1 138 ? 14.980 13.071 95.644 1.00 35.33 136 ALA D C 1
ATOM 5706 O O . ALA D 1 138 ? 14.812 12.543 94.529 1.00 35.45 136 ALA D O 1
ATOM 5708 N N . ALA D 1 139 ? 14.676 14.352 95.929 1.00 34.60 137 ALA D N 1
ATOM 5709 C CA . ALA D 1 139 ? 14.213 15.316 94.919 1.00 34.76 137 ALA D CA 1
ATOM 5710 C C . ALA D 1 139 ? 15.289 15.613 93.882 1.00 34.26 137 ALA D C 1
ATOM 5711 O O . ALA D 1 139 ? 15.044 15.537 92.693 1.00 34.46 137 ALA D O 1
ATOM 5713 N N . LEU D 1 140 ? 16.487 15.917 94.357 1.00 34.97 138 LEU D N 1
ATOM 5714 C CA . LEU D 1 140 ? 17.618 16.174 93.487 1.00 33.61 138 LEU D CA 1
ATOM 5715 C C . LEU D 1 140 ? 17.924 14.986 92.621 1.00 33.36 138 LEU D C 1
ATOM 5716 O O . LEU D 1 140 ? 18.455 15.176 91.526 1.00 34.96 138 LEU D O 1
ATOM 5721 N N . GLN D 1 141 ? 17.578 13.781 93.069 1.00 32.28 139 GLN D N 1
ATOM 5722 C CA . GLN D 1 141 ? 17.778 12.578 92.280 1.00 31.94 139 GLN D CA 1
ATOM 5723 C C . GLN D 1 141 ? 16.741 12.376 91.174 1.00 32.08 139 GLN D C 1
ATOM 5724 O O . GLN D 1 141 ? 17.091 11.967 90.075 1.00 32.18 139 GLN D O 1
ATOM 5730 N N . VAL D 1 142 ? 15.469 12.668 91.451 1.00 32.21 140 VAL D N 1
ATOM 5731 C CA . VAL D 1 142 ? 14.440 12.763 90.392 1.00 32.05 140 VAL D CA 1
ATOM 5732 C C . VAL D 1 142 ? 14.822 13.807 89.329 1.00 31.77 140 VAL D C 1
ATOM 5733 O O . VAL D 1 142 ? 14.691 13.553 88.127 1.00 31.76 140 VAL D O 1
ATOM 5745 N N . GLU D 1 144 ? 17.850 14.818 88.534 1.00 31.02 142 GLU D N 1
ATOM 5746 C CA . GLU D 1 144 ? 18.992 14.238 87.863 1.00 32.71 142 GLU D CA 1
ATOM 5747 C C . GLU D 1 144 ? 18.636 13.214 86.820 1.00 32.83 142 GLU D C 1
ATOM 5748 O O . GLU D 1 144 ? 19.194 13.226 85.713 1.00 33.67 142 GLU D O 1
ATOM 5754 N N . ASN D 1 145 ? 17.727 12.306 87.145 1.00 33.78 143 ASN D N 1
ATOM 5755 C CA . ASN D 1 145 ? 17.332 11.271 86.185 1.00 33.90 143 ASN D CA 1
ATOM 5756 C C . ASN D 1 145 ? 16.668 11.853 84.946 1.00 33.10 143 ASN D C 1
ATOM 5757 O O . ASN D 1 145 ? 16.873 11.382 83.830 1.00 33.53 143 ASN D O 1
ATOM 5762 N N . HIS D 1 146 ? 15.864 12.886 85.160 1.00 32.02 144 HIS D N 1
ATOM 5763 C CA . HIS D 1 146 ? 15.221 13.565 84.077 1.00 31.15 144 HIS D CA 1
ATOM 5764 C C . HIS D 1 146 ? 16.209 14.353 83.255 1.00 30.75 144 HIS D C 1
ATOM 5765 O O . HIS D 1 146 ? 16.067 14.431 82.062 1.00 30.00 144 HIS D O 1
ATOM 5772 N N . LEU D 1 147 ? 17.188 14.966 83.911 1.00 31.32 145 LEU D N 1
ATOM 5773 C CA . LEU D 1 147 ? 18.162 15.821 83.230 1.00 32.48 145 LEU D CA 1
ATOM 5774 C C . LEU D 1 147 ? 19.255 15.012 82.538 1.00 34.07 145 LEU D C 1
ATOM 5775 O O . LEU D 1 147 ? 19.975 15.568 81.740 1.00 34.35 145 LEU D O 1
ATOM 5780 N N . LYS D 1 148 ? 19.352 13.706 82.825 1.00 35.70 146 LYS D N 1
ATOM 5781 C CA . LYS D 1 148 ? 20.254 12.840 82.076 1.00 37.75 146 LYS D CA 1
ATOM 5782 C C . LYS D 1 148 ? 19.998 12.929 80.582 1.00 37.26 146 LYS D C 1
ATOM 5783 O O . LYS D 1 148 ? 20.901 12.867 79.796 1.00 38.20 146 LYS D O 1
ATOM 5789 N N . THR D 1 149 ? 18.751 13.062 80.185 1.00 37.11 147 THR D N 1
ATOM 5790 C CA . THR D 1 149 ? 18.409 13.098 78.790 1.00 36.00 147 THR D CA 1
ATOM 5791 C C . THR D 1 149 ? 17.590 14.316 78.386 1.00 34.59 147 THR D C 1
ATOM 5792 O O . THR D 1 149 ? 16.904 14.283 77.380 1.00 35.84 147 THR D O 1
ATOM 5796 N N . ASN D 1 150 ? 17.654 15.395 79.152 1.00 32.01 148 ASN D N 1
ATOM 5797 C CA . ASN D 1 150 ? 16.859 16.565 78.828 1.00 30.05 148 ASN D CA 1
ATOM 5798 C C . ASN D 1 150 ? 17.662 17.699 79.320 1.00 28.14 148 ASN D C 1
ATOM 5799 O O . ASN D 1 150 ? 18.234 17.595 80.335 1.00 29.12 148 ASN D O 1
ATOM 5804 N N . ASP D 1 151 ? 17.720 18.781 78.597 1.00 26.69 149 ASP D N 1
ATOM 5805 C CA . ASP D 1 151 ? 18.507 19.904 79.008 1.00 26.36 149 ASP D CA 1
ATOM 5806 C C . ASP D 1 151 ? 17.714 20.885 79.892 1.00 25.50 149 ASP D C 1
ATOM 5807 O O . ASP D 1 151 ? 18.321 21.638 80.606 1.00 24.41 149 ASP D O 1
ATOM 5812 N N . TYR D 1 152 ? 16.375 20.904 79.746 1.00 24.55 150 TYR D N 1
ATOM 5813 C CA . TYR D 1 152 ? 15.476 21.745 80.477 1.00 24.15 150 TYR D CA 1
ATOM 5814 C C . TYR D 1 152 ? 14.337 20.897 80.946 1.00 24.07 150 TYR D C 1
ATOM 5815 O O . TYR D 1 152 ? 14.061 19.880 80.408 1.00 25.97 150 TYR D O 1
ATOM 5824 N N . PHE D 1 153 ? 13.659 21.308 81.980 1.00 25.56 151 PHE D N 1
ATOM 5825 C CA . PHE D 1 153 ? 12.566 20.509 82.531 1.00 25.24 151 PHE D CA 1
ATOM 5826 C C . PHE D 1 153 ? 11.301 20.298 81.664 1.00 25.82 151 PHE D C 1
ATOM 5827 O O . PHE D 1 153 ? 10.800 19.176 81.582 1.00 26.56 151 PHE D O 1
ATOM 5835 N N . ALA D 1 154 ? 10.799 21.333 80.992 1.00 27.04 152 ALA D N 1
ATOM 5836 C CA . ALA D 1 154 ? 9.624 21.157 80.141 1.00 26.09 152 ALA D CA 1
ATOM 5837 C C . ALA D 1 154 ? 9.899 21.656 78.776 1.00 25.43 152 ALA D C 1
ATOM 5838 O O . ALA D 1 154 ? 10.697 22.558 78.601 1.00 27.23 152 ALA D O 1
ATOM 5840 N N . ALA D 1 155 ? 9.200 21.092 77.805 1.00 26.06 153 ALA D N 1
ATOM 5841 C CA . ALA D 1 155 ? 9.162 21.576 76.435 1.00 25.99 153 ALA D CA 1
ATOM 5842 C C . ALA D 1 155 ? 10.473 21.627 75.668 1.00 26.85 153 ALA D C 1
ATOM 5843 O O . ALA D 1 155 ? 10.486 22.162 74.593 1.00 27.69 153 ALA D O 1
ATOM 5845 N N . GLY D 1 156 ? 11.568 21.119 76.225 1.00 27.78 154 GLY D N 1
ATOM 5846 C CA . GLY D 1 156 ? 12.857 21.224 75.606 1.00 27.43 154 GLY D CA 1
ATOM 5847 C C . GLY D 1 156 ? 13.381 22.612 75.435 1.00 27.15 154 GLY D C 1
ATOM 5848 O O . GLY D 1 156 ? 14.135 22.865 74.539 1.00 29.32 154 GLY D O 1
ATOM 5849 N N . GLN D 1 157 ? 12.993 23.551 76.238 1.00 25.90 155 GLN D N 1
ATOM 5850 C CA . GLN D 1 157 ? 13.555 24.860 76.078 1.00 26.48 155 GLN D CA 1
ATOM 5851 C C . GLN D 1 157 ? 13.456 25.443 77.475 1.00 26.81 155 GLN D C 1
ATOM 5852 O O . GLN D 1 157 ? 12.823 24.869 78.320 1.00 27.89 155 GLN D O 1
ATOM 5858 N N . LEU D 1 158 ? 14.093 26.570 77.734 1.00 27.30 156 LEU D N 1
ATOM 5859 C CA . LEU D 1 158 ? 13.992 27.163 79.036 1.00 27.00 156 LEU D CA 1
ATOM 5860 C C . LEU D 1 158 ? 12.552 27.692 79.278 1.00 27.13 156 LEU D C 1
ATOM 5861 O O . LEU D 1 158 ? 12.009 28.401 78.450 1.00 27.74 156 LEU D O 1
ATOM 5866 N N . THR D 1 159 ? 11.960 27.366 80.414 1.00 27.27 157 THR D N 1
ATOM 5867 C CA . THR D 1 159 ? 10.628 27.860 80.698 1.00 27.32 157 THR D CA 1
ATOM 5868 C C . THR D 1 159 ? 10.592 28.335 82.166 1.00 27.68 157 THR D C 1
ATOM 5869 O O . THR D 1 159 ? 11.559 28.206 82.878 1.00 28.14 157 THR D O 1
ATOM 5873 N N . ILE D 1 160 ? 9.457 28.839 82.628 1.00 27.07 158 ILE D N 1
ATOM 5874 C CA . ILE D 1 160 ? 9.273 29.137 84.031 1.00 26.69 158 ILE D CA 1
ATOM 5875 C C . ILE D 1 160 ? 9.438 27.968 84.960 1.00 26.04 158 ILE D C 1
ATOM 5876 O O . ILE D 1 160 ? 9.733 28.145 86.128 1.00 27.03 158 ILE D O 1
ATOM 5881 N N . ALA D 1 161 ? 9.238 26.749 84.474 1.00 25.96 159 ALA D N 1
ATOM 5882 C CA . ALA D 1 161 ? 9.580 25.593 85.264 1.00 24.38 159 ALA D CA 1
ATOM 5883 C C . ALA D 1 161 ? 11.057 25.565 85.663 1.00 25.01 159 ALA D C 1
ATOM 5884 O O . ALA D 1 161 ? 11.329 25.186 86.757 1.00 24.34 159 ALA D O 1
ATOM 5886 N N . ASP D 1 162 ? 11.990 25.954 84.787 1.00 24.68 160 ASP D N 1
ATOM 5887 C CA . ASP D 1 162 ? 13.396 25.901 85.144 1.00 26.31 160 ASP D CA 1
ATOM 5888 C C . ASP D 1 162 ? 13.685 26.974 86.147 1.00 26.03 160 ASP D C 1
ATOM 5889 O O . ASP D 1 162 ? 14.363 26.758 87.100 1.00 26.34 160 ASP D O 1
ATOM 5894 N N . ILE D 1 163 ? 13.137 28.152 85.919 1.00 27.45 161 ILE D N 1
ATOM 5895 C CA . ILE D 1 163 ? 13.218 29.243 86.903 1.00 27.95 161 ILE D CA 1
ATOM 5896 C C . ILE D 1 163 ? 12.714 28.864 88.291 1.00 26.93 161 ILE D C 1
ATOM 5897 O O . ILE D 1 163 ? 13.325 29.189 89.276 1.00 27.51 161 ILE D O 1
ATOM 5902 N N . ALA D 1 164 ? 11.585 28.184 88.372 1.00 27.38 162 ALA D N 1
ATOM 5903 C CA . ALA D 1 164 ? 11.002 27.812 89.622 1.00 26.74 162 ALA D CA 1
ATOM 5904 C C . ALA D 1 164 ? 11.890 26.834 90.346 1.00 27.34 162 ALA D C 1
ATOM 5905 O O . ALA D 1 164 ? 12.054 26.933 91.559 1.00 29.03 162 ALA D O 1
ATOM 5907 N N . LEU D 1 165 ? 12.496 25.892 89.637 1.00 27.37 163 LEU D N 1
ATOM 5908 C CA . LEU D 1 165 ? 13.378 24.905 90.256 1.00 26.61 163 LEU D CA 1
ATOM 5909 C C . LEU D 1 165 ? 14.740 25.471 90.532 1.00 24.89 163 LEU D C 1
ATOM 5910 O O . LEU D 1 165 ? 15.350 25.121 91.495 1.00 24.96 163 LEU D O 1
ATOM 5915 N N . TYR D 1 166 ? 15.176 26.409 89.726 1.00 25.16 164 TYR D N 1
ATOM 5916 C CA . TYR D 1 166 ? 16.400 27.093 89.991 1.00 24.85 164 TYR D CA 1
ATOM 5917 C C . TYR D 1 166 ? 16.389 27.736 91.398 1.00 26.26 164 TYR D C 1
ATOM 5918 O O . TYR D 1 166 ? 17.397 27.778 92.097 1.00 25.82 164 TYR D O 1
ATOM 5927 N N . GLY D 1 167 ? 15.247 28.290 91.793 1.00 28.34 165 GLY D N 1
ATOM 5928 C CA . GLY D 1 167 ? 15.107 29.073 93.059 1.00 28.71 165 GLY D CA 1
ATOM 5929 C C . GLY D 1 167 ? 15.823 28.520 94.266 1.00 28.85 165 GLY D C 1
ATOM 5930 O O . GLY D 1 167 ? 16.614 29.159 94.854 1.00 30.11 165 GLY D O 1
ATOM 5931 N N . TYR D 1 168 ? 15.552 27.299 94.638 1.00 30.37 166 TYR D N 1
ATOM 5932 C CA . TYR D 1 168 ? 16.230 26.746 95.757 1.00 30.85 166 TYR D CA 1
ATOM 5933 C C . TYR D 1 168 ? 17.362 25.854 95.322 1.00 31.33 166 TYR D C 1
ATOM 5934 O O . TYR D 1 168 ? 18.354 25.782 96.030 1.00 32.11 166 TYR D O 1
ATOM 5943 N N . THR D 1 169 ? 17.235 25.155 94.207 1.00 30.36 167 THR D N 1
ATOM 5944 C CA . THR D 1 169 ? 18.306 24.242 93.783 1.00 30.63 167 THR D CA 1
ATOM 5945 C C . THR D 1 169 ? 19.659 24.957 93.715 1.00 30.91 167 THR D C 1
ATOM 5946 O O . THR D 1 169 ? 20.668 24.422 94.125 1.00 30.90 167 THR D O 1
ATOM 5950 N N . HIS D 1 170 ? 19.672 26.193 93.262 1.00 31.30 168 HIS D N 1
ATOM 5951 C CA . HIS D 1 170 ? 20.928 26.866 93.155 1.00 32.99 168 HIS D CA 1
ATOM 5952 C C . HIS D 1 170 ? 21.598 27.234 94.470 1.00 35.20 168 HIS D C 1
ATOM 5953 O O . HIS D 1 170 ? 22.775 27.604 94.453 1.00 35.66 168 HIS D O 1
ATOM 5960 N N . VAL D 1 171 ? 20.866 27.156 95.594 1.00 37.52 169 VAL D N 1
ATOM 5961 C CA . VAL D 1 171 ? 21.436 27.441 96.925 1.00 38.30 169 VAL D CA 1
ATOM 5962 C C . VAL D 1 171 ? 21.722 26.208 97.748 1.00 39.59 169 VAL D C 1
ATOM 5963 O O . VAL D 1 171 ? 22.270 26.341 98.831 1.00 40.09 169 VAL D O 1
ATOM 5967 N N . ALA D 1 172 ? 21.410 25.026 97.223 1.00 40.60 170 ALA D N 1
ATOM 5968 C CA . ALA D 1 172 ? 21.556 23.754 97.962 1.00 42.87 170 ALA D CA 1
ATOM 5969 C C . ALA D 1 172 ? 22.990 23.402 98.432 1.00 44.75 170 ALA D C 1
ATOM 5970 O O . ALA D 1 172 ? 23.223 22.857 99.522 1.00 44.81 170 ALA D O 1
ATOM 5972 N N . ASP D 1 173 ? 23.909 23.608 97.506 1.00 46.81 171 ASP D N 1
ATOM 5973 C CA . ASP D 1 173 ? 25.326 23.731 97.679 1.00 48.84 171 ASP D CA 1
ATOM 5974 C C . ASP D 1 173 ? 25.735 24.310 99.027 1.00 49.45 171 ASP D C 1
ATOM 5975 O O . ASP D 1 173 ? 26.627 23.812 99.704 1.00 50.32 171 ASP D O 1
ATOM 5980 N N . GLN D 1 174 ? 25.087 25.416 99.373 1.00 49.75 172 GLN D N 1
ATOM 5981 C CA . GLN D 1 174 ? 25.523 26.301 100.394 1.00 49.61 172 GLN D CA 1
ATOM 5982 C C . GLN D 1 174 ? 24.835 25.979 101.692 1.00 49.26 172 GLN D C 1
ATOM 5983 O O . GLN D 1 174 ? 25.197 26.549 102.707 1.00 49.57 172 GLN D O 1
ATOM 5989 N N . CYS D 1 175 ? 23.827 25.107 101.681 1.00 48.14 173 CYS D N 1
ATOM 5990 C CA . CYS D 1 175 ? 23.138 24.749 102.931 1.00 47.58 173 CYS D CA 1
ATOM 5991 C C . CYS D 1 175 ? 23.162 23.251 103.268 1.00 46.37 173 CYS D C 1
ATOM 5992 O O . CYS D 1 175 ? 22.187 22.710 103.775 1.00 46.69 173 CYS D O 1
ATOM 5995 N N . ASP D 1 176 ? 24.300 22.602 102.991 1.00 44.99 174 ASP D N 1
ATOM 5996 C CA . ASP D 1 176 ? 24.636 21.233 103.414 1.00 43.08 174 ASP D CA 1
ATOM 5997 C C . ASP D 1 176 ? 24.301 20.186 102.434 1.00 42.41 174 ASP D C 1
ATOM 5998 O O . ASP D 1 176 ? 24.279 19.041 102.799 1.00 43.06 174 ASP D O 1
ATOM 6003 N N . PHE D 1 177 ? 24.010 20.542 101.192 1.00 41.64 175 PHE D N 1
ATOM 6004 C CA . PHE D 1 177 ? 23.798 19.497 100.220 1.00 39.90 175 PHE D CA 1
ATOM 6005 C C . PHE D 1 177 ? 25.076 19.412 99.425 1.00 39.08 175 PHE D C 1
ATOM 6006 O O . PHE D 1 177 ? 25.699 20.419 99.104 1.00 38.47 175 PHE D O 1
ATOM 6014 N N . ASP D 1 178 ? 25.453 18.185 99.129 1.00 38.07 176 ASP D N 1
ATOM 6015 C CA . ASP D 1 178 ? 26.588 17.931 98.306 1.00 38.10 176 ASP D CA 1
ATOM 6016 C C . ASP D 1 178 ? 26.045 17.401 97.016 1.00 37.02 176 ASP D C 1
ATOM 6017 O O . ASP D 1 178 ? 25.490 16.298 96.958 1.00 36.46 176 ASP D O 1
ATOM 6022 N N . LEU D 1 179 ? 26.253 18.221 95.986 1.00 36.92 177 LEU D N 1
ATOM 6023 C CA . LEU D 1 179 ? 25.753 18.006 94.647 1.00 37.19 177 LEU D CA 1
ATOM 6024 C C . LEU D 1 179 ? 26.758 17.321 93.756 1.00 37.18 177 LEU D C 1
ATOM 6025 O O . LEU D 1 179 ? 26.545 17.237 92.571 1.00 37.01 177 LEU D O 1
ATOM 6030 N N . SER D 1 180 ? 27.836 16.791 94.318 1.00 37.88 178 SER D N 1
ATOM 6031 C CA . SER D 1 180 ? 28.878 16.142 93.490 1.00 38.36 178 SER D CA 1
ATOM 6032 C C . SER D 1 180 ? 28.302 15.003 92.707 1.00 38.22 178 SER D C 1
ATOM 6033 O O . SER D 1 180 ? 28.632 14.782 91.553 1.00 39.19 178 SER D O 1
ATOM 6036 N N . THR D 1 181 ? 27.392 14.318 93.339 1.00 37.64 179 THR D N 1
ATOM 6037 C CA . THR D 1 181 ? 26.793 13.134 92.812 1.00 37.50 179 THR D CA 1
ATOM 6038 C C . THR D 1 181 ? 25.692 13.477 91.769 1.00 36.02 179 THR D C 1
ATOM 6039 O O . THR D 1 181 ? 25.091 12.596 91.190 1.00 35.98 179 THR D O 1
ATOM 6043 N N . PHE D 1 182 ? 25.457 14.758 91.511 1.00 34.68 180 PHE D N 1
ATOM 6044 C CA . PHE D 1 182 ? 24.408 15.208 90.564 1.00 33.18 180 PHE D CA 1
ATOM 6045 C C . PHE D 1 182 ? 24.916 16.150 89.473 1.00 32.17 180 PHE D C 1
ATOM 6046 O O . PHE D 1 182 ? 24.552 17.325 89.449 1.00 32.22 180 PHE D O 1
ATOM 6054 N N . PRO D 1 183 ? 25.7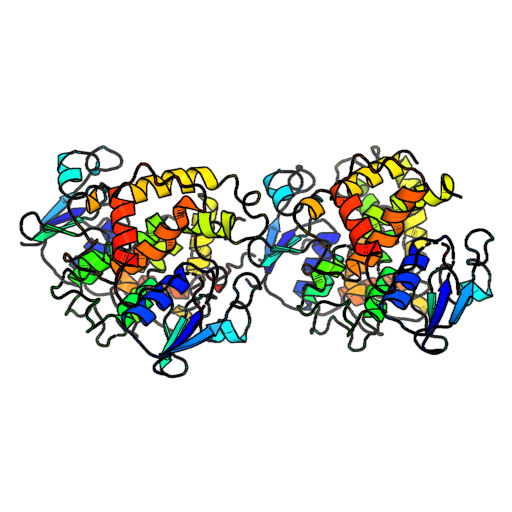38 15.641 88.554 1.00 31.21 181 PRO D N 1
ATOM 6055 C CA . PRO D 1 183 ? 26.330 16.476 87.568 1.00 29.30 181 PRO D CA 1
ATOM 6056 C C . PRO D 1 183 ? 25.367 16.989 86.549 1.00 28.87 181 PRO D C 1
ATOM 6057 O O . PRO D 1 183 ? 25.596 18.072 86.033 1.00 28.95 181 PRO D O 1
ATOM 6061 N N . ALA D 1 184 ? 24.305 16.258 86.211 1.00 28.16 182 ALA D N 1
ATOM 6062 C CA . ALA D 1 184 ? 23.353 16.805 85.253 1.00 27.60 182 ALA D CA 1
ATOM 6063 C C . ALA D 1 184 ? 22.566 17.996 85.816 1.00 27.16 182 ALA D C 1
ATOM 6064 O O . ALA D 1 184 ? 22.247 18.919 85.115 1.00 28.49 182 ALA D O 1
ATOM 6066 N N . VAL D 1 185 ? 22.283 17.980 87.105 1.00 27.94 183 VAL D N 1
ATOM 6067 C CA . VAL D 1 185 ? 21.674 19.122 87.770 1.00 26.96 183 VAL D CA 1
ATOM 6068 C C . VAL D 1 185 ? 22.586 20.299 87.716 1.00 26.25 183 VAL D C 1
ATOM 6069 O O . VAL D 1 185 ? 22.154 21.392 87.425 1.00 26.80 183 VAL D O 1
ATOM 6073 N N . ASN D 1 186 ? 23.871 20.092 87.983 1.00 26.76 184 ASN D N 1
ATOM 6074 C CA . ASN D 1 186 ? 24.825 21.199 88.031 1.00 25.71 184 ASN D CA 1
ATOM 6075 C C . ASN D 1 186 ? 25.003 21.786 86.708 1.00 24.75 184 ASN D C 1
ATOM 6076 O O . ASN D 1 186 ? 25.103 22.969 86.567 1.00 24.34 184 ASN D O 1
ATOM 6081 N N . ALA D 1 187 ? 25.035 20.948 85.703 1.00 25.86 185 ALA D N 1
ATOM 6082 C CA . ALA D 1 187 ? 25.092 21.454 84.323 1.00 26.78 185 ALA D CA 1
ATOM 6083 C C . ALA D 1 187 ? 23.896 22.343 83.903 1.00 26.89 185 ALA D C 1
ATOM 6084 O O . ALA D 1 187 ? 24.029 23.305 83.149 1.00 26.79 185 ALA D O 1
ATOM 6086 N N . TRP D 1 188 ? 22.718 21.967 84.368 1.00 27.46 186 TRP D N 1
ATOM 6087 C CA . TRP D 1 188 ? 21.513 22.701 84.114 1.00 26.49 186 TRP D CA 1
ATOM 6088 C C . TRP D 1 188 ? 21.524 24.019 84.866 1.00 25.99 186 TRP D C 1
ATOM 6089 O O . TRP D 1 188 ? 21.133 25.045 84.335 1.00 27.17 186 TRP D O 1
ATOM 6100 N N . LEU D 1 189 ? 21.982 24.010 86.106 1.00 25.58 187 LEU D N 1
ATOM 6101 C CA . LEU D 1 189 ? 22.161 25.246 86.800 1.00 24.59 187 LEU D CA 1
ATOM 6102 C C . LEU D 1 189 ? 22.963 26.265 85.997 1.00 23.92 187 LEU D C 1
ATOM 6103 O O . LEU D 1 189 ? 22.650 27.422 85.988 1.00 24.61 187 LEU D O 1
ATOM 6108 N N . ARG D 1 190 ? 24.016 25.840 85.321 1.00 24.54 188 ARG D N 1
ATOM 6109 C CA . ARG D 1 190 ? 24.881 26.728 84.572 1.00 24.67 188 ARG D CA 1
ATOM 6110 C C . ARG D 1 190 ? 24.169 27.220 83.335 1.00 24.26 188 ARG D C 1
ATOM 6111 O O . ARG D 1 190 ? 24.316 28.343 82.939 1.00 25.74 188 ARG D O 1
ATOM 6119 N N . ARG D 1 191 ? 23.385 26.371 82.706 1.00 25.02 189 ARG D N 1
ATOM 6120 C CA . ARG D 1 191 ? 22.547 26.758 81.580 1.00 24.56 189 ARG D CA 1
ATOM 6121 C C . ARG D 1 191 ? 21.639 27.842 81.982 1.00 24.87 189 ARG D C 1
ATOM 6122 O O . ARG D 1 191 ? 21.490 28.768 81.221 1.00 27.77 189 ARG D O 1
ATOM 6130 N N . VAL D 1 192 ? 20.973 27.743 83.122 1.00 25.07 190 VAL D N 1
ATOM 6131 C CA . VAL D 1 192 ? 20.159 28.877 83.597 1.00 24.79 190 VAL D CA 1
ATOM 6132 C C . VAL D 1 192 ? 20.936 30.160 83.828 1.00 24.30 190 VAL D C 1
ATOM 6133 O O . VAL D 1 192 ? 20.542 31.232 83.377 1.00 24.33 190 VAL D O 1
ATOM 6137 N N . GLU D 1 193 ? 22.036 30.046 84.557 1.00 24.97 191 GLU D N 1
ATOM 6138 C CA . GLU D 1 193 ? 22.880 31.154 84.886 1.00 25.24 191 GLU D CA 1
ATOM 6139 C C . GLU D 1 193 ? 23.472 31.827 83.678 1.00 25.73 191 GLU D C 1
ATOM 6140 O O . GLU D 1 193 ? 23.782 33.039 83.716 1.00 27.12 191 GLU D O 1
ATOM 6146 N N . GLN D 1 194 ? 23.631 31.076 82.593 1.00 24.79 192 GLN D N 1
ATOM 6147 C CA . GLN D 1 194 ? 24.129 31.649 81.390 1.00 24.32 192 GLN D CA 1
ATOM 6148 C C . GLN D 1 194 ? 23.105 32.248 80.448 1.00 25.20 192 GLN D C 1
ATOM 6149 O O . GLN D 1 194 ? 23.492 32.715 79.393 1.00 26.34 192 GLN D O 1
ATOM 6155 N N . THR D 1 195 ? 21.816 32.259 80.798 1.00 25.11 193 THR D N 1
ATOM 6156 C CA . THR D 1 195 ? 20.795 32.885 79.965 1.00 25.13 193 THR D CA 1
ATOM 6157 C C . THR D 1 195 ? 20.975 34.408 79.917 1.00 26.27 193 THR D C 1
ATOM 6158 O O . THR D 1 195 ? 21.164 35.016 80.926 1.00 27.96 193 THR D O 1
ATOM 6162 N N . PRO D 1 196 ? 20.910 35.036 78.737 1.00 27.41 194 PRO D N 1
ATOM 6163 C CA . PRO D 1 196 ? 20.901 36.496 78.765 1.00 28.08 194 PRO D CA 1
ATOM 6164 C C . PRO D 1 196 ? 19.843 37.102 79.722 1.00 30.28 194 PRO D C 1
ATOM 6165 O O . PRO D 1 196 ? 18.687 36.616 79.829 1.00 31.60 194 PRO D O 1
ATOM 6169 N N . GLY D 1 197 ? 20.247 38.136 80.451 1.00 30.65 195 GLY D N 1
ATOM 6170 C CA . GLY D 1 197 ? 19.398 38.704 81.457 1.00 30.24 195 GLY D CA 1
ATOM 6171 C C . GLY D 1 197 ? 19.404 38.036 82.792 1.00 30.71 195 GLY D C 1
ATOM 6172 O O . GLY D 1 197 ? 18.727 38.490 83.688 1.00 32.31 195 GLY D O 1
ATOM 6173 N N . PHE D 1 198 ? 20.155 36.976 82.998 1.00 30.71 196 PHE D N 1
ATOM 6174 C CA . PHE D 1 198 ? 20.057 36.330 84.297 1.00 30.48 196 PHE D CA 1
ATOM 6175 C C . PHE D 1 198 ? 20.483 37.289 85.381 1.00 31.74 196 PHE D C 1
ATOM 6176 O O . PHE D 1 198 ? 21.433 38.027 85.166 1.00 33.32 196 PHE D O 1
ATOM 6184 N N . ILE 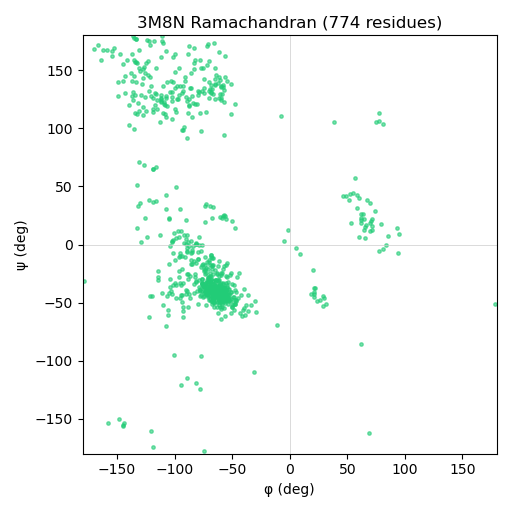D 1 199 ? 19.854 37.251 86.546 1.00 30.98 197 ILE D N 1
ATOM 6185 C CA . ILE D 1 199 ? 20.329 38.018 87.685 1.00 31.37 197 ILE D CA 1
ATOM 6186 C C . ILE D 1 199 ? 20.520 37.101 88.856 1.00 31.45 197 ILE D C 1
ATOM 6187 O O . ILE D 1 199 ? 19.829 36.093 88.977 1.00 31.98 197 ILE D O 1
ATOM 6192 N N . THR D 1 200 ? 21.500 37.413 89.705 1.00 32.11 198 THR D N 1
ATOM 6193 C CA . THR D 1 200 ? 21.728 36.658 90.935 1.00 32.81 198 THR D CA 1
ATOM 6194 C C . THR D 1 200 ? 20.717 37.065 91.985 1.00 33.45 198 THR D C 1
ATOM 6195 O O . THR D 1 200 ? 19.973 38.043 91.809 1.00 32.99 198 THR D O 1
ATOM 6207 N N . ASP D 1 202 ? 21.399 38.213 95.092 1.00 41.27 200 ASP D N 1
ATOM 6208 C CA . ASP D 1 202 ? 21.738 39.527 95.669 1.00 43.21 200 ASP D CA 1
ATOM 6209 C C . ASP D 1 202 ? 21.699 40.735 94.714 1.00 42.87 200 ASP D C 1
ATOM 6210 O O . ASP D 1 202 ? 21.840 41.863 95.142 1.00 43.59 200 ASP D O 1
ATOM 6215 N N . TRP D 1 203 ? 21.431 40.528 93.440 1.00 42.07 201 TRP D N 1
ATOM 6216 C CA . TRP D 1 203 ? 21.232 41.647 92.575 1.00 41.48 201 TRP D CA 1
ATOM 6217 C C . TRP D 1 203 ? 20.041 42.517 93.045 1.00 43.10 201 TRP D C 1
ATOM 6218 O O . TRP D 1 203 ? 19.039 41.988 93.555 1.00 42.98 201 TRP D O 1
ATOM 6229 N N . THR D 1 204 ? 20.213 43.851 92.911 1.00 45.17 202 THR D N 1
ATOM 6230 C CA . THR D 1 204 ? 19.189 44.916 93.114 1.00 47.55 202 THR D CA 1
ATOM 6231 C C . THR D 1 204 ? 19.259 45.985 92.007 1.00 48.95 202 THR D C 1
ATOM 6232 O O . THR D 1 204 ? 20.360 46.353 91.589 1.00 49.03 202 THR D O 1
ATOM 6236 N N . PRO D 1 205 ? 18.078 46.483 91.535 1.00 50.90 203 PRO D N 1
ATOM 6237 C CA . PRO D 1 205 ? 17.793 47.326 90.307 1.00 51.87 203 PRO D CA 1
ATOM 6238 C C . PRO D 1 205 ? 18.842 48.327 89.779 1.00 52.71 203 PRO D C 1
ATOM 6239 O O . PRO D 1 205 ? 19.381 49.154 90.534 1.00 54.07 203 PRO D O 1
ATOM 6243 N N . ILE D 1 208 ? 14.832 52.780 91.863 1.00 56.19 206 ILE D N 1
ATOM 6244 C CA . ILE D 1 208 ? 13.422 52.571 92.267 1.00 57.28 206 ILE D CA 1
ATOM 6245 C C . ILE D 1 208 ? 12.411 53.258 91.309 1.00 56.56 206 ILE D C 1
ATOM 6246 O O . ILE D 1 208 ? 12.238 54.494 91.346 1.00 56.47 206 ILE D O 1
ATOM 6251 N N . ALA D 1 209 ? 11.738 52.452 90.482 1.00 55.22 207 ALA D N 1
ATOM 6252 C CA . ALA D 1 209 ? 10.847 52.968 89.437 1.00 53.82 207 ALA D CA 1
ATOM 6253 C C . ALA D 1 209 ? 9.510 53.468 90.023 1.00 52.92 207 ALA D C 1
ATOM 6254 O O . ALA D 1 209 ? 8.887 52.799 90.859 1.00 52.83 207 ALA D O 1
ATOM 6256 N N . ALA D 1 210 ? 9.111 54.674 89.612 1.00 52.09 208 ALA D N 1
ATOM 6257 C CA . ALA D 1 210 ? 7.823 55.267 89.998 1.00 51.46 208 ALA D CA 1
ATOM 6258 C C . ALA D 1 210 ? 6.785 54.865 88.944 1.00 51.42 208 ALA D C 1
ATOM 6259 O O . ALA D 1 210 ? 7.118 54.749 87.762 1.00 51.11 208 ALA D O 1
ATOM 6261 N N . ASP D 1 211 ? 5.546 54.624 89.348 1.00 50.84 209 ASP D N 1
ATOM 6262 C CA . ASP D 1 211 ? 4.547 54.148 88.393 1.00 51.06 209 ASP D CA 1
ATOM 6263 C C . ASP D 1 211 ? 3.592 55.259 87.945 1.00 51.64 209 ASP D C 1
ATOM 6264 O O . ASP D 1 211 ? 2.733 55.677 88.742 1.00 52.03 209 ASP D O 1
ATOM 6269 N N . PRO D 1 212 ? 3.723 55.730 86.669 1.00 51.59 210 PRO D N 1
ATOM 6270 C CA . PRO D 1 212 ? 2.825 56.764 86.122 1.00 51.70 210 PRO D CA 1
ATOM 6271 C C . PRO D 1 212 ? 1.348 56.290 85.906 1.00 52.02 210 PRO D C 1
ATOM 6272 O O . PRO D 1 212 ? 0.441 57.115 86.024 1.00 51.85 210 PRO D O 1
ATOM 6276 N N . THR D 1 213 ? 1.149 54.973 85.666 1.00 52.05 211 THR D N 1
ATOM 6277 C CA . THR D 1 213 ? -0.166 54.252 85.582 1.00 51.71 211 THR D CA 1
ATOM 6278 C C . THR D 1 213 ? -0.993 54.110 86.899 1.00 51.56 211 THR D C 1
ATOM 6279 O O . THR D 1 213 ? -2.162 53.668 86.893 1.00 51.07 211 THR D O 1
ATOM 6283 N N . SER D 1 214 ? -0.375 54.478 88.021 1.00 51.63 212 SER D N 1
ATOM 6284 C CA . SER D 1 214 ? -0.971 54.284 89.342 1.00 51.37 212 SER D CA 1
ATOM 6285 C C . SER D 1 214 ? -2.000 55.372 89.596 1.00 51.35 212 SER D C 1
ATOM 6286 O O . SER D 1 214 ? -2.576 55.459 90.678 1.00 51.84 212 SER D O 1
ATOM 6289 N N . PHE D 1 215 ? -2.253 56.176 88.570 1.00 50.76 213 PHE D N 1
ATOM 6290 C CA . PHE D 1 215 ? -3.302 57.178 88.643 1.00 50.27 213 PHE D CA 1
ATOM 6291 C C . PHE D 1 215 ? -4.703 56.744 88.139 1.00 50.38 213 PHE D C 1
ATOM 6292 O O . PHE D 1 215 ? -5.635 57.565 88.085 1.00 50.40 213 PHE D O 1
ATOM 6300 N N . ALA D 1 216 ? -4.841 55.446 87.843 1.00 50.10 214 ALA D N 1
ATOM 6301 C CA . ALA D 1 216 ? -6.093 54.823 87.379 1.00 49.77 214 ALA D CA 1
ATOM 6302 C C . ALA D 1 216 ? -7.292 54.821 88.401 1.00 49.42 214 ALA D C 1
ATOM 6303 O O . ALA D 1 216 ? -8.445 55.138 88.029 1.00 49.96 214 ALA D O 1
ATOM 6305 N N . ALA D 1 217 ? -6.993 54.518 89.670 1.00 49.16 215 ALA D N 1
ATOM 6306 C CA . ALA D 1 217 ? -7.988 54.456 90.783 1.00 48.51 215 ALA D CA 1
ATOM 6307 C C . ALA D 1 217 ? -8.286 55.783 91.500 1.00 48.15 215 ALA D C 1
ATOM 6308 O O . ALA D 1 217 ? -7.377 56.541 91.861 1.00 47.48 215 ALA D O 1
ATOM 6310 N N . GLU D 1 218 ? -9.585 56.025 91.710 1.00 48.36 216 GLU D N 1
ATOM 6311 C CA . GLU D 1 218 ? -10.115 57.223 92.394 1.00 47.68 216 GLU D CA 1
ATOM 6312 C C . GLU D 1 218 ? -9.792 57.175 93.869 1.00 47.08 216 GLU D C 1
ATOM 6313 O O . GLU D 1 218 ? -9.556 56.111 94.443 1.00 46.79 216 GLU D O 1
ATOM 6319 N N . GLY D 1 219 ? -9.807 58.346 94.471 1.00 47.08 217 GLY D N 1
ATOM 6320 C CA . GLY D 1 219 ? -9.310 58.540 95.793 1.00 46.80 217 GLY D CA 1
ATOM 6321 C C . GLY D 1 219 ? -7.798 58.383 95.880 1.00 47.42 217 GLY D C 1
ATOM 6322 O O . GLY D 1 219 ? -7.051 58.439 94.867 1.00 47.29 217 GLY D O 1
ATOM 6323 N N . HIS D 1 220 ? -7.367 58.178 97.133 1.00 48.06 218 HIS D N 1
ATOM 6324 C CA . HIS D 1 220 ? -5.963 58.028 97.570 1.00 48.03 218 HIS D CA 1
ATOM 6325 C C . HIS D 1 220 ? -5.766 56.633 98.207 1.00 48.04 218 HIS D C 1
ATOM 6326 O O . HIS D 1 220 ? -6.657 55.787 98.195 1.00 46.95 218 HIS D O 1
ATOM 6333 N N . HIS D 1 221 ? -4.574 56.419 98.746 1.00 49.48 219 HIS D N 1
ATOM 6334 C CA . HIS D 1 221 ? -4.200 55.177 99.443 1.00 50.65 219 HIS D CA 1
ATOM 6335 C C . HIS D 1 221 ? -3.972 53.979 98.482 1.00 50.80 219 HIS D C 1
ATOM 6336 O O . HIS D 1 221 ? -4.080 52.792 98.843 1.00 50.90 219 HIS D O 1
ATOM 6343 N N . HIS D 1 222 ? -3.560 54.359 97.272 1.00 51.47 220 HIS D N 1
ATOM 6344 C CA . HIS D 1 222 ? -3.035 53.467 96.243 1.00 52.54 220 HIS D CA 1
ATOM 6345 C C . HIS D 1 222 ? -1.484 53.365 96.214 1.00 53.06 220 HIS D C 1
ATOM 6346 O O . HIS D 1 222 ? -0.928 52.557 95.486 1.00 53.26 220 HIS D O 1
ATOM 6353 N N . HIS D 1 223 ? -0.782 54.186 96.990 1.00 53.64 221 HIS D N 1
ATOM 6354 C CA . HIS D 1 223 ? 0.670 54.244 96.857 1.00 54.35 221 HIS D CA 1
ATOM 6355 C C . HIS D 1 223 ? 1.425 53.840 98.124 1.00 54.97 221 HIS D C 1
ATOM 6356 O O . HIS D 1 223 ? 2.487 54.392 98.422 1.00 54.56 221 HIS D O 1
ATOM 6363 N N . HIS D 1 224 ? 0.902 52.848 98.843 1.00 56.18 222 HIS D N 1
ATOM 6364 C CA . HIS D 1 224 ? 1.622 52.323 100.033 1.00 57.50 222 HIS D CA 1
ATOM 6365 C C . HIS D 1 224 ? 2.811 51.366 99.748 1.00 57.98 222 HIS D C 1
ATOM 6366 O O . HIS D 1 224 ? 2.625 50.258 99.233 1.00 58.50 222 HIS D O 1
ATOM 6373 N N . HIS D 1 225 ? 4.022 51.844 100.068 1.00 58.33 223 HIS D N 1
ATOM 6374 C CA . HIS D 1 225 ? 5.284 51.120 99.938 1.00 58.47 223 HIS D CA 1
ATOM 6375 C C . HIS D 1 225 ? 5.730 50.855 98.474 1.00 58.25 223 HIS D C 1
ATOM 6376 O O . HIS D 1 225 ? 5.495 51.649 97.531 1.00 57.48 223 HIS D O 1
#